Protein AF-A0A928EPP8-F1 (afdb_monomer)

Solvent-accessible surface area (backbone atoms only — not comparable to full-atom values): 46859 Å² total; per-residue (Å²): 136,83,76,91,83,82,83,82,73,66,92,78,76,86,88,82,81,88,83,84,88,82,89,80,90,79,90,72,94,79,84,83,79,89,64,63,46,101,82,58,27,39,81,86,77,66,52,76,69,80,80,82,80,83,79,65,61,60,46,70,42,24,54,88,40,42,55,55,43,35,40,31,25,36,95,69,57,70,69,45,52,49,51,59,48,47,49,44,54,57,36,44,75,51,70,25,71,62,56,73,46,71,64,56,69,83,76,87,67,66,38,35,36,39,37,44,56,31,76,51,51,63,76,93,64,41,42,68,22,66,83,18,18,40,78,3,22,36,38,39,78,56,77,58,29,37,41,37,31,18,32,29,67,67,22,32,36,50,46,50,50,45,44,35,37,76,60,69,56,56,57,97,83,56,73,71,68,46,73,35,62,51,45,67,87,72,46,43,77,40,68,52,84,83,45,52,26,70,41,57,25,27,74,81,40,72,47,80,82,24,28,36,13,20,48,76,86,39,67,36,46,44,48,23,50,48,56,50,31,53,53,41,19,63,36,49,61,47,70,41,54,81,41,46,51,92,69,54,51,68,54,20,37,38,50,45,78,47,58,54,87,77,32,77,38,20,25,38,30,27,45,48,99,66,46,22,48,36,40,40,22,36,36,61,93,46,42,30,64,53,43,51,52,48,39,50,70,53,60,66,65,47,69,41,75,46,67,46,42,64,78,66,46,72,44,69,67,43,53,47,43,31,58,83,45,68,29,75,37,75,57,71,58,70,23,50,64,16,46,32,50,38,33,56,50,21,51,75,65,63,23,30,41,32,47,58,62,79,28,26,35,16,35,54,78,62,40,60,64,97,86,42,82,48,63,28,59,38,68,43,37,34,36,25,52,61,17,35,33,37,41,44,37,60,78,71,88,66,68,83,78,76,33,57,26,64,50,34,46,31,35,32,41,56,96,68,78,72,47,76,47,62,58,56,84,82,30,57,87,48,43,63,42,24,68,84,55,59,61,59,78,77,83,75,72,47,44,29,39,34,41,45,27,23,78,91,42,47,24,67,13,41,57,65,93,90,57,53,72,70,49,40,58,28,43,61,38,62,45,54,36,40,27,42,44,82,15,40,44,39,82,85,34,64,51,91,54,73,30,76,48,46,55,34,37,40,38,36,68,57,57,86,66,76,40,43,40,32,32,26,41,36,34,36,34,37,51,48,48,73,63,55,74,68,45,91,67,81,44,90,28,39,39,26,73,22,43,32,34,46,28,28,39,30,38,41,34,42,36,31,41,43,74,44,61,85,61,80,60,86,90,47,82,86,56,96,54,53,56,86,35,28,53,10,40,44,27,36,35,67,23,40,43,36,36,39,27,49,24,33,35,38,49,43,71,35,47,90,50,84,78,33,24,25,33,29,37,35,42,26,38,37,40,34,38,34,50,24,38,34,76,43,48,61,35,71,50,98,86,71,46,84,39,54,30,56,25,57,35,90,84,79,72,39,36,49,16,70,24,29,33,49,30,32,33,28,28,42,39,35,38,30,51,22,40,44,49,39,50,31,30,74,35,51,29,36,29,36,38,36,35,50,24,38,37,35,41,35,37,38,23,33,28,41,51,35,42,38,30,55,24,40,38,41,38,35,38,88,54,58,72,51,14,14,64,36,21,30,37,39,46,55,41,22,21,23,55,39,40,40,37,38,30,56,25,37,36,32,34,34,78,50,58,25,21,48,28,28,39,34,58,64,100,64,83,25,58,64,89,65,31,79,50,41,39,40,41,35,44,69,43,79,41,60,74,49,100,64,77,60,93,83,54,43,66,27,64,63,42,74,81,56,76,90,80,90,76,92,79,92,77,84,83,83,84,86,86,82,86,79,80,70,81,68,59,97,58,48,50,78,48,72,80,90,80,89,82,72,76,61,77,85,64,88,82,80,73,83,71,93,83,81,8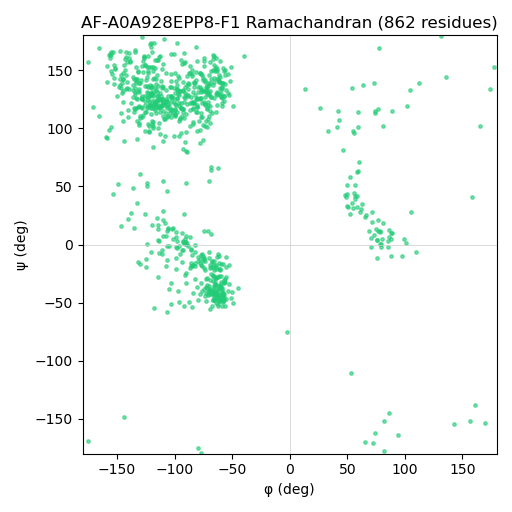5,86,82,80,82,90,83,80,84,87,80,134

pLDDT: mean 80.22, std 21.87, range [21.27, 98.88]

Foldseek 3Di:
DPDDDPVPPDDPDDDDDDDDDDDDDDDDPPDDDPDADPVQADPPPGDHDDDDDDAPQKAWQAAQLEGLEAEEEADDDPLLVVLVVVLQVLSVQLPYHHYYYYDAADDPRQEYEYAEQDDRYDPQLGDDQLQQAALWWWFADDRRYTYTYHNHSVNSSVSSVCCSCVQVVRDPPDNGDHIGMDGRVNIDTHHDPDAQEAFEFFPPHGLAAAAEEFAPVQPLRVLLRVVCQSLCRRHHSHHHHYDYNVPHDLSYAYEDEDACVVAVLQWFWFADPSRHTYTYGNFSNCSNVVSVVLCVVQRVPGGYHHYTHGTRDDHNPLEDELVVQPFPLAQPDASLVSLQVRQVVCQVRQGEYEYDAPGEHEHADALDDPPHGDAREHAHAYHDARGAYEDEQADHPDDPLPLARGAERYEYDHPDDKDKDQPCVQFVVVAFDAAPDFFDANQQQAKWKKKWWDQVFFFQQFDDPPDDPVNNRHDTDIAIWTAGSRGTTDPLGGGQGTHNGTRMMITGGADDDAYEYHAYEYEYQFYDLVVQVPPPNPSNYAHNYAYEYQHERYEYEHYEYHYDNLDDDPVCLPPLGDGHAHQANYEYENYEAYEYYLYEFEFHFCSVDAHRANYEYENYEHYEYENYEHPVCWHQAPVRDTAGQQAQHPSNRHGRGNWHYEYENYTEAEYYLYETAEDHYSYAYAEYEYENYEYQAYEDYHEHEYYYENYEYEQHEDDARSQELYEQDQSLQSAYHEEHEHEQYEYAGEAQEHEPYEYEGDPGPSSDDGDDYQYHYYNYHYHYPDPDHPPRRAYADYDYQDDPDDDDDDDDDDDDDDDDADPDPPSYDYDDDDDDHGYDDDDPPPHDDPPPDDDDDDDDDDDD

Radius of gyration: 44.66 Å; Cα contacts (8 Å, |Δi|>4): 2016; chains: 1; bounding box: 119×89×148 Å

Mean predicted aligned error: 14.96 Å

Secondary structure (DSSP, 8-state):
----SSS-S-------------------TTSS---B-TTSBBTTT-PBP-PPPPP--EEEEEETTEE--EEEE-S--HHHHHHHHHHHHHHHHTT----EEE--S----SSEEEESS--SS-GGG---GGGG-TT-EEEEEETTEEEEEESSHHHHHHHHHHIIIIIS---TT----S-EEEEGGG-EEE-----SEEEEEETTEE-TT-EEEE-TT-HHHHHHHHHHHHHHHHHHS---EEEEGGG--TTEEEEEE--TTSSTTEEEEEE-TTS-EEEEES-GGGHHHHHHHHIIIIIIT--EEEEE-SEEEEEE-SEEEGGGGT---EEEEE-HHHHHHHHHHHHHHTPEEEPPTT-EEEE---SEETTEE--EEE-S-EE-TT-EEEEE-TT-----SSS-B---SEEE--SSPPEEE--HHHHGGGTT--TT--B-----SS-EEEEEEEEEEEE-PPPSTTS-HHHHT-EEEEEEEEE-TT-BBPTTS--SS--S---EEEEEEPP-SPEEEE--EEEEEPPPHHHHHT-S-----EE--SEEE-SSSEEEES-EEEEE-----GGGTTS-PPPPEEEEEEEEES-EEEEEES-EE-PPB-SS-TT-EEEEEES-EEEEEES-EETTSEEE-TTS-EEETTSBPTTTSSBSB--SEEEES-EEEEEES-EEEEEEEEE-EEEEEEES-EEEEEEE-EEEEEEEES-EEE--SSSTTTTEEEEE-GGGT--EEEEEEEES-EEEE-SSEEEEEEE---S---SS---PPEEEEES-EEEESSSSPPTT-EEEEEEES-----S-------------PPPPPTTEEEE---S-PPP-PPPGGGS--TT------S-S----

Nearest PDB structures (foldseek):
  8x8m-assembly1_B  TM=7.452E-01  e=2.872E-13  Klebsiella phage SH-Kp 152410
  7pug-assembly1_A  TM=2.836E-01  e=3.031E-04  uncultured bacterium
  6yxz-assembly1_JJJ  TM=2.459E-01  e=4.638E-03  Bifidobacterium bifidum
  6e0v-assembly1_A  TM=1.801E-01  e=1.785E-03  Escherichia phage phi92
  8oq1-assembly1_A  TM=2.907E-01  e=1.469E-01  Acinetobacter phage vB_AbaP_APK14

Structure (mmCIF, N/CA/C/O backbone):
data_AF-A0A928EPP8-F1
#
_entry.id   AF-A0A928EPP8-F1
#
loop_
_atom_site.group_PDB
_atom_site.id
_atom_site.type_symbol
_atom_site.label_atom_id
_atom_site.label_alt_id
_atom_site.label_comp_id
_atom_site.label_asym_id
_atom_site.label_entity_id
_atom_site.label_seq_id
_atom_site.pdbx_PDB_ins_code
_atom_site.Cartn_x
_atom_site.Cartn_y
_atom_site.Cartn_z
_atom_site.occupancy
_atom_site.B_iso_or_equiv
_atom_site.auth_seq_id
_atom_site.auth_comp_id
_atom_site.auth_asym_id
_atom_site.auth_atom_id
_atom_site.pdbx_PDB_model_num
ATOM 1 N N . MET A 1 1 ? -31.470 -53.399 53.187 1.00 42.72 1 MET A N 1
ATOM 2 C CA . MET A 1 1 ? -31.305 -53.411 54.661 1.00 42.72 1 MET A CA 1
ATOM 3 C C . MET A 1 1 ? -30.539 -52.144 55.040 1.00 42.72 1 MET A C 1
ATOM 5 O O . MET A 1 1 ? -29.339 -52.128 54.859 1.00 42.72 1 MET A O 1
ATOM 9 N N . LYS A 1 2 ? -31.103 -50.989 55.397 1.00 31.66 2 LYS A N 1
ATOM 10 C CA . LYS A 1 2 ? -32.345 -50.601 56.080 1.00 31.66 2 LYS A CA 1
ATOM 11 C C . LYS A 1 2 ? -33.305 -49.861 55.122 1.00 31.66 2 LYS A C 1
ATOM 13 O O . LYS A 1 2 ? -33.171 -48.669 54.899 1.00 31.66 2 LYS A O 1
ATOM 18 N N . ASN A 1 3 ? -34.261 -50.557 54.506 1.00 38.69 3 ASN A N 1
ATOM 19 C CA . ASN A 1 3 ? -35.662 -50.147 54.672 1.00 38.69 3 ASN A CA 1
ATOM 20 C C . ASN A 1 3 ? -36.004 -49.692 56.102 1.00 38.69 3 ASN A C 1
ATOM 22 O O . ASN A 1 3 ? -35.361 -50.105 57.067 1.00 38.69 3 ASN A O 1
ATOM 26 N N . LEU A 1 4 ? -37.124 -48.973 56.204 1.00 27.59 4 LEU A N 1
ATOM 27 C CA . LEU A 1 4 ? -38.058 -49.061 57.334 1.00 27.59 4 LEU A CA 1
ATOM 28 C C . LEU A 1 4 ? -38.079 -47.924 58.371 1.00 27.59 4 LEU A C 1
ATOM 30 O O . LEU A 1 4 ? -38.470 -48.195 59.503 1.00 27.59 4 LEU A O 1
ATOM 34 N N . LYS A 1 5 ? -37.736 -46.663 58.041 1.00 29.52 5 LYS A N 1
ATOM 35 C CA . LYS A 1 5 ? -38.020 -45.568 59.003 1.00 29.52 5 LYS A CA 1
ATOM 36 C C . LYS A 1 5 ? -38.694 -44.269 58.565 1.00 29.52 5 LYS A C 1
ATOM 38 O O . LYS A 1 5 ? -39.177 -43.615 59.476 1.00 29.52 5 LYS A O 1
ATOM 43 N N . LYS A 1 6 ? -38.828 -43.871 57.292 1.00 31.58 6 LYS A N 1
ATOM 44 C CA . LYS A 1 6 ? -39.541 -42.595 56.999 1.00 31.58 6 LYS A CA 1
ATOM 45 C C . LYS A 1 6 ? -40.469 -42.581 55.775 1.00 31.58 6 LYS A C 1
ATOM 47 O O . LYS A 1 6 ? -40.826 -41.520 55.294 1.00 31.58 6 LYS A O 1
ATOM 52 N N . ILE A 1 7 ? -40.926 -43.761 55.343 1.00 31.94 7 ILE A N 1
ATOM 53 C CA . ILE A 1 7 ? -42.091 -43.949 54.445 1.00 31.94 7 ILE A CA 1
ATOM 54 C C . ILE A 1 7 ? -43.311 -44.495 55.232 1.00 31.94 7 ILE A C 1
ATOM 56 O O . ILE A 1 7 ? -44.312 -44.890 54.657 1.00 31.94 7 ILE A O 1
ATOM 60 N N . LEU A 1 8 ? -43.287 -44.470 56.573 1.00 29.05 8 LEU A N 1
ATOM 61 C CA . LEU A 1 8 ? -44.444 -44.825 57.414 1.00 29.05 8 LEU A CA 1
ATOM 62 C C . LEU A 1 8 ? -44.813 -43.687 58.380 1.00 29.05 8 LEU A C 1
ATOM 64 O O . LEU A 1 8 ? -44.870 -43.849 59.593 1.00 29.05 8 LEU A O 1
ATOM 68 N N . PHE A 1 9 ? -44.987 -42.515 57.782 1.00 30.81 9 PHE A N 1
ATOM 69 C CA . PHE A 1 9 ? -45.777 -41.386 58.274 1.00 30.81 9 PHE A CA 1
ATOM 70 C C . PHE A 1 9 ? -46.216 -40.609 57.011 1.00 30.81 9 PHE A C 1
ATOM 72 O O . PHE A 1 9 ? -45.923 -39.435 56.842 1.00 30.81 9 PHE A O 1
ATOM 79 N N . ILE A 1 10 ? -46.668 -41.275 55.933 1.00 29.72 10 ILE A N 1
ATOM 80 C CA . ILE A 1 10 ? -48.038 -41.814 55.814 1.00 29.72 10 ILE A CA 1
ATOM 81 C C . ILE A 1 10 ? -48.992 -40.883 56.552 1.00 29.72 10 ILE A C 1
ATOM 83 O O . ILE A 1 10 ? -49.048 -40.857 57.774 1.00 29.72 10 ILE A O 1
ATOM 87 N N . LEU A 1 11 ? -49.631 -40.006 55.785 1.00 26.66 11 LEU A N 1
ATOM 88 C CA . LEU A 1 11 ? -51.003 -40.299 55.362 1.00 26.66 11 LEU A CA 1
ATOM 89 C C . LEU A 1 11 ? -51.915 -40.481 56.584 1.00 26.66 11 LEU A C 1
ATOM 91 O O . LEU A 1 11 ? -52.482 -41.537 56.822 1.00 26.66 11 LEU A O 1
ATOM 95 N N . LEU A 1 12 ? -52.035 -39.402 57.339 1.00 26.12 12 LEU A N 1
ATOM 96 C CA . LEU A 1 12 ? -53.191 -39.003 58.132 1.00 26.12 12 LEU A CA 1
ATOM 97 C C . LEU A 1 12 ? -52.987 -37.480 58.217 1.00 26.12 12 LEU A C 1
ATOM 99 O O . LEU A 1 12 ? -52.063 -37.035 58.876 1.00 26.12 12 LEU A O 1
ATOM 103 N N . THR A 1 13 ? -53.636 -36.598 57.475 1.00 27.70 13 THR A N 1
ATOM 104 C CA . THR A 1 13 ? -54.973 -36.621 56.898 1.00 27.70 13 THR A CA 1
ATOM 105 C C . THR A 1 13 ? -55.059 -35.416 55.961 1.00 27.70 13 THR A C 1
ATOM 107 O O . THR A 1 13 ? -54.945 -34.272 56.398 1.00 27.70 13 THR A O 1
ATOM 110 N N . LEU A 1 14 ? -55.280 -35.678 54.675 1.00 25.39 14 LEU A N 1
ATOM 111 C CA . LEU A 1 14 ? -56.018 -34.766 53.811 1.00 25.39 14 LEU A CA 1
ATOM 112 C C . LEU A 1 14 ? -57.487 -34.771 54.294 1.00 25.39 14 LEU A C 1
ATOM 114 O O . LEU A 1 14 ? -57.973 -35.815 54.725 1.00 25.39 14 LEU A O 1
ATOM 118 N N . THR A 1 15 ? -58.185 -33.646 54.130 1.00 26.20 15 THR A N 1
ATOM 119 C CA . THR A 1 15 ? -59.656 -33.443 54.168 1.00 26.20 15 THR A CA 1
ATOM 120 C C . THR A 1 15 ? -60.388 -33.314 55.516 1.00 26.20 15 THR A C 1
ATOM 122 O O . THR A 1 15 ? -60.765 -34.298 56.138 1.00 26.20 15 THR A O 1
ATOM 125 N N . LEU A 1 16 ? -60.724 -32.062 55.864 1.00 24.94 16 LEU A N 1
ATOM 126 C CA . LEU A 1 16 ? -62.097 -31.592 56.148 1.00 24.94 16 LEU A CA 1
ATOM 127 C C . LEU A 1 16 ? -62.093 -30.048 56.001 1.00 24.94 16 LEU A C 1
ATOM 129 O O . LEU A 1 16 ? -61.481 -29.353 56.799 1.00 24.94 16 LEU A O 1
ATOM 133 N N . ALA A 1 17 ? -62.415 -29.483 54.836 1.00 26.33 17 ALA A N 1
ATOM 134 C CA . ALA A 1 17 ? -63.756 -29.052 54.419 1.00 26.33 17 ALA A CA 1
ATOM 135 C C . ALA A 1 17 ? -64.453 -28.073 55.396 1.00 26.33 17 ALA A C 1
ATOM 137 O O . ALA A 1 17 ? -65.046 -28.482 56.384 1.00 26.33 17 ALA A O 1
ATOM 138 N N . ILE A 1 18 ? -64.353 -26.779 55.060 1.00 30.17 18 ILE A N 1
ATOM 139 C CA . ILE A 1 18 ? -65.422 -25.762 54.960 1.00 30.17 18 ILE A CA 1
ATOM 140 C C . ILE A 1 18 ? -66.670 -25.988 55.838 1.00 30.17 18 ILE A C 1
ATOM 142 O O . ILE A 1 18 ? -67.458 -26.873 55.522 1.00 30.17 18 ILE A O 1
ATOM 146 N N . SER A 1 19 ? -66.941 -25.070 56.784 1.00 25.56 19 SER A N 1
ATOM 147 C CA . SER A 1 19 ? -68.178 -24.252 56.801 1.00 25.56 1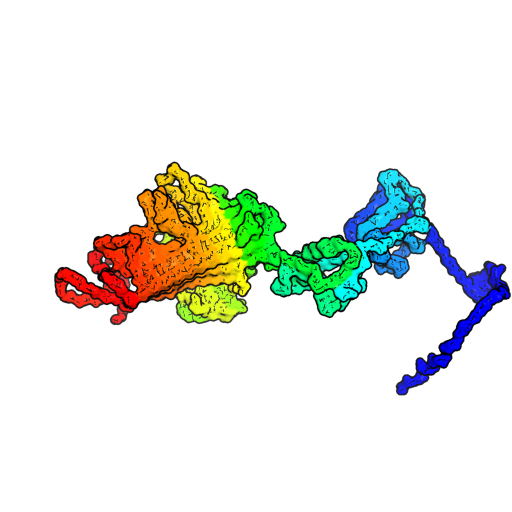9 SER A CA 1
ATOM 148 C C . SER A 1 19 ? -68.352 -23.377 58.063 1.00 25.56 19 SER A C 1
ATOM 150 O O . SER A 1 19 ? -68.298 -23.890 59.173 1.00 25.56 19 SER A O 1
ATOM 152 N N . LEU A 1 20 ? -68.722 -22.109 57.818 1.00 25.92 20 LEU A N 1
ATOM 153 C CA . LEU A 1 20 ? -69.724 -21.280 58.524 1.00 25.92 20 LEU A CA 1
ATOM 154 C C . LEU A 1 20 ? -69.439 -20.686 59.930 1.00 25.92 20 LEU A C 1
ATOM 156 O O . LEU A 1 20 ? -69.465 -21.370 60.939 1.00 25.92 20 LEU A O 1
ATOM 160 N N . PHE A 1 21 ? -69.353 -19.346 59.923 1.00 26.34 21 PHE A N 1
ATOM 161 C CA . PHE A 1 21 ? -70.079 -18.353 60.740 1.00 26.34 21 PHE A CA 1
ATOM 162 C C . PHE A 1 21 ? -70.111 -18.398 62.285 1.00 26.34 21 PHE A C 1
ATOM 164 O O . PHE A 1 21 ? -70.577 -19.343 62.905 1.00 26.34 21 PHE A O 1
ATOM 171 N N . ALA A 1 22 ? -69.893 -17.182 62.810 1.00 23.89 22 ALA A N 1
ATOM 172 C CA . ALA A 1 22 ? -70.586 -16.515 63.920 1.00 23.89 22 ALA A CA 1
ATOM 173 C C . ALA A 1 22 ? -69.913 -16.482 65.307 1.00 23.89 22 ALA A C 1
ATOM 175 O O . ALA A 1 22 ? -69.683 -17.492 65.957 1.00 23.89 22 ALA A O 1
ATOM 176 N N . CYS A 1 23 ? -69.678 -15.231 65.724 1.00 26.70 23 CYS A N 1
ATOM 177 C CA . CYS A 1 23 ? -69.759 -14.640 67.060 1.00 26.70 23 CYS A CA 1
ATOM 178 C C . CYS A 1 23 ? -69.861 -15.557 68.285 1.00 26.70 23 CYS A C 1
ATOM 180 O O . CYS A 1 23 ? -70.808 -16.325 68.423 1.00 26.70 23 CYS A O 1
ATOM 182 N N . GLY A 1 24 ? -69.049 -15.249 69.295 1.00 26.09 24 GLY A N 1
ATOM 183 C CA . GLY A 1 24 ? -69.393 -15.549 70.682 1.00 26.09 24 GLY A CA 1
ATOM 184 C C . GLY A 1 24 ? -68.193 -15.451 71.605 1.00 26.09 24 GLY A C 1
ATOM 185 O O . GLY A 1 24 ? -67.363 -16.348 71.615 1.00 26.09 24 GLY A O 1
ATOM 186 N N . GLY A 1 25 ? -68.099 -14.347 72.344 1.00 39.38 25 GLY A N 1
ATOM 187 C CA . GLY A 1 25 ? -67.059 -14.104 73.336 1.00 39.38 25 GLY A CA 1
ATOM 188 C C . GLY A 1 25 ? -67.023 -15.122 74.478 1.00 39.38 25 GLY A C 1
ATOM 189 O O . GLY A 1 25 ? -68.015 -15.770 74.807 1.00 39.38 25 GLY A O 1
ATOM 190 N N . GLY A 1 26 ? -65.854 -15.194 75.101 1.00 30.06 26 GLY A N 1
ATOM 191 C CA . GLY A 1 26 ? -65.595 -15.848 76.374 1.00 30.06 26 GLY A CA 1
ATOM 192 C C . GLY A 1 26 ? -64.234 -15.373 76.867 1.00 30.06 26 GLY A C 1
ATOM 193 O O . GLY A 1 26 ? -63.226 -15.641 76.220 1.00 30.06 26 GLY A O 1
ATOM 194 N N . ASP A 1 27 ? -64.239 -14.586 77.938 1.00 34.81 27 ASP A N 1
ATOM 195 C CA . ASP A 1 27 ? -63.077 -13.922 78.525 1.00 34.81 27 ASP A CA 1
ATOM 196 C C . ASP A 1 27 ? -61.989 -14.911 78.979 1.00 34.81 27 ASP A C 1
ATOM 198 O O . ASP A 1 27 ? -62.259 -15.846 79.735 1.00 34.81 27 ASP A O 1
ATOM 202 N N . ASP A 1 28 ? -60.748 -14.667 78.552 1.00 43.09 28 ASP A N 1
ATOM 203 C CA . ASP A 1 28 ? -59.544 -15.296 79.103 1.00 43.09 28 ASP A CA 1
ATOM 204 C C . ASP A 1 28 ? -59.083 -14.482 80.336 1.00 43.09 28 ASP A C 1
ATOM 206 O O . ASP A 1 28 ? -58.929 -13.259 80.214 1.00 43.09 28 ASP A O 1
ATOM 210 N N . PRO A 1 29 ? -58.873 -15.078 81.531 1.00 44.47 29 PRO A N 1
ATOM 211 C CA . PRO A 1 29 ? -58.700 -14.335 82.785 1.00 44.47 29 PRO A CA 1
ATOM 212 C C . PRO A 1 29 ? -57.377 -13.562 82.941 1.00 44.47 29 PRO A C 1
ATOM 214 O O . PRO A 1 29 ? -57.071 -13.119 84.047 1.00 44.47 29 PRO A O 1
ATOM 217 N N . CYS A 1 30 ? -56.568 -13.396 81.891 1.00 49.66 30 CYS A N 1
ATOM 218 C CA . CYS A 1 30 ? -55.181 -12.932 82.014 1.00 49.66 30 CYS A CA 1
ATOM 219 C C . CYS A 1 30 ? -54.902 -11.511 81.480 1.00 49.66 30 CYS A C 1
ATOM 221 O O . CYS A 1 30 ? -53.757 -11.182 81.190 1.00 49.66 30 CYS A O 1
ATOM 223 N N . LYS A 1 31 ? -55.919 -10.643 81.352 1.00 45.62 31 LYS A N 1
ATOM 224 C CA . LYS A 1 31 ? -55.772 -9.301 80.739 1.00 45.62 31 LYS A CA 1
ATOM 225 C C . LYS A 1 31 ? -55.475 -8.120 81.676 1.00 45.62 31 LYS A C 1
ATOM 227 O O . LYS A 1 31 ? -55.399 -6.999 81.184 1.00 45.62 31 LYS A O 1
ATOM 232 N N . THR A 1 32 ? -55.314 -8.303 82.988 1.00 43.88 32 THR A N 1
ATOM 233 C CA . THR A 1 32 ? -55.239 -7.142 83.910 1.00 43.88 32 THR A CA 1
ATOM 234 C C . THR A 1 32 ? -54.178 -7.215 85.008 1.00 43.88 32 THR A C 1
ATOM 236 O O . THR A 1 32 ? -54.359 -6.591 86.051 1.00 43.88 32 THR A O 1
ATOM 239 N N . HIS A 1 33 ? -53.075 -7.940 84.825 1.00 48.97 33 HIS A N 1
ATOM 240 C CA . HIS A 1 33 ? -52.006 -7.959 85.831 1.00 48.97 33 HIS A CA 1
ATOM 241 C C . HIS A 1 33 ? -50.648 -7.650 85.199 1.00 48.97 33 HIS A C 1
ATOM 243 O O . HIS A 1 33 ? -50.194 -8.377 84.323 1.00 48.97 33 HIS A O 1
ATOM 249 N N . SER A 1 34 ? -50.046 -6.547 85.646 1.00 46.28 34 SER A N 1
ATOM 250 C CA . SER A 1 34 ? -48.754 -5.992 85.222 1.00 46.28 34 SER A CA 1
ATOM 251 C C . SER A 1 34 ? -47.625 -6.284 86.215 1.00 46.28 34 SER A C 1
ATOM 253 O O . SER A 1 34 ? -46.587 -5.638 86.156 1.00 46.28 34 SER A O 1
ATOM 255 N N . ASP A 1 35 ? -47.841 -7.192 87.166 1.00 51.53 35 ASP A N 1
ATOM 256 C CA . ASP A 1 35 ? -46.872 -7.434 88.231 1.00 51.53 35 ASP A CA 1
ATOM 257 C C . ASP A 1 35 ? -45.932 -8.578 87.816 1.00 51.53 35 ASP A C 1
ATOM 259 O O . ASP A 1 35 ? -46.351 -9.723 87.606 1.00 51.53 35 ASP A O 1
ATOM 263 N N . GLU A 1 36 ? -44.667 -8.207 87.629 1.00 52.00 36 GLU A N 1
ATOM 264 C CA . GLU A 1 36 ? -43.532 -9.044 87.242 1.00 52.00 36 GLU A CA 1
ATOM 265 C C . GLU A 1 36 ? -42.765 -9.477 88.504 1.00 52.00 36 GLU A C 1
ATOM 267 O O . GLU A 1 36 ? -42.593 -8.673 89.423 1.00 52.00 36 GLU A O 1
ATOM 272 N N . ASN A 1 37 ? -42.248 -10.708 88.547 1.00 57.62 37 ASN A N 1
ATOM 273 C CA . ASN A 1 37 ? -41.172 -11.039 89.490 1.00 57.62 37 ASN A CA 1
ATOM 274 C C . ASN A 1 37 ? -39.807 -10.593 88.957 1.00 57.62 37 ASN A C 1
ATOM 276 O O . ASN A 1 37 ? -39.655 -10.261 87.783 1.00 57.62 37 ASN A O 1
ATOM 280 N N . GLU A 1 38 ? -38.791 -10.660 89.822 1.00 56.56 38 GLU A N 1
ATOM 281 C CA . GLU A 1 38 ? -37.394 -10.307 89.519 1.00 56.56 38 GLU A CA 1
ATOM 282 C C . GLU A 1 38 ? -36.788 -11.073 88.314 1.00 56.56 38 GLU A C 1
ATOM 284 O O . GLU A 1 38 ? -35.740 -10.671 87.815 1.00 56.56 38 GLU A O 1
ATOM 289 N N . ASP A 1 39 ? -37.464 -12.111 87.796 1.00 59.44 39 ASP A N 1
ATOM 290 C CA . ASP A 1 39 ? -37.034 -12.941 86.660 1.00 59.44 39 ASP A CA 1
ATOM 291 C C . ASP A 1 39 ? -37.829 -12.693 85.349 1.00 59.44 39 ASP A C 1
ATOM 293 O O . ASP A 1 39 ? -37.668 -13.441 84.377 1.00 59.44 39 ASP A O 1
ATOM 297 N N . GLY A 1 40 ? -38.703 -11.677 85.290 1.00 56.66 40 GLY A N 1
ATOM 298 C CA . GLY A 1 40 ? -39.404 -11.268 84.058 1.00 56.66 40 GLY A CA 1
ATOM 299 C C . GLY A 1 40 ? -40.498 -12.235 83.574 1.00 56.66 40 GLY A C 1
ATOM 300 O O . GLY A 1 40 ? -40.769 -12.336 82.371 1.00 56.66 40 GLY A O 1
ATOM 301 N N . LYS A 1 41 ? -41.124 -12.983 84.492 1.00 63.59 41 LYS A N 1
ATOM 302 C CA . LYS A 1 41 ? -42.256 -13.887 84.215 1.00 63.59 41 LYS A CA 1
ATOM 303 C C . LYS A 1 41 ? -43.500 -13.465 84.991 1.00 63.59 41 LYS A C 1
ATOM 305 O O . LYS A 1 41 ? -43.405 -12.915 86.083 1.00 63.59 41 LYS A O 1
ATOM 310 N N . CYS A 1 42 ? -44.681 -13.787 84.462 1.00 60.50 42 CYS A N 1
ATOM 311 C CA . CYS A 1 42 ? -45.935 -13.533 85.175 1.00 60.50 42 CYS A CA 1
ATOM 312 C C . CYS A 1 42 ? -46.043 -14.398 86.446 1.00 60.50 42 CYS A C 1
ATOM 314 O O . CYS A 1 42 ? -46.009 -15.631 86.361 1.00 60.50 42 CYS A O 1
ATOM 316 N N . ASP A 1 43 ? -46.285 -13.766 87.598 1.00 58.12 43 ASP A N 1
ATOM 317 C CA . ASP A 1 43 ? -46.353 -14.397 88.929 1.00 58.12 43 ASP A CA 1
ATOM 318 C C . ASP A 1 43 ? -47.467 -15.438 89.134 1.00 58.12 43 ASP A C 1
ATOM 320 O O . ASP A 1 43 ? -47.502 -16.127 90.156 1.00 58.12 43 ASP A O 1
ATOM 324 N N . LYS A 1 44 ? -48.389 -15.595 88.176 1.00 56.38 44 LYS A N 1
ATOM 325 C CA . LYS A 1 44 ? -49.494 -16.566 88.268 1.00 56.38 44 LYS A CA 1
ATOM 326 C C . LYS A 1 44 ? -49.444 -17.703 87.251 1.00 56.38 44 LYS A C 1
ATOM 328 O O . LYS A 1 44 ? -49.975 -18.770 87.551 1.00 56.38 44 LYS A O 1
ATOM 333 N N . CYS A 1 45 ? -48.848 -17.505 86.073 1.00 64.62 45 CYS A N 1
ATOM 334 C CA . CYS A 1 45 ? -48.854 -18.512 84.999 1.00 64.62 45 CYS A CA 1
ATOM 335 C C . CYS A 1 45 ? -47.463 -18.907 84.476 1.00 64.62 45 CYS A C 1
ATOM 337 O O . CYS A 1 45 ? -47.354 -19.926 83.801 1.00 64.62 45 CYS A O 1
ATOM 339 N N . GLY A 1 46 ? -46.399 -18.169 84.815 1.00 57.81 46 GLY A N 1
ATOM 340 C CA . GLY A 1 46 ? -45.016 -18.552 84.507 1.00 57.81 46 GLY A CA 1
ATOM 341 C C . GLY A 1 46 ? -44.582 -18.412 83.041 1.00 57.81 46 GLY A C 1
ATOM 342 O O . GLY A 1 46 ? -43.478 -18.851 82.710 1.00 57.81 46 GLY A O 1
ATOM 343 N N . GLU A 1 47 ? -45.400 -17.808 82.172 1.00 58.66 47 GLU A N 1
ATOM 344 C CA . GLU A 1 47 ? -45.019 -17.521 80.783 1.00 58.66 47 GLU A CA 1
ATOM 345 C C . GLU A 1 47 ? -44.181 -16.239 80.649 1.00 58.66 47 GLU A C 1
ATOM 347 O O . GLU A 1 47 ? -44.318 -15.290 81.427 1.00 58.66 47 GLU A O 1
ATOM 352 N N . THR A 1 48 ? -43.289 -16.241 79.654 1.00 50.09 48 THR A N 1
ATOM 353 C CA . THR A 1 48 ? -42.383 -15.135 79.325 1.00 50.09 48 THR A CA 1
ATOM 354 C C . THR A 1 48 ? -43.150 -14.026 78.607 1.00 50.09 48 THR A C 1
ATOM 356 O O . THR A 1 48 ? -43.713 -14.254 77.535 1.00 50.09 48 THR A O 1
ATOM 359 N N . VAL A 1 49 ? -43.147 -12.816 79.166 1.00 49.88 49 VAL A N 1
ATOM 360 C CA . VAL A 1 49 ? -43.764 -11.645 78.530 1.00 49.88 49 VAL A CA 1
ATOM 361 C C . VAL A 1 49 ? -42.903 -11.234 77.329 1.00 49.88 49 VAL A C 1
ATOM 363 O O . VAL A 1 49 ? -41.715 -10.952 77.474 1.00 49.88 49 VAL A O 1
ATOM 366 N N . LYS A 1 50 ? -43.470 -11.243 76.114 1.00 41.62 50 LYS A N 1
ATOM 367 C CA . LYS A 1 50 ? -42.786 -10.731 74.916 1.00 41.62 50 LYS A CA 1
ATOM 368 C C . LYS A 1 50 ? -42.654 -9.210 75.029 1.00 41.62 50 LYS A C 1
ATOM 370 O O . LYS A 1 50 ? -43.665 -8.517 74.991 1.00 41.62 50 LYS A O 1
ATOM 375 N N . GLN A 1 51 ? -41.425 -8.708 75.124 1.00 34.94 51 GLN A N 1
ATOM 376 C CA . GLN A 1 51 ? -41.134 -7.292 74.905 1.00 34.94 51 GLN A CA 1
ATOM 377 C C . GLN A 1 51 ? -41.323 -6.961 73.419 1.00 34.94 51 GLN A C 1
ATOM 379 O O . GLN A 1 51 ? -40.653 -7.534 72.559 1.00 34.94 51 GLN A O 1
ATOM 384 N N . GLU A 1 52 ? -42.241 -6.045 73.120 1.00 36.25 52 GLU A N 1
ATOM 385 C CA . GLU A 1 52 ? -42.247 -5.327 71.847 1.00 36.25 52 GLU A CA 1
ATOM 386 C C . GLU A 1 52 ? -41.073 -4.337 71.830 1.00 36.25 52 GLU A C 1
ATOM 388 O O . GLU A 1 52 ? -40.841 -3.603 72.790 1.00 36.25 52 GLU A O 1
ATOM 393 N N . THR A 1 53 ? -40.303 -4.346 70.743 1.00 33.69 53 THR A N 1
ATOM 394 C CA . THR A 1 53 ? -39.222 -3.389 70.478 1.00 33.69 53 THR A CA 1
ATOM 395 C C . THR A 1 53 ? -39.830 -2.060 70.003 1.00 33.69 53 THR A C 1
ATOM 397 O O . THR A 1 53 ? -40.701 -2.097 69.132 1.00 33.69 53 THR A O 1
ATOM 400 N N . PRO A 1 54 ? -39.411 -0.889 70.519 1.00 35.09 54 PRO A N 1
ATOM 401 C CA . PRO A 1 54 ? -39.935 0.394 70.054 1.00 35.09 54 PRO A CA 1
ATOM 402 C C . PRO A 1 54 ? -39.386 0.734 68.658 1.00 35.09 54 PRO A C 1
ATOM 404 O O . PRO A 1 54 ? -38.190 0.590 68.411 1.00 35.09 54 PRO A O 1
ATOM 407 N N . SER A 1 55 ? -40.246 1.203 67.744 1.00 42.28 55 SER A N 1
ATOM 408 C CA . SER A 1 55 ? -39.809 1.805 66.478 1.00 42.28 55 SER A CA 1
ATOM 409 C C . SER A 1 55 ? -39.236 3.193 66.755 1.00 42.28 55 SER A C 1
ATOM 411 O O . SER A 1 55 ? -39.962 4.051 67.261 1.00 42.28 55 SER A O 1
ATOM 413 N N . ALA A 1 56 ? -37.974 3.443 66.413 1.00 49.09 56 ALA A N 1
ATOM 414 C CA . ALA A 1 56 ? -37.448 4.803 66.386 1.00 49.09 56 ALA A CA 1
ATOM 415 C C . ALA A 1 56 ? -38.113 5.557 65.219 1.00 49.09 56 ALA A C 1
ATOM 417 O O . ALA A 1 56 ? -37.833 5.294 64.054 1.00 49.09 56 ALA A O 1
ATOM 418 N N . SER A 1 57 ? -39.066 6.438 65.525 1.00 61.62 57 SER A N 1
ATOM 419 C CA . SER A 1 57 ? -39.786 7.262 64.543 1.00 61.62 57 SER A CA 1
ATOM 420 C C . SER A 1 57 ? -39.021 8.529 64.130 1.00 61.62 57 SER A C 1
ATOM 422 O O . SER A 1 57 ? -39.473 9.241 63.234 1.00 61.62 57 SER A O 1
ATOM 424 N N . GLU A 1 58 ? -37.884 8.810 64.774 1.00 80.94 58 GLU A N 1
ATOM 425 C CA . GLU A 1 58 ? -37.085 10.029 64.618 1.00 80.94 58 GLU A CA 1
ATOM 426 C C . GLU A 1 58 ? -35.590 9.708 64.810 1.00 80.94 58 GLU A C 1
ATOM 428 O O . GLU A 1 58 ? -35.231 8.959 65.721 1.00 80.94 58 GLU A O 1
ATOM 433 N N . ILE A 1 59 ? -34.721 10.266 63.959 1.00 88.44 59 ILE A N 1
ATOM 434 C CA . ILE A 1 59 ? -33.256 10.190 64.075 1.00 88.44 59 ILE A CA 1
ATOM 435 C C . ILE A 1 59 ? -32.698 11.603 64.202 1.00 88.44 59 ILE A C 1
ATOM 437 O O . ILE A 1 59 ? -32.884 12.434 63.315 1.00 88.44 59 ILE A O 1
ATOM 441 N N . ILE A 1 60 ? -31.957 11.856 65.277 1.00 89.69 60 ILE A N 1
ATOM 442 C CA . ILE A 1 60 ? -31.254 13.121 65.488 1.00 89.69 60 ILE A CA 1
ATOM 443 C C . ILE A 1 60 ? -29.951 13.092 64.682 1.00 89.69 60 ILE A C 1
ATOM 445 O O . ILE A 1 60 ? -29.089 12.240 64.900 1.00 89.69 60 ILE A O 1
ATOM 449 N N . LEU A 1 61 ? -29.821 14.011 63.727 1.00 92.50 61 LEU A N 1
ATOM 450 C CA . LEU A 1 61 ? -28.653 14.146 62.856 1.00 92.50 61 LEU A CA 1
ATOM 451 C C . LEU A 1 61 ? -27.688 15.209 63.366 1.00 92.50 61 LEU A C 1
ATOM 453 O O . LEU A 1 61 ? -26.478 15.001 63.313 1.00 92.50 61 LEU A O 1
ATOM 457 N N . ILE A 1 62 ? -28.208 16.328 63.863 1.00 92.88 62 ILE A N 1
ATOM 458 C CA . ILE A 1 62 ? -27.421 17.396 64.480 1.00 92.88 62 ILE A CA 1
ATOM 459 C C . ILE A 1 62 ? -28.095 17.749 65.802 1.00 92.88 62 ILE A C 1
ATOM 461 O O . ILE A 1 62 ? -29.313 17.910 65.826 1.00 92.88 62 ILE A O 1
ATOM 465 N N . GLU A 1 63 ? -27.320 17.842 66.877 1.00 91.31 63 GLU A N 1
ATOM 466 C CA . GLU A 1 63 ? -27.793 18.238 68.204 1.00 91.31 63 GLU A CA 1
ATOM 467 C C . GLU A 1 63 ? -26.807 19.233 68.809 1.00 91.31 63 GLU A C 1
ATOM 469 O O . GLU A 1 63 ? -25.606 18.966 68.864 1.00 91.31 63 GLU A O 1
ATOM 474 N N . ASN A 1 64 ? -27.294 20.392 69.256 1.00 88.94 64 ASN A N 1
ATOM 475 C CA . ASN A 1 64 ? -26.451 21.476 69.779 1.00 88.94 64 ASN A CA 1
ATOM 476 C C . ASN A 1 64 ? -25.272 21.873 68.855 1.00 88.94 64 ASN A C 1
ATOM 478 O O . ASN A 1 64 ? -24.213 22.273 69.341 1.00 88.94 64 ASN A O 1
ATOM 482 N N . GLY A 1 65 ? -25.445 21.773 67.533 1.00 88.38 65 GLY A N 1
ATOM 483 C CA . GLY A 1 65 ? -24.403 22.093 66.549 1.00 88.38 65 GLY A CA 1
ATOM 484 C C . GLY A 1 65 ? -23.332 21.013 66.355 1.00 88.38 65 GLY A C 1
ATOM 485 O O . GLY A 1 65 ? -22.335 21.263 65.684 1.00 88.38 65 GLY A O 1
ATOM 486 N N . GLU A 1 66 ? -23.515 19.809 66.900 1.00 90.25 66 GLU A N 1
ATOM 487 C CA . GLU A 1 66 ? -22.636 18.660 66.658 1.00 90.25 66 GLU A CA 1
ATOM 488 C C . GLU A 1 66 ? -23.362 17.598 65.824 1.00 90.25 66 GLU A C 1
ATOM 490 O O . GLU A 1 66 ? -24.535 17.302 66.049 1.00 90.25 66 GLU A O 1
ATOM 495 N N . ALA A 1 67 ? -22.680 17.024 64.827 1.00 92.00 67 ALA A N 1
ATOM 496 C CA . ALA A 1 67 ? -23.259 15.969 64.003 1.00 92.00 67 ALA A CA 1
ATOM 497 C C . ALA A 1 67 ? -23.178 14.609 64.705 1.00 92.00 67 ALA A C 1
ATOM 499 O O . ALA A 1 67 ? -22.095 14.121 65.026 1.00 92.00 67 ALA A O 1
ATOM 500 N N . ASN A 1 68 ? -24.326 13.949 64.834 1.00 91.06 68 ASN A N 1
ATOM 501 C CA . ASN A 1 68 ? -24.452 12.626 65.443 1.00 91.06 68 ASN A CA 1
ATOM 502 C C . ASN A 1 68 ? -24.321 11.480 64.430 1.00 91.06 68 ASN A C 1
ATOM 504 O O . ASN A 1 68 ? -24.485 10.324 64.801 1.00 91.06 68 ASN A O 1
ATOM 508 N N . PHE A 1 69 ? -24.018 11.769 63.160 1.00 92.12 69 PHE A N 1
ATOM 509 C CA . PHE A 1 69 ? -23.938 10.767 62.097 1.00 92.12 69 PHE A CA 1
ATOM 510 C C . PHE A 1 69 ? -22.583 10.738 61.388 1.00 92.12 69 PHE A C 1
ATOM 512 O O . PHE A 1 69 ? -21.814 11.699 61.366 1.00 92.12 69 PHE A O 1
ATOM 519 N N . GLN A 1 70 ? -22.338 9.626 60.700 1.00 92.69 70 GLN A N 1
ATOM 520 C CA . GLN A 1 70 ? -21.292 9.504 59.686 1.00 92.69 70 GLN A CA 1
ATOM 521 C C . GLN A 1 70 ? -21.875 8.984 58.373 1.00 92.69 70 GLN A C 1
ATOM 523 O O . GLN A 1 70 ? -22.938 8.364 58.360 1.00 92.69 70 GLN A O 1
ATOM 528 N N . ILE A 1 71 ? -21.152 9.180 57.274 1.00 94.81 71 ILE A N 1
ATOM 529 C CA . ILE A 1 71 ? -21.543 8.659 55.963 1.00 94.81 71 ILE A CA 1
ATOM 530 C C . ILE A 1 71 ? -20.698 7.428 55.619 1.00 94.81 71 ILE A C 1
ATOM 532 O O . ILE A 1 71 ? -19.465 7.490 55.607 1.00 94.81 71 ILE A O 1
ATOM 536 N N . ALA A 1 72 ? -21.349 6.324 55.265 1.00 93.56 72 ALA A N 1
ATOM 537 C CA . ALA A 1 72 ? -20.708 5.205 54.592 1.00 93.56 72 ALA A CA 1
ATOM 538 C C . ALA A 1 72 ? -21.317 4.991 53.207 1.00 93.56 72 ALA A C 1
ATOM 540 O O . ALA A 1 72 ? -22.532 5.004 53.055 1.00 93.56 72 ALA A O 1
ATOM 541 N N . TYR A 1 73 ? -20.485 4.794 52.190 1.00 93.81 73 TYR A N 1
ATOM 542 C CA . TYR A 1 73 ? -20.957 4.696 50.808 1.00 93.81 73 TYR A CA 1
ATOM 543 C C . TYR A 1 73 ? -20.385 3.490 50.065 1.00 93.81 73 TYR A C 1
ATOM 545 O O . TYR A 1 73 ? -19.265 3.046 50.336 1.00 93.81 73 TYR A O 1
ATOM 553 N N . ALA A 1 74 ? -21.157 2.956 49.122 1.00 92.94 74 ALA A N 1
ATOM 554 C CA . ALA A 1 74 ? -20.695 1.937 48.186 1.00 92.94 74 ALA A CA 1
ATOM 555 C C . ALA A 1 74 ? -19.586 2.488 47.273 1.00 92.94 74 ALA A C 1
ATOM 557 O O . ALA A 1 74 ? -19.423 3.699 47.117 1.00 92.94 74 ALA A O 1
ATOM 558 N N . GLN A 1 75 ? -18.801 1.608 46.651 1.00 90.00 75 GLN A N 1
ATOM 559 C CA . GLN A 1 75 ? -17.827 2.056 45.656 1.00 90.00 75 GLN A CA 1
ATOM 560 C C . GLN A 1 75 ? -18.565 2.698 44.474 1.00 90.00 75 GLN A C 1
ATOM 562 O O . GLN A 1 75 ? -19.372 2.037 43.831 1.00 90.00 75 GLN A O 1
ATOM 567 N N . ALA A 1 76 ? -18.276 3.971 44.201 1.00 87.81 76 ALA A N 1
ATOM 568 C CA . ALA A 1 76 ? -19.020 4.775 43.236 1.00 87.81 76 ALA A CA 1
ATOM 569 C C . ALA A 1 76 ? -18.092 5.664 42.385 1.00 87.81 76 ALA A C 1
ATOM 571 O O . ALA A 1 76 ? -16.953 5.936 42.795 1.00 87.81 76 ALA A O 1
ATOM 572 N N . PRO A 1 77 ? -18.548 6.144 41.214 1.00 87.12 77 PRO A N 1
ATOM 573 C CA . PRO A 1 77 ? -17.780 7.066 40.379 1.00 87.12 77 PRO A CA 1
ATOM 574 C C . PRO A 1 77 ? -17.576 8.441 41.024 1.00 87.12 77 PRO A C 1
ATOM 576 O O . PRO A 1 77 ? -18.296 8.856 41.933 1.00 87.12 77 PRO A O 1
ATOM 579 N N . SER A 1 78 ? -16.608 9.205 40.508 1.00 92.12 78 SER A N 1
ATOM 580 C CA . SER A 1 78 ? -16.212 10.500 41.083 1.00 92.12 78 SER A CA 1
ATOM 581 C C . SER A 1 78 ? -17.352 11.518 41.197 1.00 92.12 78 SER A C 1
ATOM 583 O O . SER A 1 78 ? -17.334 12.323 42.122 1.00 92.12 78 SER A O 1
ATOM 585 N N . LYS A 1 79 ? -18.348 11.493 40.300 1.00 92.62 79 LYS A N 1
ATOM 586 C CA . LYS A 1 79 ? -19.500 12.410 40.359 1.00 92.62 79 LYS A CA 1
ATOM 587 C C . LYS A 1 79 ? -20.351 12.180 41.613 1.00 92.62 79 LYS A C 1
ATOM 589 O O . LYS A 1 79 ? -20.612 13.130 42.345 1.00 92.62 79 LYS A O 1
ATOM 594 N N . VAL A 1 80 ? -20.678 10.922 41.909 1.00 93.88 80 VAL A N 1
ATOM 595 C CA . VAL A 1 80 ? -21.395 10.530 43.133 1.00 93.88 80 VAL A CA 1
ATOM 596 C C . VAL A 1 80 ? -20.571 10.898 44.370 1.00 93.88 80 VAL A C 1
ATOM 598 O O . VAL A 1 80 ? -21.079 11.513 45.305 1.00 93.88 80 VAL A O 1
ATOM 601 N N . LEU A 1 81 ? -19.264 10.610 44.356 1.00 94.81 81 LEU A N 1
ATOM 602 C CA . LEU A 1 81 ? -18.369 10.970 45.463 1.00 94.81 81 LEU A CA 1
ATOM 603 C C . LEU A 1 81 ? -18.306 12.485 45.705 1.00 94.81 81 LEU A C 1
ATOM 605 O O . LEU A 1 81 ? -18.212 12.918 46.853 1.00 94.81 81 LEU A O 1
ATOM 609 N N . ASN A 1 82 ? -18.372 13.301 44.652 1.00 95.31 82 ASN A N 1
ATOM 610 C CA . ASN A 1 82 ? -18.412 14.757 44.778 1.00 95.31 82 ASN A CA 1
ATOM 611 C C . ASN A 1 82 ? -19.705 15.236 45.446 1.00 95.31 82 ASN A C 1
ATOM 613 O O . ASN A 1 82 ? -19.625 16.102 46.316 1.00 95.31 82 ASN A O 1
ATOM 617 N N . ALA A 1 83 ? -20.859 14.655 45.099 1.00 95.56 83 ALA A N 1
ATOM 618 C CA . ALA A 1 83 ? -22.132 14.965 45.754 1.00 95.56 83 ALA A CA 1
ATOM 619 C C . ALA A 1 83 ? -22.078 14.633 47.256 1.00 95.56 83 ALA A C 1
ATOM 621 O O . ALA A 1 83 ? -22.378 15.480 48.098 1.00 95.56 83 ALA A O 1
ATOM 622 N N . ILE A 1 84 ? -21.564 13.448 47.607 1.00 95.44 84 ILE A N 1
ATOM 623 C CA . ILE A 1 84 ? -21.377 13.021 49.004 1.00 95.44 84 ILE A CA 1
ATOM 624 C C . ILE A 1 84 ? -20.425 13.965 49.756 1.00 95.44 84 ILE A C 1
ATOM 626 O O . ILE A 1 84 ? -20.708 14.400 50.874 1.00 95.44 84 ILE A O 1
ATOM 630 N N . ASN A 1 85 ? -19.291 14.321 49.147 1.00 94.38 85 ASN A N 1
ATOM 631 C CA . ASN A 1 85 ? -18.337 15.257 49.742 1.00 94.38 85 ASN A CA 1
ATOM 632 C C . ASN A 1 85 ? -18.908 16.678 49.867 1.00 94.38 85 ASN A C 1
ATOM 634 O O . ASN A 1 85 ? -18.498 17.418 50.762 1.00 94.38 85 ASN A O 1
ATOM 638 N N . GLY A 1 86 ? -19.870 17.050 49.020 1.00 94.25 86 GLY A N 1
ATOM 639 C CA . GLY A 1 86 ? -20.595 18.317 49.089 1.00 94.25 86 GLY A CA 1
ATOM 640 C C . GLY A 1 86 ? -21.328 18.518 50.416 1.00 94.25 86 GLY A C 1
ATOM 641 O O . GLY A 1 86 ? -21.290 19.625 50.959 1.00 94.25 86 GLY A O 1
ATOM 642 N N . ILE A 1 87 ? -21.896 17.449 50.991 1.00 94.50 87 ILE A N 1
ATOM 643 C CA . ILE A 1 87 ? -22.521 17.475 52.325 1.00 94.50 87 ILE A CA 1
ATOM 644 C C . ILE A 1 87 ? -21.474 17.826 53.384 1.00 94.50 87 ILE A C 1
ATOM 646 O O . ILE A 1 87 ? -21.633 18.788 54.134 1.00 94.50 87 ILE A O 1
ATOM 650 N N . LYS A 1 88 ? -20.356 17.089 53.396 1.00 94.19 88 LYS A N 1
ATOM 651 C CA . LYS A 1 88 ? -19.262 17.297 54.354 1.00 94.19 88 LYS A CA 1
ATOM 652 C C . LYS A 1 88 ? -18.693 18.714 54.277 1.00 94.19 88 LYS A C 1
ATOM 654 O O . LYS A 1 88 ? -18.490 19.356 55.302 1.00 94.19 88 LYS A O 1
ATOM 659 N N . ILE A 1 89 ? -18.442 19.207 53.065 1.00 92.94 89 ILE A N 1
ATOM 660 C CA . ILE A 1 89 ? -17.910 20.558 52.854 1.00 92.94 89 ILE A CA 1
ATOM 661 C C . ILE A 1 89 ? -18.903 21.609 53.358 1.00 92.94 89 ILE A C 1
ATOM 663 O O . ILE A 1 89 ? -18.490 22.560 54.017 1.00 92.94 89 ILE A O 1
ATOM 667 N N . SER A 1 90 ? -20.194 21.448 53.067 1.00 93.62 90 SER A N 1
ATOM 668 C CA . SER A 1 90 ? -21.224 22.408 53.481 1.00 93.62 90 SER A CA 1
ATOM 669 C C . SER A 1 90 ? -21.371 22.477 55.003 1.00 93.62 90 SER A C 1
ATOM 671 O O . SER A 1 90 ? -21.387 23.578 55.540 1.00 93.62 90 SER A O 1
ATOM 673 N N . LEU A 1 91 ? -21.361 21.336 55.697 1.00 94.00 91 LEU A N 1
ATOM 674 C CA . LEU A 1 91 ? -21.394 21.290 57.165 1.00 94.00 91 LEU A CA 1
ATOM 675 C C . LEU A 1 91 ? -20.127 21.892 57.794 1.00 94.00 91 LEU A C 1
ATOM 677 O O . LEU A 1 91 ? -20.217 22.710 58.707 1.00 94.00 91 LEU A O 1
ATOM 681 N N . SER A 1 92 ? -18.942 21.596 57.246 1.00 92.50 92 SER A N 1
ATOM 682 C CA . SER A 1 92 ? -17.684 22.122 57.804 1.00 92.50 92 SER A CA 1
ATOM 683 C C . SER A 1 92 ? -17.587 23.656 57.755 1.00 92.50 92 SER A C 1
ATOM 685 O O . SER A 1 92 ? -16.951 24.267 58.611 1.00 92.50 92 SER A O 1
ATOM 687 N N . LYS A 1 93 ? -18.248 24.309 56.784 1.00 92.19 93 LYS A N 1
ATOM 688 C CA . LYS A 1 93 ? -18.285 25.781 56.670 1.00 92.19 93 LYS A CA 1
ATOM 689 C C . LYS A 1 93 ? -19.016 26.464 57.822 1.00 92.19 93 LYS A C 1
ATOM 691 O O . LYS A 1 93 ? -18.681 27.604 58.129 1.00 92.19 93 LYS A O 1
ATOM 696 N N . ILE A 1 94 ? -19.977 25.779 58.432 1.00 92.69 94 ILE A N 1
ATOM 697 C CA . ILE A 1 94 ? -20.748 26.266 59.582 1.00 92.69 94 ILE A CA 1
ATOM 698 C C . ILE A 1 94 ? -20.253 25.653 60.902 1.00 92.69 94 ILE A C 1
ATOM 700 O O . ILE A 1 94 ? -20.916 25.753 61.923 1.00 92.69 94 ILE A O 1
ATOM 704 N N . GLY A 1 95 ? -19.063 25.038 60.894 1.00 92.00 95 GLY A N 1
ATOM 705 C CA . GLY A 1 95 ? -18.410 24.513 62.096 1.00 92.00 95 GLY A CA 1
ATOM 706 C C . GLY A 1 95 ? -18.807 23.090 62.493 1.00 92.00 95 GLY A C 1
ATOM 707 O O . GLY A 1 95 ? -18.444 22.666 63.585 1.00 92.00 95 GLY A O 1
ATOM 708 N N . ILE A 1 96 ? -19.500 22.347 61.622 1.00 93.94 96 ILE A N 1
ATOM 709 C CA . ILE A 1 96 ? -19.967 20.981 61.895 1.00 93.94 96 ILE A CA 1
ATOM 710 C C . ILE A 1 96 ? -19.135 19.977 61.092 1.00 93.94 96 ILE A C 1
ATOM 712 O O . ILE A 1 96 ? -19.211 19.921 59.864 1.00 93.94 96 ILE A O 1
ATOM 716 N N . ASP A 1 97 ? -18.347 19.151 61.776 1.00 91.56 97 ASP A N 1
ATOM 717 C CA . ASP A 1 97 ? -17.487 18.158 61.132 1.00 91.56 97 ASP A CA 1
ATOM 718 C C . ASP A 1 97 ? -18.132 16.767 61.098 1.00 91.56 97 ASP A C 1
ATOM 720 O O . ASP A 1 97 ? -18.582 16.245 62.114 1.00 91.56 97 ASP A O 1
ATOM 724 N N . ILE A 1 98 ? -18.102 16.124 59.925 1.00 93.62 98 ILE A N 1
ATOM 725 C CA . ILE A 1 98 ? -18.532 14.730 59.747 1.00 93.62 98 ILE A CA 1
ATOM 726 C C . ILE A 1 98 ? -17.450 13.869 59.098 1.00 93.62 98 ILE A C 1
ATOM 728 O O . ILE A 1 98 ? -16.605 14.328 58.315 1.00 93.62 98 ILE A O 1
ATOM 732 N N . VAL A 1 99 ? -17.517 12.569 59.373 1.00 90.69 99 VAL A N 1
ATOM 733 C CA . VAL A 1 99 ? -16.682 11.555 58.726 1.00 90.69 99 VAL A CA 1
ATOM 734 C C . VAL A 1 99 ? -17.467 10.893 57.595 1.00 90.69 99 VAL A C 1
ATOM 736 O O . VAL A 1 99 ? -18.636 10.549 57.750 1.00 90.69 99 VAL A O 1
ATOM 739 N N . SER A 1 100 ? -16.812 10.690 56.451 1.00 91.56 100 SER A N 1
ATOM 740 C CA . SER A 1 100 ? -17.339 9.895 55.342 1.00 91.56 100 SER A CA 1
ATOM 741 C C . SER A 1 100 ? -16.302 8.866 54.882 1.00 91.56 100 SER A C 1
ATOM 743 O O . SER A 1 100 ? -15.105 9.165 54.837 1.00 91.56 100 SER A O 1
ATOM 745 N N . SER A 1 101 ? -16.722 7.636 54.574 1.00 91.75 101 SER A N 1
ATOM 746 C CA . SER A 1 101 ? -15.816 6.572 54.108 1.00 91.75 101 SER A CA 1
ATOM 747 C C . SER A 1 101 ? -16.525 5.491 53.284 1.00 91.75 101 SER A C 1
ATOM 749 O O . SER A 1 101 ? -17.743 5.381 53.321 1.00 91.75 101 SER A O 1
ATOM 751 N N . ILE A 1 102 ? -15.769 4.671 52.550 1.00 90.19 102 ILE A N 1
ATOM 752 C CA . ILE A 1 102 ? -16.327 3.495 51.860 1.00 90.19 102 ILE A CA 1
ATOM 753 C C . ILE A 1 102 ? -16.901 2.507 52.889 1.00 90.19 102 ILE A C 1
ATOM 755 O O . ILE A 1 102 ? -16.304 2.311 53.952 1.00 90.19 102 ILE A O 1
ATOM 759 N N . GLU A 1 103 ? -18.024 1.857 52.560 1.00 89.56 103 GLU A N 1
ATOM 760 C CA . GLU A 1 103 ? -18.660 0.836 53.397 1.00 89.56 103 GLU A CA 1
ATOM 761 C C . GLU A 1 103 ? -17.682 -0.277 53.829 1.00 89.56 103 GLU A C 1
ATOM 763 O O . GLU A 1 103 ? -16.823 -0.745 53.071 1.00 89.56 103 GLU A O 1
ATOM 768 N N . LYS A 1 104 ? -17.818 -0.722 55.082 1.00 85.75 104 LYS A N 1
ATOM 769 C CA . LYS A 1 104 ? -16.986 -1.770 55.703 1.00 85.75 104 LYS A CA 1
ATOM 770 C C . LYS A 1 104 ? -17.858 -2.940 56.179 1.00 85.75 104 LYS A C 1
ATOM 772 O O . LYS A 1 104 ? -19.079 -2.856 56.140 1.00 85.75 104 LYS A O 1
ATOM 777 N N . ALA A 1 105 ? -17.259 -4.040 56.622 1.00 80.44 105 ALA A N 1
ATOM 778 C CA . ALA A 1 105 ? -18.007 -5.043 57.386 1.00 80.44 105 ALA A CA 1
ATOM 779 C C . ALA A 1 105 ? -18.246 -4.519 58.813 1.00 80.44 105 ALA A C 1
ATOM 781 O O . ALA A 1 105 ? -17.371 -3.821 59.318 1.00 80.44 105 ALA A O 1
ATOM 782 N N . ASP A 1 106 ? -19.415 -4.808 59.394 1.00 66.69 106 ASP A N 1
ATOM 783 C CA . ASP A 1 106 ? -19.806 -4.583 60.800 1.00 66.69 106 ASP A CA 1
ATOM 784 C C . ASP A 1 106 ? -19.369 -3.248 61.440 1.00 66.69 106 ASP A C 1
ATOM 786 O O . ASP A 1 106 ? -18.237 -3.063 61.883 1.00 66.69 106 ASP A O 1
ATOM 790 N N . ASN A 1 107 ? -20.314 -2.306 61.517 1.00 65.50 107 ASN A N 1
ATOM 791 C CA . ASN A 1 107 ? -20.131 -0.985 62.115 1.00 65.50 107 ASN A CA 1
ATOM 792 C C . ASN A 1 107 ? -21.138 -0.787 63.256 1.00 65.50 107 ASN A C 1
ATOM 794 O O . ASN A 1 107 ? -22.343 -0.834 63.012 1.00 65.50 107 ASN A O 1
ATOM 798 N N . GLU A 1 108 ? -20.645 -0.568 64.476 1.00 61.59 108 GLU A N 1
ATOM 799 C CA . GLU A 1 108 ? -21.461 -0.384 65.692 1.00 61.59 108 GLU A CA 1
ATOM 800 C C . GLU A 1 108 ? -21.984 1.052 65.866 1.00 61.59 108 GLU A C 1
ATOM 802 O O . GLU A 1 108 ? -22.685 1.336 66.831 1.00 61.59 108 GLU A O 1
ATOM 807 N N . GLN A 1 109 ? -21.661 1.968 64.946 1.00 71.44 109 GLN A N 1
ATOM 808 C CA . GLN A 1 109 ? -22.161 3.343 64.993 1.00 71.44 109 GLN A CA 1
ATOM 809 C C . GLN A 1 109 ? -23.687 3.381 64.932 1.00 71.44 109 GLN A C 1
ATOM 811 O O . GLN A 1 109 ? -24.299 2.799 64.028 1.00 71.44 109 GLN A O 1
ATOM 816 N N . GLU A 1 110 ? -24.273 4.068 65.908 1.00 72.00 110 GLU A N 1
ATOM 817 C CA . GLU A 1 110 ? -25.712 4.107 66.131 1.00 72.00 110 GLU A CA 1
ATOM 818 C C . GLU A 1 110 ? -26.394 4.850 64.979 1.00 72.00 110 GLU A C 1
ATOM 820 O O . GLU A 1 110 ? -27.214 4.242 64.295 1.00 72.00 110 GLU A O 1
ATOM 825 N N . CYS A 1 111 ? -25.954 6.071 64.650 1.00 85.38 111 CYS A N 1
ATOM 826 C CA . CYS A 1 111 ? -26.474 6.854 63.527 1.00 85.38 111 CYS A CA 1
ATOM 827 C C . CYS A 1 111 ? -25.487 6.899 62.344 1.00 85.38 111 CYS A C 1
ATOM 829 O O . CYS A 1 111 ? -24.343 7.349 62.435 1.00 85.38 111 CYS A O 1
ATOM 831 N N . GLU A 1 112 ? -25.921 6.379 61.195 1.00 90.81 112 GLU A N 1
ATOM 832 C CA . GLU A 1 112 ? -25.107 6.281 59.980 1.00 90.81 112 GLU A CA 1
ATOM 833 C C . GLU A 1 112 ? -25.977 6.469 58.737 1.00 90.81 112 GLU A C 1
ATOM 835 O O . GLU A 1 112 ? -27.071 5.909 58.649 1.00 90.81 112 GLU A O 1
ATOM 840 N N . ILE A 1 113 ? -25.459 7.213 57.762 1.00 94.50 113 ILE A N 1
ATOM 841 C CA . ILE A 1 113 ? -26.067 7.385 56.445 1.00 94.50 113 ILE A CA 1
ATOM 842 C C . ILE A 1 113 ? -25.354 6.456 55.469 1.00 94.50 113 ILE A C 1
ATOM 844 O O . ILE A 1 113 ? -24.159 6.607 55.214 1.00 94.50 113 ILE A O 1
ATOM 848 N N . LEU A 1 114 ? -26.088 5.491 54.934 1.00 94.19 114 LEU A N 1
ATOM 849 C CA . LEU A 1 114 ? -25.615 4.508 53.977 1.00 94.19 114 LEU A CA 1
ATOM 850 C C . LEU A 1 114 ? -26.024 4.927 52.563 1.00 94.19 114 LEU A C 1
ATOM 852 O O . LEU A 1 114 ? -27.216 5.011 52.280 1.00 94.19 114 LEU A O 1
ATOM 856 N N . ILE A 1 115 ? -25.049 5.202 51.693 1.00 95.88 115 ILE A N 1
ATOM 857 C CA . ILE A 1 115 ? -25.287 5.762 50.354 1.00 95.88 115 ILE A CA 1
ATOM 858 C C . ILE A 1 115 ? -24.863 4.779 49.248 1.00 95.88 115 ILE A C 1
ATOM 860 O O . ILE A 1 115 ? -23.701 4.368 49.192 1.00 95.88 115 ILE A O 1
ATOM 864 N N . GLY A 1 116 ? -25.780 4.445 48.339 1.00 94.25 116 GLY A N 1
ATOM 865 C CA . GLY A 1 116 ? -25.559 3.564 47.182 1.00 94.25 116 GLY A CA 1
ATOM 866 C C . GLY A 1 116 ? -25.918 2.092 47.429 1.00 94.25 116 GLY A C 1
ATOM 867 O O . GLY A 1 116 ? -26.613 1.766 48.391 1.00 94.25 116 GLY A O 1
ATOM 868 N N . ASN A 1 117 ? -25.441 1.195 46.556 1.00 91.62 117 ASN A N 1
ATOM 869 C CA . ASN A 1 117 ? -25.677 -0.256 46.635 1.00 91.62 117 ASN A CA 1
ATOM 870 C C . ASN A 1 117 ? -24.822 -0.910 47.727 1.00 91.62 117 ASN A C 1
ATOM 872 O O . ASN A 1 117 ? -23.688 -1.331 47.495 1.00 91.62 117 ASN A O 1
ATOM 876 N N . ILE A 1 118 ? -25.363 -0.967 48.939 1.00 91.44 118 ILE A N 1
ATOM 877 C CA . ILE A 1 118 ? -24.685 -1.464 50.132 1.00 91.44 118 ILE A CA 1
ATOM 878 C C . ILE A 1 118 ? -24.661 -2.986 50.124 1.00 91.44 118 ILE A C 1
ATOM 880 O O . ILE A 1 118 ? -25.699 -3.644 50.073 1.00 91.44 118 ILE A O 1
ATOM 884 N N . THR A 1 119 ? -23.466 -3.562 50.242 1.00 89.69 119 THR A N 1
ATOM 885 C CA . THR A 1 119 ? -23.274 -5.019 50.150 1.00 89.69 119 THR A CA 1
ATOM 886 C C . THR A 1 119 ? -22.565 -5.620 51.356 1.00 89.69 119 THR A C 1
ATOM 888 O O . THR A 1 119 ? -22.681 -6.825 51.598 1.00 89.69 119 THR A O 1
ATOM 891 N N . LYS A 1 120 ? -21.852 -4.808 52.148 1.00 89.00 120 LYS A N 1
ATOM 892 C CA . LYS A 1 120 ? -20.990 -5.283 53.247 1.00 89.00 120 LYS A CA 1
ATOM 893 C C . LYS A 1 120 ? -21.620 -5.142 54.632 1.00 89.00 120 LYS A C 1
ATOM 895 O O . LYS A 1 120 ? -20.961 -5.412 55.633 1.00 89.00 120 LYS A O 1
ATOM 900 N N . ARG A 1 121 ? -22.882 -4.717 54.709 1.00 86.69 121 ARG A N 1
ATOM 901 C CA . ARG A 1 121 ? -23.637 -4.565 55.962 1.00 86.69 121 ARG A CA 1
ATOM 902 C C . ARG A 1 121 ? -24.532 -5.779 56.235 1.00 86.69 121 ARG A C 1
ATOM 904 O O . ARG A 1 121 ? -24.660 -6.673 55.398 1.00 86.69 121 ARG A O 1
ATOM 911 N N . ALA A 1 122 ? -25.149 -5.802 57.418 1.00 85.75 122 ALA A N 1
ATOM 912 C CA . ALA A 1 122 ? -26.185 -6.776 57.757 1.00 85.75 122 ALA A CA 1
ATOM 913 C C . ALA A 1 122 ? -27.310 -6.764 56.707 1.00 85.75 122 ALA A C 1
ATOM 915 O O . ALA A 1 122 ? -27.628 -5.705 56.171 1.00 85.75 122 ALA A O 1
ATOM 916 N N . ASP A 1 123 ? -27.929 -7.919 56.447 1.00 84.88 123 ASP A N 1
ATOM 917 C CA . ASP A 1 123 ? -28.854 -8.113 55.317 1.00 84.88 123 ASP A CA 1
ATOM 918 C C . ASP A 1 123 ? -29.987 -7.076 55.244 1.00 84.88 123 ASP A C 1
ATOM 920 O O . ASP A 1 123 ? -30.346 -6.649 54.154 1.00 84.88 123 ASP A O 1
ATOM 924 N N . LYS A 1 124 ? -30.494 -6.597 56.388 1.00 86.81 124 LYS A N 1
ATOM 925 C CA . LYS A 1 124 ? -31.531 -5.548 56.457 1.00 86.81 124 LYS A CA 1
ATOM 926 C C . LYS A 1 124 ? -31.108 -4.174 55.912 1.00 86.81 124 LYS A C 1
ATOM 928 O O . LYS A 1 124 ? -31.969 -3.352 55.629 1.00 86.81 124 LYS A O 1
ATOM 933 N N . TYR A 1 125 ? -29.805 -3.919 55.808 1.00 87.31 125 TYR A N 1
ATOM 934 C CA . TYR A 1 125 ? -29.230 -2.675 55.288 1.00 87.31 125 TYR A CA 1
ATOM 935 C C . TYR A 1 125 ? -28.622 -2.845 53.897 1.00 87.31 125 TYR A C 1
ATOM 937 O O . TYR A 1 125 ? -28.084 -1.879 53.359 1.00 87.31 125 TYR A O 1
ATOM 945 N N . LYS A 1 126 ? -28.647 -4.059 53.334 1.00 87.62 126 LYS A N 1
ATOM 946 C CA . LYS A 1 126 ? -28.233 -4.263 51.950 1.00 87.62 126 LYS A CA 1
ATOM 947 C C . LYS A 1 126 ? -29.279 -3.665 51.030 1.00 87.62 126 LYS A C 1
ATOM 949 O O . LYS A 1 126 ? -30.477 -3.789 51.282 1.00 87.62 126 LYS A O 1
ATOM 954 N N . THR A 1 127 ? -28.814 -3.017 49.980 1.00 83.94 127 THR A N 1
ATOM 955 C CA . THR A 1 127 ? -29.672 -2.280 49.062 1.00 83.94 127 THR A CA 1
ATOM 956 C C . THR A 1 127 ? -29.295 -2.615 47.633 1.00 83.94 127 THR A C 1
ATOM 958 O O . THR A 1 127 ? -28.113 -2.709 47.301 1.00 83.94 127 THR A O 1
ATOM 961 N N . ASP A 1 128 ? -30.314 -2.779 46.797 1.00 87.75 128 ASP A N 1
ATOM 962 C CA . ASP A 1 128 ? -30.173 -2.818 45.350 1.00 87.75 128 ASP A CA 1
ATOM 963 C C . ASP A 1 128 ? -30.941 -1.627 44.780 1.00 87.75 128 ASP A C 1
ATOM 965 O O . ASP A 1 128 ? -32.135 -1.454 45.010 1.00 87.75 128 ASP A O 1
ATOM 969 N N . GLY A 1 129 ? -30.219 -0.732 44.122 1.00 86.62 129 GLY A N 1
ATOM 970 C CA . GLY A 1 129 ? -30.756 0.493 43.558 1.00 86.62 129 GLY A CA 1
ATOM 971 C C . GLY A 1 129 ? -31.717 0.206 42.418 1.00 86.62 129 GLY A C 1
ATOM 972 O O . GLY A 1 129 ? -32.642 0.984 42.188 1.00 86.62 129 GLY A O 1
ATOM 973 N N . HIS A 1 130 ? -31.543 -0.932 41.741 1.00 87.69 130 HIS A N 1
ATOM 974 C CA . HIS A 1 130 ? -32.367 -1.291 40.596 1.00 87.69 130 HIS A CA 1
ATOM 975 C C . HIS A 1 130 ? -33.842 -1.510 40.954 1.00 87.69 130 HIS A C 1
ATOM 977 O O . HIS A 1 130 ? -34.698 -1.411 40.076 1.00 87.69 130 HIS A O 1
ATOM 983 N N . ASP A 1 131 ? -34.159 -1.722 42.237 1.00 86.81 131 ASP A N 1
ATOM 984 C CA . ASP A 1 131 ? -35.534 -1.809 42.740 1.00 86.81 131 ASP A CA 1
ATOM 985 C C . ASP A 1 131 ? -36.336 -0.509 42.527 1.00 86.81 131 ASP A C 1
ATOM 987 O O . ASP A 1 131 ? -37.567 -0.540 42.508 1.00 86.81 131 ASP A O 1
ATOM 991 N N . TYR A 1 132 ? -35.654 0.628 42.343 1.00 90.44 132 TYR A N 1
ATOM 992 C CA . TYR A 1 132 ? -36.271 1.948 42.190 1.00 90.44 132 TYR A CA 1
ATOM 993 C C . TYR A 1 132 ? -36.391 2.405 40.730 1.00 90.44 132 TYR A C 1
ATOM 995 O O . TYR A 1 132 ? -37.103 3.365 40.447 1.00 90.44 132 TYR A O 1
ATOM 1003 N N . GLY A 1 133 ? -35.736 1.721 39.791 1.00 89.88 133 GLY A N 1
ATOM 1004 C CA . GLY A 1 133 ? -35.639 2.156 38.400 1.00 89.88 133 GLY A CA 1
ATOM 1005 C C . GLY A 1 133 ? -34.618 3.281 38.177 1.00 89.88 133 GLY A C 1
ATOM 1006 O O . GLY A 1 133 ? -34.067 3.838 39.122 1.00 89.88 133 GLY A O 1
ATOM 1007 N N . ALA A 1 134 ? -34.297 3.583 36.917 1.00 90.00 134 ALA A N 1
ATOM 1008 C CA . ALA A 1 134 ? -33.149 4.418 36.552 1.00 90.00 134 ALA A CA 1
ATOM 1009 C C . ALA A 1 134 ? -33.264 5.871 37.033 1.00 90.00 134 ALA A C 1
ATOM 1011 O O . ALA A 1 134 ? -32.260 6.466 37.408 1.00 90.00 134 ALA A O 1
ATOM 1012 N N . GLU A 1 135 ? -34.475 6.420 37.071 1.00 92.31 135 GLU A N 1
ATOM 1013 C CA . GLU A 1 135 ? -34.766 7.765 37.589 1.00 92.31 135 GLU A CA 1
ATOM 1014 C C . GLU A 1 135 ? -35.269 7.741 39.046 1.00 92.31 135 GLU A C 1
ATOM 1016 O O . GLU A 1 135 ? -35.518 8.788 39.640 1.00 92.31 135 GLU A O 1
ATOM 1021 N N . GLY A 1 136 ? -35.443 6.554 39.635 1.00 93.69 136 GLY A N 1
ATOM 1022 C CA . GLY A 1 136 ? -35.965 6.406 40.988 1.00 93.69 136 GLY A CA 1
ATOM 1023 C C . GLY A 1 136 ? -34.882 6.323 42.058 1.00 93.69 136 GLY A C 1
ATOM 1024 O O . GLY A 1 136 ? -33.742 5.914 41.818 1.00 93.69 136 GLY A O 1
ATOM 1025 N N . TYR A 1 137 ? -35.267 6.698 43.274 1.00 96.31 137 TYR A N 1
ATOM 1026 C CA . TYR A 1 137 ? -34.405 6.714 44.445 1.00 96.31 137 TYR A CA 1
ATOM 1027 C C . TYR A 1 137 ? -35.190 6.589 45.748 1.00 96.31 137 TYR A C 1
ATOM 1029 O O . TYR A 1 137 ? -36.400 6.788 45.808 1.00 96.31 137 TYR A O 1
ATOM 1037 N N . VAL A 1 138 ? -34.473 6.306 46.829 1.00 96.06 138 VAL A N 1
ATOM 1038 C CA . VAL A 1 138 ? -35.011 6.201 48.179 1.00 96.06 138 VAL A CA 1
ATOM 1039 C C . VAL A 1 138 ? -34.143 6.964 49.169 1.00 96.06 138 VAL A C 1
ATOM 1041 O O . VAL A 1 138 ? -32.917 6.946 49.081 1.00 96.06 138 VAL A O 1
ATOM 1044 N N . ILE A 1 139 ? -34.796 7.597 50.137 1.00 95.94 139 ILE A N 1
ATOM 1045 C CA . ILE A 1 139 ? -34.230 8.157 51.359 1.00 95.94 139 ILE A CA 1
ATOM 1046 C C . ILE A 1 139 ? -35.112 7.645 52.497 1.00 95.94 139 ILE A C 1
ATOM 1048 O O . ILE A 1 139 ? -36.228 8.130 52.675 1.00 95.94 139 ILE A O 1
ATOM 1052 N N . LYS A 1 140 ? -34.661 6.642 53.249 1.00 93.44 140 LYS A N 1
ATOM 1053 C CA . LYS A 1 140 ? -35.496 5.997 54.277 1.00 93.44 140 LYS A CA 1
ATOM 1054 C C . LYS A 1 140 ? -34.751 5.698 55.561 1.00 93.44 140 LYS A C 1
ATOM 1056 O O . LYS A 1 140 ? -33.534 5.547 55.554 1.00 93.44 140 LYS A O 1
ATOM 1061 N N . ILE A 1 141 ? -35.502 5.557 56.646 1.00 91.25 141 ILE A N 1
ATOM 1062 C CA . ILE A 1 141 ? -34.971 5.166 57.950 1.00 91.25 141 ILE A CA 1
ATOM 1063 C C . ILE A 1 141 ? -35.151 3.656 58.122 1.00 91.25 141 ILE A C 1
ATOM 1065 O O . ILE A 1 141 ? -36.250 3.132 57.950 1.00 91.25 141 ILE A O 1
ATOM 1069 N N . ILE A 1 142 ? -34.073 2.958 58.477 1.00 88.69 142 ILE A N 1
ATOM 1070 C CA . ILE A 1 142 ? -34.108 1.567 58.938 1.00 88.69 142 ILE A CA 1
ATOM 1071 C C . ILE A 1 142 ? -33.403 1.513 60.291 1.00 88.69 142 ILE A C 1
ATOM 1073 O O . ILE A 1 142 ? -32.193 1.727 60.374 1.00 88.69 142 ILE A O 1
ATOM 1077 N N . ASP A 1 143 ? -34.161 1.207 61.342 1.00 86.31 143 ASP A N 1
ATOM 1078 C CA . ASP A 1 143 ? -33.712 1.269 62.735 1.00 86.31 143 ASP A CA 1
ATOM 1079 C C . ASP A 1 143 ? -33.125 2.650 63.074 1.00 86.31 143 ASP A C 1
ATOM 1081 O O . ASP A 1 143 ? -33.856 3.633 63.109 1.00 86.31 143 ASP A O 1
ATOM 1085 N N . SER A 1 144 ? -31.814 2.739 63.289 1.00 84.56 144 SER A N 1
ATOM 1086 C CA . SER A 1 144 ? -31.085 3.974 63.587 1.00 84.56 144 SER A CA 1
ATOM 1087 C C . SER A 1 144 ? -30.249 4.478 62.398 1.00 84.56 144 SER A C 1
ATOM 1089 O O . SER A 1 144 ? -29.372 5.320 62.567 1.00 84.56 144 SER A O 1
ATOM 1091 N N . LYS A 1 145 ? -30.475 3.961 61.181 1.00 89.38 145 LYS A N 1
ATOM 1092 C CA . LYS A 1 145 ? -29.701 4.309 59.977 1.00 89.38 145 LYS A CA 1
ATOM 1093 C C . LYS A 1 145 ? -30.566 4.930 58.896 1.00 89.38 145 LYS A C 1
ATOM 1095 O O . LYS A 1 145 ? -31.727 4.565 58.731 1.00 89.38 145 LYS A O 1
ATOM 1100 N N . ILE A 1 146 ? -29.958 5.814 58.113 1.00 93.69 146 ILE A N 1
ATOM 1101 C CA . ILE A 1 146 ? -30.575 6.405 56.927 1.00 93.69 146 ILE A CA 1
ATOM 1102 C C . ILE A 1 146 ? -29.997 5.717 55.700 1.00 93.69 146 ILE A C 1
ATOM 1104 O O . ILE A 1 146 ? -28.784 5.628 55.543 1.00 93.69 146 ILE A O 1
ATOM 1108 N N . ILE A 1 147 ? -30.865 5.231 54.825 1.00 93.75 147 ILE A N 1
ATOM 1109 C CA . ILE A 1 147 ? -30.509 4.637 53.543 1.00 93.75 147 ILE A CA 1
ATOM 1110 C C . ILE A 1 147 ? -30.802 5.650 52.447 1.00 93.75 147 ILE A C 1
ATOM 1112 O O . ILE A 1 147 ? -31.951 6.061 52.307 1.00 93.75 147 ILE A O 1
ATOM 1116 N N . ILE A 1 148 ? -29.789 5.994 51.655 1.00 96.81 148 ILE A N 1
ATOM 1117 C CA . ILE A 1 148 ? -29.929 6.747 50.410 1.00 96.81 148 ILE A CA 1
ATOM 1118 C C . ILE A 1 148 ? -29.483 5.832 49.275 1.00 96.81 148 ILE A C 1
ATOM 1120 O O . ILE A 1 148 ? -28.309 5.478 49.191 1.00 96.81 148 ILE A O 1
ATOM 1124 N N . ASN A 1 149 ? -30.393 5.422 48.402 1.00 95.88 149 ASN A N 1
ATOM 1125 C CA . ASN A 1 149 ? -30.026 4.609 47.244 1.00 95.88 149 ASN A CA 1
ATOM 1126 C C . ASN A 1 149 ? -30.837 5.000 46.014 1.00 95.88 149 ASN A C 1
ATOM 1128 O O . ASN A 1 149 ? -31.883 5.621 46.151 1.00 95.88 149 ASN A O 1
ATOM 1132 N N . ALA A 1 150 ? -30.367 4.640 44.828 1.00 94.94 150 ALA A N 1
ATOM 1133 C CA . ALA A 1 150 ? -31.048 4.947 43.580 1.00 94.94 150 ALA A CA 1
ATOM 1134 C C . ALA A 1 150 ? -30.655 3.970 42.480 1.00 94.94 150 ALA A C 1
ATOM 1136 O O . ALA A 1 150 ? -29.614 3.320 42.578 1.00 94.94 150 ALA A O 1
ATOM 1137 N N . GLY A 1 151 ? -31.474 3.881 41.433 1.00 90.19 151 GLY A N 1
ATOM 1138 C CA . GLY A 1 151 ? -31.216 2.947 40.341 1.00 90.19 151 GLY A CA 1
ATOM 1139 C C . GLY A 1 151 ? -30.138 3.386 39.360 1.00 90.19 151 GLY A C 1
ATOM 1140 O O . GLY A 1 151 ? -29.622 2.533 38.650 1.00 90.19 151 GLY A O 1
ATOM 1141 N N . SER A 1 152 ? -29.763 4.664 39.327 1.00 90.56 152 SER A N 1
ATOM 1142 C CA . SER A 1 152 ? -28.639 5.171 38.530 1.00 90.56 152 SER A CA 1
ATOM 1143 C C . SER A 1 152 ? -27.758 6.116 39.345 1.00 90.56 152 SER A C 1
ATOM 1145 O O . SER A 1 152 ? -28.163 6.613 40.398 1.00 90.56 152 SER A O 1
ATOM 1147 N N . ASP A 1 153 ? -26.558 6.403 38.838 1.00 91.88 153 ASP A N 1
ATOM 1148 C CA . ASP A 1 153 ? -25.660 7.386 39.451 1.00 91.88 153 ASP A CA 1
ATOM 1149 C C . ASP A 1 153 ? -26.278 8.794 39.487 1.00 91.88 153 ASP A C 1
ATOM 1151 O O . ASP A 1 153 ? -26.108 9.506 40.476 1.00 91.88 153 ASP A O 1
ATOM 1155 N N . ASP A 1 154 ? -27.013 9.193 38.444 1.00 92.06 154 ASP A N 1
ATOM 1156 C CA . ASP A 1 154 ? -27.641 10.516 38.364 1.00 92.06 154 ASP A CA 1
ATOM 1157 C C . ASP A 1 154 ? -28.810 10.637 39.355 1.00 92.06 154 ASP A C 1
ATOM 1159 O O . ASP A 1 154 ? -28.886 11.617 40.100 1.00 92.06 154 ASP A O 1
ATOM 1163 N N . ALA A 1 155 ? -29.655 9.606 39.461 1.00 94.25 155 ALA A N 1
ATOM 1164 C CA . ALA A 1 155 ? -30.707 9.556 40.477 1.00 94.25 155 ALA A CA 1
ATOM 1165 C C . ALA A 1 155 ? -30.127 9.481 41.904 1.00 94.25 155 ALA A C 1
ATOM 1167 O O . ALA A 1 155 ? -30.694 10.041 42.843 1.00 94.25 155 ALA A O 1
ATOM 1168 N N . LEU A 1 156 ? -28.963 8.843 42.088 1.00 95.94 156 LEU A N 1
ATOM 1169 C CA . LEU A 1 156 ? -28.282 8.797 43.384 1.00 95.94 156 LEU A CA 1
ATOM 1170 C C . LEU A 1 156 ? -27.742 10.173 43.776 1.00 95.94 156 LEU A C 1
ATOM 1172 O O . LEU A 1 156 ? -27.844 10.563 44.939 1.00 95.94 156 LEU A O 1
ATOM 1176 N N . ILE A 1 157 ? -27.188 10.918 42.816 1.00 96.94 157 ILE A N 1
ATOM 1177 C CA . ILE A 1 157 ? -26.773 12.310 43.016 1.00 96.94 157 ILE A CA 1
ATOM 1178 C C . ILE A 1 157 ? -27.982 13.158 43.412 1.00 96.94 157 ILE A C 1
ATOM 1180 O O . ILE A 1 157 ? -27.906 13.863 44.418 1.00 96.94 157 ILE A O 1
ATOM 1184 N N . GLU A 1 158 ? -29.105 13.037 42.699 1.00 96.19 158 GLU A N 1
ATOM 1185 C CA . GLU A 1 158 ? -30.343 13.746 43.039 1.00 96.19 158 GLU A CA 1
ATOM 1186 C C . GLU A 1 158 ? -30.808 13.424 44.467 1.00 96.19 158 GLU A C 1
ATOM 1188 O O . GLU A 1 158 ? -31.111 14.332 45.243 1.00 96.19 158 GLU A O 1
ATOM 1193 N N . ALA A 1 159 ? -30.799 12.148 44.859 1.00 96.81 159 ALA A N 1
ATOM 1194 C CA . ALA A 1 159 ? -31.191 11.718 46.199 1.00 96.81 159 ALA A CA 1
ATOM 1195 C C . ALA A 1 159 ? -30.282 12.304 47.293 1.00 96.81 159 ALA A C 1
ATOM 1197 O O . ALA A 1 159 ? -30.759 12.755 48.338 1.00 96.81 159 ALA A O 1
ATOM 1198 N N . VAL A 1 160 ? -28.968 12.340 47.054 1.00 97.06 160 VAL A N 1
ATOM 1199 C CA . VAL A 1 160 ? -27.982 12.926 47.976 1.00 97.06 160 VAL A CA 1
ATOM 1200 C C . VAL A 1 160 ? -28.163 14.441 48.089 1.00 97.06 160 VAL A C 1
ATOM 1202 O O . VAL A 1 160 ? -28.131 14.986 49.195 1.00 97.06 160 VAL A O 1
ATOM 1205 N N . GLU A 1 161 ? -28.391 15.134 46.974 1.00 95.00 161 GLU A N 1
ATOM 1206 C CA . GLU A 1 161 ? -28.659 16.575 46.963 1.00 95.00 161 GLU A CA 1
ATOM 1207 C C . GLU A 1 161 ? -29.973 16.910 47.669 1.00 95.00 161 GLU A C 1
ATOM 1209 O O . GLU A 1 161 ? -30.035 17.853 48.464 1.00 95.00 161 GLU A O 1
ATOM 1214 N N . LYS A 1 162 ? -31.010 16.100 47.444 1.00 95.06 162 LYS A N 1
ATOM 1215 C CA . LYS A 1 162 ? -32.296 16.222 48.123 1.00 95.06 162 LYS A CA 1
ATOM 1216 C C . LYS A 1 162 ? -32.155 16.018 49.624 1.00 95.06 162 LYS A C 1
ATOM 1218 O O . LYS A 1 162 ? -32.659 16.834 50.387 1.00 95.06 162 LYS A O 1
ATOM 1223 N N . PHE A 1 163 ? -31.422 14.994 50.054 1.00 95.69 163 PHE A N 1
ATOM 1224 C CA . PHE A 1 163 ? -31.111 14.792 51.467 1.00 95.69 163 PHE A CA 1
ATOM 1225 C C . PHE A 1 163 ? -30.383 16.008 52.062 1.00 95.69 163 PHE A C 1
ATOM 1227 O O . PHE A 1 163 ? -30.784 16.543 53.097 1.00 95.69 163 PHE A O 1
ATOM 1234 N N . SER A 1 164 ? -29.348 16.497 51.372 1.00 94.94 164 SER A N 1
ATOM 1235 C CA . SER A 1 164 ? -28.575 17.663 51.807 1.00 94.94 164 SER A CA 1
ATOM 1236 C C . SER A 1 164 ? -29.442 18.911 51.975 1.00 94.94 164 SER A C 1
ATOM 1238 O O . SER A 1 164 ? -29.256 19.675 52.918 1.00 94.94 164 SER A O 1
ATOM 1240 N N . LYS A 1 165 ? -30.369 19.156 51.053 1.00 93.44 165 LYS A N 1
ATOM 1241 C CA . LYS A 1 165 ? -31.157 20.388 51.032 1.00 93.44 165 LYS A CA 1
ATOM 1242 C C . LYS A 1 165 ? -32.416 20.297 51.887 1.00 93.44 165 LYS A C 1
ATOM 1244 O O . LYS A 1 165 ? -32.675 21.197 52.678 1.00 93.44 165 LYS A O 1
ATOM 1249 N N . ASP A 1 166 ? -33.197 19.239 51.710 1.00 92.25 166 ASP A N 1
ATOM 1250 C CA . ASP A 1 166 ? -34.558 19.146 52.240 1.00 92.25 166 ASP A CA 1
ATOM 1251 C C . ASP A 1 166 ? -34.589 18.537 53.652 1.00 92.25 166 ASP A C 1
ATOM 1253 O O . ASP A 1 166 ? -35.518 18.818 54.406 1.00 92.25 166 ASP A O 1
ATOM 1257 N N . ILE A 1 167 ? -33.580 17.732 54.022 1.00 92.44 167 ILE A N 1
ATOM 1258 C CA . ILE A 1 167 ? -33.480 17.117 55.358 1.00 92.44 167 ILE A CA 1
ATOM 1259 C C . ILE A 1 167 ? -32.458 17.856 56.222 1.00 92.44 167 ILE A C 1
ATOM 1261 O O . ILE A 1 167 ? -32.794 18.275 57.325 1.00 92.44 167 ILE A O 1
ATOM 1265 N N . LEU A 1 168 ? -31.234 18.083 55.726 1.00 93.25 168 LEU A N 1
ATOM 1266 C CA . LEU A 1 168 ? -30.233 18.842 56.491 1.00 93.25 168 LEU A CA 1
ATOM 1267 C C . LEU A 1 168 ? -30.451 20.363 56.456 1.00 93.25 168 LEU A C 1
ATOM 1269 O O . LEU A 1 168 ? -29.856 21.075 57.259 1.00 93.25 168 LEU A O 1
ATOM 1273 N N . GLY A 1 169 ? -31.263 20.885 55.530 1.00 89.62 169 GLY A N 1
ATOM 1274 C CA . GLY A 1 169 ? -31.482 22.330 55.403 1.00 89.62 169 GLY A CA 1
ATOM 1275 C C . GLY A 1 169 ? -30.274 23.097 54.851 1.00 89.62 169 GLY A C 1
ATOM 1276 O O . GLY A 1 169 ? -30.175 24.312 55.039 1.00 89.62 169 GLY A O 1
ATOM 1277 N N . LEU A 1 170 ? -29.331 22.418 54.186 1.00 89.12 170 LEU A N 1
ATOM 1278 C CA . LEU A 1 170 ? -28.127 23.056 53.654 1.00 89.12 170 LEU A CA 1
ATOM 1279 C C . LEU A 1 170 ? -28.457 23.822 52.371 1.00 89.12 170 LEU A C 1
ATOM 1281 O O . LEU A 1 170 ? -28.772 23.251 51.325 1.00 89.12 170 LEU A O 1
ATOM 1285 N N . THR A 1 171 ? -28.348 25.143 52.452 1.00 86.06 171 THR A N 1
ATOM 1286 C CA . THR A 1 171 ? -28.523 26.083 51.345 1.00 86.06 171 THR A CA 1
ATOM 1287 C C . THR A 1 171 ? -27.323 27.029 51.270 1.00 86.06 171 THR A C 1
ATOM 1289 O O . THR A 1 171 ? -26.397 26.950 52.076 1.00 86.06 171 THR A O 1
ATOM 1292 N N . LYS A 1 172 ? -27.305 27.938 50.287 1.00 81.31 172 LYS A N 1
ATOM 1293 C CA . LYS A 1 172 ? -26.225 28.935 50.168 1.00 81.31 172 LYS A CA 1
ATOM 1294 C C . LYS A 1 172 ? -26.195 29.940 51.323 1.00 81.31 172 LYS A C 1
ATOM 1296 O O . LYS A 1 172 ? -25.140 30.520 51.548 1.00 81.31 172 LYS A O 1
ATOM 1301 N N . ASP A 1 173 ? -27.321 30.115 52.009 1.00 83.19 173 ASP A N 1
ATOM 1302 C CA . ASP A 1 173 ? -27.520 31.118 53.059 1.00 83.19 173 ASP A CA 1
ATOM 1303 C C . ASP A 1 173 ? -27.552 30.482 54.464 1.00 83.19 173 ASP A C 1
ATOM 1305 O O . ASP A 1 173 ? -27.975 31.113 55.430 1.00 83.19 173 ASP A O 1
ATOM 1309 N N . THR A 1 174 ? -27.164 29.207 54.588 1.00 86.19 174 THR A N 1
ATOM 1310 C CA . THR A 1 174 ? -27.107 28.521 55.882 1.00 86.19 174 THR A CA 1
ATOM 1311 C C . THR A 1 174 ? -25.859 28.973 56.641 1.00 86.19 174 THR A C 1
ATOM 1313 O O . THR A 1 174 ? -24.747 28.613 56.259 1.00 86.19 174 THR A O 1
ATOM 1316 N N . ASP A 1 175 ? -26.058 29.743 57.713 1.00 84.19 175 ASP A N 1
ATOM 1317 C CA . ASP A 1 175 ? -24.982 30.269 58.569 1.00 84.19 175 ASP A CA 1
ATOM 1318 C C . ASP A 1 175 ? -24.763 29.438 59.853 1.00 84.19 175 ASP A C 1
ATOM 1320 O O . ASP A 1 175 ? -23.685 29.506 60.442 1.00 84.19 175 ASP A O 1
ATOM 1324 N N . ASP A 1 176 ? -25.765 28.660 60.285 1.00 87.88 176 ASP A N 1
ATOM 1325 C CA . ASP A 1 176 ? -25.739 27.806 61.484 1.00 87.88 176 ASP A CA 1
ATOM 1326 C C . ASP A 1 176 ? -26.799 26.684 61.381 1.00 87.88 176 ASP A C 1
ATOM 1328 O O . ASP A 1 176 ? -27.814 26.848 60.697 1.00 87.88 176 ASP A O 1
ATOM 1332 N N . LEU A 1 177 ? -26.573 25.558 62.066 1.00 90.19 177 LEU A N 1
ATOM 1333 C CA . LEU A 1 177 ? -27.515 24.449 62.255 1.00 90.19 177 LEU A CA 1
ATOM 1334 C C . LEU A 1 177 ? -27.388 23.926 63.691 1.00 90.19 177 LEU A C 1
ATOM 1336 O O . LEU A 1 177 ? -26.396 23.287 64.026 1.00 90.19 177 LEU A O 1
ATOM 1340 N N . THR A 1 178 ? -28.401 24.153 64.530 1.00 86.44 178 THR A N 1
ATOM 1341 C CA . THR A 1 178 ? -28.357 23.730 65.940 1.00 86.44 178 THR A CA 1
ATOM 1342 C C . THR A 1 178 ? -28.943 22.342 66.154 1.00 86.44 178 THR A C 1
ATOM 1344 O O . THR A 1 178 ? -28.259 21.489 66.707 1.00 86.44 178 THR A O 1
ATOM 1347 N N . ASP A 1 179 ? -30.169 22.099 65.684 1.00 89.56 179 ASP A N 1
ATOM 1348 C CA . ASP A 1 179 ? -30.874 20.830 65.873 1.00 89.56 179 ASP A CA 1
ATOM 1349 C C . ASP A 1 179 ? -31.532 20.398 64.558 1.00 89.56 179 ASP A C 1
ATOM 1351 O O . ASP A 1 179 ? -32.401 21.091 64.023 1.00 89.56 179 ASP A O 1
ATOM 1355 N N . VAL A 1 180 ? -31.105 19.252 64.026 1.00 91.56 180 VAL A N 1
ATOM 1356 C CA . VAL A 1 180 ? -31.650 18.651 62.803 1.00 91.56 180 VAL A CA 1
ATOM 1357 C C . VAL A 1 180 ? -32.065 17.226 63.107 1.00 91.56 180 VAL A C 1
ATOM 1359 O O . VAL A 1 180 ? -31.252 16.402 63.524 1.00 91.56 180 VAL A O 1
ATOM 1362 N N . VAL A 1 181 ? -33.333 16.927 62.850 1.00 90.44 181 VAL A N 1
ATOM 1363 C CA . VAL A 1 181 ? -33.931 15.607 63.040 1.00 90.44 181 VAL A CA 1
ATOM 1364 C C . VAL A 1 181 ? -34.517 15.164 61.710 1.00 90.44 181 VAL A C 1
ATOM 1366 O O . VAL A 1 181 ? -35.171 15.958 61.037 1.00 90.44 181 VAL A O 1
ATOM 1369 N N . MET A 1 182 ? -34.280 13.907 61.335 1.00 91.38 182 MET A N 1
ATOM 1370 C CA . MET A 1 182 ? -35.039 13.253 60.278 1.00 91.38 182 MET A CA 1
ATOM 1371 C C . MET A 1 182 ? -36.186 12.466 60.907 1.00 91.38 182 MET A C 1
ATOM 1373 O O . MET A 1 182 ? -35.963 11.569 61.724 1.00 91.38 182 MET A O 1
ATOM 1377 N N . THR A 1 183 ? -37.409 12.782 60.513 1.00 89.06 183 THR A N 1
ATOM 1378 C CA . THR A 1 183 ? -38.628 12.113 60.972 1.00 89.06 183 THR A CA 1
ATOM 1379 C C . THR A 1 183 ? -39.160 11.145 59.914 1.00 89.06 183 THR A C 1
ATOM 1381 O O . THR A 1 183 ? -38.778 11.182 58.739 1.00 89.06 183 THR A O 1
ATOM 1384 N N . ALA A 1 184 ? -40.054 10.236 60.314 1.00 83.31 184 ALA A N 1
ATOM 1385 C CA . ALA A 1 184 ? -40.612 9.236 59.403 1.00 83.31 184 ALA A CA 1
ATOM 1386 C C . ALA A 1 184 ? -41.375 9.828 58.195 1.00 83.31 184 ALA A C 1
ATOM 1388 O O . ALA A 1 184 ? -41.415 9.196 57.143 1.00 83.31 184 ALA A O 1
ATOM 1389 N N . ASP A 1 185 ? -41.947 11.028 58.315 1.00 85.88 185 ASP A N 1
ATOM 1390 C CA . ASP A 1 185 ? -42.651 11.741 57.238 1.00 85.88 185 ASP A CA 1
ATOM 1391 C C . ASP A 1 185 ? -41.720 12.414 56.217 1.00 85.88 185 ASP A C 1
ATOM 1393 O O . ASP A 1 185 ? -42.175 12.793 55.139 1.00 85.88 185 ASP A O 1
ATOM 1397 N N . GLN A 1 186 ? -40.420 12.516 56.512 1.00 89.50 186 GLN A N 1
ATOM 1398 C CA . GLN A 1 186 ? -39.404 13.022 55.581 1.00 89.50 186 GLN A CA 1
ATOM 1399 C C . GLN A 1 186 ? -38.756 11.915 54.737 1.00 89.50 186 GLN A C 1
ATOM 1401 O O . GLN A 1 186 ? -37.868 12.196 53.932 1.00 89.50 186 GLN A O 1
ATOM 1406 N N . GLN A 1 187 ? -39.172 10.657 54.914 1.00 92.69 187 GLN A N 1
ATOM 1407 C CA . GLN A 1 187 ? -38.739 9.572 54.041 1.00 92.69 187 GLN A CA 1
ATOM 1408 C C . GLN A 1 187 ? -39.295 9.782 52.630 1.00 92.69 187 GLN A C 1
ATOM 1410 O O . GLN A 1 187 ? -40.456 10.148 52.446 1.00 92.69 187 GLN A O 1
ATOM 1415 N N . VAL A 1 188 ? -38.460 9.546 51.625 1.00 93.31 188 VAL A N 1
ATOM 1416 C CA . VAL A 1 188 ? -38.801 9.724 50.214 1.00 93.31 188 VAL A CA 1
ATOM 1417 C C . VAL A 1 188 ? -38.556 8.411 49.500 1.00 93.31 188 VAL A C 1
ATOM 1419 O O . VAL A 1 188 ? -37.493 7.820 49.636 1.00 93.31 188 VAL A O 1
ATOM 1422 N N . GLU A 1 189 ? -39.527 7.966 48.719 1.00 93.94 189 GLU A N 1
ATOM 1423 C CA . GLU A 1 189 ? -39.373 6.835 47.816 1.00 93.94 189 GLU A CA 1
ATOM 1424 C C . GLU A 1 189 ? -39.970 7.240 46.472 1.00 93.94 189 GLU A C 1
ATOM 1426 O O . GLU A 1 189 ? -41.154 7.562 46.366 1.00 93.94 189 GLU A O 1
ATOM 1431 N N . VAL A 1 190 ? -39.111 7.288 45.462 1.00 92.44 190 VAL A N 1
ATOM 1432 C CA . VAL A 1 190 ? -39.452 7.545 44.070 1.00 92.44 190 VAL A CA 1
ATOM 1433 C C . VAL A 1 190 ? -39.169 6.254 43.322 1.00 92.44 190 VAL A C 1
ATOM 1435 O O . VAL A 1 190 ? -38.022 5.828 43.230 1.00 92.44 190 VAL A O 1
ATOM 1438 N N . ILE A 1 191 ? -40.221 5.623 42.813 1.00 89.00 191 ILE A N 1
ATOM 1439 C CA . ILE A 1 191 ? -40.114 4.436 41.966 1.00 89.00 191 ILE A CA 1
ATOM 1440 C C . ILE A 1 191 ? -40.436 4.879 40.546 1.00 89.00 191 ILE A C 1
ATOM 1442 O O . ILE A 1 191 ? -41.514 5.421 40.304 1.00 89.00 191 ILE A O 1
ATOM 1446 N N . GLN A 1 192 ? -39.514 4.646 39.619 1.00 89.06 192 GLN A N 1
ATOM 1447 C CA . GLN A 1 192 ? -39.789 4.782 38.198 1.00 89.06 192 GLN A CA 1
ATOM 1448 C C . GLN A 1 192 ? -40.505 3.520 37.710 1.00 89.06 192 GLN A C 1
ATOM 1450 O O . GLN A 1 192 ? -39.930 2.432 37.686 1.00 89.06 192 GLN A O 1
ATOM 1455 N N . ASP A 1 193 ? -41.758 3.669 37.295 1.00 79.19 193 ASP A N 1
ATOM 1456 C CA . ASP A 1 193 ? -42.565 2.594 36.716 1.00 79.19 193 ASP A CA 1
ATOM 1457 C C . ASP A 1 193 ? -42.897 2.817 35.227 1.00 79.19 193 ASP A C 1
ATOM 1459 O O . ASP A 1 193 ? -43.385 1.898 34.560 1.00 79.19 193 ASP A O 1
ATOM 1463 N N . ASP A 1 194 ? -42.569 3.989 34.666 1.00 86.06 194 ASP A N 1
ATOM 1464 C CA . ASP A 1 194 ? -42.824 4.357 33.274 1.00 86.06 194 ASP A CA 1
ATOM 1465 C C . ASP A 1 194 ? -41.550 4.419 32.404 1.00 86.06 194 ASP A C 1
ATOM 1467 O O . ASP A 1 194 ? -40.888 5.441 32.221 1.00 86.06 194 ASP A O 1
ATOM 1471 N N . TYR A 1 195 ? -41.238 3.306 31.745 1.00 90.62 195 TYR A N 1
ATOM 1472 C CA . TYR A 1 195 ? -40.140 3.255 30.778 1.00 90.62 195 TYR A CA 1
ATOM 1473 C C . TYR A 1 195 ? -40.589 3.619 29.365 1.00 90.62 195 TYR A C 1
ATOM 1475 O O . TYR A 1 195 ? -41.689 3.289 28.914 1.00 90.62 195 TYR A O 1
ATOM 1483 N N . LYS A 1 196 ? -39.699 4.281 28.613 1.00 92.44 196 LYS A N 1
ATOM 1484 C CA . LYS A 1 196 ? -39.972 4.656 27.215 1.00 92.44 196 LYS A CA 1
ATOM 1485 C C . LYS A 1 196 ? -40.167 3.428 26.328 1.00 92.44 196 LYS A C 1
ATOM 1487 O O . LYS A 1 196 ? -40.982 3.480 25.405 1.00 92.44 196 LYS A O 1
ATOM 1492 N N . VAL A 1 197 ? -39.448 2.344 26.608 1.00 95.06 197 VAL A N 1
ATOM 1493 C CA . VAL A 1 197 ? -39.668 1.028 26.010 1.00 95.06 197 VAL A CA 1
ATOM 1494 C C . VAL A 1 197 ? -40.426 0.170 27.019 1.00 95.06 197 VAL A C 1
ATOM 1496 O O . VAL A 1 197 ? -39.905 -0.164 28.076 1.00 95.06 197 VAL A O 1
ATOM 1499 N N . THR A 1 198 ? -41.668 -0.182 26.698 1.00 93.44 198 THR A N 1
ATOM 1500 C CA . THR A 1 198 ? -42.599 -0.833 27.636 1.00 93.44 198 THR A CA 1
ATOM 1501 C C . THR A 1 198 ? -42.425 -2.350 27.719 1.00 93.44 198 THR A C 1
ATOM 1503 O O . THR A 1 198 ? -42.932 -2.981 28.641 1.00 93.44 198 THR A O 1
ATOM 1506 N N . SER A 1 199 ? -41.760 -2.960 26.736 1.00 94.38 199 SER A N 1
ATOM 1507 C CA . SER A 1 199 ? -41.410 -4.385 26.732 1.00 94.38 199 SER A CA 1
ATOM 1508 C C . SER A 1 199 ? -40.244 -4.630 25.783 1.00 94.38 199 SER A C 1
ATOM 1510 O O . SER A 1 199 ? -40.249 -4.071 24.684 1.00 94.38 199 SER A O 1
ATOM 1512 N N . LEU A 1 200 ? -39.303 -5.493 26.169 1.00 96.19 200 LEU A N 1
ATOM 1513 C CA . LEU A 1 200 ? -38.116 -5.825 25.383 1.00 96.19 200 LEU A CA 1
ATOM 1514 C C . LEU A 1 200 ? -38.046 -7.337 25.129 1.00 96.19 200 LEU A C 1
ATOM 1516 O O . LEU A 1 200 ? -38.077 -8.135 26.066 1.00 96.19 200 LEU A O 1
ATOM 1520 N N . SER A 1 201 ? -37.962 -7.741 23.862 1.00 96.25 201 SER A N 1
ATOM 1521 C CA . SER A 1 201 ? -37.943 -9.157 23.474 1.00 96.25 201 SER A CA 1
ATOM 1522 C C . SER A 1 201 ? -37.025 -9.448 22.282 1.00 96.25 201 SER A C 1
ATOM 1524 O O . SER A 1 201 ? -36.682 -8.550 21.520 1.00 96.25 201 SER A O 1
ATOM 1526 N N . VAL A 1 202 ? -36.630 -10.714 22.128 1.00 95.56 202 VAL A N 1
ATOM 1527 C CA . VAL A 1 202 ? -35.950 -11.269 20.943 1.00 95.56 202 VAL A CA 1
ATOM 1528 C C . VAL A 1 202 ? -36.792 -12.411 20.402 1.00 95.56 202 VAL A C 1
ATOM 1530 O O . VAL A 1 202 ? -37.033 -13.396 21.104 1.00 95.56 202 VAL A O 1
ATOM 1533 N N . ASP A 1 203 ? -37.249 -12.311 19.156 1.00 91.69 203 ASP A N 1
ATOM 1534 C CA . ASP A 1 203 ? -38.112 -13.316 18.527 1.00 91.69 203 ASP A CA 1
ATOM 1535 C C . ASP A 1 203 ? -39.300 -13.730 19.420 1.00 91.69 203 ASP A C 1
ATOM 1537 O O . ASP A 1 203 ? -39.647 -14.917 19.561 1.00 91.69 203 ASP A O 1
ATOM 1541 N N . GLY A 1 204 ? -39.906 -12.715 20.054 1.00 91.88 204 GLY A N 1
ATOM 1542 C CA . GLY A 1 204 ? -41.030 -12.842 20.981 1.00 91.88 204 GLY A CA 1
ATOM 1543 C C . GLY A 1 204 ? -40.693 -13.479 22.336 1.00 91.88 204 GLY A C 1
ATOM 1544 O O . GLY A 1 204 ? -41.604 -13.742 23.119 1.00 91.88 204 GLY A O 1
ATOM 1545 N N . LYS A 1 205 ? -39.417 -13.769 22.624 1.00 93.69 205 LYS A N 1
ATOM 1546 C CA . LYS A 1 205 ? -38.950 -14.198 23.949 1.00 93.69 205 LYS A CA 1
ATOM 1547 C C . LYS A 1 205 ? -38.588 -12.959 24.766 1.00 93.69 205 LYS A C 1
ATOM 1549 O O . LYS A 1 205 ? -37.734 -12.184 24.349 1.00 93.69 205 LYS A O 1
ATOM 1554 N N . ASP A 1 206 ? -39.246 -12.792 25.908 1.00 94.75 206 ASP A N 1
ATOM 1555 C CA . ASP A 1 206 ? -38.948 -11.734 26.878 1.00 94.75 206 ASP A CA 1
ATOM 1556 C C . ASP A 1 206 ? -37.469 -11.791 27.296 1.00 94.75 206 ASP A C 1
ATOM 1558 O O . ASP A 1 206 ? -36.935 -12.871 27.575 1.00 94.75 206 ASP A O 1
ATOM 1562 N N . MET A 1 207 ? -36.817 -10.629 27.296 1.00 95.38 207 MET A N 1
ATOM 1563 C CA . MET A 1 207 ? -35.414 -10.483 27.665 1.00 95.38 207 MET A CA 1
ATOM 1564 C C . MET A 1 207 ? -35.194 -10.256 29.165 1.00 95.38 207 MET A C 1
ATOM 1566 O O . MET A 1 207 ? -34.048 -10.168 29.598 1.00 95.38 207 MET A O 1
ATOM 1570 N N . LYS A 1 208 ? -36.240 -10.183 29.994 1.00 91.75 208 LYS A N 1
ATOM 1571 C CA . LYS A 1 208 ? -36.078 -10.016 31.443 1.00 91.75 208 LYS A CA 1
ATOM 1572 C C . LYS A 1 208 ? -35.213 -11.135 32.042 1.00 91.75 208 LYS A C 1
ATOM 1574 O O . LYS A 1 208 ? -35.473 -12.321 31.842 1.00 91.75 208 LYS A O 1
ATOM 1579 N N . GLY A 1 209 ? -34.177 -10.750 32.789 1.00 90.38 209 GLY A N 1
ATOM 1580 C CA . GLY A 1 209 ? -33.207 -11.679 33.382 1.00 90.38 209 GLY A CA 1
ATOM 1581 C C . GLY A 1 209 ? -32.152 -12.213 32.408 1.00 90.38 209 GLY A C 1
ATOM 1582 O O . GLY A 1 209 ? -31.447 -13.163 32.749 1.00 90.38 209 GLY A O 1
ATOM 1583 N N . TYR A 1 210 ? -32.041 -11.644 31.203 1.00 95.81 210 TYR A N 1
ATOM 1584 C CA . TYR A 1 210 ? -30.899 -11.921 30.335 1.00 95.81 210 TYR A CA 1
ATOM 1585 C C . TYR A 1 210 ? -29.592 -11.388 30.945 1.00 95.81 210 TYR A C 1
ATOM 1587 O O . TYR A 1 210 ? -29.589 -10.529 31.825 1.00 95.81 210 TYR A O 1
ATOM 1595 N N . THR A 1 211 ? -28.465 -11.886 30.445 1.00 97.25 211 THR A N 1
ATOM 1596 C CA . THR A 1 211 ? -27.123 -11.372 30.760 1.00 97.25 211 THR A CA 1
ATOM 1597 C C . THR A 1 211 ? -26.442 -10.779 29.525 1.00 97.25 211 THR A C 1
ATOM 1599 O O . THR A 1 211 ? -26.791 -11.132 28.400 1.00 97.25 211 THR A O 1
ATOM 1602 N N . LEU A 1 212 ? -25.449 -9.907 29.712 1.00 97.62 212 LEU A N 1
ATOM 1603 C CA . LEU A 1 212 ? -24.535 -9.443 28.660 1.00 97.62 212 LEU A CA 1
ATOM 1604 C C . LEU A 1 212 ? -23.256 -10.284 28.712 1.00 97.62 212 LEU A C 1
ATOM 1606 O O . LEU A 1 212 ? -22.456 -10.144 29.632 1.00 97.62 212 LEU A O 1
ATOM 1610 N N . ALA A 1 213 ? -23.074 -11.191 27.758 1.00 97.00 213 ALA A N 1
ATOM 1611 C CA . ALA A 1 213 ? -21.918 -12.078 27.685 1.00 97.00 213 ALA A CA 1
ATOM 1612 C C . ALA A 1 213 ? -20.838 -11.490 26.767 1.00 97.00 213 ALA A C 1
ATOM 1614 O O . ALA A 1 213 ? -21.084 -11.315 25.570 1.00 97.00 213 ALA A O 1
ATOM 1615 N N . VAL A 1 214 ? -19.662 -11.197 27.333 1.00 96.12 214 VAL A N 1
ATOM 1616 C CA . VAL A 1 214 ? -18.550 -10.506 26.652 1.00 96.12 214 VAL A CA 1
ATOM 1617 C C . VAL A 1 214 ? -17.187 -11.079 27.035 1.00 96.12 214 VAL A C 1
ATOM 1619 O O . VAL A 1 214 ? -17.042 -11.670 28.105 1.00 96.12 214 VAL A O 1
ATOM 1622 N N . ASP A 1 215 ? -16.164 -10.898 26.195 1.00 94.19 215 ASP A N 1
ATOM 1623 C CA . ASP A 1 215 ? -14.778 -11.160 26.602 1.00 94.19 215 ASP A CA 1
ATOM 1624 C C . ASP A 1 215 ? -14.295 -10.023 27.508 1.00 94.19 215 ASP A C 1
ATOM 1626 O O . ASP A 1 215 ? -13.955 -8.929 27.053 1.00 94.19 215 ASP A O 1
ATOM 1630 N N . LYS A 1 216 ? -14.252 -10.283 28.818 1.00 92.50 216 LYS A N 1
ATOM 1631 C CA . LYS A 1 216 ? -13.842 -9.289 29.821 1.00 92.50 216 LYS A CA 1
ATOM 1632 C C . LYS A 1 216 ? -12.362 -8.908 29.733 1.00 92.50 216 LYS A C 1
ATOM 1634 O O . LYS A 1 216 ? -11.964 -7.904 30.319 1.00 92.50 216 LYS A O 1
ATOM 1639 N N . ASN A 1 217 ? -11.544 -9.680 29.017 1.00 92.94 217 ASN A N 1
ATOM 1640 C CA . ASN A 1 217 ? -10.145 -9.328 28.771 1.00 92.94 217 ASN A CA 1
ATOM 1641 C C . ASN A 1 217 ? -10.006 -8.343 27.605 1.00 92.94 217 ASN A C 1
ATOM 1643 O O . ASN A 1 217 ? -8.983 -7.663 27.489 1.00 92.94 217 ASN A O 1
ATOM 1647 N N . ASN A 1 218 ? -11.034 -8.229 26.762 1.00 91.81 218 ASN A N 1
ATOM 1648 C CA . ASN A 1 218 ? -11.084 -7.254 25.691 1.00 91.81 218 ASN A CA 1
ATOM 1649 C C . ASN A 1 218 ? -11.722 -5.952 26.197 1.00 91.81 218 ASN A C 1
ATOM 1651 O O . ASN A 1 218 ? -12.917 -5.876 26.504 1.00 91.81 218 ASN A O 1
ATOM 1655 N N . LYS A 1 219 ? -10.908 -4.892 26.271 1.00 94.06 219 LYS A N 1
ATOM 1656 C CA . LYS A 1 219 ? -11.352 -3.576 26.751 1.00 94.06 219 LYS A CA 1
ATOM 1657 C C . LYS A 1 219 ? -12.498 -2.992 25.916 1.00 94.06 219 LYS A C 1
ATOM 1659 O O . LYS A 1 219 ? -13.363 -2.341 26.486 1.00 94.06 219 LYS A O 1
ATOM 1664 N N . TYR A 1 220 ? -12.521 -3.244 24.605 1.00 93.31 220 TYR A N 1
ATOM 1665 C CA . TYR A 1 220 ? -13.540 -2.699 23.707 1.00 93.31 220 TYR A CA 1
ATOM 1666 C C . TYR A 1 220 ? -14.875 -3.420 23.881 1.00 93.31 220 TYR A C 1
ATOM 1668 O O . TYR A 1 220 ? -15.926 -2.790 23.915 1.00 93.31 220 TYR A O 1
ATOM 1676 N N . HIS A 1 221 ? -14.837 -4.740 24.083 1.00 93.88 221 HIS A N 1
ATOM 1677 C CA . HIS A 1 221 ? -16.041 -5.522 24.379 1.00 93.88 221 HIS A CA 1
ATOM 1678 C C . HIS A 1 221 ? -16.620 -5.128 25.734 1.00 93.88 221 HIS A C 1
ATOM 1680 O O . HIS A 1 221 ? -17.829 -4.979 25.872 1.00 93.88 221 HIS A O 1
ATOM 1686 N N . SER A 1 222 ? -15.750 -4.917 26.725 1.00 93.81 222 SER A N 1
ATOM 1687 C CA . SER A 1 222 ? -16.152 -4.462 28.057 1.00 93.81 222 SER A CA 1
ATOM 1688 C C . SER A 1 222 ? -16.782 -3.066 28.025 1.00 93.81 222 SER A C 1
ATOM 1690 O O . SER A 1 222 ? -17.767 -2.830 28.722 1.00 93.81 222 SER A O 1
ATOM 1692 N N . ALA A 1 223 ? -16.244 -2.156 27.208 1.00 94.06 223 ALA A N 1
ATOM 1693 C CA . ALA A 1 223 ? -16.805 -0.822 27.028 1.00 94.06 223 ALA A CA 1
ATOM 1694 C C . ALA A 1 223 ? -18.175 -0.872 26.331 1.00 94.06 223 ALA A C 1
ATOM 1696 O O . ALA A 1 223 ? -19.146 -0.352 26.877 1.00 94.06 223 ALA A O 1
ATOM 1697 N N . ALA A 1 224 ? -18.296 -1.617 25.225 1.00 95.12 224 ALA A N 1
ATOM 1698 C CA . ALA A 1 224 ? -19.576 -1.839 24.547 1.00 95.12 224 ALA A CA 1
ATOM 1699 C C . ALA A 1 224 ? -20.636 -2.453 25.481 1.00 95.12 224 ALA A C 1
ATOM 1701 O O . ALA A 1 224 ? -21.783 -2.010 25.502 1.00 95.12 224 ALA A O 1
ATOM 1702 N N . ALA A 1 225 ? -20.254 -3.441 26.302 1.00 95.94 225 ALA A N 1
ATOM 1703 C CA . ALA A 1 225 ? -21.145 -4.056 27.288 1.00 95.94 225 ALA A CA 1
ATOM 1704 C C . ALA A 1 225 ? -21.715 -3.030 28.268 1.00 95.94 225 ALA A C 1
ATOM 1706 O O . ALA A 1 225 ? -22.898 -3.081 28.593 1.00 95.94 225 ALA A O 1
ATOM 1707 N N . LYS A 1 226 ? -20.866 -2.115 28.743 1.00 93.94 226 LYS A N 1
ATOM 1708 C CA . LYS A 1 226 ? -21.244 -1.102 29.722 1.00 93.94 226 LYS A CA 1
ATOM 1709 C C . LYS A 1 226 ? -22.248 -0.111 29.134 1.00 93.94 226 LYS A C 1
ATOM 1711 O O . LYS A 1 226 ? -23.294 0.109 29.735 1.00 93.94 226 LYS A O 1
ATOM 1716 N N . VAL A 1 227 ? -21.973 0.399 27.935 1.00 95.06 227 VAL A N 1
ATOM 1717 C CA . VAL A 1 227 ? -22.882 1.306 27.217 1.00 95.06 227 VAL A CA 1
ATOM 1718 C C . VAL A 1 227 ? -24.243 0.641 26.970 1.00 95.06 227 VAL A C 1
ATOM 1720 O O . VAL A 1 227 ? -25.291 1.243 27.218 1.00 95.06 227 VAL A O 1
ATOM 1723 N N . LEU A 1 228 ? -24.246 -0.625 26.532 1.00 96.44 228 LEU A N 1
ATOM 1724 C CA . LEU A 1 228 ? -25.473 -1.405 26.347 1.00 96.44 228 LEU A CA 1
ATOM 1725 C C . LEU A 1 228 ? -26.233 -1.572 27.663 1.00 96.44 228 LEU A C 1
ATOM 1727 O O . LEU A 1 228 ? -27.438 -1.336 27.694 1.00 96.44 228 LEU A O 1
ATOM 1731 N N . GLN A 1 229 ? -25.549 -1.969 28.738 1.00 94.88 229 GLN A N 1
ATOM 1732 C CA . GLN A 1 229 ? -26.149 -2.178 30.056 1.00 94.88 229 GLN A CA 1
ATOM 1733 C C . GLN A 1 229 ? -26.863 -0.916 30.556 1.00 94.88 229 GLN A C 1
ATOM 1735 O O . GLN A 1 229 ? -28.047 -0.984 30.885 1.00 94.88 229 GLN A O 1
ATOM 1740 N N . GLU A 1 230 ? -26.160 0.219 30.567 1.00 92.19 230 GLU A N 1
ATOM 1741 C CA . GLU A 1 230 ? -26.677 1.506 31.044 1.00 92.19 230 GLU A CA 1
ATOM 1742 C C . GLU A 1 230 ? -27.868 1.960 30.188 1.00 92.19 230 GLU A C 1
ATOM 1744 O O . GLU A 1 230 ? -28.964 2.182 30.706 1.00 92.19 230 GLU A O 1
ATOM 1749 N N . THR A 1 231 ? -27.710 1.968 28.861 1.00 94.62 231 THR A N 1
ATOM 1750 C CA . THR A 1 231 ? -28.764 2.445 27.955 1.00 94.62 231 THR A CA 1
ATOM 1751 C C . THR A 1 231 ? -30.001 1.551 27.986 1.00 94.62 231 THR A C 1
ATOM 1753 O O . THR A 1 231 ? -31.129 2.045 27.988 1.00 94.62 231 THR A O 1
ATOM 1756 N N . PHE A 1 232 ? -29.847 0.224 28.017 1.00 95.19 232 PHE A N 1
ATOM 1757 C CA . PHE A 1 232 ? -31.008 -0.659 28.134 1.00 95.19 232 PHE A CA 1
ATOM 1758 C C . PHE A 1 232 ? -31.733 -0.452 29.459 1.00 95.19 232 PHE A C 1
ATOM 1760 O O . PHE A 1 232 ? -32.966 -0.403 29.465 1.00 95.19 232 PHE A O 1
ATOM 1767 N N . TYR A 1 233 ? -31.004 -0.300 30.560 1.00 93.56 233 TYR A N 1
ATOM 1768 C CA . TYR A 1 233 ? -31.610 -0.099 31.864 1.00 93.56 233 TYR A CA 1
ATOM 1769 C C . TYR A 1 233 ? -32.394 1.219 31.938 1.00 93.56 233 TYR A C 1
ATOM 1771 O O . TYR A 1 233 ? -33.571 1.204 32.293 1.00 93.56 233 TYR A O 1
ATOM 1779 N N . GLU A 1 234 ? -31.819 2.332 31.479 1.00 92.00 234 GLU A N 1
ATOM 1780 C CA . GLU A 1 234 ? -32.505 3.632 31.415 1.00 92.00 234 GLU A CA 1
ATOM 1781 C C . GLU A 1 234 ? -33.766 3.599 30.545 1.00 92.00 234 GLU A C 1
ATOM 1783 O O . GLU A 1 234 ? -34.774 4.251 30.823 1.00 92.00 234 GLU A O 1
ATOM 1788 N N . ARG A 1 235 ? -33.727 2.834 29.452 1.00 93.00 235 ARG A N 1
ATOM 1789 C CA . ARG A 1 235 ? -34.791 2.847 28.445 1.00 93.00 235 ARG A CA 1
ATOM 1790 C C . ARG A 1 235 ? -35.891 1.835 28.692 1.00 93.00 235 ARG A C 1
ATOM 1792 O O . ARG A 1 235 ? -37.002 2.067 28.205 1.00 93.00 235 ARG A O 1
ATOM 1799 N N . THR A 1 236 ? -35.585 0.745 29.390 1.00 92.56 236 THR A N 1
ATOM 1800 C CA . THR A 1 236 ? -36.458 -0.434 29.519 1.00 92.56 236 THR A CA 1
ATOM 1801 C C . THR A 1 236 ? -36.667 -0.898 30.964 1.00 92.56 236 THR A C 1
ATOM 1803 O O . THR A 1 236 ? -37.571 -1.693 31.216 1.00 92.56 236 THR A O 1
ATOM 1806 N N . GLY A 1 237 ? -35.821 -0.459 31.899 1.00 90.75 237 GLY A N 1
ATOM 1807 C CA . GLY A 1 237 ? -35.762 -0.964 33.272 1.00 90.75 237 GLY A CA 1
ATOM 1808 C C . GLY A 1 237 ? -35.083 -2.325 33.414 1.00 90.75 237 GLY A C 1
ATOM 1809 O O . GLY A 1 237 ? -35.081 -2.902 34.499 1.00 90.75 237 GLY A O 1
ATOM 1810 N N . TYR A 1 238 ? -34.545 -2.897 32.331 1.00 91.75 238 TYR A N 1
ATOM 1811 C CA . TYR A 1 238 ? -33.948 -4.231 32.364 1.00 91.75 238 TYR A CA 1
ATOM 1812 C C . TYR A 1 238 ? -32.454 -4.096 32.622 1.00 91.75 238 TYR A C 1
ATOM 1814 O O . TYR A 1 238 ? -31.700 -3.643 31.764 1.00 91.75 238 TYR A O 1
ATOM 1822 N N . TRP A 1 239 ? -32.036 -4.514 33.813 1.00 92.12 239 TRP A N 1
ATOM 1823 C CA . TRP A 1 239 ? -30.629 -4.605 34.165 1.00 92.12 239 TRP A CA 1
ATOM 1824 C C . TRP A 1 239 ? -30.048 -5.935 33.678 1.00 92.12 239 TRP A C 1
ATOM 1826 O O . TRP A 1 239 ? -30.483 -7.012 34.098 1.00 92.12 239 TRP A O 1
ATOM 1836 N N . PHE A 1 240 ? -29.077 -5.866 32.769 1.00 94.69 240 PHE A N 1
ATOM 1837 C CA . PHE A 1 240 ? -28.400 -7.040 32.226 1.00 94.69 240 PHE A CA 1
ATOM 1838 C C . PHE A 1 240 ? -27.055 -7.243 32.915 1.00 94.69 240 PHE A C 1
ATOM 1840 O O . PHE A 1 240 ? -26.122 -6.475 32.703 1.00 94.69 240 PHE A O 1
ATOM 1847 N N . GLU A 1 241 ? -26.924 -8.304 33.708 1.00 94.69 241 GLU A N 1
ATOM 1848 C CA . GLU A 1 241 ? -25.657 -8.630 34.368 1.00 94.69 241 GLU A CA 1
ATOM 1849 C C . GLU A 1 241 ? -24.560 -8.960 33.348 1.00 94.69 241 GLU A C 1
ATOM 1851 O O . GLU A 1 241 ? -24.756 -9.803 32.467 1.00 94.69 241 GLU A O 1
ATOM 1856 N N . ILE A 1 242 ? -23.387 -8.332 33.479 1.00 96.12 242 ILE A N 1
ATOM 1857 C CA . ILE A 1 242 ? -22.254 -8.584 32.582 1.00 96.12 242 ILE A CA 1
ATOM 1858 C C . ILE A 1 242 ? -21.519 -9.850 33.033 1.00 96.12 242 ILE A C 1
ATOM 1860 O O . ILE A 1 242 ? -20.855 -9.896 34.078 1.00 96.12 242 ILE A O 1
ATOM 1864 N N . VAL A 1 243 ? -21.561 -10.879 32.197 1.00 96.75 243 VAL A N 1
ATOM 1865 C CA . VAL A 1 243 ? -20.891 -12.166 32.400 1.00 96.75 243 VAL A CA 1
ATOM 1866 C C . VAL A 1 243 ? -19.780 -12.367 31.374 1.00 96.75 243 VAL A C 1
ATOM 1868 O O . VAL A 1 243 ? -19.701 -11.671 30.367 1.00 96.75 243 VAL A O 1
ATOM 1871 N N . ASP A 1 244 ? -18.873 -13.291 31.671 1.00 95.69 244 ASP A N 1
ATOM 1872 C CA . ASP A 1 244 ? -17.857 -13.705 30.703 1.00 95.69 244 ASP A CA 1
ATOM 1873 C C . ASP A 1 244 ? -18.504 -14.591 29.618 1.00 95.69 244 ASP A C 1
ATOM 1875 O O . ASP A 1 244 ? -19.548 -15.211 29.853 1.00 95.69 244 ASP A O 1
ATOM 1879 N N . THR A 1 245 ? -17.922 -14.621 28.420 1.00 91.31 245 THR A N 1
ATOM 1880 C CA . THR A 1 245 ? -18.478 -15.302 27.238 1.00 91.31 245 THR A CA 1
ATOM 1881 C C . THR A 1 245 ? -18.658 -16.801 27.478 1.00 91.31 245 THR A C 1
ATOM 1883 O O . THR A 1 245 ? -19.617 -17.401 26.991 1.00 91.31 245 THR A O 1
ATOM 1886 N N . ASP A 1 246 ? -17.786 -17.415 28.280 1.00 92.12 246 ASP A N 1
ATOM 1887 C CA . ASP A 1 246 ? -17.871 -18.829 28.668 1.00 92.12 246 ASP A CA 1
ATOM 1888 C C . ASP A 1 246 ? -19.102 -19.158 29.539 1.00 92.12 246 ASP A C 1
ATOM 1890 O O . ASP A 1 246 ? -19.512 -20.318 29.624 1.00 92.12 246 ASP A O 1
ATOM 1894 N N . LYS A 1 247 ? -19.731 -18.143 30.142 1.00 94.25 247 LYS A N 1
ATOM 1895 C CA . LYS A 1 247 ? -20.960 -18.248 30.945 1.00 94.25 247 LYS A CA 1
ATOM 1896 C C . LYS A 1 247 ? -22.224 -17.872 30.172 1.00 94.25 247 LYS A C 1
ATOM 1898 O O . LYS A 1 247 ? -23.294 -17.794 30.779 1.00 94.25 247 LYS A O 1
ATOM 1903 N N . ALA A 1 248 ? -22.132 -17.632 28.864 1.00 92.69 248 ALA A N 1
ATOM 1904 C CA . ALA A 1 248 ? -23.295 -17.325 28.039 1.00 92.69 248 ALA A CA 1
ATOM 1905 C C . ALA A 1 248 ? -24.334 -18.463 28.084 1.00 92.69 248 ALA A C 1
ATOM 1907 O O . ALA A 1 248 ? -24.011 -19.644 27.945 1.00 92.69 248 ALA A O 1
ATOM 1908 N N . THR A 1 249 ? -25.608 -18.101 28.226 1.00 93.69 249 THR A N 1
ATOM 1909 C CA . THR A 1 249 ? -26.753 -19.024 28.200 1.00 93.69 249 THR A CA 1
ATOM 1910 C C . THR A 1 249 ? -27.709 -18.637 27.076 1.00 93.69 249 THR A C 1
ATOM 1912 O O . THR A 1 249 ? -27.563 -17.575 26.480 1.00 93.69 249 THR A O 1
ATOM 1915 N N . ASP A 1 250 ? -28.745 -19.434 26.807 1.00 91.38 250 ASP A N 1
ATOM 1916 C CA . ASP A 1 250 ? -29.791 -19.071 25.832 1.00 91.38 250 ASP A CA 1
ATOM 1917 C C . ASP A 1 250 ? -30.557 -17.779 26.212 1.00 91.38 250 ASP A C 1
ATOM 1919 O O . ASP A 1 250 ? -31.333 -17.253 25.414 1.00 91.38 250 ASP A O 1
ATOM 1923 N N . SER A 1 251 ? -30.351 -17.257 27.424 1.00 94.56 251 SER A N 1
ATOM 1924 C CA . SER A 1 251 ? -30.814 -15.949 27.892 1.00 94.56 251 SER A CA 1
ATOM 1925 C C . SER A 1 251 ? -29.629 -14.992 28.063 1.00 94.56 251 SER A C 1
ATOM 1927 O O . SER A 1 251 ? -29.400 -14.439 29.134 1.00 94.56 251 SER A O 1
ATOM 1929 N N . SER A 1 252 ? -28.836 -14.829 27.007 1.00 96.19 252 SER A N 1
ATOM 1930 C CA . SER A 1 252 ? -27.730 -13.871 26.967 1.00 96.19 252 SER A CA 1
ATOM 1931 C C . SER A 1 252 ? -27.770 -13.060 25.677 1.00 96.19 252 SER A C 1
ATOM 1933 O O . SER A 1 252 ? -28.076 -13.597 24.612 1.00 96.19 252 SER A O 1
ATOM 1935 N N . ILE A 1 253 ? -27.436 -11.778 25.781 1.00 96.88 253 ILE A N 1
ATOM 1936 C CA . ILE A 1 253 ? -26.961 -10.952 24.674 1.00 96.88 253 ILE A CA 1
ATOM 1937 C C . ILE A 1 253 ? -25.473 -11.265 24.525 1.00 96.88 253 ILE A C 1
ATOM 1939 O O . ILE A 1 253 ? -24.737 -11.192 25.506 1.00 96.88 253 ILE A O 1
ATOM 1943 N N . VAL A 1 254 ? -25.031 -11.660 23.336 1.00 95.75 254 VAL A N 1
ATOM 1944 C CA . VAL A 1 254 ? -23.651 -12.114 23.112 1.00 95.75 254 VAL A CA 1
ATOM 1945 C C . VAL A 1 254 ? -22.908 -11.090 22.273 1.00 95.75 254 VAL A C 1
ATOM 1947 O O . VAL A 1 254 ? -23.321 -10.819 21.149 1.00 95.75 254 VAL A O 1
ATOM 1950 N N . ILE A 1 255 ? -21.797 -10.573 22.791 1.00 95.00 255 ILE A N 1
ATOM 1951 C CA . ILE A 1 255 ? -20.869 -9.719 22.046 1.00 95.00 255 ILE A CA 1
ATOM 1952 C C . ILE A 1 255 ? -19.654 -10.559 21.673 1.00 95.00 255 ILE A C 1
ATOM 1954 O O . ILE A 1 255 ? -19.053 -11.191 22.542 1.00 95.00 255 ILE A O 1
ATOM 1958 N N . LYS A 1 256 ? -19.299 -10.602 20.388 1.00 90.25 256 LYS A N 1
ATOM 1959 C CA . LYS A 1 256 ? -18.137 -11.372 19.938 1.00 90.25 256 LYS A CA 1
ATOM 1960 C C . LYS A 1 256 ? -17.417 -10.742 18.750 1.00 90.25 256 LYS A C 1
ATOM 1962 O O . LYS A 1 256 ? -18.030 -10.196 17.833 1.00 90.25 256 LYS A O 1
ATOM 1967 N N . ALA A 1 257 ? -16.102 -10.926 18.760 1.00 88.50 257 ALA A N 1
ATOM 1968 C CA . ALA A 1 257 ? -15.239 -10.693 17.617 1.00 88.50 257 ALA A CA 1
ATOM 1969 C C . ALA A 1 257 ? -15.439 -11.808 16.586 1.00 88.50 257 ALA A C 1
ATOM 1971 O O . ALA A 1 257 ? -15.580 -12.983 16.944 1.00 88.50 257 ALA A O 1
ATOM 1972 N N . VAL A 1 258 ? -15.422 -11.456 15.310 1.00 89.44 258 VAL A N 1
ATOM 1973 C CA . VAL A 1 258 ? -15.467 -12.411 14.198 1.00 89.44 258 VAL A CA 1
ATOM 1974 C C . VAL A 1 258 ? -14.427 -12.037 13.148 1.00 89.44 258 VAL A C 1
ATOM 1976 O O . VAL A 1 258 ? -13.835 -10.961 13.198 1.00 89.44 258 VAL A O 1
ATOM 1979 N N . ALA A 1 259 ? -14.161 -12.936 12.200 1.00 85.25 259 ALA A N 1
ATOM 1980 C CA . ALA A 1 259 ? -13.312 -12.594 11.063 1.00 85.25 259 ALA A CA 1
ATOM 1981 C C . ALA A 1 259 ? -13.951 -11.449 10.253 1.00 85.25 259 ALA A C 1
ATOM 1983 O O . ALA A 1 259 ? -15.175 -11.371 10.146 1.00 85.25 259 ALA A O 1
ATOM 1984 N N . LYS A 1 260 ? -13.128 -10.561 9.683 1.00 81.94 260 LYS A N 1
ATOM 1985 C CA . LYS A 1 260 ? -13.589 -9.354 8.969 1.00 81.94 260 LYS A CA 1
ATOM 1986 C C . LYS A 1 260 ? -14.540 -9.656 7.812 1.00 81.94 260 LYS A C 1
ATOM 1988 O O . LYS A 1 260 ? -15.436 -8.874 7.535 1.00 81.94 260 LYS A O 1
ATOM 1993 N N . ASP A 1 261 ? -14.345 -10.790 7.154 1.00 80.31 261 ASP A N 1
ATOM 1994 C CA . ASP A 1 261 ? -15.139 -11.283 6.030 1.00 80.31 261 ASP A CA 1
ATOM 1995 C C . ASP A 1 261 ? -16.395 -12.062 6.455 1.00 80.31 261 ASP A C 1
ATOM 1997 O O . ASP A 1 261 ? -17.248 -12.359 5.619 1.00 80.31 261 ASP A O 1
ATOM 2001 N N . ALA A 1 262 ? -16.544 -12.380 7.746 1.00 84.56 262 ALA A N 1
ATOM 2002 C CA . ALA A 1 262 ? -17.706 -13.103 8.259 1.00 84.56 262 ALA A CA 1
ATOM 2003 C C . ALA A 1 262 ? -18.961 -12.221 8.376 1.00 84.56 262 ALA A C 1
ATOM 2005 O O . ALA A 1 262 ? -20.070 -12.752 8.471 1.00 84.56 262 ALA A O 1
ATOM 2006 N N . VAL A 1 263 ? -18.799 -10.894 8.390 1.00 82.81 263 VAL A N 1
ATOM 2007 C CA . VAL A 1 263 ? -19.886 -9.926 8.573 1.00 82.81 263 VAL A CA 1
ATOM 2008 C C . VAL A 1 263 ? -19.809 -8.847 7.503 1.00 82.81 263 VAL A C 1
ATOM 2010 O O . VAL A 1 263 ? -18.837 -8.101 7.422 1.00 82.81 263 VAL A O 1
ATOM 2013 N N . GLU A 1 264 ? -20.861 -8.744 6.693 1.00 79.25 264 GLU A N 1
ATOM 2014 C CA . GLU A 1 264 ? -21.001 -7.687 5.690 1.00 79.25 264 GLU A CA 1
ATOM 2015 C C . GLU A 1 264 ? -21.030 -6.307 6.368 1.00 79.25 264 GLU A C 1
ATOM 2017 O O . GLU A 1 264 ? -21.744 -6.115 7.349 1.00 79.25 264 GLU A O 1
ATOM 2022 N N . GLY A 1 265 ? -20.205 -5.375 5.882 1.00 79.88 265 GLY A N 1
ATOM 2023 C CA . GLY A 1 265 ? -19.999 -4.059 6.502 1.00 79.88 265 GLY A CA 1
ATOM 2024 C C . GLY A 1 265 ? -19.116 -4.074 7.760 1.00 79.88 265 GLY A C 1
ATOM 2025 O O . GLY A 1 265 ? -18.635 -3.038 8.195 1.00 79.88 265 GLY A O 1
ATOM 2026 N N . GLY A 1 266 ? -18.805 -5.238 8.330 1.00 87.50 266 GLY A N 1
ATOM 2027 C CA . GLY A 1 266 ? -17.947 -5.353 9.511 1.00 87.50 266 GLY A CA 1
ATOM 2028 C C . GLY A 1 266 ? -18.675 -5.251 10.855 1.00 87.50 266 GLY A C 1
ATOM 2029 O O . GLY A 1 266 ? -18.064 -5.608 11.862 1.00 87.50 266 GLY A O 1
ATOM 2030 N N . LEU A 1 267 ? -19.958 -4.867 10.888 1.00 91.00 267 LEU A N 1
ATOM 2031 C CA . LEU A 1 267 ? -20.813 -4.951 12.076 1.00 91.00 267 LEU A CA 1
ATOM 2032 C C . LEU A 1 267 ? -22.203 -5.499 11.740 1.00 91.00 267 LEU A C 1
ATOM 2034 O O . LEU A 1 267 ? -22.893 -5.008 10.846 1.00 91.00 267 LEU A O 1
ATOM 2038 N N . LYS A 1 268 ? -22.664 -6.458 12.546 1.00 94.00 268 LYS A N 1
ATOM 2039 C CA . LYS A 1 268 ? -24.033 -6.966 12.495 1.00 94.00 268 LYS A CA 1
ATOM 2040 C C . LYS A 1 268 ? -24.565 -7.259 13.886 1.00 94.00 268 LYS A C 1
ATOM 2042 O O . LYS A 1 268 ? -23.935 -7.948 14.683 1.00 94.00 268 LYS A O 1
ATOM 2047 N N . ILE A 1 269 ? -25.788 -6.808 14.126 1.00 94.44 269 ILE A N 1
ATOM 2048 C CA . ILE A 1 269 ? -26.592 -7.163 15.286 1.00 94.44 269 ILE A CA 1
ATOM 2049 C C . ILE A 1 269 ? -27.810 -7.923 14.788 1.00 94.44 269 ILE A C 1
ATOM 2051 O O . ILE A 1 269 ? -28.576 -7.447 13.946 1.00 94.44 269 ILE A O 1
ATOM 2055 N N . SER A 1 270 ? -27.967 -9.145 15.275 1.00 94.50 270 SER A N 1
ATOM 2056 C CA . SER A 1 270 ? -28.962 -10.081 14.762 1.00 94.50 270 SER A CA 1
ATOM 2057 C C . SER A 1 270 ? -29.494 -10.998 15.844 1.00 94.50 270 SER A C 1
ATOM 2059 O O . SER A 1 270 ? -28.934 -11.085 16.939 1.00 94.50 270 SER A O 1
ATOM 2061 N N . THR A 1 271 ? -30.584 -11.691 15.536 1.00 94.69 271 THR A N 1
ATOM 2062 C CA . THR A 1 271 ? -31.076 -12.780 16.373 1.00 94.69 271 THR A CA 1
ATOM 2063 C C . THR A 1 271 ? -30.587 -14.118 15.832 1.00 94.69 271 THR A C 1
ATOM 2065 O O . THR A 1 271 ? -30.422 -14.305 14.626 1.00 94.69 271 THR A O 1
ATOM 2068 N N . ASN A 1 272 ? -30.305 -15.068 16.723 1.00 91.19 272 ASN A N 1
ATOM 2069 C CA . ASN A 1 272 ? -29.871 -16.409 16.330 1.00 91.19 272 ASN A CA 1
ATOM 2070 C C . ASN A 1 272 ? -30.948 -17.475 16.599 1.00 91.19 272 ASN A C 1
ATOM 2072 O O . ASN A 1 272 ? -31.985 -17.221 17.210 1.00 91.19 272 ASN A O 1
ATOM 2076 N N . SER A 1 273 ? -30.672 -18.722 16.206 1.00 88.31 273 SER A N 1
ATOM 2077 C CA . SER A 1 273 ? -31.588 -19.860 16.394 1.00 88.31 273 SER A CA 1
ATOM 2078 C C . SER A 1 273 ? -31.928 -20.177 17.859 1.00 88.31 273 SER A C 1
ATOM 2080 O O . SER A 1 273 ? -32.913 -20.867 18.119 1.00 88.31 273 SER A O 1
ATOM 2082 N N . LYS A 1 274 ? -31.150 -19.659 18.818 1.00 89.81 274 LYS A N 1
ATOM 2083 C CA . LYS A 1 274 ? -31.396 -19.769 20.263 1.00 89.81 274 LYS A CA 1
ATOM 2084 C C . LYS A 1 274 ? -32.226 -18.611 20.825 1.00 89.81 274 LYS A C 1
ATOM 2086 O O . LYS A 1 274 ? -32.467 -18.579 22.030 1.00 89.81 274 LYS A O 1
ATOM 2091 N N . LYS A 1 275 ? -32.676 -17.678 19.978 1.00 89.50 275 LYS A N 1
ATOM 2092 C CA . LYS A 1 275 ? -33.360 -16.440 20.382 1.00 89.50 275 LYS A CA 1
ATOM 2093 C C . LYS A 1 275 ? -32.502 -15.571 21.310 1.00 89.50 275 LYS A C 1
ATOM 2095 O O . LYS A 1 275 ? -32.982 -15.026 22.309 1.00 89.50 275 LYS A O 1
ATOM 2100 N N . GLN A 1 276 ? -31.218 -15.477 20.984 1.00 93.81 276 GLN A N 1
ATOM 2101 C CA . GLN A 1 276 ? -30.289 -14.519 21.576 1.00 93.81 276 GLN A CA 1
ATOM 2102 C C . GLN A 1 276 ? -30.115 -13.335 20.630 1.00 93.81 276 GLN A C 1
ATOM 2104 O O . GLN A 1 276 ? -30.127 -13.528 19.415 1.00 93.81 276 GLN A O 1
ATOM 2109 N N . LEU A 1 277 ? -29.899 -12.145 21.191 1.00 95.69 277 LEU A N 1
ATOM 2110 C CA . LEU A 1 277 ? -29.349 -11.015 20.450 1.00 95.69 277 LEU A CA 1
ATOM 2111 C C . LEU A 1 277 ? -27.830 -11.198 20.375 1.00 95.69 277 LEU A C 1
ATOM 2113 O O . LEU A 1 277 ? -27.182 -11.401 21.402 1.00 95.69 277 LEU A O 1
ATOM 2117 N N . VAL A 1 278 ? -27.265 -11.162 19.177 1.00 95.06 278 VAL A N 1
ATOM 2118 C CA . VAL A 1 278 ? -25.836 -11.364 18.935 1.00 95.06 278 VAL A CA 1
ATOM 2119 C C . VAL A 1 278 ? -25.280 -10.135 18.235 1.00 95.06 278 VAL A C 1
ATOM 2121 O O . VAL A 1 278 ? -25.812 -9.732 17.204 1.00 95.06 278 VAL A O 1
ATOM 2124 N N . ILE A 1 279 ? -24.217 -9.571 18.801 1.00 95.06 279 ILE A N 1
ATOM 2125 C CA . ILE A 1 279 ? -23.449 -8.442 18.278 1.00 95.06 279 ILE A CA 1
ATOM 2126 C C . ILE A 1 279 ? -22.125 -9.005 17.758 1.00 95.06 279 ILE A C 1
ATOM 2128 O O . ILE A 1 279 ? -21.291 -9.480 18.532 1.00 95.06 279 ILE A O 1
ATOM 2132 N N . GLU A 1 280 ? -21.965 -9.003 16.440 1.00 93.94 280 GLU A N 1
ATOM 2133 C CA . GLU A 1 280 ? -20.801 -9.534 15.734 1.00 93.94 280 GLU A CA 1
ATOM 2134 C C . GLU A 1 280 ? -20.037 -8.383 15.084 1.00 93.94 280 GLU A C 1
ATOM 2136 O O . GLU A 1 280 ? -20.610 -7.626 14.298 1.00 93.94 280 GLU A O 1
ATOM 2141 N N . CYS A 1 281 ? -18.746 -8.264 15.397 1.00 92.38 281 CYS A N 1
ATOM 2142 C CA . CYS A 1 281 ? -17.891 -7.211 14.859 1.00 92.38 281 CYS A CA 1
ATOM 2143 C C . CYS A 1 281 ? -16.577 -7.784 14.316 1.00 92.38 281 CYS A C 1
ATOM 2145 O O . CYS A 1 281 ? -15.898 -8.554 14.998 1.00 92.38 281 CYS A O 1
ATOM 2147 N N . GLY A 1 282 ? -16.212 -7.392 13.095 1.00 91.19 282 GLY A N 1
ATOM 2148 C CA . GLY A 1 282 ? -14.931 -7.729 12.465 1.00 91.19 282 GLY A CA 1
ATOM 2149 C C . GLY A 1 282 ? -13.756 -6.868 12.943 1.00 91.19 282 GLY A C 1
ATOM 2150 O O . GLY A 1 282 ? -12.601 -7.166 12.633 1.00 91.19 282 GLY A O 1
ATOM 2151 N N . TYR A 1 283 ? -14.047 -5.795 13.684 1.00 89.69 283 TYR A N 1
ATOM 2152 C CA . TYR A 1 283 ? -13.096 -4.766 14.100 1.00 89.69 283 TYR A CA 1
ATOM 2153 C C . TYR A 1 283 ? -13.265 -4.472 15.592 1.00 89.69 283 TYR A C 1
ATOM 2155 O O . TYR A 1 283 ? -14.051 -3.614 15.987 1.00 89.69 283 TYR A O 1
ATOM 2163 N N . ASP A 1 284 ? -12.526 -5.191 16.441 1.00 87.81 284 ASP A N 1
ATOM 2164 C CA . ASP A 1 284 ? -12.676 -5.112 17.902 1.00 87.81 284 ASP A CA 1
ATOM 2165 C C . ASP A 1 284 ? -12.655 -3.684 18.445 1.00 87.81 284 ASP A C 1
ATOM 2167 O O . ASP A 1 284 ? -13.456 -3.335 19.304 1.00 87.81 284 ASP A O 1
ATOM 2171 N N . ASN A 1 285 ? -11.775 -2.837 17.915 1.00 85.88 285 ASN A N 1
ATOM 2172 C CA . ASN A 1 285 ? -11.627 -1.450 18.341 1.00 85.88 285 ASN A CA 1
ATOM 2173 C C . ASN A 1 285 ? -12.805 -0.537 17.964 1.00 85.88 285 ASN A C 1
ATOM 2175 O O . ASN A 1 285 ? -12.809 0.619 18.378 1.00 85.88 285 ASN A O 1
ATOM 2179 N N . MET A 1 286 ? -13.766 -1.032 17.184 1.00 88.62 286 MET A N 1
ATOM 2180 C CA . MET A 1 286 ? -14.933 -0.285 16.713 1.00 88.62 286 MET A CA 1
ATOM 2181 C C . MET A 1 286 ? -16.250 -0.755 17.321 1.00 88.62 286 MET A C 1
ATOM 2183 O O . MET A 1 286 ? -17.263 -0.090 17.145 1.00 88.62 286 MET A O 1
ATOM 2187 N N . ILE A 1 287 ? -16.250 -1.861 18.068 1.00 90.12 287 ILE A N 1
ATOM 2188 C CA . ILE A 1 287 ? -17.483 -2.465 18.589 1.00 90.12 287 ILE A CA 1
ATOM 2189 C C . ILE A 1 287 ? -18.241 -1.568 19.580 1.00 90.12 287 ILE A C 1
ATOM 2191 O O . ILE A 1 287 ? -19.457 -1.672 19.682 1.00 90.12 287 ILE A O 1
ATOM 2195 N N . GLU A 1 288 ? -17.535 -0.692 20.297 1.00 92.19 288 GLU A N 1
ATOM 2196 C CA . GLU A 1 288 ? -18.125 0.275 21.230 1.00 92.19 288 GLU A CA 1
ATOM 2197 C C . GLU A 1 288 ? -18.908 1.360 20.485 1.00 92.19 288 GLU A C 1
ATOM 2199 O O . GLU A 1 288 ? -20.109 1.478 20.695 1.00 92.19 288 GLU A O 1
ATOM 2204 N N . ALA A 1 289 ? -18.265 2.064 19.546 1.00 89.31 289 ALA A N 1
ATOM 2205 C CA . ALA A 1 289 ? -18.918 3.090 18.727 1.00 89.31 289 ALA A CA 1
ATOM 2206 C C . ALA A 1 289 ? -20.095 2.514 17.920 1.00 89.31 289 ALA A C 1
ATOM 2208 O O . ALA A 1 289 ? -21.177 3.084 17.866 1.00 89.31 289 ALA A O 1
ATOM 2209 N N . ALA A 1 290 ? -19.909 1.316 17.372 1.00 88.56 290 ALA A N 1
ATOM 2210 C CA . ALA A 1 290 ? -20.960 0.556 16.715 1.00 88.56 290 ALA A CA 1
ATOM 2211 C C . ALA A 1 290 ? -22.163 0.247 17.629 1.00 88.56 290 ALA A C 1
ATOM 2213 O O . ALA A 1 290 ? -23.312 0.257 17.183 1.00 88.56 290 ALA A O 1
ATOM 2214 N N . ALA A 1 291 ? -21.906 -0.079 18.901 1.00 92.50 291 ALA A N 1
ATOM 2215 C CA . ALA A 1 291 ? -22.960 -0.320 19.878 1.00 92.50 291 ALA A CA 1
ATOM 2216 C C . ALA A 1 291 ? -23.693 0.979 20.241 1.00 92.50 291 ALA A C 1
ATOM 2218 O O . ALA A 1 291 ? -24.916 0.947 20.361 1.00 92.50 291 ALA A O 1
ATOM 2219 N N . ASP A 1 292 ? -22.977 2.101 20.364 1.00 93.25 292 ASP A N 1
ATOM 2220 C CA . ASP A 1 292 ? -23.565 3.432 20.556 1.00 93.25 292 ASP A CA 1
ATOM 2221 C C . ASP A 1 292 ? -24.524 3.801 19.417 1.00 93.25 292 ASP A C 1
ATOM 2223 O O . ASP A 1 292 ? -25.673 4.166 19.675 1.00 93.25 292 ASP A O 1
ATOM 2227 N N . ASP A 1 293 ? -24.098 3.642 18.161 1.00 92.06 293 ASP A N 1
ATOM 2228 C CA . ASP A 1 293 ? -24.928 3.972 16.996 1.00 92.06 293 ASP A CA 1
ATOM 2229 C C . ASP A 1 293 ? -26.173 3.072 16.919 1.00 92.06 293 ASP A C 1
ATOM 2231 O O . ASP A 1 293 ? -27.297 3.555 16.754 1.00 92.06 293 ASP A O 1
ATOM 2235 N N . PHE A 1 294 ? -26.014 1.766 17.170 1.00 94.62 294 PHE A N 1
ATOM 2236 C CA . PHE A 1 294 ? -27.145 0.845 17.317 1.00 94.62 294 PHE A CA 1
ATOM 2237 C C . PHE A 1 294 ? -28.134 1.306 18.395 1.00 94.62 294 PHE A C 1
ATOM 2239 O O . PHE A 1 294 ? -29.355 1.290 18.192 1.00 94.62 294 PHE A O 1
ATOM 2246 N N . LEU A 1 295 ? -27.626 1.685 19.566 1.00 96.12 295 LEU A N 1
ATOM 2247 C CA . LEU A 1 295 ? -28.455 2.136 20.671 1.00 96.12 295 LEU A CA 1
ATOM 2248 C C . LEU A 1 295 ? -29.189 3.422 20.309 1.00 96.12 295 LEU A C 1
ATOM 2250 O O . LEU A 1 295 ? -30.386 3.503 20.576 1.00 96.12 295 LEU A O 1
ATOM 2254 N N . ALA A 1 296 ? -28.526 4.385 19.671 1.00 94.44 296 ALA A N 1
ATOM 2255 C CA . ALA A 1 296 ? -29.133 5.627 19.208 1.00 94.44 296 ALA A CA 1
ATOM 2256 C C . ALA A 1 296 ? -30.293 5.364 18.232 1.00 94.44 296 ALA A C 1
ATOM 2258 O O . ALA A 1 296 ? -31.424 5.814 18.465 1.00 94.44 296 ALA A O 1
ATOM 2259 N N . ASP A 1 297 ? -30.029 4.575 17.193 1.00 93.69 297 ASP A N 1
ATOM 2260 C CA . ASP A 1 297 ? -30.946 4.364 16.074 1.00 93.69 297 ASP A CA 1
ATOM 2261 C C . ASP A 1 297 ? -32.100 3.419 16.405 1.00 93.69 297 ASP A C 1
ATOM 2263 O O . ASP A 1 297 ? -33.214 3.589 15.901 1.00 93.69 297 ASP A O 1
ATOM 2267 N N . VAL A 1 298 ? -31.862 2.427 17.265 1.00 94.81 298 VAL A N 1
ATOM 2268 C CA . VAL A 1 298 ? -32.847 1.378 17.551 1.00 94.81 298 VAL A CA 1
ATOM 2269 C C . VAL A 1 298 ? -33.476 1.567 18.924 1.00 94.81 298 VAL A C 1
ATOM 2271 O O . VAL A 1 298 ? -34.696 1.697 19.045 1.00 94.81 298 VAL A O 1
ATOM 2274 N N . VAL A 1 299 ? -32.674 1.588 19.986 1.00 95.19 299 VAL A N 1
ATOM 2275 C CA . VAL A 1 299 ? -33.197 1.552 21.362 1.00 95.19 299 VAL A CA 1
ATOM 2276 C C . VAL A 1 299 ? -33.689 2.933 21.796 1.00 95.19 299 VAL A C 1
ATOM 2278 O O . VAL A 1 299 ? -34.816 3.085 22.283 1.00 95.19 299 VAL A O 1
ATOM 2281 N N . ILE A 1 300 ? -32.884 3.970 21.571 1.00 94.44 300 ILE A N 1
ATOM 2282 C CA . ILE A 1 300 ? -33.149 5.338 22.003 1.00 94.44 300 ILE A CA 1
ATOM 2283 C C . ILE A 1 300 ? -34.271 5.972 21.167 1.00 94.44 300 ILE A C 1
ATOM 2285 O O . ILE A 1 300 ? -35.132 6.679 21.718 1.00 94.44 300 ILE A O 1
ATOM 2289 N N . ALA A 1 301 ? -34.340 5.673 19.873 1.00 92.81 301 ALA A N 1
ATOM 2290 C CA . ALA A 1 301 ? -35.409 6.149 18.999 1.00 92.81 301 ALA A CA 1
ATOM 2291 C C . ALA A 1 301 ? -36.789 5.532 19.321 1.00 92.81 301 ALA A C 1
ATOM 2293 O O . ALA A 1 301 ? -37.820 6.165 19.085 1.00 92.81 301 ALA A O 1
ATOM 2294 N N . THR A 1 302 ? -36.840 4.338 19.921 1.00 94.31 302 THR A N 1
ATOM 2295 C CA . THR A 1 302 ? -38.095 3.588 20.111 1.00 94.31 302 THR A CA 1
ATOM 2296 C C . THR A 1 302 ? -38.956 4.102 21.273 1.00 94.31 302 THR A C 1
ATOM 2298 O O . THR A 1 302 ? -38.456 4.574 22.299 1.00 94.31 302 THR A O 1
ATOM 2301 N N . ARG A 1 303 ? -40.285 3.996 21.123 1.00 94.94 303 ARG A N 1
ATOM 2302 C CA . ARG A 1 303 ? -41.292 4.142 22.189 1.00 94.94 303 ARG A CA 1
ATOM 2303 C C . ARG A 1 303 ? -42.262 2.956 22.141 1.00 94.94 303 ARG A C 1
ATOM 2305 O O . ARG A 1 303 ? -42.680 2.572 21.052 1.00 94.94 303 ARG A O 1
ATOM 2312 N N . GLY A 1 304 ? -42.661 2.412 23.291 1.00 95.38 304 GLY A N 1
ATOM 2313 C CA . GLY A 1 304 ? -43.551 1.244 23.365 1.00 95.38 304 GLY A CA 1
ATOM 2314 C C . GLY A 1 304 ? -42.803 -0.093 23.296 1.00 95.38 304 GLY A C 1
ATOM 2315 O O . GLY A 1 304 ? -41.714 -0.215 23.846 1.00 95.38 304 GLY A O 1
ATOM 2316 N N . ALA A 1 305 ? -43.389 -1.116 22.670 1.00 95.25 305 ALA A N 1
ATOM 2317 C CA . ALA A 1 305 ? -42.792 -2.453 22.604 1.00 95.25 305 ALA A CA 1
ATOM 2318 C C . ALA A 1 305 ? -41.625 -2.526 21.599 1.00 95.25 305 ALA A C 1
ATOM 2320 O O . ALA A 1 305 ? -41.782 -2.114 20.451 1.00 95.25 305 ALA A O 1
ATOM 2321 N N . LEU A 1 306 ? -40.495 -3.108 22.015 1.00 96.56 306 LEU A N 1
ATOM 2322 C CA . LEU A 1 306 ? -39.327 -3.395 21.179 1.00 96.56 306 LEU A CA 1
ATOM 2323 C C . LEU A 1 306 ? -39.089 -4.912 21.111 1.00 96.56 306 LEU A C 1
ATOM 2325 O O . LEU A 1 306 ? -38.892 -5.577 22.129 1.00 96.56 306 LEU A O 1
ATOM 2329 N N . ASP A 1 307 ? -39.123 -5.470 19.904 1.00 96.00 307 ASP A N 1
ATOM 2330 C CA . ASP A 1 307 ? -38.910 -6.897 19.641 1.00 96.00 307 ASP A CA 1
ATOM 2331 C C . ASP A 1 307 ? -37.873 -7.042 18.528 1.00 96.00 307 ASP A C 1
ATOM 2333 O O . ASP A 1 307 ? -38.125 -6.685 17.375 1.00 96.00 307 ASP A O 1
ATOM 2337 N N . PHE A 1 308 ? -36.689 -7.528 18.888 1.00 96.00 308 PHE A N 1
ATOM 2338 C CA . PHE A 1 308 ? -35.592 -7.767 17.962 1.00 96.00 308 PHE A CA 1
ATOM 2339 C C . PHE A 1 308 ? -35.883 -8.998 17.097 1.00 96.00 308 PHE A C 1
ATOM 2341 O O . PHE A 1 308 ? -36.260 -10.055 17.611 1.00 96.00 308 PHE A O 1
ATOM 2348 N N . LYS A 1 309 ? -35.687 -8.857 15.782 1.00 90.81 309 LYS A N 1
ATOM 2349 C CA . LYS A 1 309 ? -35.915 -9.886 14.753 1.00 90.81 309 LYS A CA 1
ATOM 2350 C C . LYS A 1 309 ? -34.665 -10.085 13.901 1.00 90.81 309 LYS A C 1
ATOM 2352 O O . LYS A 1 309 ? -33.811 -9.207 13.881 1.00 90.81 309 LYS A O 1
ATOM 2357 N N . GLU A 1 310 ? -34.616 -11.218 13.197 1.00 87.38 310 GLU A N 1
ATOM 2358 C CA . GLU A 1 310 ? -33.542 -11.722 12.319 1.00 87.38 310 GLU A CA 1
ATOM 2359 C C . GLU A 1 310 ? -32.328 -10.790 12.138 1.00 87.38 310 GLU A C 1
ATOM 2361 O O . GLU A 1 310 ? -31.298 -11.027 12.764 1.00 87.38 310 GLU A O 1
ATOM 2366 N N . THR A 1 311 ? -32.437 -9.711 11.355 1.00 89.56 311 THR A N 1
ATOM 2367 C CA . THR A 1 311 ? -31.420 -8.646 11.302 1.00 89.56 311 THR A CA 1
ATOM 2368 C C . THR A 1 311 ? -31.962 -7.390 11.967 1.00 89.56 311 THR A C 1
ATOM 2370 O O . THR A 1 311 ? -32.974 -6.842 11.531 1.00 89.56 311 THR A O 1
ATOM 2373 N N . VAL A 1 312 ? -31.267 -6.928 13.005 1.00 90.69 312 VAL A N 1
ATOM 2374 C CA . VAL A 1 312 ? -31.666 -5.763 13.800 1.00 90.69 312 VAL A CA 1
ATOM 2375 C C . VAL A 1 312 ? -30.955 -4.509 13.315 1.00 90.69 312 VAL A C 1
ATOM 2377 O O . VAL A 1 312 ? -31.592 -3.483 13.106 1.00 90.69 312 VAL A O 1
ATOM 2380 N N . TYR A 1 313 ? -29.635 -4.596 13.158 1.00 92.12 313 TYR A N 1
ATOM 2381 C CA . TYR A 1 313 ? -28.784 -3.466 12.815 1.00 92.12 313 TYR A CA 1
ATOM 2382 C C . TYR A 1 313 ? -27.551 -3.961 12.067 1.00 92.12 313 TYR A C 1
ATOM 2384 O O . TYR A 1 313 ? -27.014 -5.030 12.367 1.00 92.12 313 TYR A O 1
ATOM 2392 N N . THR A 1 314 ? -27.110 -3.190 11.088 1.00 89.50 314 THR A N 1
ATOM 2393 C CA . THR A 1 314 ? -25.873 -3.422 10.346 1.00 89.50 314 THR A CA 1
ATOM 2394 C C . THR A 1 314 ? -25.243 -2.077 10.092 1.00 89.50 314 THR A C 1
ATOM 2396 O O . THR A 1 314 ? -25.960 -1.145 9.727 1.00 89.50 314 THR A O 1
ATOM 2399 N N . ASP A 1 315 ? -23.929 -2.011 10.216 1.00 85.62 315 ASP A N 1
ATOM 2400 C CA . ASP A 1 315 ? -23.184 -0.808 9.889 1.00 85.62 315 ASP A CA 1
ATOM 2401 C C . ASP A 1 315 ? -21.945 -1.166 9.075 1.00 85.62 315 ASP A C 1
ATOM 2403 O O . ASP A 1 315 ? -21.322 -2.211 9.296 1.00 85.62 315 ASP A O 1
ATOM 2407 N N . ASP A 1 316 ? -21.623 -0.309 8.108 1.00 85.88 316 ASP A N 1
ATOM 2408 C CA . ASP A 1 316 ? -20.419 -0.450 7.299 1.00 85.88 316 ASP A CA 1
ATOM 2409 C C . ASP A 1 316 ? -19.259 0.303 7.947 1.00 85.88 316 ASP A C 1
ATOM 2411 O O . ASP A 1 316 ? -18.880 1.403 7.548 1.00 85.88 316 ASP A O 1
ATOM 2415 N N . ILE A 1 317 ? -18.676 -0.351 8.943 1.00 87.62 317 ILE A N 1
ATOM 2416 C CA . ILE A 1 317 ? -17.442 0.053 9.606 1.00 87.62 317 ILE A CA 1
ATOM 2417 C C . ILE A 1 317 ? -16.209 -0.559 8.931 1.00 87.62 317 ILE A C 1
ATOM 2419 O O . ILE A 1 317 ? -15.106 -0.460 9.456 1.00 87.62 317 ILE A O 1
ATOM 2423 N N . SER A 1 318 ? -16.339 -1.227 7.783 1.00 88.62 318 SER A N 1
ATOM 2424 C CA . SER A 1 318 ? -15.192 -1.824 7.081 1.00 88.62 318 SER A CA 1
ATOM 2425 C C . SER A 1 318 ? -14.314 -0.781 6.382 1.00 88.62 318 SER A C 1
ATOM 2427 O O . SER A 1 318 ? -13.183 -1.069 5.964 1.00 88.62 318 SER A O 1
ATOM 2429 N N . VAL A 1 319 ? -14.829 0.446 6.288 1.00 91.69 319 VAL A N 1
ATOM 2430 C CA . VAL A 1 319 ? -14.241 1.565 5.569 1.00 91.69 319 VAL A CA 1
ATOM 2431 C C . VAL A 1 319 ? -14.072 2.768 6.487 1.00 91.69 319 VAL A C 1
ATOM 2433 O O . VAL A 1 319 ? -14.959 3.091 7.267 1.00 91.69 319 VAL A O 1
ATOM 2436 N N . VAL A 1 320 ? -12.962 3.485 6.325 1.00 94.62 320 VAL A N 1
ATOM 2437 C CA . VAL A 1 320 ? -12.780 4.824 6.897 1.00 94.62 320 VAL A CA 1
ATOM 2438 C C . VAL A 1 320 ? -12.626 5.871 5.809 1.00 94.62 320 VAL A C 1
ATOM 2440 O O . VAL A 1 320 ? -11.983 5.624 4.784 1.00 94.62 320 VAL A O 1
ATOM 2443 N N . TYR A 1 321 ? -13.192 7.056 6.025 1.00 96.62 321 TYR A N 1
ATOM 2444 C CA . TYR A 1 321 ? -13.083 8.170 5.095 1.00 96.62 321 TYR A CA 1
ATOM 2445 C C . TYR A 1 321 ? -12.162 9.258 5.633 1.00 96.62 321 TYR A C 1
ATOM 2447 O O . TYR A 1 321 ? -12.160 9.580 6.814 1.00 96.62 321 TYR A O 1
ATOM 2455 N N . TYR A 1 322 ? -11.457 9.952 4.737 1.00 98.25 322 TYR A N 1
ATOM 2456 C CA . TYR A 1 322 ? -10.622 11.098 5.125 1.00 98.25 322 TYR A CA 1
ATOM 2457 C C . TYR A 1 322 ? -11.388 12.203 5.878 1.00 98.25 322 TYR A C 1
ATOM 2459 O O . TYR A 1 322 ? -10.811 12.905 6.706 1.00 98.25 322 TYR A O 1
ATOM 2467 N N . LYS A 1 323 ? -12.694 12.364 5.611 1.00 96.19 323 LYS A N 1
ATOM 2468 C CA . LYS A 1 323 ? -13.549 13.353 6.294 1.00 96.19 323 LYS A CA 1
ATOM 2469 C C . LYS A 1 323 ? -13.694 13.067 7.796 1.00 96.19 323 LYS A C 1
ATOM 2471 O O . LYS A 1 323 ? -13.866 14.013 8.560 1.00 96.19 323 LYS A O 1
ATOM 2476 N N . ASP A 1 324 ? -13.602 11.796 8.197 1.00 93.50 324 ASP A N 1
ATOM 2477 C CA . ASP A 1 324 ? -13.758 11.355 9.589 1.00 93.50 324 ASP A CA 1
ATOM 2478 C C . ASP A 1 324 ? -12.566 11.834 10.439 1.00 93.50 324 ASP A C 1
ATOM 2480 O O . ASP A 1 324 ? -12.684 12.022 11.645 1.00 93.50 324 ASP A O 1
ATOM 2484 N N . PHE A 1 325 ? -11.453 12.157 9.769 1.00 97.00 325 PHE A N 1
ATOM 2485 C CA . PHE A 1 325 ? -10.213 12.697 10.330 1.00 97.00 325 PHE A CA 1
ATOM 2486 C C . PHE A 1 325 ? -10.006 14.179 9.975 1.00 97.00 325 PHE A C 1
ATOM 2488 O O . PHE A 1 325 ? -8.904 14.716 10.030 1.00 97.00 325 PHE A O 1
ATOM 2495 N N . GLY A 1 326 ? -11.079 14.872 9.577 1.00 96.81 326 GLY A N 1
ATOM 2496 C CA . GLY A 1 326 ? -11.077 16.323 9.392 1.00 96.81 326 GLY A CA 1
ATOM 2497 C C . GLY A 1 326 ? -10.656 16.834 8.011 1.00 96.81 326 GLY A C 1
ATOM 2498 O O . GLY A 1 326 ? -10.612 18.057 7.832 1.00 96.81 326 GLY A O 1
ATOM 2499 N N . ALA A 1 327 ? -10.413 15.959 7.026 1.00 97.81 327 ALA A N 1
ATOM 2500 C CA . ALA A 1 327 ? -10.095 16.390 5.663 1.00 97.81 327 ALA A CA 1
ATOM 2501 C C . ALA A 1 327 ? -11.247 17.209 5.062 1.00 97.81 327 ALA A C 1
ATOM 2503 O O . ALA A 1 327 ? -12.421 16.828 5.140 1.00 97.81 327 ALA A O 1
ATOM 2504 N N . LYS A 1 328 ? -10.918 18.332 4.421 1.00 97.94 328 LYS A N 1
ATOM 2505 C CA . LYS A 1 328 ? -11.888 19.213 3.760 1.00 97.94 328 LYS A CA 1
ATOM 2506 C C . LYS A 1 328 ? -12.213 18.723 2.356 1.00 97.94 328 LYS A C 1
ATOM 2508 O O . LYS A 1 328 ? -13.389 18.733 1.961 1.00 97.94 328 LYS A O 1
ATOM 2513 N N . GLY A 1 329 ? -11.195 18.275 1.616 1.00 97.56 329 GLY A N 1
ATOM 2514 C CA . GLY A 1 329 ? -11.348 17.824 0.236 1.00 97.56 329 GLY A CA 1
ATOM 2515 C C . GLY A 1 329 ? -11.918 18.914 -0.682 1.00 97.56 329 GLY A C 1
ATOM 2516 O O . GLY A 1 329 ? -12.703 18.615 -1.586 1.00 97.56 329 GLY A O 1
ATOM 2517 N N . ASP A 1 330 ? -11.596 20.179 -0.403 1.00 97.88 330 ASP A N 1
ATOM 2518 C CA . ASP A 1 330 ? -12.083 21.365 -1.119 1.00 97.88 330 ASP A CA 1
ATOM 2519 C C . ASP A 1 330 ? -11.108 21.873 -2.201 1.00 97.88 330 ASP A C 1
ATOM 2521 O O . ASP A 1 330 ? -11.411 22.833 -2.909 1.00 97.88 330 ASP A O 1
ATOM 2525 N N . GLY A 1 331 ? -9.951 21.222 -2.358 1.00 96.38 331 GLY A N 1
ATOM 2526 C CA . GLY A 1 331 ? -8.873 21.597 -3.277 1.00 96.38 331 GLY A CA 1
ATOM 2527 C C . GLY A 1 331 ? -8.024 22.785 -2.809 1.00 96.38 331 GLY A C 1
ATOM 2528 O O . GLY A 1 331 ? -7.131 23.228 -3.543 1.00 96.38 331 GLY A O 1
ATOM 2529 N N . ILE A 1 332 ? -8.284 23.307 -1.608 1.00 95.31 332 ILE A N 1
ATOM 2530 C CA . ILE A 1 332 ? -7.653 24.506 -1.052 1.00 95.31 332 ILE A CA 1
ATOM 2531 C C . ILE A 1 332 ? -6.876 24.161 0.217 1.00 95.31 332 ILE A C 1
ATOM 2533 O O . ILE A 1 332 ? -5.691 24.487 0.295 1.00 95.31 332 ILE A O 1
ATOM 2537 N N . ALA A 1 333 ? -7.524 23.529 1.196 1.00 95.31 333 ALA A N 1
ATOM 2538 C CA . ALA A 1 333 ? -6.900 23.157 2.459 1.00 95.31 333 ALA A CA 1
ATOM 2539 C C . ALA A 1 333 ? -5.849 22.057 2.257 1.00 95.31 333 ALA A C 1
ATOM 2541 O O . ALA A 1 333 ? -6.047 21.151 1.452 1.00 95.31 333 ALA A O 1
ATOM 2542 N N . ASP A 1 334 ? -4.742 22.129 3.001 1.00 94.12 334 ASP A N 1
ATOM 2543 C CA . ASP A 1 334 ? -3.771 21.034 3.047 1.00 94.12 334 ASP A CA 1
ATOM 2544 C C . ASP A 1 334 ? -4.357 19.870 3.848 1.00 94.12 334 ASP A C 1
ATOM 2546 O O . ASP A 1 334 ? -4.479 19.937 5.071 1.00 94.12 334 ASP A O 1
ATOM 2550 N N . ASP A 1 335 ? -4.749 18.811 3.148 1.00 97.56 335 ASP A N 1
ATOM 2551 C CA . ASP A 1 335 ? -5.415 17.654 3.739 1.00 97.56 335 ASP A CA 1
ATOM 2552 C C . ASP A 1 335 ? -4.413 16.575 4.207 1.00 97.56 335 ASP A C 1
ATOM 2554 O O . ASP A 1 335 ? -4.829 15.543 4.733 1.00 97.56 335 ASP A O 1
ATOM 2558 N N . PHE A 1 336 ? -3.096 16.791 4.051 1.00 95.06 336 PHE A N 1
ATOM 2559 C CA . PHE A 1 336 ? -2.054 15.784 4.309 1.00 95.06 336 PHE A CA 1
ATOM 2560 C C . PHE A 1 336 ? -2.191 15.076 5.665 1.00 95.06 336 PHE A C 1
ATOM 2562 O O . PHE A 1 336 ? -2.176 13.847 5.717 1.00 95.06 336 PHE A O 1
ATOM 2569 N N . PHE A 1 337 ? -2.348 15.825 6.762 1.00 95.19 337 PHE A N 1
ATOM 2570 C CA . PHE A 1 337 ? -2.421 15.228 8.100 1.00 95.19 337 PHE A CA 1
ATOM 2571 C C . PHE A 1 337 ? -3.712 14.446 8.336 1.00 95.19 337 PHE A C 1
ATOM 2573 O O . PHE A 1 337 ? -3.658 13.390 8.955 1.00 95.19 337 PHE A O 1
ATOM 2580 N N . ALA A 1 338 ? -4.841 14.901 7.790 1.00 97.88 338 ALA A N 1
ATOM 2581 C CA . ALA A 1 338 ? -6.101 14.169 7.881 1.00 97.88 338 ALA A CA 1
ATOM 2582 C C . ALA A 1 338 ? -6.051 12.860 7.078 1.00 97.88 338 ALA A C 1
ATOM 2584 O O . ALA A 1 338 ? -6.529 11.821 7.529 1.00 97.88 338 ALA A O 1
ATOM 2585 N N . LEU A 1 339 ? -5.418 12.887 5.899 1.00 98.38 339 LEU A N 1
ATOM 2586 C CA . LEU A 1 339 ? -5.131 11.674 5.135 1.00 98.38 339 LEU A CA 1
ATOM 2587 C C . LEU A 1 339 ? -4.229 10.735 5.943 1.00 98.38 339 LEU A C 1
ATOM 2589 O O . LEU A 1 339 ? -4.539 9.553 6.066 1.00 98.38 339 LEU A O 1
ATOM 2593 N N . LYS A 1 340 ? -3.134 11.257 6.507 1.00 97.44 340 LYS A N 1
ATOM 2594 C CA . LYS A 1 340 ? -2.201 10.477 7.324 1.00 97.44 340 LYS A CA 1
ATOM 2595 C C . LYS A 1 340 ? -2.898 9.806 8.506 1.00 97.44 340 LYS A C 1
ATOM 2597 O O . LYS A 1 340 ? -2.705 8.614 8.700 1.00 97.44 340 LYS A O 1
ATOM 2602 N N . GLU A 1 341 ? -3.711 10.541 9.254 1.00 97.81 341 GLU A N 1
ATOM 2603 C CA . GLU A 1 341 ? -4.407 10.023 10.432 1.00 97.81 341 GLU A CA 1
ATOM 2604 C C . GLU A 1 341 ? -5.416 8.925 10.065 1.00 97.81 341 GLU A C 1
ATOM 2606 O O . GLU A 1 341 ? -5.472 7.895 10.734 1.00 97.81 341 GLU A O 1
ATOM 2611 N N . ALA A 1 342 ? -6.129 9.082 8.943 1.00 98.06 342 ALA A N 1
ATOM 2612 C CA . ALA A 1 342 ? -7.034 8.053 8.437 1.00 98.06 342 ALA A CA 1
ATOM 2613 C C . ALA A 1 342 ? -6.306 6.746 8.094 1.00 98.06 342 ALA A C 1
ATOM 2615 O O . ALA A 1 342 ? -6.783 5.662 8.428 1.00 98.06 342 ALA A O 1
ATOM 2616 N N . HIS A 1 343 ? -5.144 6.842 7.442 1.00 98.19 343 HIS A N 1
ATOM 2617 C CA . HIS A 1 343 ? -4.315 5.675 7.137 1.00 98.19 343 HIS A CA 1
ATOM 2618 C C . HIS A 1 343 ? -3.681 5.078 8.393 1.00 98.19 343 HIS A C 1
ATOM 2620 O O . HIS A 1 343 ? -3.706 3.865 8.549 1.00 98.19 343 HIS A O 1
ATOM 2626 N N . ASP A 1 344 ? -3.167 5.893 9.317 1.00 96.69 344 ASP A N 1
ATOM 2627 C CA . ASP A 1 344 ? -2.600 5.413 10.583 1.00 96.69 344 ASP A CA 1
ATOM 2628 C C . ASP A 1 344 ? -3.653 4.626 11.387 1.00 96.69 344 ASP A C 1
ATOM 2630 O O . ASP A 1 344 ? -3.365 3.537 11.889 1.00 96.69 344 ASP A O 1
ATOM 2634 N N . PHE A 1 345 ? -4.892 5.123 11.441 1.00 94.69 345 PHE A N 1
ATOM 2635 C CA . PHE A 1 345 ? -6.014 4.416 12.053 1.00 94.69 345 PHE A CA 1
ATOM 2636 C C . PHE A 1 345 ? -6.353 3.117 11.310 1.00 94.69 345 PHE A C 1
ATOM 2638 O O . PHE A 1 345 ? -6.419 2.053 11.928 1.00 94.69 345 PHE A O 1
ATOM 2645 N N . ALA A 1 346 ? -6.507 3.185 9.985 1.00 95.12 346 ALA A N 1
ATOM 2646 C CA . ALA A 1 346 ? -6.826 2.029 9.155 1.00 95.12 346 ALA A CA 1
ATOM 2647 C C . ALA A 1 346 ? -5.752 0.941 9.221 1.00 95.12 346 ALA A C 1
ATOM 2649 O O . ALA A 1 346 ? -6.089 -0.234 9.229 1.00 95.12 346 ALA A O 1
ATOM 2650 N N . ASN A 1 347 ? -4.474 1.302 9.318 1.00 95.00 347 ASN A N 1
ATOM 2651 C CA . ASN A 1 347 ? -3.370 0.355 9.449 1.00 95.00 347 ASN A CA 1
ATOM 2652 C C . ASN A 1 347 ? -3.420 -0.405 10.782 1.00 95.00 347 ASN A C 1
ATOM 2654 O O . ASN A 1 347 ? -3.003 -1.557 10.838 1.00 95.00 347 ASN A O 1
ATOM 2658 N N . ILE A 1 348 ? -3.936 0.215 11.849 1.00 91.19 348 ILE A N 1
ATOM 2659 C CA . ILE A 1 348 ? -4.097 -0.432 13.160 1.00 91.19 348 ILE A CA 1
ATOM 2660 C C . ILE A 1 348 ? -5.323 -1.352 13.168 1.00 91.19 348 ILE A C 1
ATOM 2662 O O . ILE A 1 348 ? -5.265 -2.456 13.705 1.00 91.19 348 ILE A O 1
ATOM 2666 N N . SER A 1 349 ? -6.439 -0.910 12.589 1.00 87.75 349 SER A N 1
ATOM 2667 C CA . SER A 1 349 ? -7.697 -1.668 12.575 1.00 87.75 349 SER A CA 1
ATOM 2668 C C . SER A 1 349 ? -7.790 -2.670 11.418 1.00 87.75 349 SER A C 1
ATOM 2670 O O . SER A 1 349 ? -8.578 -3.617 11.432 1.00 87.75 349 SER A O 1
ATOM 2672 N N . GLY A 1 350 ? -6.972 -2.486 10.388 1.00 89.69 350 GLY A N 1
ATOM 2673 C CA . GLY A 1 350 ? -7.017 -3.160 9.100 1.00 89.69 350 GLY A CA 1
ATOM 2674 C C . GLY A 1 350 ? -8.307 -2.891 8.306 1.00 89.69 350 GLY A C 1
ATOM 2675 O O . GLY A 1 350 ? -8.828 -3.823 7.686 1.00 89.69 350 GLY A O 1
ATOM 2676 N N . GLN A 1 351 ? -8.867 -1.680 8.407 1.00 92.19 351 GLN A N 1
ATOM 2677 C CA . GLN A 1 351 ? -9.994 -1.193 7.591 1.00 92.19 351 GLN A CA 1
ATOM 2678 C C . GLN A 1 351 ? -9.507 -0.708 6.218 1.00 92.19 351 GLN A C 1
ATOM 2680 O O . GLN A 1 351 ? -8.342 -0.354 6.038 1.00 92.19 351 GLN A O 1
ATOM 2685 N N . THR A 1 352 ? -10.409 -0.674 5.239 1.00 95.00 352 THR A N 1
ATOM 2686 C CA . THR A 1 352 ? -10.124 -0.069 3.932 1.00 95.00 352 THR A CA 1
ATOM 2687 C C . THR A 1 352 ? -10.205 1.450 4.045 1.00 95.00 352 THR A C 1
ATOM 2689 O O . THR A 1 352 ? -11.159 1.981 4.607 1.00 95.00 352 THR A O 1
ATOM 2692 N N . VAL A 1 353 ? -9.248 2.177 3.473 1.00 98.31 353 VAL A N 1
ATOM 2693 C CA . VAL A 1 353 ? -9.346 3.642 3.383 1.00 98.31 353 VAL A CA 1
ATOM 2694 C C . VAL A 1 353 ? -10.079 4.028 2.107 1.00 98.31 353 VAL A C 1
ATOM 2696 O O . VAL A 1 353 ? -9.692 3.601 1.020 1.00 98.31 353 VAL A O 1
ATOM 2699 N N . LYS A 1 354 ? -11.102 4.879 2.208 1.00 98.12 354 LYS A N 1
ATOM 2700 C CA . LYS A 1 354 ? -11.860 5.366 1.054 1.00 98.12 354 LYS A CA 1
ATOM 2701 C C . LYS A 1 354 ? -11.882 6.884 0.971 1.00 98.12 354 LYS A C 1
ATOM 2703 O O . LYS A 1 354 ? -12.287 7.589 1.894 1.00 98.12 354 LYS A O 1
ATOM 2708 N N . ALA A 1 355 ? -11.489 7.417 -0.179 1.00 97.81 355 ALA A N 1
ATOM 2709 C CA . ALA A 1 355 ? -11.673 8.832 -0.457 1.00 97.81 355 ALA A CA 1
ATOM 2710 C C . ALA A 1 355 ? -13.142 9.114 -0.807 1.00 97.81 355 ALA A C 1
ATOM 2712 O O . ALA A 1 355 ? -13.829 8.308 -1.434 1.00 97.81 355 ALA A O 1
ATOM 2713 N N . THR A 1 356 ? -13.644 10.285 -0.419 1.00 96.88 356 THR A N 1
ATOM 2714 C CA . THR A 1 356 ? -15.010 10.680 -0.778 1.00 96.88 356 THR A CA 1
ATOM 2715 C C . THR A 1 356 ? -15.057 11.067 -2.257 1.00 96.88 356 THR A C 1
ATOM 2717 O O . THR A 1 356 ? -14.344 11.970 -2.693 1.00 96.88 356 THR A O 1
ATOM 2720 N N . SER A 1 357 ? -15.919 10.402 -3.027 1.00 96.50 357 SER A N 1
ATOM 2721 C CA . SER A 1 357 ? -16.112 10.702 -4.450 1.00 96.50 357 SER A CA 1
ATOM 2722 C C . SER A 1 357 ? -16.501 12.171 -4.672 1.00 96.50 357 SER A C 1
ATOM 2724 O O . SER A 1 357 ? -17.289 12.740 -3.914 1.00 96.50 357 SER A O 1
ATOM 2726 N N . GLY A 1 358 ? -15.931 12.802 -5.699 1.00 96.50 358 GLY A N 1
ATOM 2727 C CA . GLY A 1 358 ? -16.159 14.207 -6.044 1.00 96.50 358 GLY A CA 1
ATOM 2728 C C . GLY A 1 358 ? -15.377 15.225 -5.204 1.00 96.50 358 GLY A C 1
ATOM 2729 O O . GLY A 1 358 ? -15.480 16.421 -5.473 1.00 96.50 358 GLY A O 1
ATOM 2730 N N . LYS A 1 359 ? -14.595 14.788 -4.209 1.00 98.31 359 LYS A N 1
ATOM 2731 C CA . LYS A 1 359 ? -13.695 15.661 -3.438 1.00 98.31 359 LYS A CA 1
ATOM 2732 C C . LYS A 1 359 ? -12.331 15.807 -4.106 1.00 98.31 359 LYS A C 1
ATOM 2734 O O . LYS A 1 359 ? -11.879 14.901 -4.808 1.00 98.31 359 LYS A O 1
ATOM 2739 N N . THR A 1 360 ? -11.674 16.932 -3.831 1.00 98.56 360 THR A N 1
ATOM 2740 C CA . THR A 1 360 ? -10.301 17.217 -4.264 1.00 98.56 360 THR A CA 1
ATOM 2741 C C . THR A 1 360 ? -9.428 17.450 -3.041 1.00 98.56 360 THR A C 1
ATOM 2743 O O . THR A 1 360 ? -9.595 18.452 -2.357 1.00 98.56 360 THR A O 1
ATOM 2746 N N . TYR A 1 361 ? -8.489 16.554 -2.766 1.00 98.44 361 TYR A N 1
ATOM 2747 C CA . TYR A 1 361 ? -7.582 16.669 -1.626 1.00 98.44 361 TYR A CA 1
ATOM 2748 C C . TYR A 1 361 ? -6.299 17.375 -2.060 1.00 98.44 361 TYR A C 1
ATOM 2750 O O . TYR A 1 361 ? -5.586 16.877 -2.935 1.00 98.44 361 TYR A O 1
ATOM 2758 N N . ARG A 1 362 ? -6.005 18.552 -1.499 1.00 96.25 362 ARG A N 1
ATOM 2759 C CA . ARG A 1 362 ? -4.742 19.248 -1.787 1.00 96.25 362 ARG A CA 1
ATOM 2760 C C . ARG A 1 362 ? -3.680 18.772 -0.801 1.00 96.25 362 ARG A C 1
ATOM 2762 O O . ARG A 1 362 ? -3.933 18.700 0.395 1.00 96.25 362 ARG A O 1
ATOM 2769 N N . ILE A 1 363 ? -2.499 18.461 -1.318 1.00 93.19 363 ILE A N 1
ATOM 2770 C CA . ILE A 1 363 ? -1.327 18.050 -0.551 1.00 93.19 363 ILE A CA 1
ATOM 2771 C C . ILE A 1 363 ? -0.221 19.042 -0.890 1.00 93.19 363 ILE A C 1
ATOM 2773 O O . ILE A 1 363 ? 0.419 18.925 -1.935 1.00 93.19 363 ILE A O 1
ATOM 2777 N N . ASN A 1 364 ? -0.026 20.044 -0.036 1.00 84.88 364 ASN A N 1
ATOM 2778 C CA . ASN A 1 364 ? 1.078 21.003 -0.171 1.00 84.88 364 ASN A CA 1
ATOM 2779 C C . ASN A 1 364 ? 2.130 20.837 0.938 1.00 84.88 364 ASN A C 1
ATOM 2781 O O . ASN A 1 364 ? 3.182 21.474 0.881 1.00 84.88 364 ASN A O 1
ATOM 2785 N N . HIS A 1 365 ? 1.875 19.950 1.909 1.00 79.00 365 HIS A N 1
ATOM 2786 C CA . HIS A 1 365 ? 2.819 19.633 2.969 1.00 79.00 365 HIS A CA 1
ATOM 2787 C C . HIS A 1 365 ? 4.193 19.252 2.408 1.00 79.00 365 HIS A C 1
ATOM 2789 O O . HIS A 1 365 ? 4.311 18.375 1.546 1.00 79.00 365 HIS A O 1
ATOM 2795 N N . THR A 1 366 ? 5.249 19.888 2.915 1.00 70.12 366 THR A N 1
ATOM 2796 C CA . THR A 1 366 ? 6.633 19.517 2.600 1.00 70.12 366 THR A CA 1
ATOM 2797 C C . THR A 1 366 ? 7.103 18.400 3.519 1.00 70.12 366 THR A C 1
ATOM 2799 O O . THR A 1 366 ? 6.796 18.394 4.705 1.00 70.12 366 THR A O 1
ATOM 2802 N N . ASN A 1 367 ? 7.952 17.511 3.019 1.00 62.91 367 ASN A N 1
ATOM 2803 C CA . ASN A 1 367 ? 8.363 16.307 3.735 1.00 62.91 367 ASN A CA 1
ATOM 2804 C C . ASN A 1 367 ? 9.250 16.530 4.992 1.00 62.91 367 ASN A C 1
ATOM 2806 O O . ASN A 1 367 ? 9.752 15.541 5.503 1.00 62.91 367 ASN A O 1
ATOM 2810 N N . LYS A 1 368 ? 9.493 17.747 5.530 1.00 58.44 368 LYS A N 1
ATOM 2811 C CA . LYS A 1 368 ? 10.002 17.928 6.922 1.00 58.44 368 LYS A CA 1
ATOM 2812 C C . LYS A 1 368 ? 8.967 18.646 7.770 1.00 58.44 368 LYS A C 1
ATOM 2814 O O . LYS A 1 368 ? 8.597 19.776 7.476 1.00 58.44 368 LYS A O 1
ATOM 2819 N N . ASN A 1 369 ? 8.727 18.070 8.941 1.00 52.59 369 ASN A N 1
ATOM 2820 C CA . ASN A 1 369 ? 8.408 18.828 10.142 1.00 52.59 369 ASN A CA 1
ATOM 2821 C C . ASN A 1 369 ? 9.529 18.584 11.167 1.00 52.59 369 ASN A C 1
ATOM 2823 O O . ASN A 1 369 ? 9.810 17.438 11.517 1.00 52.59 369 ASN A O 1
ATOM 2827 N N . GLY A 1 370 ? 10.243 19.635 11.583 1.00 53.75 370 GLY A N 1
ATOM 2828 C CA . GLY A 1 370 ? 11.284 19.534 12.618 1.00 53.75 370 GLY A CA 1
ATOM 2829 C C . GLY A 1 370 ? 12.471 18.602 12.309 1.00 53.75 370 GLY A C 1
ATOM 2830 O O . GLY A 1 370 ? 13.054 18.046 13.232 1.00 53.75 370 GLY A O 1
ATOM 2831 N N . GLY A 1 371 ? 12.829 18.391 11.036 1.00 56.53 371 GLY A N 1
ATOM 2832 C CA . GLY A 1 371 ? 13.963 17.531 10.644 1.00 56.53 371 GLY A CA 1
ATOM 2833 C C . GLY A 1 371 ? 13.599 16.093 10.239 1.00 56.53 371 GLY A C 1
ATOM 2834 O O . GLY A 1 371 ? 14.443 15.418 9.659 1.00 56.53 371 GLY A O 1
ATOM 2835 N N . THR A 1 372 ? 12.356 15.648 10.458 1.00 61.47 372 THR A N 1
ATOM 2836 C CA . THR A 1 372 ? 11.922 14.262 10.185 1.00 61.47 372 THR A CA 1
ATOM 2837 C C . THR A 1 372 ? 11.102 14.159 8.900 1.00 61.47 372 THR A C 1
ATOM 2839 O O . THR A 1 372 ? 10.198 14.971 8.694 1.00 61.47 372 THR A O 1
ATOM 2842 N N . ALA A 1 373 ? 11.400 13.150 8.073 1.00 69.12 373 ALA A N 1
ATOM 2843 C CA . ALA A 1 373 ? 10.639 12.813 6.873 1.00 69.12 373 ALA A CA 1
ATOM 2844 C C . ALA A 1 373 ? 9.171 12.482 7.217 1.00 69.12 373 ALA A C 1
ATOM 2846 O O . ALA A 1 373 ? 8.929 11.619 8.058 1.00 69.12 373 ALA A O 1
ATOM 2847 N N . GLN A 1 374 ? 8.204 13.151 6.585 1.00 83.69 374 GLN A N 1
ATOM 2848 C CA . GLN A 1 374 ? 6.768 12.872 6.748 1.00 83.69 374 GLN A CA 1
ATOM 2849 C C . GLN A 1 374 ? 6.205 12.192 5.497 1.00 83.69 374 GLN A C 1
ATOM 2851 O O . GLN A 1 374 ? 6.461 12.649 4.386 1.00 83.69 374 GLN A O 1
ATOM 2856 N N . TYR A 1 375 ? 5.438 11.119 5.690 1.00 91.44 375 TYR A N 1
ATOM 2857 C CA . TYR A 1 375 ? 4.733 10.378 4.641 1.00 91.44 375 TYR A CA 1
ATOM 2858 C C . TYR A 1 375 ? 3.495 9.671 5.216 1.00 91.44 375 TYR A C 1
ATOM 2860 O O . TYR A 1 375 ? 3.334 9.541 6.435 1.00 91.44 375 TYR A O 1
ATOM 2868 N N . ILE A 1 376 ? 2.623 9.215 4.324 1.00 96.62 376 ILE A N 1
ATOM 2869 C CA . ILE A 1 376 ? 1.414 8.448 4.614 1.00 96.62 376 ILE A CA 1
ATOM 2870 C C . ILE A 1 376 ? 1.730 6.970 4.360 1.00 96.62 376 ILE A C 1
ATOM 2872 O O . ILE A 1 376 ? 1.956 6.569 3.218 1.00 96.62 376 ILE A O 1
ATOM 2876 N N . SER A 1 377 ? 1.783 6.171 5.427 1.00 97.44 377 SER A N 1
ATOM 2877 C CA . SER A 1 377 ? 2.001 4.720 5.343 1.00 97.44 377 SER A CA 1
ATOM 2878 C C . SER A 1 377 ? 0.694 4.026 4.964 1.00 97.44 377 SER A C 1
ATOM 2880 O O . SER A 1 377 ? -0.333 4.287 5.584 1.00 97.44 377 SER A O 1
ATOM 2882 N N . ILE A 1 378 ? 0.722 3.140 3.972 1.00 98.38 378 ILE A N 1
ATOM 2883 C CA . ILE A 1 378 ? -0.429 2.358 3.511 1.00 98.38 378 ILE A CA 1
ATOM 2884 C C . ILE A 1 378 ? -0.128 0.877 3.739 1.00 98.38 378 ILE A C 1
ATOM 2886 O O . ILE A 1 378 ? 0.764 0.322 3.098 1.00 98.38 378 ILE A O 1
ATOM 2890 N N . LYS A 1 379 ? -0.895 0.223 4.614 1.00 97.00 379 LYS A N 1
ATOM 2891 C CA . LYS A 1 379 ? -0.804 -1.227 4.874 1.00 97.00 379 LYS A CA 1
ATOM 2892 C C . LYS A 1 379 ? -2.108 -1.969 4.587 1.00 97.00 379 LYS A C 1
ATOM 2894 O O . LYS A 1 379 ? -2.135 -3.197 4.609 1.00 97.00 379 LYS A O 1
ATOM 2899 N N . THR A 1 380 ? -3.176 -1.239 4.276 1.00 96.38 380 THR A N 1
ATOM 2900 C CA . THR A 1 380 ? -4.500 -1.785 3.964 1.00 96.38 380 THR A CA 1
ATOM 2901 C C . THR A 1 380 ? -4.945 -1.443 2.548 1.00 96.38 380 THR A C 1
ATOM 2903 O O . THR A 1 380 ? -4.281 -0.706 1.817 1.00 96.38 380 THR A O 1
ATOM 2906 N N . ASN A 1 381 ? -6.079 -2.012 2.136 1.00 97.88 381 ASN A N 1
ATOM 2907 C CA . ASN A 1 381 ? -6.696 -1.667 0.862 1.00 97.88 381 ASN A CA 1
ATOM 2908 C C . ASN A 1 381 ? -7.118 -0.197 0.833 1.00 97.88 381 ASN A C 1
ATOM 2910 O O . ASN A 1 381 ? -7.526 0.379 1.845 1.00 97.88 381 ASN A O 1
ATOM 2914 N N . VAL A 1 382 ? -7.078 0.381 -0.364 1.00 98.62 382 VAL A N 1
ATOM 2915 C CA . VAL A 1 382 ? -7.410 1.784 -0.586 1.00 98.62 382 VAL A CA 1
ATOM 2916 C C . VAL A 1 382 ? -8.325 1.929 -1.794 1.00 98.62 382 VAL A C 1
ATOM 2918 O O . VAL A 1 382 ? -8.068 1.356 -2.852 1.00 98.62 382 VAL A O 1
ATOM 2921 N N . ASP A 1 383 ? -9.376 2.729 -1.649 1.00 98.62 383 ASP A N 1
ATOM 2922 C CA . ASP A 1 383 ? -10.278 3.113 -2.730 1.00 98.62 383 ASP A CA 1
ATOM 2923 C C . ASP A 1 383 ? -10.350 4.640 -2.862 1.00 98.62 383 ASP A C 1
ATOM 2925 O O . ASP A 1 383 ? -11.002 5.350 -2.098 1.00 98.62 383 ASP A O 1
ATOM 2929 N N . TRP A 1 384 ? -9.668 5.161 -3.870 1.00 98.75 384 TRP A N 1
ATOM 2930 C CA . TRP A 1 384 ? -9.676 6.564 -4.267 1.00 98.75 384 TRP A CA 1
ATOM 2931 C C . TRP A 1 384 ? -10.608 6.842 -5.451 1.00 98.75 384 TRP A C 1
ATOM 2933 O O . TRP A 1 384 ? -10.576 7.931 -6.033 1.00 98.75 384 TRP A O 1
ATOM 2943 N N . THR A 1 385 ? -11.447 5.880 -5.838 1.00 98.19 385 THR A N 1
ATOM 2944 C CA . THR A 1 385 ? -12.302 5.986 -7.021 1.00 98.19 385 THR A CA 1
ATOM 2945 C C . THR A 1 385 ? -13.207 7.218 -6.962 1.00 98.19 385 THR A C 1
ATOM 2947 O O . THR A 1 385 ? -14.008 7.413 -6.048 1.00 98.19 385 THR A O 1
ATOM 2950 N N . GLY A 1 386 ? -13.099 8.063 -7.989 1.00 97.56 386 GLY A N 1
ATOM 2951 C CA . GLY A 1 386 ? -13.882 9.292 -8.125 1.00 97.56 386 GLY A CA 1
ATOM 2952 C C . GLY A 1 386 ? -13.386 10.478 -7.291 1.00 97.56 386 GLY A C 1
ATOM 2953 O O . GLY A 1 386 ? -13.992 11.544 -7.375 1.00 97.56 386 GLY A O 1
ATOM 2954 N N . ALA A 1 387 ? -12.309 10.332 -6.517 1.00 98.62 387 ALA A N 1
ATOM 2955 C CA . ALA A 1 387 ? -11.640 11.444 -5.851 1.00 98.62 387 ALA A CA 1
ATOM 2956 C C . ALA A 1 387 ? -10.501 12.018 -6.705 1.00 98.62 387 ALA A C 1
ATOM 2958 O O . ALA A 1 387 ? -9.926 11.340 -7.564 1.00 98.62 387 ALA A O 1
ATOM 2959 N N . LYS A 1 388 ? -10.167 13.281 -6.438 1.00 98.75 388 LYS A N 1
ATOM 2960 C CA . LYS A 1 388 ? -9.042 13.991 -7.043 1.00 98.75 388 LYS A CA 1
ATOM 2961 C C . LYS A 1 388 ? -8.021 14.375 -5.984 1.00 98.75 388 LYS A C 1
ATOM 2963 O O . LYS A 1 388 ? -8.374 14.616 -4.832 1.00 98.75 388 LYS A O 1
ATOM 2968 N N . PHE A 1 389 ? -6.768 14.482 -6.391 1.00 98.56 389 PHE A N 1
ATOM 2969 C CA . PHE A 1 389 ? -5.658 14.878 -5.541 1.00 98.56 389 PHE A CA 1
ATOM 2970 C C . PHE A 1 389 ? -4.809 15.906 -6.274 1.00 98.56 389 PHE A C 1
ATOM 2972 O O . PHE A 1 389 ? -4.418 15.696 -7.422 1.00 98.56 389 PHE A O 1
ATOM 2979 N N . THR A 1 390 ? -4.502 17.005 -5.600 1.00 96.25 390 THR A N 1
ATOM 2980 C CA . THR A 1 390 ? -3.580 18.019 -6.107 1.00 96.25 390 THR A CA 1
ATOM 2981 C C . THR A 1 390 ? -2.306 17.940 -5.289 1.00 96.25 390 THR A C 1
ATOM 2983 O O . THR A 1 390 ? -2.305 18.337 -4.125 1.00 96.25 390 THR A O 1
ATOM 2986 N N . ILE A 1 391 ? -1.230 17.441 -5.893 1.00 92.38 391 ILE A N 1
ATOM 2987 C CA . ILE A 1 391 ? 0.107 17.501 -5.303 1.00 92.38 391 ILE A CA 1
ATOM 2988 C C . ILE A 1 391 ? 0.675 18.864 -5.662 1.00 92.38 391 ILE A C 1
ATOM 2990 O O . ILE A 1 391 ? 0.988 19.136 -6.818 1.00 92.38 391 ILE A O 1
ATOM 2994 N N . ASP A 1 392 ? 0.716 19.753 -4.684 1.00 87.75 392 ASP A N 1
ATOM 2995 C CA . ASP A 1 392 ? 1.128 21.131 -4.882 1.00 87.75 392 ASP A CA 1
ATOM 2996 C C . ASP A 1 392 ? 2.603 21.295 -4.525 1.00 87.75 392 ASP A C 1
ATOM 2998 O O . ASP A 1 392 ? 2.959 21.522 -3.368 1.00 87.75 392 ASP A O 1
ATOM 3002 N N . ASP A 1 393 ? 3.455 21.176 -5.541 1.00 81.38 393 ASP A N 1
ATOM 3003 C CA . ASP A 1 393 ? 4.901 21.326 -5.403 1.00 81.38 393 ASP A CA 1
ATOM 3004 C C . ASP A 1 393 ? 5.367 22.765 -5.700 1.00 81.38 393 ASP A C 1
ATOM 3006 O O . ASP A 1 393 ? 6.567 23.025 -5.799 1.00 81.38 393 ASP A O 1
ATOM 3010 N N . SER A 1 394 ? 4.439 23.721 -5.838 1.00 76.00 394 SER A N 1
ATOM 3011 C CA . SER A 1 394 ? 4.742 25.079 -6.313 1.00 76.00 394 SER A CA 1
ATOM 3012 C C . SER A 1 394 ? 5.657 25.897 -5.393 1.00 76.00 394 SER A C 1
ATOM 3014 O O . SER A 1 394 ? 6.290 26.835 -5.875 1.00 76.00 394 SER A O 1
ATOM 3016 N N . ASN A 1 395 ? 5.748 25.534 -4.107 1.00 68.44 395 ASN A N 1
ATOM 3017 C CA . ASN A 1 395 ? 6.546 26.219 -3.079 1.00 68.44 395 ASN A CA 1
ATOM 3018 C C . ASN A 1 395 ? 7.400 25.237 -2.243 1.00 68.44 395 ASN A C 1
ATOM 3020 O O . ASN A 1 395 ? 7.518 25.400 -1.028 1.00 68.44 395 ASN A O 1
ATOM 3024 N N . ILE A 1 396 ? 7.938 24.166 -2.843 1.00 67.56 396 ILE A N 1
ATOM 3025 C CA . ILE A 1 396 ? 8.830 23.251 -2.106 1.00 67.56 396 ILE A CA 1
ATOM 3026 C C . ILE A 1 396 ? 10.197 23.909 -1.888 1.00 67.56 396 ILE A C 1
ATOM 3028 O O . ILE A 1 396 ? 11.059 23.886 -2.766 1.00 67.56 396 ILE A O 1
ATOM 3032 N N . ASP A 1 397 ? 10.413 24.404 -0.673 1.00 56.16 397 ASP A N 1
ATOM 3033 C CA . ASP A 1 397 ? 11.700 24.908 -0.190 1.00 56.16 397 ASP A CA 1
ATOM 3034 C C . ASP A 1 397 ? 12.504 23.758 0.434 1.00 56.16 397 ASP A C 1
ATOM 3036 O O . ASP A 1 397 ? 12.458 23.551 1.651 1.00 56.16 397 ASP A O 1
ATOM 3040 N N . TYR A 1 398 ? 13.165 22.915 -0.376 1.00 54.50 398 TYR A N 1
ATOM 3041 C CA . TYR A 1 398 ? 13.767 21.706 0.198 1.00 54.50 398 TYR A CA 1
ATOM 3042 C C . TYR A 1 398 ? 14.908 21.025 -0.563 1.00 54.50 398 TYR A C 1
ATOM 3044 O O . TYR A 1 398 ? 14.710 20.060 -1.297 1.00 54.50 398 TYR A O 1
ATOM 3052 N N . PHE A 1 399 ? 16.136 21.417 -0.240 1.00 53.03 399 PHE A N 1
ATOM 3053 C CA . PHE A 1 399 ? 17.317 20.568 -0.388 1.00 53.03 399 PHE A CA 1
ATOM 3054 C C . PHE A 1 399 ? 18.180 20.757 0.860 1.00 53.03 399 PHE A C 1
ATOM 3056 O O . PHE A 1 399 ? 18.551 21.875 1.196 1.00 53.03 399 PHE A O 1
ATOM 3063 N N . ASP A 1 400 ? 18.474 19.685 1.594 1.00 45.06 400 ASP A N 1
ATOM 3064 C CA . ASP A 1 400 ? 19.235 19.755 2.852 1.00 45.06 400 ASP A CA 1
ATOM 3065 C C . ASP A 1 400 ? 20.747 19.568 2.669 1.00 45.06 400 ASP A C 1
ATOM 3067 O O . ASP A 1 400 ? 21.445 19.108 3.570 1.00 45.06 400 ASP A O 1
ATOM 3071 N N . GLY A 1 401 ? 21.260 19.899 1.483 1.00 43.78 401 GLY A N 1
ATOM 3072 C CA . GLY A 1 401 ? 22.672 19.737 1.144 1.00 43.78 401 GLY A CA 1
ATOM 3073 C C . GLY A 1 401 ? 23.132 18.281 0.978 1.00 43.78 401 GLY A C 1
ATOM 3074 O O . GLY A 1 401 ? 24.284 18.070 0.610 1.00 43.78 401 GLY A O 1
ATOM 3075 N N . THR A 1 402 ? 22.269 17.270 1.188 1.00 42.88 402 THR A N 1
ATOM 3076 C CA . THR A 1 402 ? 22.616 15.841 0.996 1.00 42.88 402 THR A CA 1
ATOM 3077 C C . THR A 1 402 ? 22.276 15.287 -0.393 1.00 42.88 402 THR A C 1
ATOM 3079 O O . THR A 1 402 ? 22.625 14.150 -0.709 1.00 42.88 402 THR A O 1
ATOM 3082 N N . GLY A 1 403 ? 21.624 16.079 -1.251 1.00 45.16 403 GLY A N 1
ATOM 3083 C CA . GLY A 1 403 ? 21.287 15.669 -2.620 1.00 45.16 403 GLY A CA 1
ATOM 3084 C C . GLY A 1 403 ? 20.109 14.704 -2.730 1.00 45.16 403 GLY A C 1
ATOM 3085 O O . GLY A 1 403 ? 19.990 14.024 -3.743 1.00 45.16 403 GLY A O 1
ATOM 3086 N N . GLN A 1 404 ? 19.225 14.635 -1.731 1.00 46.53 404 GLN A N 1
ATOM 3087 C CA . GLN A 1 404 ? 17.945 13.926 -1.835 1.00 46.53 404 GLN A CA 1
ATOM 3088 C C . GLN A 1 404 ? 16.799 14.838 -1.383 1.00 46.53 404 GLN A C 1
ATOM 3090 O O . GLN A 1 404 ? 16.762 15.284 -0.238 1.00 46.53 404 GLN A O 1
ATOM 3095 N N . ALA A 1 405 ? 15.860 15.128 -2.287 1.00 50.47 405 ALA A N 1
ATOM 3096 C CA . ALA A 1 405 ? 14.660 15.900 -1.979 1.00 50.47 405 ALA A CA 1
ATOM 3097 C C . ALA A 1 405 ? 13.507 14.958 -1.593 1.00 50.47 405 ALA A C 1
ATOM 3099 O O . ALA A 1 405 ? 12.609 14.649 -2.376 1.00 50.47 405 ALA A O 1
ATOM 3100 N N . GLY A 1 406 ? 13.516 14.541 -0.327 1.00 66.81 406 GLY A N 1
ATOM 3101 C CA . GLY A 1 406 ? 12.336 14.021 0.365 1.00 66.81 406 GLY A CA 1
ATOM 3102 C C . GLY A 1 406 ? 11.983 12.549 0.127 1.00 66.81 406 GLY A C 1
ATOM 3103 O O . GLY A 1 406 ? 12.692 11.805 -0.535 1.00 66.81 406 GLY A O 1
ATOM 3104 N N . THR A 1 407 ? 10.874 12.146 0.747 1.00 80.81 407 THR A N 1
ATOM 3105 C CA . THR A 1 407 ? 10.264 10.808 0.729 1.00 80.81 407 THR A CA 1
ATOM 3106 C C . THR A 1 407 ? 8.949 10.849 -0.051 1.00 80.81 407 THR A C 1
ATOM 3108 O O . THR A 1 407 ? 8.291 11.886 -0.043 1.00 80.81 407 THR A O 1
ATOM 3111 N N . HIS A 1 408 ? 8.522 9.758 -0.693 1.00 90.69 408 HIS A N 1
ATOM 3112 C CA . HIS A 1 408 ? 7.214 9.731 -1.365 1.00 90.69 408 HIS A CA 1
ATOM 3113 C C . HIS A 1 408 ? 6.069 10.075 -0.397 1.00 90.69 408 HIS A C 1
ATOM 3115 O O . HIS A 1 408 ? 6.160 9.808 0.801 1.00 90.69 408 HIS A O 1
ATOM 3121 N N . ILE A 1 409 ? 4.997 10.678 -0.926 1.00 93.25 409 ILE A N 1
ATOM 3122 C CA . ILE A 1 409 ? 3.838 11.116 -0.132 1.00 93.25 409 ILE A CA 1
ATOM 3123 C C . ILE A 1 409 ? 3.124 9.900 0.446 1.00 93.25 409 ILE A C 1
ATOM 3125 O O . ILE A 1 409 ? 2.785 9.897 1.625 1.00 93.25 409 ILE A O 1
ATOM 3129 N N . PHE A 1 410 ? 2.925 8.874 -0.382 1.00 97.56 410 PHE A N 1
ATOM 3130 C CA . PHE A 1 410 ? 2.345 7.601 0.016 1.00 97.56 410 PHE A CA 1
ATOM 3131 C C . PHE A 1 410 ? 3.406 6.511 -0.093 1.00 97.56 410 PHE A C 1
ATOM 3133 O O . PHE A 1 410 ? 4.051 6.385 -1.136 1.00 97.56 410 PHE A O 1
ATOM 3140 N N . ILE A 1 411 ? 3.563 5.709 0.957 1.00 97.56 411 ILE A N 1
ATOM 3141 C CA . ILE A 1 411 ? 4.431 4.531 0.948 1.00 97.56 411 ILE A CA 1
ATOM 3142 C C . ILE A 1 411 ? 3.586 3.320 1.316 1.00 97.56 411 ILE A C 1
ATOM 3144 O O . ILE A 1 411 ? 3.029 3.254 2.406 1.00 97.56 411 ILE A O 1
ATOM 3148 N N . VAL A 1 412 ? 3.484 2.366 0.397 1.00 98.38 412 VAL A N 1
ATOM 3149 C CA . VAL A 1 412 ? 2.827 1.080 0.615 1.00 98.38 412 VAL A CA 1
ATOM 3150 C C . VAL A 1 412 ? 3.828 0.138 1.261 1.00 98.38 412 VAL A C 1
ATOM 3152 O O . VAL A 1 412 ? 4.852 -0.184 0.656 1.00 98.38 412 VAL A O 1
ATOM 3155 N N . GLU A 1 413 ? 3.545 -0.296 2.481 1.00 96.06 413 GLU A N 1
ATOM 3156 C CA . GLU A 1 413 ? 4.500 -1.003 3.333 1.00 96.06 413 GLU A CA 1
ATOM 3157 C C . GLU A 1 413 ? 3.966 -2.360 3.782 1.00 96.06 413 GLU A C 1
ATOM 3159 O O . GLU A 1 413 ? 2.760 -2.577 3.897 1.00 96.06 413 GLU A O 1
ATOM 3164 N N . SER A 1 414 ? 4.887 -3.284 4.046 1.00 94.25 414 SER A N 1
ATOM 3165 C CA . SER A 1 414 ? 4.550 -4.540 4.708 1.00 94.25 414 SER A CA 1
ATOM 3166 C C . SER A 1 414 ? 4.283 -4.311 6.201 1.00 94.25 414 SER A C 1
ATOM 3168 O O . SER A 1 414 ? 4.742 -3.341 6.815 1.00 94.25 414 SER A O 1
ATOM 3170 N N . GLU A 1 415 ? 3.549 -5.240 6.809 1.00 90.31 415 GLU A N 1
ATOM 3171 C CA . GLU A 1 415 ? 3.485 -5.365 8.267 1.00 90.31 415 GLU A CA 1
ATOM 3172 C C . GLU A 1 415 ? 4.761 -5.999 8.846 1.00 90.31 415 GLU A C 1
ATOM 3174 O O . GLU A 1 415 ? 4.983 -5.930 10.054 1.00 90.31 415 GLU A O 1
ATOM 3179 N N . TYR A 1 416 ? 5.607 -6.601 8.000 1.00 91.44 416 TYR A N 1
ATOM 3180 C CA . TYR A 1 416 ? 6.870 -7.215 8.397 1.00 91.44 416 TYR A CA 1
ATOM 3181 C C . TYR A 1 416 ? 8.053 -6.265 8.209 1.00 91.44 416 TYR A C 1
ATOM 3183 O O . TYR A 1 416 ? 8.263 -5.712 7.128 1.00 91.44 416 TYR A O 1
ATOM 3191 N N . ASP A 1 417 ? 8.887 -6.159 9.240 1.00 91.00 417 ASP A N 1
ATOM 3192 C CA . ASP A 1 417 ? 10.166 -5.463 9.140 1.00 91.00 417 ASP A CA 1
ATOM 3193 C C . ASP A 1 417 ? 11.162 -6.245 8.272 1.00 91.00 417 ASP A C 1
ATOM 3195 O O . ASP A 1 417 ? 11.219 -7.481 8.292 1.00 91.00 417 ASP A O 1
ATOM 3199 N N . GLN A 1 418 ? 12.006 -5.516 7.540 1.00 93.50 418 GLN A N 1
ATOM 3200 C CA . GLN A 1 418 ? 13.132 -6.112 6.824 1.00 93.50 418 GLN A CA 1
ATOM 3201 C C . GLN A 1 418 ? 14.208 -6.585 7.811 1.00 93.50 418 GLN A C 1
ATOM 3203 O O . GLN A 1 418 ? 14.597 -5.861 8.730 1.00 93.50 418 GLN A O 1
ATOM 3208 N N . LEU A 1 419 ? 14.769 -7.771 7.573 1.00 95.06 419 LEU A N 1
ATOM 3209 C CA . LEU A 1 419 ? 15.890 -8.298 8.352 1.00 95.06 419 LEU A CA 1
ATOM 3210 C C . LEU A 1 419 ? 17.184 -8.179 7.547 1.00 95.06 419 LEU A C 1
ATOM 3212 O O . LEU A 1 419 ? 17.362 -8.851 6.536 1.00 95.06 419 LEU A O 1
ATOM 3216 N N . ARG A 1 420 ? 18.135 -7.372 8.021 1.00 96.12 420 ARG A N 1
ATOM 3217 C CA . ARG A 1 420 ? 19.472 -7.290 7.421 1.00 96.12 420 ARG A CA 1
ATOM 3218 C C . ARG A 1 420 ? 20.462 -8.185 8.163 1.00 96.12 420 ARG A C 1
ATOM 3220 O O . ARG A 1 420 ? 20.710 -7.993 9.351 1.00 96.12 420 ARG A O 1
ATOM 3227 N N . ILE A 1 421 ? 21.073 -9.125 7.450 1.00 96.31 421 ILE A N 1
ATOM 3228 C CA . ILE A 1 421 ? 22.109 -10.023 7.962 1.00 96.31 421 ILE A CA 1
ATOM 3229 C C . ILE A 1 421 ? 23.465 -9.534 7.448 1.00 96.31 421 ILE A C 1
ATOM 3231 O O . ILE A 1 421 ? 23.705 -9.525 6.245 1.00 96.31 421 ILE A O 1
ATOM 3235 N N . THR A 1 422 ? 24.351 -9.131 8.362 1.00 95.81 422 THR A N 1
ATOM 3236 C CA . THR A 1 422 ? 25.747 -8.727 8.076 1.00 95.81 422 THR A CA 1
ATOM 3237 C C . THR A 1 422 ? 26.768 -9.541 8.877 1.00 95.81 422 THR A C 1
ATOM 3239 O O . THR A 1 422 ? 27.968 -9.286 8.812 1.00 95.81 422 THR A O 1
ATOM 3242 N N . ASP A 1 423 ? 26.297 -10.479 9.700 1.00 93.38 423 ASP A N 1
ATOM 3243 C CA . ASP A 1 423 ? 27.146 -11.353 10.506 1.00 93.38 423 ASP A CA 1
ATOM 3244 C C . ASP A 1 423 ? 27.847 -12.358 9.588 1.00 93.38 423 ASP A C 1
ATOM 3246 O O . ASP A 1 423 ? 27.227 -13.283 9.059 1.00 93.38 423 ASP A O 1
ATOM 3250 N N . THR A 1 424 ? 29.152 -12.174 9.402 1.00 86.75 424 THR A N 1
ATOM 3251 C CA . THR A 1 424 ? 29.963 -12.989 8.493 1.00 86.75 424 THR A CA 1
ATOM 3252 C C . THR A 1 424 ? 29.986 -14.462 8.886 1.00 86.75 424 THR A C 1
ATOM 3254 O O . THR A 1 424 ? 30.102 -15.312 8.006 1.00 86.75 424 THR A O 1
ATOM 3257 N N . SER A 1 425 ? 29.799 -14.802 10.167 1.00 89.31 425 SER A N 1
ATOM 3258 C CA . SER A 1 425 ? 29.718 -16.204 10.593 1.00 89.31 425 SER A CA 1
ATOM 3259 C C . SER A 1 425 ? 28.494 -16.910 9.999 1.00 89.31 425 SER A C 1
ATOM 3261 O O . SER A 1 425 ? 28.597 -18.065 9.589 1.00 89.31 425 SER A O 1
ATOM 3263 N N . LYS A 1 426 ? 27.376 -16.185 9.847 1.00 89.62 426 LYS A N 1
ATOM 3264 C CA . LYS A 1 426 ? 26.121 -16.676 9.257 1.00 89.62 426 LYS A CA 1
ATOM 3265 C C . LYS A 1 426 ? 26.096 -16.646 7.733 1.00 89.62 426 LYS A C 1
ATOM 3267 O O . LYS A 1 426 ? 25.209 -17.250 7.150 1.00 89.62 426 LYS A O 1
ATOM 3272 N N . LEU A 1 427 ? 27.004 -15.909 7.096 1.00 94.44 427 LEU A N 1
ATOM 3273 C CA . LEU A 1 427 ? 27.059 -15.773 5.635 1.00 94.44 427 LEU A CA 1
ATOM 3274 C C . LEU A 1 427 ? 28.228 -16.542 5.011 1.00 94.44 427 LEU A C 1
ATOM 3276 O O . LEU A 1 427 ? 28.251 -16.744 3.803 1.00 94.44 427 LEU A O 1
ATOM 3280 N N . SER A 1 428 ? 29.193 -16.990 5.818 1.00 88.50 428 SER A N 1
ATOM 3281 C CA . SER A 1 428 ? 30.413 -17.651 5.338 1.00 88.50 428 SER A CA 1
ATOM 3282 C C . SER A 1 428 ? 30.157 -18.896 4.480 1.00 88.50 428 SER A C 1
ATOM 3284 O O . SER A 1 428 ? 30.910 -19.145 3.540 1.00 88.50 428 SER A O 1
ATOM 3286 N N . HIS A 1 429 ? 29.078 -19.647 4.736 1.00 90.94 429 HIS A N 1
ATOM 3287 C CA . HIS A 1 429 ? 28.698 -20.821 3.938 1.00 90.94 429 HIS A CA 1
ATOM 3288 C C . HIS A 1 429 ? 28.059 -20.477 2.587 1.00 90.94 429 HIS A C 1
ATOM 3290 O O . HIS A 1 429 ? 27.847 -21.377 1.781 1.00 90.94 429 HIS A O 1
ATOM 3296 N N . LEU A 1 430 ? 27.756 -19.199 2.339 1.00 92.81 430 LEU A N 1
ATOM 3297 C CA . LEU A 1 430 ? 27.236 -18.695 1.067 1.00 92.81 430 LEU A CA 1
ATOM 3298 C C . LEU A 1 430 ? 28.348 -18.210 0.120 1.00 92.81 430 LEU A C 1
ATOM 3300 O O . LEU A 1 430 ? 28.058 -17.693 -0.954 1.00 92.81 430 LEU A O 1
ATOM 3304 N N . SER A 1 431 ? 29.623 -18.345 0.491 1.00 88.44 431 SER A N 1
ATOM 3305 C CA . SER A 1 431 ? 30.735 -18.070 -0.427 1.00 88.44 431 SER A CA 1
ATOM 3306 C C . SER A 1 431 ? 30.692 -19.035 -1.618 1.00 88.44 431 SER A C 1
ATOM 3308 O O . SER A 1 431 ? 30.558 -20.246 -1.442 1.00 88.44 431 SER A O 1
ATOM 3310 N N . GLY A 1 432 ? 30.793 -18.496 -2.834 1.00 87.69 432 GLY A N 1
ATOM 3311 C CA . GLY A 1 432 ? 30.744 -19.264 -4.077 1.00 87.69 432 GLY A CA 1
ATOM 3312 C C . GLY A 1 432 ? 29.339 -19.526 -4.625 1.00 87.69 432 GLY A C 1
ATOM 3313 O O . GLY A 1 432 ? 29.225 -20.260 -5.606 1.00 87.69 432 GLY A O 1
ATOM 3314 N N . ILE A 1 433 ? 28.277 -18.954 -4.039 1.00 94.25 433 ILE A N 1
ATOM 3315 C CA . ILE A 1 433 ? 26.958 -18.969 -4.690 1.00 94.25 433 ILE A CA 1
ATOM 3316 C C . ILE A 1 433 ? 27.001 -18.164 -5.993 1.00 94.25 433 ILE A C 1
ATOM 3318 O O . ILE A 1 433 ? 27.782 -17.232 -6.152 1.00 94.25 433 ILE A O 1
ATOM 3322 N N . GLY A 1 434 ? 26.146 -18.519 -6.936 1.00 92.62 434 GLY A N 1
ATOM 3323 C CA . GLY A 1 434 ? 26.136 -17.946 -8.276 1.00 92.62 434 GLY A CA 1
ATOM 3324 C C . GLY A 1 434 ? 25.231 -18.710 -9.228 1.00 92.62 434 GLY A C 1
ATOM 3325 O O . GLY A 1 434 ? 24.272 -19.366 -8.803 1.00 92.62 434 GLY A O 1
ATOM 3326 N N . LYS A 1 435 ? 25.522 -18.648 -10.528 1.00 87.94 435 LYS A N 1
ATOM 3327 C CA . LYS A 1 435 ? 24.694 -19.293 -11.561 1.00 87.94 435 LYS A CA 1
ATOM 3328 C C . LYS A 1 435 ? 24.479 -20.784 -11.273 1.00 87.94 435 LYS A C 1
ATOM 3330 O O . LYS A 1 435 ? 25.424 -21.528 -11.032 1.00 87.94 435 LYS A O 1
ATOM 3335 N N . GLY A 1 436 ? 23.220 -21.228 -11.321 1.00 87.25 436 GLY A N 1
ATOM 3336 C CA . GLY A 1 436 ? 22.833 -22.620 -11.045 1.00 87.25 436 GLY A CA 1
ATOM 3337 C C . GLY A 1 436 ? 22.731 -22.984 -9.557 1.00 87.25 436 GLY A C 1
ATOM 3338 O O . GLY A 1 436 ? 22.477 -24.142 -9.232 1.00 87.25 436 GLY A O 1
ATOM 3339 N N . THR A 1 437 ? 22.895 -22.019 -8.647 1.00 94.44 437 THR A N 1
ATOM 3340 C CA . THR A 1 437 ? 22.662 -22.232 -7.211 1.00 94.44 437 THR A CA 1
ATOM 3341 C C . THR A 1 437 ? 21.194 -22.557 -6.959 1.00 94.44 437 THR A C 1
ATOM 3343 O O . THR A 1 437 ? 20.330 -21.707 -7.146 1.00 94.44 437 THR A O 1
ATOM 3346 N N . ALA A 1 438 ? 20.919 -23.780 -6.506 1.00 94.31 438 ALA A N 1
ATOM 3347 C CA . ALA A 1 438 ? 19.557 -24.251 -6.250 1.00 94.31 438 ALA A CA 1
ATOM 3348 C C . ALA A 1 438 ? 19.026 -23.877 -4.855 1.00 94.31 438 ALA A C 1
ATOM 3350 O O . ALA A 1 438 ? 17.822 -23.937 -4.620 1.00 94.31 438 ALA A O 1
ATOM 3351 N N . LYS A 1 439 ? 19.910 -23.530 -3.910 1.00 95.06 439 LYS A N 1
ATOM 3352 C CA . LYS A 1 439 ? 19.536 -23.298 -2.511 1.00 95.06 439 LYS A CA 1
ATOM 3353 C C . LYS A 1 439 ? 20.382 -22.206 -1.859 1.00 95.06 439 LYS A C 1
ATOM 3355 O O . LYS A 1 439 ? 21.606 -22.237 -1.955 1.00 95.06 439 LYS A O 1
ATOM 3360 N N . VAL A 1 440 ? 19.726 -21.301 -1.137 1.00 95.62 440 VAL A N 1
ATOM 3361 C CA . VAL A 1 440 ? 20.323 -20.321 -0.221 1.00 95.62 440 VAL A CA 1
ATOM 3362 C C . VAL A 1 440 ? 19.706 -20.543 1.161 1.00 95.62 440 VAL A C 1
ATOM 3364 O O . VAL A 1 440 ? 18.600 -20.093 1.452 1.00 95.62 440 VAL A O 1
ATOM 3367 N N . ASP A 1 441 ? 20.408 -21.287 2.016 1.00 90.44 441 ASP A N 1
ATOM 3368 C CA . ASP A 1 441 ? 19.886 -21.689 3.324 1.00 90.44 441 ASP A CA 1
ATOM 3369 C C . ASP A 1 441 ? 20.268 -20.682 4.418 1.00 90.44 441 ASP A C 1
ATOM 3371 O O . ASP A 1 441 ? 21.431 -20.583 4.813 1.00 90.44 441 ASP A O 1
ATOM 3375 N N . LEU A 1 442 ? 19.274 -19.927 4.891 1.00 93.62 442 LEU A N 1
ATOM 3376 C CA . LEU A 1 442 ? 19.392 -18.956 5.986 1.00 93.62 442 LEU A CA 1
ATOM 3377 C C . LEU A 1 442 ? 18.582 -19.364 7.231 1.00 93.62 442 LEU A C 1
ATOM 3379 O O . LEU A 1 442 ? 18.538 -18.607 8.200 1.00 93.62 442 LEU A O 1
ATOM 3383 N N . GLY A 1 443 ? 17.925 -20.533 7.219 1.00 92.56 443 GLY A N 1
ATOM 3384 C CA . GLY A 1 443 ? 17.115 -21.016 8.344 1.00 92.56 443 GLY A CA 1
ATOM 3385 C C . GLY A 1 443 ? 15.920 -20.124 8.720 1.00 92.56 443 GLY A C 1
ATOM 3386 O O . GLY A 1 443 ? 15.564 -20.059 9.894 1.00 92.56 443 GLY A O 1
ATOM 3387 N N . LEU A 1 444 ? 15.317 -19.418 7.754 1.00 93.00 444 LEU A N 1
ATOM 3388 C CA . LEU A 1 444 ? 14.239 -18.448 8.011 1.00 93.00 444 LEU A CA 1
ATOM 3389 C C . LEU A 1 444 ? 12.924 -19.108 8.455 1.00 93.00 444 LEU A C 1
ATOM 3391 O O . LEU A 1 444 ? 12.227 -18.574 9.315 1.00 93.00 444 LEU A O 1
ATOM 3395 N N . GLY A 1 445 ? 12.578 -20.263 7.873 1.00 93.12 445 GLY A N 1
ATOM 3396 C CA . GLY A 1 445 ? 11.315 -20.964 8.136 1.00 93.12 445 GLY A CA 1
ATOM 3397 C C . GLY A 1 445 ? 10.085 -20.361 7.442 1.00 93.12 445 GLY A C 1
ATOM 3398 O O . GLY A 1 445 ? 8.960 -20.740 7.761 1.00 93.12 445 GLY A O 1
ATOM 3399 N N . TYR A 1 446 ? 10.273 -19.433 6.500 1.00 93.44 446 TYR A N 1
ATOM 3400 C CA . TYR A 1 446 ? 9.220 -18.797 5.701 1.00 93.44 446 TYR A CA 1
ATOM 3401 C C . TYR A 1 446 ? 9.771 -18.347 4.335 1.00 93.44 446 TYR A C 1
ATOM 3403 O O . TYR A 1 446 ? 10.978 -18.116 4.233 1.00 93.44 446 TYR A O 1
ATOM 3411 N N . PRO A 1 447 ? 8.926 -18.231 3.290 1.00 93.44 447 PRO A N 1
ATOM 3412 C CA . PRO A 1 447 ? 9.353 -17.707 1.994 1.00 93.44 447 PRO A CA 1
ATOM 3413 C C . PRO A 1 447 ? 9.753 -16.233 2.102 1.00 93.44 447 PRO A C 1
ATOM 3415 O O . PRO A 1 447 ? 9.145 -15.460 2.853 1.00 93.44 447 PRO A O 1
ATOM 3418 N N . ALA A 1 448 ? 10.781 -15.846 1.355 1.00 95.62 448 ALA A N 1
ATOM 3419 C CA . ALA A 1 448 ? 11.313 -14.493 1.391 1.00 95.62 448 ALA A CA 1
ATOM 3420 C C . ALA A 1 448 ? 11.955 -14.102 0.062 1.00 95.62 448 ALA A C 1
ATOM 3422 O O . ALA A 1 448 ? 12.528 -14.926 -0.649 1.00 95.62 448 ALA A O 1
ATOM 3423 N N . MET A 1 449 ? 11.921 -12.806 -0.222 1.00 96.25 449 MET A N 1
ATOM 3424 C CA . MET A 1 449 ? 12.782 -12.193 -1.215 1.00 96.25 449 MET A CA 1
ATOM 3425 C C . MET A 1 449 ? 14.076 -11.739 -0.535 1.00 96.25 449 MET A C 1
ATOM 3427 O O . MET A 1 449 ? 14.058 -11.052 0.486 1.00 96.25 449 MET A O 1
ATOM 3431 N N . LEU A 1 450 ? 15.207 -12.133 -1.097 1.00 97.31 450 LEU A N 1
ATOM 3432 C CA . LEU A 1 450 ? 16.540 -11.767 -0.650 1.00 97.31 450 LEU A CA 1
ATOM 3433 C C . LEU A 1 450 ? 17.114 -10.702 -1.576 1.00 97.31 450 LEU A C 1
ATOM 3435 O O . LEU A 1 450 ? 16.988 -10.802 -2.795 1.00 97.31 450 LEU A O 1
ATOM 3439 N N . ILE A 1 451 ? 17.821 -9.735 -1.002 1.00 97.50 451 ILE A N 1
ATOM 3440 C CA . ILE A 1 451 ? 18.757 -8.890 -1.739 1.00 97.50 451 ILE A CA 1
ATOM 3441 C C . ILE A 1 451 ? 20.156 -9.282 -1.288 1.00 97.50 451 ILE A C 1
ATOM 3443 O O . ILE A 1 451 ? 20.530 -9.047 -0.136 1.00 97.50 451 ILE A O 1
ATOM 3447 N N . VAL A 1 452 ? 20.904 -9.917 -2.185 1.00 97.12 452 VAL A N 1
ATOM 3448 C CA . VAL A 1 452 ? 22.225 -10.488 -1.899 1.00 97.12 452 VAL A CA 1
ATOM 3449 C C . VAL A 1 452 ? 23.300 -9.514 -2.349 1.00 97.12 452 VAL A C 1
ATOM 3451 O O . VAL A 1 452 ? 23.317 -9.116 -3.512 1.00 97.12 452 VAL A O 1
ATOM 3454 N N . TYR A 1 453 ? 24.220 -9.157 -1.456 1.00 96.88 453 TYR A N 1
ATOM 3455 C CA . TYR A 1 453 ? 25.265 -8.176 -1.725 1.00 96.88 453 TYR A CA 1
ATOM 3456 C C . TYR A 1 453 ? 26.670 -8.762 -1.628 1.00 96.88 453 TYR A C 1
ATOM 3458 O O . TYR A 1 453 ? 26.992 -9.526 -0.717 1.00 96.88 453 TYR A O 1
ATOM 3466 N N . ASN A 1 454 ? 27.534 -8.279 -2.518 1.00 96.06 454 ASN A N 1
ATOM 3467 C CA . ASN A 1 454 ? 28.974 -8.265 -2.327 1.00 96.06 454 ASN A CA 1
ATOM 3468 C C . ASN A 1 454 ? 29.448 -6.810 -2.351 1.00 96.06 454 ASN A C 1
ATOM 3470 O O . ASN A 1 454 ? 29.555 -6.172 -3.400 1.00 96.06 454 ASN A O 1
ATOM 3474 N N . ARG A 1 455 ? 29.715 -6.261 -1.167 1.00 95.12 455 ARG A N 1
ATOM 3475 C CA . ARG A 1 455 ? 30.177 -4.876 -1.002 1.00 95.12 455 ARG A CA 1
ATOM 3476 C C . ARG A 1 455 ? 31.655 -4.701 -1.346 1.00 95.12 455 ARG A C 1
ATOM 3478 O O . ARG A 1 455 ? 32.111 -3.565 -1.428 1.00 95.12 455 ARG A O 1
ATOM 3485 N N . ASN A 1 456 ? 32.395 -5.786 -1.565 1.00 94.69 456 ASN A N 1
ATOM 3486 C CA . ASN A 1 456 ? 33.798 -5.720 -1.969 1.00 94.69 456 ASN A CA 1
ATOM 3487 C C . ASN A 1 456 ? 33.950 -5.575 -3.486 1.00 94.69 456 ASN A C 1
ATOM 3489 O O . ASN A 1 456 ? 35.013 -5.169 -3.951 1.00 94.69 456 ASN A O 1
ATOM 3493 N N . HIS A 1 457 ? 32.889 -5.854 -4.250 1.00 93.88 457 HIS A N 1
ATOM 3494 C CA . HIS A 1 457 ? 32.912 -5.805 -5.706 1.00 93.88 457 HIS A CA 1
ATOM 3495 C C . HIS A 1 457 ? 31.977 -4.730 -6.265 1.00 93.88 457 HIS A C 1
ATOM 3497 O O . HIS A 1 457 ? 30.851 -4.527 -5.798 1.00 93.88 457 HIS A O 1
ATOM 3503 N N . ARG A 1 458 ? 32.460 -4.019 -7.287 1.00 93.69 458 ARG A N 1
ATOM 3504 C CA . ARG A 1 458 ? 31.719 -2.966 -7.995 1.00 93.69 458 ARG A CA 1
ATOM 3505 C C . ARG A 1 458 ? 31.460 -3.385 -9.433 1.00 93.69 458 ARG A C 1
ATOM 3507 O O . ARG A 1 458 ? 32.411 -3.682 -10.153 1.00 93.69 458 ARG A O 1
ATOM 3514 N N . VAL A 1 459 ? 30.199 -3.308 -9.840 1.00 92.25 459 VAL A N 1
ATOM 3515 C CA . VAL A 1 459 ? 29.677 -3.583 -11.188 1.00 92.25 459 VAL A CA 1
ATOM 3516 C C . VAL A 1 459 ? 28.997 -2.331 -11.751 1.00 92.25 459 VAL A C 1
ATOM 3518 O O . VAL A 1 459 ? 28.761 -1.365 -11.025 1.00 92.25 459 VAL A O 1
ATOM 3521 N N . TYR A 1 460 ? 28.657 -2.337 -13.039 1.00 92.81 460 TYR A N 1
ATOM 3522 C CA . TYR A 1 460 ? 28.009 -1.214 -13.739 1.00 92.81 460 TYR A CA 1
ATOM 3523 C C . TYR A 1 460 ? 28.810 0.091 -13.653 1.00 92.81 460 TYR A C 1
ATOM 3525 O O . TYR A 1 460 ? 28.257 1.168 -13.439 1.00 92.81 460 TYR A O 1
ATOM 3533 N N . ARG A 1 461 ? 30.133 -0.008 -13.805 1.00 90.44 461 ARG A N 1
ATOM 3534 C CA . ARG A 1 461 ? 31.031 1.148 -13.928 1.00 90.44 461 ARG A CA 1
ATOM 3535 C C . ARG A 1 461 ? 30.815 1.809 -15.285 1.00 90.44 461 ARG A C 1
ATOM 3537 O O . ARG A 1 461 ? 30.951 1.131 -16.294 1.00 90.44 461 ARG A O 1
ATOM 3544 N N . ARG A 1 462 ? 30.469 3.098 -15.334 1.00 89.62 462 ARG A N 1
ATOM 3545 C CA . ARG A 1 462 ? 30.112 3.761 -16.603 1.00 89.62 462 ARG A CA 1
ATOM 3546 C C . ARG A 1 462 ? 31.331 4.229 -17.392 1.00 89.62 462 ARG A C 1
ATOM 3548 O O . ARG A 1 462 ? 32.209 4.864 -16.818 1.00 89.62 462 ARG A O 1
ATOM 3555 N N . SER A 1 463 ? 31.344 3.994 -18.703 1.00 83.50 463 SER A N 1
ATOM 3556 C CA . SER A 1 463 ? 32.384 4.489 -19.617 1.00 83.50 463 SER A CA 1
ATOM 3557 C C . SER A 1 463 ? 31.994 5.836 -20.234 1.00 83.50 463 SER A C 1
ATOM 3559 O O . SER A 1 463 ? 30.885 5.976 -20.746 1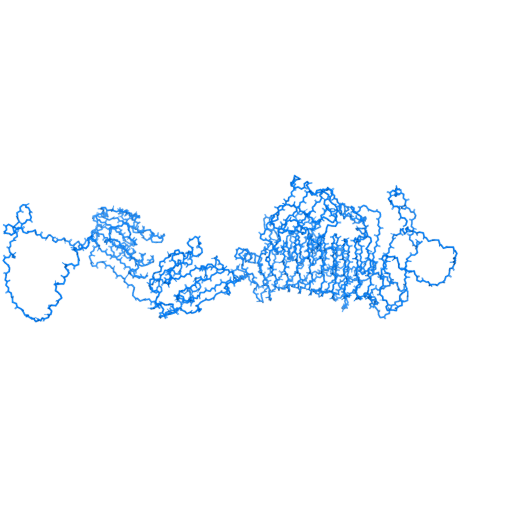.00 83.50 463 SER A O 1
ATOM 3561 N N . GLY A 1 464 ? 32.906 6.813 -20.247 1.00 80.12 464 GLY A N 1
ATOM 3562 C CA . GLY A 1 464 ? 32.724 8.100 -20.934 1.00 80.12 464 GLY A CA 1
ATOM 3563 C C . GLY A 1 464 ? 33.160 9.309 -20.102 1.00 80.12 464 GLY A C 1
ATOM 3564 O O . GLY A 1 464 ? 32.964 9.350 -18.887 1.00 80.12 464 GLY A O 1
ATOM 3565 N N . SER A 1 465 ? 33.732 10.319 -20.766 1.00 70.25 465 SER A N 1
ATOM 3566 C CA . SER A 1 465 ? 34.309 11.518 -20.131 1.00 70.25 465 SER A CA 1
ATOM 3567 C C . SER A 1 465 ? 33.281 12.479 -19.519 1.00 70.25 465 SER A C 1
ATOM 3569 O O . SER A 1 465 ? 33.659 13.383 -18.782 1.00 70.25 465 SER A O 1
ATOM 3571 N N . GLY A 1 466 ? 31.989 12.289 -19.808 1.00 73.62 466 GLY A N 1
ATOM 3572 C CA . GLY A 1 466 ? 30.892 13.113 -19.290 1.00 73.62 466 GLY A CA 1
ATOM 3573 C C . GLY A 1 466 ? 30.276 12.635 -17.969 1.00 73.62 466 GLY A C 1
ATOM 3574 O O . GLY A 1 466 ? 29.298 13.232 -17.526 1.00 73.62 466 GLY A O 1
ATOM 3575 N N . TYR A 1 467 ? 30.792 11.563 -17.359 1.00 79.62 467 TYR A N 1
ATOM 3576 C CA . TYR A 1 467 ? 30.245 10.985 -16.124 1.00 79.62 467 TYR A CA 1
ATOM 3577 C C . TYR A 1 467 ? 31.074 11.351 -14.892 1.00 79.62 467 TYR A C 1
ATOM 3579 O O . TYR A 1 467 ? 32.294 11.480 -14.971 1.00 79.62 467 TYR A O 1
ATOM 3587 N N . SER A 1 468 ? 30.410 11.499 -13.742 1.00 79.56 468 SER A N 1
ATOM 3588 C CA . SER A 1 468 ? 31.084 11.781 -12.469 1.00 79.56 468 SER A CA 1
ATOM 3589 C C . SER A 1 468 ? 31.944 10.601 -12.006 1.00 79.56 468 SER A C 1
ATOM 3591 O O . SER A 1 468 ? 31.679 9.449 -12.354 1.00 79.56 468 SER A O 1
ATOM 3593 N N . GLU A 1 469 ? 32.914 10.863 -11.125 1.00 80.75 469 GLU A N 1
ATOM 3594 C CA . GLU A 1 469 ? 33.731 9.810 -10.495 1.00 80.75 469 GLU A CA 1
ATOM 3595 C C . GLU A 1 469 ? 32.864 8.731 -9.827 1.00 80.75 469 GLU A C 1
ATOM 3597 O O . GLU A 1 469 ? 33.128 7.538 -9.957 1.00 80.75 469 GLU A O 1
ATOM 3602 N N . SER A 1 470 ? 31.773 9.132 -9.166 1.00 80.12 470 SER A N 1
ATOM 3603 C CA . SER A 1 470 ? 30.831 8.198 -8.542 1.00 80.12 470 SER A CA 1
ATOM 3604 C C . SER A 1 470 ? 30.089 7.320 -9.555 1.00 80.12 470 SER A C 1
ATOM 3606 O O . SER A 1 470 ? 29.854 6.145 -9.288 1.00 80.12 470 SER A O 1
ATOM 3608 N N . GLN A 1 471 ? 29.743 7.857 -10.728 1.00 81.56 471 GLN A N 1
ATOM 3609 C CA . GLN A 1 471 ? 29.114 7.098 -11.811 1.00 81.56 471 GLN A CA 1
ATOM 3610 C C . GLN A 1 471 ? 30.101 6.129 -12.476 1.00 81.56 471 GLN A C 1
ATOM 3612 O O . GLN A 1 471 ? 29.732 5.004 -12.817 1.00 81.56 471 GLN A O 1
ATOM 3617 N N . GLN A 1 472 ? 31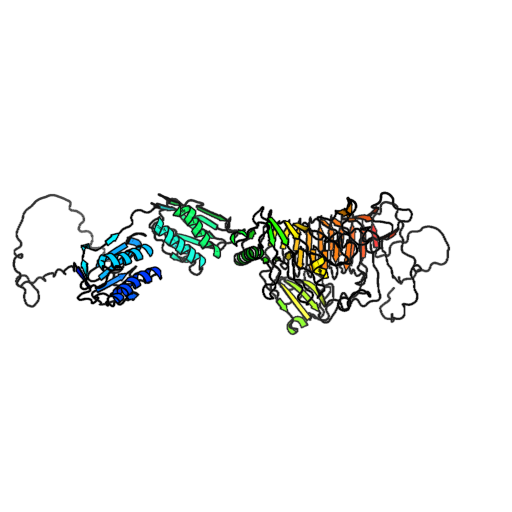.360 6.538 -12.628 1.00 85.56 472 GLN A N 1
ATOM 3618 C CA . GLN A 1 472 ? 32.427 5.690 -13.161 1.00 85.56 472 GLN A CA 1
ATOM 3619 C C . GLN A 1 472 ? 32.849 4.593 -12.169 1.00 85.56 472 GLN A C 1
ATOM 3621 O O . GLN A 1 472 ? 33.224 3.504 -12.591 1.00 85.56 472 GLN A O 1
ATOM 3626 N N . ALA A 1 473 ? 32.716 4.820 -10.858 1.00 88.19 473 ALA A N 1
ATOM 3627 C CA . ALA A 1 473 ? 33.013 3.822 -9.824 1.00 88.19 473 ALA A CA 1
ATOM 3628 C C . ALA A 1 473 ? 32.016 2.644 -9.778 1.00 88.19 473 ALA A C 1
ATOM 3630 O O . ALA A 1 473 ? 32.329 1.593 -9.210 1.00 88.19 473 ALA A O 1
ATOM 3631 N N . GLY A 1 474 ? 30.831 2.800 -10.377 1.00 91.19 474 GLY A N 1
ATOM 3632 C CA . GLY A 1 474 ? 29.785 1.779 -10.408 1.00 91.19 474 GLY A CA 1
ATOM 3633 C C . GLY A 1 474 ? 29.074 1.572 -9.066 1.00 91.19 474 GLY A C 1
ATOM 3634 O O . GLY A 1 474 ? 29.240 2.318 -8.101 1.00 91.19 474 GLY A O 1
ATOM 3635 N N . THR A 1 475 ? 28.251 0.530 -8.996 1.00 93.38 475 THR A N 1
ATOM 3636 C CA . THR A 1 475 ? 27.454 0.170 -7.816 1.00 93.38 475 THR A CA 1
ATOM 3637 C C . THR A 1 475 ? 27.924 -1.148 -7.214 1.00 93.38 475 THR A C 1
ATOM 3639 O O . THR A 1 475 ? 28.642 -1.914 -7.848 1.00 93.38 475 THR A O 1
ATOM 3642 N N . TYR A 1 476 ? 27.560 -1.407 -5.957 1.00 95.19 476 TYR A N 1
ATOM 3643 C CA . TYR A 1 476 ? 27.860 -2.700 -5.337 1.00 95.19 476 TYR A CA 1
ATOM 3644 C C . TYR A 1 476 ? 27.161 -3.822 -6.101 1.00 95.19 476 TYR A C 1
ATOM 3646 O O . TYR A 1 476 ? 26.005 -3.654 -6.505 1.00 95.19 476 TYR A O 1
ATOM 3654 N N . GLN A 1 477 ? 27.852 -4.950 -6.260 1.00 95.38 477 GLN A N 1
ATOM 3655 C CA . GLN A 1 477 ? 27.260 -6.167 -6.799 1.00 95.38 477 GLN A CA 1
ATOM 3656 C C . GLN A 1 477 ? 26.084 -6.580 -5.916 1.00 95.38 477 GLN A C 1
ATOM 3658 O O . GLN A 1 477 ? 26.235 -6.796 -4.710 1.00 95.38 477 GLN A O 1
ATOM 3663 N N . GLN A 1 478 ? 24.904 -6.614 -6.525 1.00 95.81 478 GLN A N 1
ATOM 3664 C CA . GLN A 1 478 ? 23.656 -6.903 -5.846 1.00 95.81 478 GLN A CA 1
ATOM 3665 C C . GLN A 1 478 ? 22.634 -7.474 -6.819 1.00 95.81 478 GLN A C 1
ATOM 3667 O O . GLN A 1 478 ? 22.592 -7.061 -7.980 1.00 95.81 478 GLN A O 1
ATOM 3672 N N . GLU A 1 479 ? 21.788 -8.370 -6.330 1.00 94.25 479 GLU A N 1
ATOM 3673 C CA . GLU A 1 479 ? 20.632 -8.851 -7.075 1.00 94.25 479 GLU A CA 1
ATOM 3674 C C . GLU A 1 479 ? 19.545 -9.399 -6.148 1.00 94.25 479 GLU A C 1
ATOM 3676 O O . GLU A 1 479 ? 19.783 -9.676 -4.969 1.00 94.25 479 GLU A O 1
ATOM 3681 N N . VAL A 1 480 ? 18.344 -9.531 -6.710 1.00 96.12 480 VAL A N 1
ATOM 3682 C CA . VAL A 1 480 ? 17.158 -10.066 -6.040 1.00 96.12 480 VAL A CA 1
ATOM 3683 C C . VAL A 1 480 ? 17.046 -11.570 -6.281 1.00 96.12 480 VAL A C 1
ATOM 3685 O O . VAL A 1 480 ? 17.127 -12.011 -7.429 1.00 96.12 480 VAL A O 1
ATOM 3688 N N . ILE A 1 481 ? 16.818 -12.343 -5.220 1.00 96.56 481 ILE A N 1
ATOM 3689 C CA . ILE A 1 481 ? 16.638 -13.801 -5.253 1.00 96.56 481 ILE A CA 1
ATOM 3690 C C . ILE A 1 481 ? 15.411 -14.165 -4.419 1.00 96.56 481 ILE A C 1
ATOM 3692 O O . ILE A 1 481 ? 15.341 -13.803 -3.249 1.00 96.56 481 ILE A O 1
ATOM 3696 N N . LEU A 1 482 ? 14.449 -14.883 -4.986 1.00 96.25 482 LEU A N 1
ATOM 3697 C CA . LEU A 1 482 ? 13.304 -15.407 -4.248 1.00 96.25 482 LEU A CA 1
ATOM 3698 C C . LEU A 1 482 ? 13.633 -16.808 -3.724 1.00 96.25 482 LEU A C 1
ATOM 3700 O O . LEU A 1 482 ? 14.192 -17.630 -4.452 1.00 96.25 482 LEU A O 1
ATOM 3704 N N . ILE A 1 483 ? 13.288 -17.068 -2.463 1.00 96.25 483 ILE A N 1
ATOM 3705 C CA . ILE A 1 483 ? 13.425 -18.385 -1.845 1.00 96.25 483 ILE A CA 1
ATOM 3706 C C . ILE A 1 483 ? 12.121 -18.850 -1.201 1.00 96.25 483 ILE A C 1
ATOM 3708 O O . ILE A 1 483 ? 11.340 -18.049 -0.676 1.00 96.25 483 ILE A O 1
ATOM 3712 N N . ASP A 1 484 ? 11.907 -20.163 -1.196 1.00 94.75 484 ASP A N 1
ATOM 3713 C CA . ASP A 1 484 ? 10.849 -20.781 -0.400 1.00 94.75 484 ASP A CA 1
ATOM 3714 C C . ASP A 1 484 ? 11.226 -20.880 1.094 1.00 94.75 484 ASP A C 1
ATOM 3716 O O . ASP A 1 484 ? 12.309 -20.482 1.529 1.00 94.75 484 ASP A O 1
ATOM 3720 N N . LYS A 1 485 ? 10.319 -21.438 1.907 1.00 94.31 485 LYS A N 1
ATOM 3721 C CA . LYS A 1 485 ? 10.524 -21.617 3.358 1.00 94.31 485 LYS A CA 1
ATOM 3722 C C . LYS A 1 485 ? 11.728 -22.492 3.728 1.00 94.31 485 LYS A C 1
ATOM 3724 O O . LYS A 1 485 ? 12.198 -22.410 4.862 1.00 94.31 485 LYS A O 1
ATOM 3729 N N . ASP A 1 486 ? 12.173 -23.344 2.806 1.00 95.25 486 ASP A N 1
ATOM 3730 C CA . ASP A 1 486 ? 13.272 -24.285 2.992 1.00 95.25 486 ASP A CA 1
ATOM 3731 C C . ASP A 1 486 ? 14.584 -23.736 2.401 1.00 95.25 486 ASP A C 1
ATOM 3733 O O . ASP A 1 486 ? 15.624 -24.376 2.549 1.00 95.25 486 ASP A O 1
ATOM 3737 N N . GLY A 1 487 ? 14.556 -22.548 1.782 1.00 95.81 487 GLY A N 1
ATOM 3738 C CA . GLY A 1 487 ? 15.699 -21.874 1.171 1.00 95.81 487 GLY A CA 1
ATOM 3739 C C . GLY A 1 487 ? 15.957 -22.261 -0.286 1.00 95.81 487 GLY A C 1
ATOM 3740 O O . GLY A 1 487 ? 17.015 -21.916 -0.811 1.00 95.81 487 GLY A O 1
ATOM 3741 N N . ASN A 1 488 ? 15.059 -22.998 -0.946 1.00 97.06 488 ASN A N 1
ATOM 3742 C CA . ASN A 1 488 ? 15.227 -23.327 -2.364 1.00 97.06 488 ASN A CA 1
ATOM 3743 C C . ASN A 1 488 ? 15.001 -22.074 -3.213 1.00 97.06 488 ASN A C 1
ATOM 3745 O O . ASN A 1 488 ? 14.051 -21.332 -2.969 1.00 97.06 488 ASN A O 1
ATOM 3749 N N . VAL A 1 489 ? 15.881 -21.840 -4.186 1.00 96.88 489 VAL A N 1
ATOM 3750 C CA . VAL A 1 489 ? 15.841 -20.669 -5.071 1.00 96.88 489 VAL A CA 1
ATOM 3751 C C . VAL A 1 489 ? 14.758 -20.854 -6.126 1.00 96.88 489 VAL A C 1
ATOM 3753 O O . VAL A 1 489 ? 14.709 -21.886 -6.792 1.00 96.88 489 VAL A O 1
ATOM 3756 N N . ASP A 1 490 ? 13.914 -19.839 -6.299 1.00 95.00 490 ASP A N 1
ATOM 3757 C CA . ASP A 1 490 ? 12.893 -19.822 -7.341 1.00 95.00 490 ASP A CA 1
ATOM 3758 C C . ASP A 1 490 ? 13.531 -19.627 -8.726 1.00 95.00 490 ASP A C 1
ATOM 3760 O O . ASP A 1 490 ? 14.311 -18.691 -8.949 1.00 95.00 490 ASP A O 1
ATOM 3764 N N . GLU A 1 491 ? 13.165 -20.493 -9.673 1.00 92.19 491 GLU A N 1
ATOM 3765 C CA . GLU A 1 491 ? 13.695 -20.503 -11.041 1.00 92.19 491 GLU A CA 1
ATOM 3766 C C . GLU A 1 491 ? 13.416 -19.206 -11.816 1.00 92.19 491 GLU A C 1
ATOM 3768 O O . GLU A 1 491 ? 14.133 -18.901 -12.768 1.00 92.19 491 GLU A O 1
ATOM 3773 N N . SER A 1 492 ? 12.423 -18.409 -11.406 1.00 90.81 492 SER A N 1
ATOM 3774 C CA . SER A 1 492 ? 12.150 -17.092 -11.992 1.00 90.81 492 SER A CA 1
ATOM 3775 C C . SER A 1 492 ? 13.169 -16.023 -11.585 1.00 90.81 492 SER A C 1
ATOM 3777 O O . SER A 1 492 ? 13.244 -14.972 -12.222 1.00 90.81 492 SER A O 1
ATOM 3779 N N . THR A 1 493 ? 13.992 -16.270 -10.560 1.00 93.31 493 THR A N 1
ATOM 3780 C CA . THR A 1 493 ? 14.998 -15.317 -10.059 1.00 93.31 493 THR A CA 1
ATOM 3781 C C . THR A 1 493 ? 16.421 -15.887 -10.051 1.00 93.31 493 THR A C 1
ATOM 3783 O O . THR A 1 493 ? 17.127 -15.758 -9.050 1.00 93.31 493 THR A O 1
ATOM 3786 N N . PRO A 1 494 ? 16.915 -16.467 -11.160 1.00 88.88 494 PRO A N 1
ATOM 3787 C CA . PRO A 1 494 ? 18.229 -17.098 -11.178 1.00 88.88 494 PRO A CA 1
ATOM 3788 C C . PRO A 1 494 ? 19.334 -16.061 -10.956 1.00 88.88 494 PRO A C 1
ATOM 3790 O O . PRO A 1 494 ? 19.182 -14.898 -11.341 1.00 88.88 494 PRO A O 1
ATOM 3793 N N . PHE A 1 495 ? 20.456 -16.483 -10.374 1.00 91.00 495 PHE A N 1
ATOM 3794 C CA . PHE A 1 495 ? 21.623 -15.621 -10.187 1.00 91.00 495 PHE A CA 1
ATOM 3795 C C . PHE A 1 495 ? 22.158 -15.096 -11.529 1.00 91.00 495 PHE A C 1
ATOM 3797 O O . PHE A 1 495 ? 22.429 -15.875 -12.448 1.00 91.00 495 PHE A O 1
ATOM 3804 N N . LEU A 1 496 ? 22.332 -13.777 -11.641 1.00 87.12 496 LEU A N 1
ATOM 3805 C CA . LEU A 1 496 ? 23.011 -13.136 -12.769 1.00 87.12 496 LEU A CA 1
ATOM 3806 C C . LEU A 1 496 ? 24.531 -13.219 -12.604 1.00 87.12 496 LEU A C 1
ATOM 3808 O O . LEU A 1 496 ? 25.250 -13.395 -13.595 1.00 87.12 496 LEU A O 1
ATOM 3812 N N . PHE A 1 497 ? 25.003 -13.093 -11.364 1.00 89.62 497 PHE A N 1
ATOM 3813 C CA . PHE A 1 497 ? 26.417 -13.046 -11.030 1.00 89.62 497 PHE A CA 1
ATOM 3814 C C . PHE A 1 497 ? 26.857 -14.213 -10.152 1.00 89.62 497 PHE A C 1
ATOM 3816 O O . PHE A 1 497 ? 26.064 -14.806 -9.427 1.00 89.62 497 PHE A O 1
ATOM 3823 N N . ASP A 1 498 ? 28.161 -14.473 -10.176 1.00 91.69 498 ASP A N 1
ATOM 3824 C CA . ASP A 1 498 ? 28.821 -15.330 -9.199 1.00 91.69 498 ASP A CA 1
ATOM 3825 C C . ASP A 1 498 ? 29.358 -14.467 -8.047 1.00 91.69 498 ASP A C 1
ATOM 3827 O O . ASP A 1 498 ? 29.863 -13.360 -8.260 1.00 91.69 498 ASP A O 1
ATOM 3831 N N . TYR A 1 499 ? 29.220 -14.963 -6.823 1.00 94.38 499 TYR A N 1
ATOM 3832 C CA . TYR A 1 499 ? 29.600 -14.293 -5.586 1.00 94.38 499 TYR A CA 1
ATOM 3833 C C . TYR A 1 499 ? 30.749 -15.060 -4.940 1.00 94.38 499 TYR A C 1
ATOM 3835 O O . TYR A 1 499 ? 30.552 -16.107 -4.325 1.00 94.38 499 TYR A O 1
ATOM 3843 N N . ASP A 1 500 ? 31.961 -14.520 -5.038 1.00 92.12 500 ASP A N 1
ATOM 3844 C CA . ASP A 1 500 ? 33.115 -15.032 -4.295 1.00 92.12 500 ASP A CA 1
ATOM 3845 C C . ASP A 1 500 ? 32.875 -14.937 -2.780 1.00 92.12 500 ASP A C 1
ATOM 3847 O O . ASP A 1 500 ? 33.191 -15.857 -2.025 1.00 92.12 500 ASP A O 1
ATOM 3851 N N . VAL A 1 501 ? 32.223 -13.862 -2.341 1.00 94.25 501 VAL A N 1
ATOM 3852 C CA . VAL A 1 501 ? 31.767 -13.660 -0.970 1.00 94.25 501 VAL A CA 1
ATOM 3853 C C . VAL A 1 501 ? 30.410 -12.961 -0.943 1.00 94.25 501 VAL A C 1
ATOM 3855 O O . VAL A 1 501 ? 30.120 -12.081 -1.751 1.00 94.25 501 VAL A O 1
ATOM 3858 N N . VAL A 1 502 ? 29.589 -13.322 0.042 1.00 96.50 502 VAL A N 1
ATOM 3859 C CA . VAL A 1 502 ? 28.374 -12.585 0.396 1.00 96.50 502 VAL A CA 1
ATOM 3860 C C . VAL A 1 502 ? 28.668 -11.757 1.641 1.00 96.50 502 VAL A C 1
ATOM 3862 O O . VAL A 1 502 ? 28.972 -12.301 2.702 1.00 96.50 502 VAL A O 1
ATOM 3865 N N . THR A 1 503 ? 28.609 -10.433 1.514 1.00 96.31 503 THR A N 1
ATOM 3866 C CA . THR A 1 503 ? 28.911 -9.504 2.616 1.00 96.31 503 THR A CA 1
ATOM 3867 C C . THR A 1 503 ? 27.680 -9.154 3.435 1.00 96.31 503 THR A C 1
ATOM 3869 O O . THR A 1 503 ? 27.783 -8.919 4.637 1.00 96.31 503 THR A O 1
ATOM 3872 N N . ASP A 1 504 ? 26.519 -9.092 2.784 1.00 96.00 504 ASP A N 1
ATOM 3873 C CA . ASP A 1 504 ? 25.246 -8.819 3.432 1.00 96.00 504 ASP A CA 1
ATOM 3874 C C . ASP A 1 504 ? 24.069 -9.388 2.640 1.00 96.00 504 ASP A C 1
ATOM 3876 O O . ASP A 1 504 ? 24.104 -9.474 1.413 1.00 96.00 504 ASP A O 1
ATOM 3880 N N . VAL A 1 505 ? 23.016 -9.762 3.365 1.00 97.69 505 VAL A N 1
ATOM 3881 C CA . VAL A 1 505 ? 21.727 -10.161 2.795 1.00 97.69 505 VAL A CA 1
ATOM 3882 C C . VAL A 1 505 ? 20.626 -9.359 3.472 1.00 97.69 505 VAL A C 1
ATOM 3884 O O . VAL A 1 505 ? 20.515 -9.370 4.699 1.00 97.69 505 VAL A O 1
ATOM 3887 N N . THR A 1 506 ? 19.800 -8.676 2.684 1.00 97.62 506 THR A N 1
ATOM 3888 C CA . THR A 1 506 ? 18.523 -8.139 3.169 1.00 97.62 506 THR A CA 1
ATOM 3889 C C . THR A 1 506 ? 17.439 -9.171 2.905 1.00 97.62 506 THR A C 1
ATOM 3891 O O . THR A 1 506 ? 17.245 -9.582 1.766 1.00 97.62 506 THR A O 1
ATOM 3894 N N . VAL A 1 507 ? 16.745 -9.589 3.954 1.00 96.94 507 VAL A N 1
ATOM 3895 C CA . VAL A 1 507 ? 15.625 -10.524 3.914 1.00 96.94 507 VAL A CA 1
ATOM 3896 C C . VAL A 1 507 ? 14.333 -9.724 3.991 1.00 96.94 507 VAL A C 1
ATOM 3898 O O . VAL A 1 507 ? 14.103 -8.983 4.949 1.00 96.94 507 VAL A O 1
ATOM 3901 N N . ILE A 1 508 ? 13.488 -9.901 2.985 1.00 95.69 508 ILE A N 1
ATOM 3902 C CA . ILE A 1 508 ? 12.183 -9.262 2.862 1.00 95.69 508 ILE A CA 1
ATOM 3903 C C . ILE A 1 508 ? 11.153 -10.379 2.849 1.00 95.69 508 ILE A C 1
ATOM 3905 O O . ILE A 1 508 ? 11.034 -11.128 1.877 1.00 95.69 508 ILE A O 1
ATOM 3909 N N . ARG A 1 509 ? 10.439 -10.539 3.964 1.00 94.00 509 ARG A N 1
ATOM 3910 C CA . ARG A 1 509 ? 9.384 -11.545 4.060 1.00 94.00 509 ARG A CA 1
ATOM 3911 C C . ARG A 1 509 ? 8.291 -11.209 3.055 1.00 94.00 509 ARG A C 1
ATOM 3913 O O . ARG A 1 509 ? 7.838 -10.071 2.988 1.00 94.00 509 ARG A O 1
ATOM 3920 N N . THR A 1 510 ? 7.877 -12.199 2.277 1.00 86.12 510 THR A N 1
ATOM 3921 C CA . THR A 1 510 ? 6.838 -11.979 1.278 1.00 86.12 510 THR A CA 1
ATOM 3922 C C . THR A 1 510 ? 5.474 -11.928 1.965 1.00 86.12 510 THR A C 1
ATOM 3924 O O . THR A 1 510 ? 5.120 -12.846 2.709 1.00 86.12 510 THR A O 1
ATOM 3927 N N . ASP A 1 511 ? 4.721 -10.852 1.735 1.00 90.44 511 ASP A N 1
ATOM 3928 C CA . ASP A 1 511 ? 3.324 -10.744 2.160 1.00 90.44 511 ASP A CA 1
ATOM 3929 C C . ASP A 1 511 ? 2.490 -11.897 1.573 1.00 90.44 511 ASP A C 1
ATOM 3931 O O . ASP A 1 511 ? 2.797 -12.399 0.496 1.00 90.44 511 ASP A O 1
ATOM 3935 N N . ILE A 1 512 ? 1.449 -12.340 2.279 1.00 83.19 512 ILE A N 1
ATOM 3936 C CA . ILE A 1 512 ? 0.534 -13.388 1.779 1.00 83.19 512 ILE A CA 1
ATOM 3937 C C . ILE A 1 512 ? -0.790 -12.807 1.285 1.00 83.19 512 ILE A C 1
ATOM 3939 O O . ILE A 1 512 ? -1.360 -13.303 0.318 1.00 83.19 512 ILE A O 1
ATOM 3943 N N . GLU A 1 513 ? -1.253 -11.732 1.922 1.00 90.56 513 GLU A N 1
ATOM 3944 C CA . GLU A 1 513 ? -2.485 -11.051 1.546 1.00 90.56 513 GLU A CA 1
ATOM 3945 C C . GLU A 1 513 ? -2.230 -10.075 0.402 1.00 90.56 513 GLU A C 1
ATOM 3947 O O . GLU A 1 513 ? -1.230 -9.348 0.381 1.00 90.56 513 GLU A O 1
ATOM 3952 N N . HIS A 1 514 ? -3.163 -10.018 -0.539 1.00 95.44 514 HIS A N 1
ATOM 3953 C CA . HIS A 1 514 ? -3.070 -9.106 -1.667 1.00 95.44 514 HIS A CA 1
ATOM 3954 C C . HIS A 1 514 ? -3.597 -7.715 -1.289 1.00 95.44 514 HIS A C 1
ATOM 3956 O O . HIS A 1 514 ? -4.762 -7.574 -0.914 1.00 95.44 514 HIS A O 1
ATOM 3962 N N . LEU A 1 515 ? -2.761 -6.683 -1.432 1.00 97.94 515 LEU A N 1
ATOM 3963 C CA . LEU A 1 515 ? -3.159 -5.291 -1.206 1.00 97.94 515 LEU A CA 1
ATOM 3964 C C . LEU A 1 515 ? -3.549 -4.643 -2.532 1.00 97.94 515 LEU A C 1
ATOM 3966 O O . LEU A 1 515 ? -2.823 -4.734 -3.523 1.00 97.94 515 LEU A O 1
ATOM 3970 N N . THR A 1 516 ? -4.698 -3.969 -2.550 1.00 98.38 516 THR A N 1
ATOM 3971 C CA . THR A 1 516 ? -5.178 -3.237 -3.727 1.00 98.38 516 THR A CA 1
ATOM 3972 C C . THR A 1 516 ? -5.360 -1.754 -3.430 1.00 98.38 516 THR A C 1
ATOM 3974 O O . THR A 1 516 ? -6.044 -1.386 -2.476 1.00 98.38 516 THR A O 1
ATOM 3977 N N . ILE A 1 517 ? -4.807 -0.911 -4.300 1.00 98.81 517 ILE A N 1
ATOM 3978 C CA . ILE A 1 517 ? -5.086 0.526 -4.372 1.00 98.81 517 ILE A CA 1
ATOM 3979 C C . ILE A 1 517 ? -5.899 0.768 -5.638 1.00 98.81 517 ILE A C 1
ATOM 3981 O O . ILE A 1 517 ? -5.447 0.413 -6.724 1.00 98.81 517 ILE A O 1
ATOM 3985 N N . LYS A 1 518 ? -7.094 1.346 -5.512 1.00 98.62 518 LYS A N 1
ATOM 3986 C CA . LYS A 1 518 ? -8.021 1.557 -6.631 1.00 98.62 518 LYS A CA 1
ATOM 3987 C C . LYS A 1 518 ? -8.275 3.030 -6.901 1.00 98.62 518 LYS A C 1
ATOM 3989 O O . LYS A 1 518 ? -8.639 3.765 -5.991 1.00 98.62 518 LYS A O 1
ATOM 3994 N N . GLY A 1 519 ? -8.208 3.425 -8.167 1.00 98.12 519 GLY A N 1
ATOM 3995 C CA . GLY A 1 519 ? -8.690 4.714 -8.650 1.00 98.12 519 GLY A CA 1
ATOM 3996 C C . GLY A 1 519 ? -7.936 5.926 -8.098 1.00 98.12 519 GLY A C 1
ATOM 3997 O O . GLY A 1 519 ? -6.900 5.811 -7.455 1.00 98.12 519 GLY A O 1
ATOM 3998 N N . GLY A 1 520 ? -8.476 7.114 -8.357 1.00 98.50 520 GLY A N 1
ATOM 3999 C CA . GLY A 1 520 ? -7.891 8.391 -7.946 1.00 98.50 520 GLY A CA 1
ATOM 4000 C C . GLY A 1 520 ? -7.225 9.124 -9.106 1.00 98.50 520 GLY A C 1
ATOM 4001 O O . GLY A 1 520 ? -6.471 8.546 -9.889 1.00 98.50 520 GLY A O 1
ATOM 4002 N N . GLU A 1 521 ? -7.531 10.412 -9.225 1.00 98.69 521 GLU A N 1
ATOM 4003 C CA . GLU A 1 521 ? -6.939 11.309 -10.218 1.00 98.69 521 GLU A CA 1
ATOM 4004 C C . GLU A 1 521 ? -5.994 12.292 -9.529 1.00 98.69 521 GLU A C 1
ATOM 4006 O O . GLU A 1 521 ? -6.427 13.203 -8.829 1.00 98.69 521 GLU A O 1
ATOM 4011 N N . PHE A 1 522 ? -4.698 12.102 -9.734 1.00 98.44 522 PHE A N 1
ATOM 4012 C CA . PHE A 1 522 ? -3.631 12.918 -9.182 1.00 98.44 522 PHE A CA 1
ATOM 4013 C C . PHE A 1 522 ? -3.148 13.914 -10.227 1.00 98.44 522 PHE A C 1
ATOM 4015 O O . PHE A 1 522 ? -2.833 13.548 -11.357 1.00 98.44 522 PHE A O 1
ATOM 4022 N N . THR A 1 523 ? -3.061 15.181 -9.842 1.00 95.56 523 THR A N 1
ATOM 4023 C CA . THR A 1 523 ? -2.410 16.223 -10.633 1.00 95.56 523 THR A CA 1
ATOM 4024 C C . THR A 1 523 ? -1.275 16.817 -9.821 1.00 95.56 523 THR A C 1
ATOM 4026 O O . THR A 1 523 ? -1.514 17.423 -8.777 1.00 95.56 523 THR A O 1
ATOM 4029 N N . THR A 1 524 ? -0.046 16.674 -10.309 1.00 90.44 524 THR A N 1
ATOM 4030 C CA . THR A 1 524 ? 1.093 17.407 -9.757 1.00 90.44 524 THR A CA 1
ATOM 4031 C C . THR A 1 524 ? 1.138 18.805 -10.368 1.00 90.44 524 THR A C 1
ATOM 4033 O O . THR A 1 524 ? 1.231 18.951 -11.589 1.00 90.44 524 THR A O 1
ATOM 4036 N N . LEU A 1 525 ? 1.075 19.831 -9.521 1.00 85.31 525 LEU A N 1
ATOM 4037 C CA . LEU A 1 525 ? 1.432 21.205 -9.864 1.00 85.31 525 LEU A CA 1
ATOM 4038 C C . LEU A 1 525 ? 2.948 21.329 -9.707 1.00 85.31 525 LEU A C 1
ATOM 4040 O O . LEU A 1 525 ? 3.439 21.352 -8.581 1.00 85.31 525 LEU A O 1
ATOM 4044 N N . GLY A 1 526 ? 3.680 21.342 -10.821 1.00 70.56 526 GLY A N 1
ATOM 4045 C CA . GLY A 1 526 ? 5.145 21.355 -10.819 1.00 70.56 526 GLY A CA 1
ATOM 4046 C C . GLY A 1 526 ? 5.747 22.553 -10.072 1.00 70.56 526 GLY A C 1
ATOM 4047 O O . GLY A 1 526 ? 5.150 23.631 -10.001 1.00 70.56 526 GLY A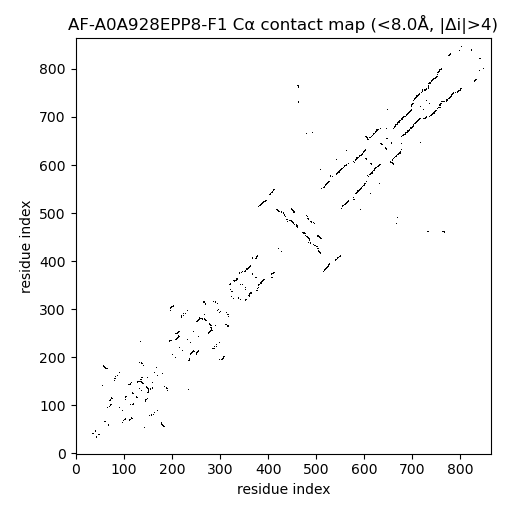 O 1
ATOM 4048 N N . CYS A 1 527 ? 6.950 22.361 -9.523 1.00 63.19 527 CYS A N 1
ATOM 4049 C CA . CYS A 1 527 ? 7.733 23.437 -8.910 1.00 63.19 527 CYS A CA 1
ATOM 4050 C C . CYS A 1 527 ? 8.058 24.531 -9.940 1.00 63.19 527 CYS A C 1
ATOM 4052 O O . CYS A 1 527 ? 8.312 24.245 -11.116 1.00 63.19 527 CYS A O 1
ATOM 4054 N N . ARG A 1 528 ? 8.070 25.797 -9.507 1.00 56.34 528 ARG A N 1
ATOM 4055 C CA . ARG A 1 528 ? 8.448 26.897 -10.394 1.00 56.34 528 ARG A CA 1
ATOM 4056 C C . ARG A 1 528 ? 9.949 26.846 -10.713 1.00 56.34 528 ARG A C 1
ATOM 4058 O O . ARG A 1 528 ? 10.793 26.798 -9.822 1.00 56.34 528 ARG A O 1
ATOM 4065 N N . ILE A 1 529 ? 10.279 26.890 -12.004 1.00 57.31 529 ILE A N 1
ATOM 4066 C CA . ILE A 1 529 ? 11.657 26.775 -12.519 1.00 57.31 529 ILE A CA 1
ATOM 4067 C C . ILE A 1 529 ? 12.552 27.951 -12.057 1.00 57.31 529 ILE A C 1
ATOM 4069 O O . ILE A 1 529 ? 13.755 27.780 -11.876 1.00 57.31 529 ILE A O 1
ATOM 4073 N N . ASP A 1 530 ? 11.976 29.131 -11.807 1.00 52.41 530 ASP A N 1
ATOM 4074 C CA . ASP A 1 530 ? 12.676 30.323 -11.293 1.00 52.41 530 ASP A CA 1
ATOM 4075 C C . ASP A 1 530 ? 13.140 30.178 -9.829 1.00 52.41 530 ASP A C 1
ATOM 4077 O O . ASP A 1 530 ? 14.179 30.724 -9.451 1.00 52.41 530 ASP A O 1
ATOM 4081 N N . ALA A 1 531 ? 12.412 29.415 -9.012 1.00 49.16 531 ALA A N 1
ATOM 4082 C CA . ALA A 1 531 ? 12.817 29.067 -7.653 1.00 49.16 531 ALA A CA 1
ATOM 4083 C C . ALA A 1 531 ? 13.981 28.057 -7.645 1.00 49.16 531 ALA A C 1
ATOM 4085 O O . ALA A 1 531 ? 14.870 28.154 -6.801 1.00 49.16 531 ALA A O 1
ATOM 4086 N N . TYR A 1 532 ? 14.016 27.135 -8.615 1.00 54.41 532 TYR A N 1
ATOM 4087 C CA . TYR A 1 532 ? 15.066 26.116 -8.731 1.00 54.41 532 TYR A CA 1
ATOM 4088 C C . TYR A 1 532 ? 16.437 26.709 -9.104 1.00 54.41 532 TYR A C 1
ATOM 4090 O O . TYR A 1 532 ? 17.448 26.338 -8.510 1.00 54.41 532 TYR A O 1
ATOM 4098 N N . ASP A 1 533 ? 16.501 27.665 -10.040 1.00 51.47 533 ASP A N 1
ATOM 4099 C CA . ASP A 1 533 ? 17.791 28.230 -10.485 1.00 51.47 533 ASP A CA 1
ATOM 4100 C C . ASP A 1 533 ? 18.444 29.169 -9.449 1.00 51.47 533 ASP A C 1
ATOM 4102 O O . ASP A 1 533 ? 19.663 29.339 -9.439 1.00 51.47 533 ASP A O 1
ATOM 4106 N N . ASN A 1 534 ? 17.651 29.724 -8.525 1.00 47.44 534 ASN A N 1
ATOM 4107 C CA . ASN A 1 534 ? 18.133 30.550 -7.411 1.00 47.44 534 ASN A CA 1
ATOM 4108 C C . ASN A 1 534 ? 18.564 29.737 -6.174 1.00 47.44 534 ASN A C 1
ATOM 4110 O O . ASN A 1 534 ? 19.052 30.324 -5.204 1.00 47.44 534 ASN A O 1
ATOM 4114 N N . ALA A 1 535 ? 18.405 28.408 -6.178 1.00 50.84 535 ALA A N 1
ATOM 4115 C CA . ALA A 1 535 ? 18.850 27.561 -5.077 1.00 50.84 535 ALA A CA 1
ATOM 4116 C C . ALA A 1 535 ? 20.389 27.516 -5.040 1.00 50.84 535 ALA A C 1
ATOM 4118 O O . ALA A 1 535 ? 21.045 26.947 -5.912 1.00 50.84 535 ALA A O 1
ATOM 4119 N N . THR A 1 536 ? 20.979 28.135 -4.014 1.00 41.97 536 THR A N 1
ATOM 4120 C CA . THR A 1 536 ? 22.436 28.259 -3.830 1.00 41.97 536 THR A CA 1
ATOM 4121 C C . THR A 1 536 ? 23.151 26.927 -3.586 1.00 41.97 536 THR A C 1
ATOM 4123 O O . THR A 1 536 ? 24.366 26.864 -3.746 1.00 41.97 536 THR A O 1
ATOM 4126 N N . ASP A 1 537 ? 22.403 25.866 -3.278 1.00 46.16 537 ASP A N 1
ATOM 4127 C CA . ASP A 1 537 ? 22.881 24.492 -3.133 1.00 46.16 537 ASP A CA 1
ATOM 4128 C C . ASP A 1 537 ? 22.181 23.598 -4.169 1.00 46.16 537 ASP A C 1
ATOM 4130 O O . ASP A 1 537 ? 21.177 22.946 -3.875 1.00 46.16 537 ASP A O 1
ATOM 4134 N N . LYS A 1 538 ? 22.709 23.563 -5.402 1.00 50.03 538 LYS A N 1
ATOM 4135 C CA . LYS A 1 538 ? 22.292 22.630 -6.469 1.00 50.03 538 LYS A CA 1
ATOM 4136 C C . LYS A 1 538 ? 22.696 21.194 -6.114 1.00 50.03 538 LYS A C 1
ATOM 4138 O O . LYS A 1 538 ? 23.553 20.589 -6.757 1.00 50.03 538 LYS A O 1
ATOM 4143 N N . ALA A 1 539 ? 22.133 20.643 -5.047 1.00 47.88 539 ALA A N 1
ATOM 4144 C CA . ALA A 1 539 ? 22.313 19.242 -4.726 1.00 47.88 539 ALA A CA 1
ATOM 4145 C C . ALA A 1 539 ? 21.418 18.441 -5.687 1.00 47.88 539 ALA A C 1
ATOM 4147 O O . ALA A 1 539 ? 20.198 18.523 -5.599 1.00 47.88 539 ALA A O 1
ATOM 4148 N N . ALA A 1 540 ? 22.037 17.729 -6.634 1.00 52.72 540 ALA A N 1
ATOM 4149 C CA . ALA A 1 540 ? 21.428 16.967 -7.732 1.00 52.72 540 ALA A CA 1
ATOM 4150 C C . ALA A 1 540 ? 20.519 15.810 -7.255 1.00 52.72 540 ALA A C 1
ATOM 4152 O O . ALA A 1 540 ? 20.842 14.633 -7.423 1.00 52.72 540 ALA A O 1
ATOM 4153 N N . GLY A 1 541 ? 19.408 16.150 -6.607 1.00 64.31 541 GLY A N 1
ATOM 4154 C CA . GLY A 1 541 ? 18.491 15.216 -5.975 1.00 64.31 541 GLY A CA 1
ATOM 4155 C C . GLY A 1 541 ? 17.159 15.094 -6.690 1.00 64.31 541 GLY A C 1
ATOM 4156 O O . GLY A 1 541 ? 16.704 16.007 -7.375 1.00 64.31 541 GLY A O 1
ATOM 4157 N N . TYR A 1 542 ? 16.518 13.948 -6.483 1.00 76.75 542 TYR A N 1
ATOM 4158 C CA . TYR A 1 542 ? 15.172 13.694 -6.967 1.00 76.75 542 TYR A CA 1
ATOM 4159 C C . TYR A 1 542 ? 14.113 14.122 -5.952 1.00 76.75 542 TYR A C 1
ATOM 4161 O O . TYR A 1 542 ? 14.238 13.805 -4.772 1.00 76.75 542 TYR A O 1
ATOM 4169 N N . TYR A 1 543 ? 13.049 14.757 -6.438 1.00 79.50 543 TYR A N 1
ATOM 4170 C CA . TYR A 1 543 ? 11.770 14.920 -5.765 1.00 79.50 543 TYR A CA 1
ATOM 4171 C C . TYR A 1 543 ? 11.048 13.573 -5.741 1.00 79.50 543 TYR A C 1
ATOM 4173 O O . TYR A 1 543 ? 10.690 13.012 -6.783 1.00 79.50 543 TYR A O 1
ATOM 4181 N N . MET A 1 544 ? 10.818 13.062 -4.537 1.00 83.88 544 MET A N 1
ATOM 4182 C CA . MET A 1 544 ? 10.012 11.867 -4.295 1.00 83.88 544 MET A CA 1
ATOM 4183 C C . MET A 1 544 ? 8.628 12.317 -3.831 1.00 83.88 544 MET A C 1
ATOM 4185 O O . MET A 1 544 ? 8.428 12.637 -2.666 1.00 83.88 544 MET A O 1
ATOM 4189 N N . ARG A 1 545 ? 7.673 12.450 -4.757 1.00 87.44 545 ARG A N 1
ATOM 4190 C CA . ARG A 1 545 ? 6.360 13.086 -4.506 1.00 87.44 545 ARG A CA 1
ATOM 4191 C C . ARG A 1 545 ? 5.219 12.277 -5.118 1.00 87.44 545 ARG A C 1
ATOM 4193 O O . ARG A 1 545 ? 4.390 12.795 -5.851 1.00 87.44 545 ARG A O 1
ATOM 4200 N N . GLY A 1 546 ? 5.221 10.975 -4.855 1.00 93.12 546 GLY A N 1
ATOM 4201 C CA . GLY A 1 546 ? 4.273 10.041 -5.463 1.00 93.12 546 GLY A CA 1
ATOM 4202 C C . GLY A 1 546 ? 3.834 8.927 -4.521 1.00 93.12 546 GLY A C 1
ATOM 4203 O O . GLY A 1 546 ? 3.783 9.122 -3.306 1.00 93.12 546 GLY A O 1
ATOM 4204 N N . ILE A 1 547 ? 3.558 7.765 -5.104 1.00 97.75 547 ILE A N 1
ATOM 4205 C CA . ILE A 1 547 ? 3.203 6.509 -4.451 1.00 97.75 547 ILE A CA 1
ATOM 4206 C C . ILE A 1 547 ? 4.370 5.535 -4.625 1.00 97.75 547 ILE A C 1
ATOM 4208 O O . ILE A 1 547 ? 4.677 5.118 -5.743 1.00 97.75 547 ILE A O 1
ATOM 4212 N N . GLN A 1 548 ? 5.010 5.164 -3.521 1.00 97.69 548 GLN A N 1
ATOM 4213 C CA . GLN A 1 548 ? 6.072 4.165 -3.495 1.00 97.69 548 GLN A CA 1
ATOM 4214 C C . GLN A 1 548 ? 5.539 2.835 -2.977 1.00 97.69 548 GLN A C 1
ATOM 4216 O O . GLN A 1 548 ? 4.985 2.777 -1.887 1.00 97.69 548 GLN A O 1
ATOM 4221 N N . VAL A 1 549 ? 5.748 1.754 -3.720 1.00 98.31 549 VAL A N 1
ATOM 4222 C CA . VAL A 1 549 ? 5.392 0.399 -3.303 1.00 98.31 549 VAL A CA 1
ATOM 4223 C C . VAL A 1 549 ? 6.630 -0.322 -2.781 1.00 98.31 549 VAL A C 1
ATOM 4225 O O . VAL A 1 549 ? 7.534 -0.638 -3.549 1.00 98.31 549 VAL A O 1
ATOM 4228 N N . LYS A 1 550 ? 6.656 -0.606 -1.476 1.00 96.12 550 LYS A N 1
ATOM 4229 C CA . LYS A 1 550 ? 7.695 -1.393 -0.785 1.00 96.12 550 LYS A CA 1
ATOM 4230 C C . LYS A 1 550 ? 7.160 -2.710 -0.216 1.00 96.12 550 LYS A C 1
ATOM 4232 O O . LYS A 1 550 ? 7.766 -3.314 0.667 1.00 96.12 550 LYS A O 1
ATOM 4237 N N . ARG A 1 551 ? 5.993 -3.133 -0.699 1.00 95.50 551 ARG A N 1
ATOM 4238 C CA . ARG A 1 551 ? 5.238 -4.293 -0.225 1.00 95.50 551 ARG A CA 1
ATOM 4239 C C . ARG A 1 551 ? 5.036 -5.287 -1.359 1.00 95.50 551 ARG A C 1
ATOM 4241 O O . ARG A 1 551 ? 4.684 -4.888 -2.472 1.00 95.50 551 ARG A O 1
ATOM 4248 N N . SER A 1 552 ? 5.215 -6.573 -1.075 1.00 94.69 552 SER A N 1
ATOM 4249 C CA . SER A 1 552 ? 4.971 -7.616 -2.073 1.00 94.69 552 SER A CA 1
ATOM 4250 C C . SER A 1 552 ? 3.469 -7.838 -2.300 1.00 94.69 552 SER A C 1
ATOM 4252 O O . SER A 1 552 ? 2.658 -7.458 -1.458 1.00 94.69 552 SER A O 1
ATOM 4254 N N . TYR A 1 553 ? 3.085 -8.448 -3.425 1.00 96.44 553 TYR A N 1
ATOM 4255 C CA . TYR A 1 553 ? 1.683 -8.737 -3.781 1.00 96.44 553 TYR A CA 1
ATOM 4256 C C . TYR A 1 553 ? 0.772 -7.505 -3.703 1.00 96.44 553 TYR A C 1
ATOM 4258 O O . TYR A 1 553 ? -0.224 -7.477 -2.971 1.00 96.44 553 TYR A O 1
ATOM 4266 N N . THR A 1 554 ? 1.140 -6.481 -4.469 1.00 98.50 554 THR A N 1
ATOM 4267 C CA . THR A 1 554 ? 0.428 -5.201 -4.504 1.00 98.50 554 THR A CA 1
ATOM 4268 C C . THR A 1 554 ? -0.055 -4.906 -5.917 1.00 98.50 554 THR A C 1
ATOM 4270 O O . THR A 1 554 ? 0.740 -4.911 -6.859 1.00 98.50 554 THR A O 1
ATOM 4273 N N . THR A 1 555 ? -1.341 -4.581 -6.059 1.00 98.81 555 THR A N 1
ATOM 4274 C CA . THR A 1 555 ? -1.900 -4.047 -7.307 1.00 98.81 555 THR A CA 1
ATOM 4275 C C . THR A 1 555 ? -2.362 -2.608 -7.116 1.00 98.81 555 THR A C 1
ATOM 4277 O O . THR A 1 555 ? -3.193 -2.315 -6.258 1.00 98.81 555 THR A O 1
ATOM 4280 N N . VAL A 1 556 ? -1.861 -1.717 -7.964 1.00 98.88 556 VAL A N 1
ATOM 4281 C CA . VAL A 1 556 ? -2.348 -0.347 -8.126 1.00 98.88 556 VAL A CA 1
ATOM 4282 C C . VAL A 1 556 ? -3.173 -0.312 -9.408 1.00 98.88 556 VAL A C 1
ATOM 4284 O O . VAL A 1 556 ? -2.615 -0.464 -10.490 1.00 98.88 556 VAL A O 1
ATOM 4287 N N . ASP A 1 557 ? -4.492 -0.166 -9.294 1.00 98.88 557 ASP A N 1
ATOM 4288 C CA . ASP A 1 557 ? -5.443 -0.279 -10.405 1.00 98.88 557 ASP A CA 1
ATOM 4289 C C . ASP A 1 557 ? -6.188 1.038 -10.647 1.00 98.88 557 ASP A C 1
ATOM 4291 O O . ASP A 1 557 ? -6.881 1.547 -9.766 1.00 98.88 557 ASP A O 1
ATOM 4295 N N . GLY A 1 558 ? -6.077 1.597 -11.849 1.00 98.75 558 GLY A N 1
ATOM 4296 C CA . GLY A 1 558 ? -6.871 2.749 -12.275 1.00 98.75 558 GLY A CA 1
ATOM 4297 C C . GLY A 1 558 ? -6.446 4.094 -11.679 1.00 98.75 558 GLY A C 1
ATOM 4298 O O . GLY A 1 558 ? -7.204 5.062 -11.784 1.00 98.75 558 GLY A O 1
ATOM 4299 N N . VAL A 1 559 ? -5.265 4.180 -11.057 1.00 98.88 559 VAL A N 1
ATOM 4300 C CA . VAL A 1 559 ? -4.697 5.456 -10.595 1.00 98.88 559 VAL A CA 1
ATOM 4301 C C . VAL A 1 559 ? -4.226 6.260 -11.803 1.00 98.88 559 VAL A C 1
ATOM 4303 O O . VAL A 1 559 ? -3.503 5.759 -12.665 1.00 98.88 559 VAL A O 1
ATOM 4306 N N . LYS A 1 560 ? -4.616 7.531 -11.866 1.00 98.81 560 LYS A N 1
ATOM 4307 C CA . LYS A 1 560 ? -4.267 8.426 -12.972 1.00 98.81 560 LYS A CA 1
ATOM 4308 C C . LYS A 1 560 ? -3.389 9.549 -12.469 1.00 98.81 560 LYS A C 1
ATOM 4310 O O . LYS A 1 560 ? -3.781 10.233 -11.531 1.00 98.81 560 LYS A O 1
ATOM 4315 N N . HIS A 1 561 ? -2.250 9.764 -13.109 1.00 97.50 561 HIS A N 1
ATOM 4316 C CA . HIS A 1 561 ? -1.355 10.863 -12.802 1.00 97.50 561 HIS A CA 1
ATOM 4317 C C . HIS A 1 561 ? -1.187 11.802 -13.996 1.00 97.50 561 HIS A C 1
ATOM 4319 O O . HIS A 1 561 ? -0.893 11.378 -15.116 1.00 97.50 561 HIS A O 1
ATOM 4325 N N . TYR A 1 562 ? -1.344 13.092 -13.718 1.00 94.19 562 TYR A N 1
ATOM 4326 C CA . TYR A 1 562 ? -1.169 14.205 -14.640 1.00 94.19 562 TYR A CA 1
ATOM 4327 C C . TYR A 1 562 ? -0.189 15.220 -14.066 1.00 94.19 562 TYR A C 1
ATOM 4329 O O . TYR A 1 562 ? -0.075 15.378 -12.849 1.00 94.19 562 TYR A O 1
ATOM 4337 N N . THR A 1 563 ? 0.469 15.976 -14.939 1.00 87.44 563 THR A N 1
ATOM 4338 C CA . THR A 1 563 ? 1.256 17.141 -14.531 1.00 87.44 563 THR A CA 1
ATOM 4339 C C . THR A 1 563 ? 0.697 18.407 -15.163 1.00 87.44 563 THR A C 1
ATOM 4341 O O . THR A 1 563 ? 0.230 18.415 -16.303 1.00 87.44 563 THR A O 1
ATOM 4344 N N . THR A 1 564 ? 0.721 19.500 -14.406 1.00 81.19 564 THR A N 1
ATOM 4345 C CA . THR A 1 564 ? 0.445 20.852 -14.903 1.00 81.19 564 THR A CA 1
ATOM 4346 C C . THR A 1 564 ? 1.435 21.818 -14.262 1.00 81.19 564 THR A C 1
ATOM 4348 O O . THR A 1 564 ? 2.008 21.524 -13.216 1.00 81.19 564 THR A O 1
ATOM 4351 N N . GLY A 1 565 ? 1.678 22.973 -14.878 1.00 61.41 565 GLY A N 1
ATOM 4352 C CA . GLY A 1 565 ? 2.595 23.957 -14.295 1.00 61.41 565 GLY A CA 1
ATOM 4353 C C . GLY A 1 565 ? 4.075 23.736 -14.620 1.00 61.41 565 GLY A C 1
ATOM 4354 O O . GLY A 1 565 ? 4.873 24.598 -14.273 1.00 61.41 565 GLY A O 1
ATOM 4355 N N . ASP A 1 566 ? 4.438 22.675 -15.356 1.00 57.84 566 ASP A N 1
ATOM 4356 C CA . ASP A 1 566 ? 5.778 22.481 -15.938 1.00 57.84 566 ASP A CA 1
ATOM 4357 C C . ASP A 1 566 ? 6.015 23.492 -17.089 1.00 57.84 566 ASP A C 1
ATOM 4359 O O . ASP A 1 566 ? 6.268 23.114 -18.236 1.00 57.84 566 ASP A O 1
ATOM 4363 N N . PHE A 1 567 ? 5.862 24.793 -16.836 1.00 45.97 567 PHE A N 1
ATOM 4364 C CA . PHE A 1 567 ? 5.958 25.856 -17.834 1.00 45.97 567 PHE A CA 1
ATOM 4365 C C . PHE A 1 567 ? 7.089 26.820 -17.483 1.00 45.97 567 PHE A C 1
ATOM 4367 O O . PHE A 1 567 ? 7.133 27.391 -16.396 1.00 45.97 567 PHE A O 1
ATOM 4374 N N . THR A 1 568 ? 7.972 27.061 -18.448 1.00 42.94 568 THR A N 1
ATOM 4375 C CA . THR A 1 568 ? 8.811 28.258 -18.462 1.00 42.94 568 THR A CA 1
ATOM 4376 C C . THR A 1 568 ? 7.945 29.460 -18.849 1.00 42.94 568 THR A C 1
ATOM 4378 O O . THR A 1 568 ? 7.087 29.368 -19.732 1.00 42.94 568 THR A O 1
ATOM 4381 N N . THR A 1 569 ? 8.142 30.615 -18.209 1.00 40.38 569 THR A N 1
ATOM 4382 C CA . THR A 1 569 ? 7.588 31.870 -18.737 1.00 40.38 569 THR A CA 1
ATOM 4383 C C . THR A 1 569 ? 8.282 32.208 -20.060 1.00 40.38 569 THR A C 1
ATOM 4385 O O . THR A 1 569 ? 9.443 31.861 -20.286 1.00 40.38 569 THR A O 1
ATOM 4388 N N . SER A 1 570 ? 7.577 32.893 -20.963 1.00 42.22 570 SER A N 1
ATOM 4389 C CA . SER A 1 570 ? 8.060 33.254 -22.306 1.00 42.22 570 SER A CA 1
ATOM 4390 C C . SER A 1 570 ? 9.379 34.040 -22.326 1.00 42.22 570 SER A C 1
ATOM 4392 O O . SER A 1 570 ? 10.055 34.051 -23.351 1.00 42.22 570 SER A O 1
ATOM 4394 N N . GLU A 1 571 ? 9.763 34.654 -21.206 1.00 43.12 571 GLU A N 1
ATOM 4395 C CA . GLU A 1 571 ? 11.019 35.395 -21.034 1.00 43.12 571 GLU A CA 1
ATOM 4396 C C . GLU A 1 571 ? 12.259 34.485 -20.902 1.00 43.12 571 GLU A C 1
ATOM 4398 O O . GLU A 1 571 ? 13.381 34.957 -21.060 1.00 43.12 571 GLU A O 1
ATOM 4403 N N . HIS A 1 572 ? 12.077 33.171 -20.715 1.00 48.12 572 HIS A N 1
ATOM 4404 C CA . HIS A 1 572 ? 13.155 32.215 -20.425 1.00 48.12 572 HIS A CA 1
ATOM 4405 C C . HIS A 1 572 ? 13.400 31.163 -21.523 1.00 48.12 572 HIS A C 1
ATOM 4407 O O . HIS A 1 572 ? 14.135 30.199 -21.318 1.00 48.12 572 HIS A O 1
ATOM 4413 N N . LYS A 1 573 ? 12.833 31.349 -22.725 1.00 43.53 573 LYS A N 1
ATOM 4414 C CA . LYS A 1 573 ? 12.999 30.423 -23.870 1.00 43.53 573 LYS A CA 1
ATOM 4415 C C . LYS A 1 573 ? 14.456 30.235 -24.334 1.00 43.53 573 LYS A C 1
ATOM 4417 O O . LYS A 1 573 ? 14.740 29.269 -25.031 1.00 43.53 573 LYS A O 1
ATOM 4422 N N . ASN A 1 574 ? 15.362 31.133 -23.935 1.00 42.41 574 ASN A N 1
ATOM 4423 C CA . ASN A 1 574 ? 16.777 31.135 -24.330 1.00 42.41 574 ASN A CA 1
ATOM 4424 C C . ASN A 1 574 ? 17.757 30.871 -23.167 1.00 42.41 574 ASN A C 1
ATOM 4426 O O . ASN A 1 574 ? 18.969 30.938 -23.371 1.00 42.41 574 ASN A O 1
ATOM 4430 N N . SER A 1 575 ? 17.272 30.591 -21.953 1.00 42.56 575 SER A N 1
ATOM 4431 C CA . SER A 1 575 ? 18.116 30.258 -20.795 1.00 42.56 575 SER A CA 1
ATOM 4432 C C . SER A 1 575 ? 18.140 28.746 -20.562 1.00 42.56 575 SER A C 1
ATOM 4434 O O . SER A 1 575 ? 17.092 28.106 -20.574 1.00 42.56 575 SER A O 1
ATOM 4436 N N . LYS A 1 576 ? 19.332 28.179 -20.323 1.00 45.84 576 LYS A N 1
ATOM 4437 C CA . LYS A 1 576 ? 19.540 26.793 -19.861 1.00 45.84 576 LYS A CA 1
ATOM 4438 C C . LYS A 1 576 ? 19.029 26.630 -18.420 1.00 45.84 576 LYS A C 1
ATOM 4440 O O . LYS A 1 576 ? 19.829 26.495 -17.502 1.00 45.84 576 LYS A O 1
ATOM 4445 N N . LEU A 1 577 ? 17.723 26.734 -18.211 1.00 48.53 577 LEU A N 1
ATOM 4446 C CA . LEU A 1 577 ? 17.126 26.496 -16.903 1.00 48.53 577 LEU A CA 1
ATOM 4447 C C . LEU A 1 577 ? 16.871 25.002 -16.743 1.00 48.53 577 LEU A C 1
ATOM 4449 O O . LEU A 1 577 ? 16.170 24.397 -17.552 1.00 48.53 577 LEU A O 1
ATOM 4453 N N . GLU A 1 578 ? 17.454 24.426 -15.701 1.00 54.50 578 GLU A N 1
ATOM 4454 C CA . GLU A 1 578 ? 17.213 23.049 -15.294 1.00 54.50 578 GLU A CA 1
ATOM 4455 C C . GLU A 1 578 ? 15.894 22.979 -14.506 1.00 54.50 578 GLU A C 1
ATOM 4457 O O . GLU A 1 578 ? 15.614 23.839 -13.676 1.00 54.50 578 GLU A O 1
ATOM 4462 N N . GLY A 1 579 ? 15.052 21.984 -14.797 1.00 58.22 579 GLY A N 1
ATOM 4463 C CA . GLY A 1 579 ? 13.857 21.688 -14.003 1.00 58.22 579 GLY A CA 1
ATOM 4464 C C . GLY A 1 579 ? 14.142 20.658 -12.899 1.00 58.22 579 GLY A C 1
ATOM 4465 O O . GLY A 1 579 ? 15.150 19.952 -12.969 1.00 58.22 579 GLY A O 1
ATOM 4466 N N . PRO A 1 580 ? 13.247 20.513 -11.907 1.00 69.00 580 PRO A N 1
ATOM 4467 C CA . PRO A 1 580 ? 13.367 19.498 -10.859 1.00 69.00 580 PRO A CA 1
ATOM 4468 C C . PRO A 1 580 ? 13.394 18.062 -11.418 1.00 69.00 580 PRO A C 1
ATOM 4470 O O . PRO A 1 580 ? 12.619 17.696 -12.309 1.00 69.00 580 PRO A O 1
ATOM 4473 N N . HIS A 1 581 ? 14.252 17.211 -10.850 1.00 77.31 581 HIS A N 1
ATOM 4474 C CA . HIS A 1 581 ? 14.280 15.778 -11.149 1.00 77.31 581 HIS A CA 1
ATOM 4475 C C . HIS A 1 581 ? 13.203 15.058 -10.326 1.00 77.31 581 HIS A C 1
ATOM 4477 O O . HIS A 1 581 ? 13.205 15.203 -9.114 1.00 77.31 581 HIS A O 1
ATOM 4483 N N . TYR A 1 582 ? 12.330 14.238 -10.915 1.00 82.56 582 TYR A N 1
ATOM 4484 C CA . TYR A 1 582 ? 11.350 13.434 -10.161 1.00 82.56 582 TYR A CA 1
ATOM 4485 C C . TYR A 1 582 ? 11.669 11.938 -10.221 1.00 82.56 582 TYR A C 1
ATOM 4487 O O . TYR A 1 582 ? 11.969 11.417 -11.296 1.00 82.56 582 TYR A O 1
ATOM 4495 N N . TYR A 1 583 ? 11.607 11.249 -9.077 1.00 85.38 583 TYR A N 1
ATOM 4496 C CA . TYR A 1 583 ? 11.835 9.797 -8.981 1.00 85.38 583 TYR A CA 1
ATOM 4497 C C . TYR A 1 583 ? 10.521 9.019 -9.149 1.00 85.38 583 TYR A C 1
ATOM 4499 O O . TYR A 1 583 ? 10.144 8.221 -8.300 1.00 85.38 583 TYR A O 1
ATOM 4507 N N . GLY A 1 584 ? 9.788 9.288 -10.230 1.00 88.25 584 GLY A N 1
ATOM 4508 C CA . GLY A 1 584 ? 8.506 8.640 -10.504 1.00 88.25 584 GLY A CA 1
ATOM 4509 C C . GLY A 1 584 ? 7.358 9.117 -9.607 1.00 88.25 584 GLY A C 1
ATOM 4510 O O . GLY A 1 584 ? 7.504 9.299 -8.400 1.00 88.25 584 GLY A O 1
ATOM 4511 N N . PHE A 1 585 ? 6.171 9.299 -10.183 1.00 94.44 585 PHE A N 1
ATOM 4512 C CA . PHE A 1 585 ? 4.949 9.323 -9.384 1.00 94.44 585 PHE A CA 1
ATOM 4513 C C . PHE A 1 585 ? 4.609 7.904 -8.914 1.00 94.44 585 PHE A C 1
ATOM 4515 O O . PHE A 1 585 ? 4.277 7.704 -7.752 1.00 94.44 585 PHE A O 1
ATOM 4522 N N . PHE A 1 586 ? 4.754 6.914 -9.790 1.00 97.69 586 PHE A N 1
ATOM 4523 C CA . PHE A 1 586 ? 4.684 5.499 -9.450 1.00 97.69 586 PHE A CA 1
ATOM 4524 C C . PHE A 1 586 ? 6.099 4.976 -9.192 1.00 97.69 586 PHE A C 1
ATOM 4526 O O . PHE A 1 586 ? 6.928 4.980 -10.100 1.00 97.69 586 PHE A O 1
ATOM 4533 N N . SER A 1 587 ? 6.388 4.512 -7.977 1.00 96.56 587 SER A N 1
ATOM 4534 C CA . SER A 1 587 ? 7.647 3.824 -7.668 1.00 96.56 587 SER A CA 1
ATOM 4535 C C . SER A 1 587 ? 7.385 2.441 -7.092 1.00 96.56 587 SER A C 1
ATOM 4537 O O . SER A 1 587 ? 6.406 2.239 -6.374 1.00 96.56 587 SER A O 1
ATOM 4539 N N . ALA A 1 588 ? 8.272 1.495 -7.376 1.00 97.56 588 ALA A N 1
ATOM 4540 C CA . ALA A 1 588 ? 8.324 0.210 -6.695 1.00 97.56 588 ALA A CA 1
ATOM 4541 C C . ALA A 1 588 ? 9.765 -0.108 -6.303 1.00 97.56 588 ALA A C 1
ATOM 4543 O O . ALA A 1 588 ? 10.665 -0.115 -7.142 1.00 97.56 588 ALA A O 1
ATOM 4544 N N . ASP A 1 589 ? 9.988 -0.397 -5.031 1.00 95.25 589 ASP A N 1
ATOM 4545 C CA . ASP A 1 589 ? 11.317 -0.651 -4.500 1.00 95.25 589 ASP A CA 1
ATOM 4546 C C . ASP A 1 589 ? 11.283 -1.900 -3.621 1.00 95.25 589 ASP A C 1
ATOM 4548 O O . ASP A 1 589 ? 10.318 -2.111 -2.889 1.00 95.25 589 ASP A O 1
ATOM 4552 N N . GLU A 1 590 ? 12.324 -2.731 -3.694 1.00 95.88 590 GLU A N 1
ATOM 4553 C CA . GLU A 1 590 ? 12.575 -3.809 -2.722 1.00 95.88 590 GLU A CA 1
ATOM 4554 C C . GLU A 1 590 ? 11.347 -4.709 -2.455 1.00 95.88 590 GLU A C 1
ATOM 4556 O O . GLU A 1 590 ? 11.023 -5.043 -1.317 1.00 95.88 590 GLU A O 1
ATOM 4561 N N . SER A 1 591 ? 10.635 -5.095 -3.514 1.00 95.31 591 SER A N 1
ATOM 4562 C CA . SER A 1 591 ? 9.358 -5.814 -3.429 1.00 95.31 591 SER A CA 1
ATOM 4563 C C . SER A 1 591 ? 9.229 -6.918 -4.481 1.00 95.31 591 SER A C 1
ATOM 4565 O O . SER A 1 591 ? 9.994 -6.985 -5.444 1.00 95.31 591 SER A O 1
ATOM 4567 N N . ASN A 1 592 ? 8.257 -7.811 -4.284 1.00 95.19 592 ASN A N 1
ATOM 4568 C CA . ASN A 1 592 ? 7.934 -8.889 -5.214 1.00 95.19 592 ASN A CA 1
ATOM 4569 C C . ASN A 1 592 ? 6.483 -8.788 -5.703 1.00 95.19 592 ASN A C 1
ATOM 4571 O O . ASN A 1 592 ? 5.571 -8.648 -4.891 1.00 95.19 592 ASN A O 1
ATOM 4575 N N . GLN A 1 593 ? 6.254 -8.958 -7.004 1.00 96.06 593 GLN A N 1
ATOM 4576 C CA . GLN A 1 593 ? 4.930 -9.004 -7.624 1.00 96.06 593 GLN A CA 1
ATOM 4577 C C . GLN A 1 593 ? 4.131 -7.711 -7.413 1.00 96.06 593 GLN A C 1
ATOM 4579 O O . GLN A 1 593 ? 3.140 -7.663 -6.679 1.00 96.06 593 GLN A O 1
ATOM 4584 N N . VAL A 1 594 ? 4.584 -6.660 -8.096 1.00 98.25 594 VAL A N 1
ATOM 4585 C CA . VAL A 1 594 ? 3.921 -5.352 -8.135 1.00 98.25 594 VAL A CA 1
ATOM 4586 C C . VAL A 1 594 ? 3.285 -5.140 -9.504 1.00 98.25 594 VAL A C 1
ATOM 4588 O O . VAL A 1 594 ? 3.955 -5.228 -10.536 1.00 98.25 594 VAL A O 1
ATOM 4591 N N . ILE A 1 595 ? 1.985 -4.854 -9.516 1.00 98.75 595 ILE A N 1
ATOM 4592 C CA . ILE A 1 595 ? 1.213 -4.652 -10.742 1.00 98.75 595 ILE A CA 1
ATOM 4593 C C . ILE A 1 595 ? 0.641 -3.237 -10.746 1.00 98.75 595 ILE A C 1
ATOM 4595 O O . ILE A 1 595 ? -0.151 -2.875 -9.882 1.00 98.75 595 ILE A O 1
ATOM 4599 N N . PHE A 1 596 ? 1.007 -2.451 -11.751 1.00 98.81 596 PHE A N 1
ATOM 4600 C CA . PHE A 1 596 ? 0.323 -1.215 -12.112 1.00 98.81 596 PHE A CA 1
ATOM 4601 C C . PHE A 1 596 ? -0.626 -1.541 -13.261 1.00 98.81 596 PHE A C 1
ATOM 4603 O O . PHE A 1 596 ? -0.184 -1.936 -14.341 1.00 98.81 596 PHE A O 1
ATOM 4610 N N . LYS A 1 597 ? -1.928 -1.434 -13.016 1.00 98.81 597 LYS A N 1
ATOM 4611 C CA . LYS A 1 597 ? -2.975 -1.858 -13.939 1.00 98.81 597 LYS A CA 1
ATOM 4612 C C . LYS A 1 597 ? -3.870 -0.686 -14.308 1.00 98.81 597 LYS A C 1
ATOM 4614 O O . LYS A 1 597 ? -4.293 0.057 -13.432 1.00 98.81 597 LYS A O 1
ATOM 4619 N N . ASN A 1 598 ? -4.186 -0.522 -15.589 1.00 98.75 598 ASN A N 1
ATOM 4620 C CA . ASN A 1 598 ? -5.077 0.537 -16.079 1.00 98.75 598 ASN A CA 1
ATOM 4621 C C . ASN A 1 598 ? -4.669 1.951 -15.607 1.00 98.75 598 ASN A C 1
ATOM 4623 O O . ASN A 1 598 ? -5.522 2.826 -15.435 1.00 98.75 598 ASN A O 1
ATOM 4627 N N . CYS A 1 599 ? -3.381 2.167 -15.324 1.00 98.81 599 CYS A N 1
ATOM 4628 C CA . CYS A 1 599 ? -2.892 3.432 -14.790 1.00 98.81 599 CYS A CA 1
ATOM 4629 C C . CYS A 1 599 ? -2.625 4.431 -15.914 1.00 98.81 599 CYS A C 1
ATOM 4631 O O . CYS A 1 599 ? -2.226 4.055 -17.018 1.00 98.81 599 CYS A O 1
ATOM 4633 N N . VAL A 1 600 ? -2.776 5.718 -15.602 1.00 98.69 600 VAL A N 1
ATOM 4634 C CA . VAL A 1 600 ? -2.337 6.800 -16.492 1.00 98.69 600 VAL A CA 1
ATOM 4635 C C . VAL A 1 600 ? -1.075 7.444 -15.935 1.00 98.69 600 VAL A C 1
ATOM 4637 O O . VAL A 1 600 ? -1.053 7.842 -14.773 1.00 98.69 600 VAL A O 1
ATOM 4640 N N . LEU A 1 601 ? -0.047 7.548 -16.773 1.00 97.69 601 LEU A N 1
ATOM 4641 C CA . LEU A 1 601 ? 1.240 8.176 -16.480 1.00 97.69 601 LEU A CA 1
ATOM 4642 C C . LEU A 1 601 ? 1.423 9.427 -17.345 1.00 97.69 601 LEU A C 1
ATOM 4644 O O . LEU A 1 601 ? 0.829 9.544 -18.413 1.00 97.69 601 LEU A O 1
ATOM 4648 N N . THR A 1 602 ? 2.290 10.347 -16.941 1.00 92.88 602 THR A N 1
ATOM 4649 C CA . THR A 1 602 ? 2.587 11.575 -17.687 1.00 92.88 602 THR A CA 1
ATOM 4650 C C . THR A 1 602 ? 4.090 11.806 -17.785 1.00 92.88 602 THR A C 1
ATOM 4652 O O . THR A 1 602 ? 4.770 12.021 -16.785 1.00 92.88 602 THR A O 1
ATOM 4655 N N . GLY A 1 603 ? 4.631 11.801 -19.008 1.00 88.38 603 GLY A N 1
ATOM 4656 C CA . GLY A 1 603 ? 6.045 12.098 -19.233 1.00 88.38 603 GLY A CA 1
ATOM 4657 C C . GLY A 1 603 ? 6.353 13.567 -18.936 1.00 88.38 603 GLY A C 1
ATOM 4658 O O . GLY A 1 603 ? 5.716 14.458 -19.494 1.00 88.38 603 GLY A O 1
ATOM 4659 N N . ARG A 1 604 ? 7.350 13.850 -18.095 1.00 82.75 604 ARG A N 1
ATOM 4660 C CA . ARG A 1 604 ? 7.711 15.238 -17.765 1.00 82.75 604 ARG A CA 1
ATOM 4661 C C . ARG A 1 604 ? 8.516 15.902 -18.878 1.00 82.75 604 ARG A C 1
ATOM 4663 O O . ARG A 1 604 ? 9.298 15.243 -19.574 1.00 82.75 604 ARG A O 1
ATOM 4670 N N . ARG A 1 605 ? 8.311 17.213 -19.048 1.00 78.19 605 ARG A N 1
ATOM 4671 C CA . ARG A 1 605 ? 9.017 18.007 -20.061 1.00 78.19 605 ARG A CA 1
ATOM 4672 C C . ARG A 1 605 ? 10.525 18.006 -19.813 1.00 78.19 605 ARG A C 1
ATOM 4674 O O . ARG A 1 605 ? 10.979 18.097 -18.675 1.00 78.19 605 ARG A O 1
ATOM 4681 N N . TYR A 1 606 ? 11.296 17.904 -20.891 1.00 73.38 606 TYR A N 1
ATOM 4682 C CA . TYR A 1 606 ? 12.752 17.859 -20.837 1.00 73.38 606 TYR A CA 1
ATOM 4683 C C . TYR A 1 606 ? 13.345 19.254 -21.054 1.00 73.38 606 TYR A C 1
ATOM 4685 O O . TYR A 1 606 ? 13.359 19.776 -22.166 1.00 73.38 606 TYR A O 1
ATOM 4693 N N . TYR A 1 607 ? 13.894 19.834 -19.989 1.00 67.12 607 TYR A N 1
ATOM 4694 C CA . TYR A 1 607 ? 14.563 21.140 -20.012 1.00 67.12 607 TYR A CA 1
ATOM 4695 C C . TYR A 1 607 ? 16.088 20.991 -19.900 1.00 67.12 607 TYR A C 1
ATOM 4697 O O . TYR A 1 607 ? 16.738 21.633 -19.086 1.00 67.12 607 TYR A O 1
ATOM 4705 N N . GLY A 1 608 ? 16.672 20.065 -20.670 1.00 60.28 608 GLY A N 1
ATOM 4706 C CA . GLY A 1 608 ? 18.113 19.771 -20.603 1.00 60.28 608 GLY A CA 1
ATOM 4707 C C . GLY A 1 608 ? 18.535 18.888 -19.424 1.00 60.28 608 GLY A C 1
ATOM 4708 O O . GLY A 1 608 ? 19.711 18.557 -19.307 1.00 60.28 608 GLY A O 1
ATOM 4709 N N . VAL A 1 609 ? 17.580 18.463 -18.594 1.00 59.78 609 VAL A N 1
ATOM 4710 C CA . VAL A 1 609 ? 17.799 17.614 -17.421 1.00 59.78 609 VAL A CA 1
ATOM 4711 C C . VAL A 1 609 ? 17.364 16.183 -17.714 1.00 59.78 609 VAL A C 1
ATOM 4713 O O . VAL A 1 609 ? 16.180 15.898 -17.905 1.00 59.78 609 VAL A O 1
ATOM 4716 N N . SER A 1 610 ? 18.325 15.262 -17.756 1.00 69.62 610 SER A N 1
ATOM 4717 C CA . SER A 1 610 ? 18.054 13.830 -17.897 1.00 69.62 610 SER A CA 1
ATOM 4718 C C . SER A 1 610 ? 17.602 13.208 -16.578 1.00 69.62 610 SER A C 1
ATOM 4720 O O . SER A 1 610 ? 18.105 13.569 -15.516 1.00 69.62 610 SER A O 1
ATOM 4722 N N . GLY A 1 611 ? 16.742 12.194 -16.659 1.00 72.12 611 GLY A N 1
ATOM 4723 C CA . GLY A 1 611 ? 16.443 11.309 -15.533 1.00 72.12 611 GLY A CA 1
ATOM 4724 C C . GLY A 1 611 ? 15.138 11.593 -14.802 1.00 72.12 611 GLY A C 1
ATOM 4725 O O . GLY A 1 611 ? 14.841 10.882 -13.864 1.00 72.12 611 GLY A O 1
ATOM 4726 N N . THR A 1 612 ? 14.337 12.578 -15.206 1.00 80.06 612 THR A N 1
ATOM 4727 C CA . THR A 1 612 ? 13.024 12.818 -14.584 1.00 80.06 612 THR A CA 1
ATOM 4728 C C . THR A 1 612 ? 11.983 11.808 -15.086 1.00 80.06 612 THR A C 1
ATOM 4730 O O . THR A 1 612 ? 11.817 11.640 -16.296 1.00 80.06 612 THR A O 1
ATOM 4733 N N . TYR A 1 613 ? 11.319 11.104 -14.168 1.00 87.56 613 TYR A N 1
ATOM 4734 C CA . TYR A 1 613 ? 10.440 9.972 -14.474 1.00 87.56 613 TYR A CA 1
ATOM 4735 C C . TYR A 1 613 ? 9.051 10.134 -13.869 1.00 87.56 613 TYR A C 1
ATOM 4737 O O . TYR A 1 613 ? 8.866 10.853 -12.886 1.00 87.56 613 TYR A O 1
ATOM 4745 N N . ASP A 1 614 ? 8.101 9.383 -14.425 1.00 93.44 614 ASP A N 1
ATOM 4746 C CA . ASP A 1 614 ? 6.787 9.149 -13.826 1.00 93.44 614 ASP A CA 1
ATOM 4747 C C . ASP A 1 614 ? 6.616 7.730 -13.271 1.00 93.44 614 ASP A C 1
ATOM 4749 O O . ASP A 1 614 ? 5.786 7.499 -12.398 1.00 93.44 614 ASP A O 1
ATOM 4753 N N . PHE A 1 615 ? 7.467 6.809 -13.714 1.00 96.44 615 PHE A N 1
ATOM 4754 C CA . PHE A 1 615 ? 7.597 5.446 -13.236 1.00 96.44 615 PHE A CA 1
ATOM 4755 C C . PHE A 1 615 ? 9.059 5.130 -12.900 1.00 96.44 615 PHE A C 1
ATOM 4757 O O . PHE A 1 615 ? 9.949 5.304 -13.733 1.00 96.44 615 PHE A O 1
ATOM 4764 N N . ALA A 1 616 ? 9.315 4.627 -11.700 1.00 95.00 616 ALA A N 1
ATOM 4765 C CA . ALA A 1 616 ? 10.628 4.149 -11.291 1.00 95.00 616 ALA A CA 1
ATOM 4766 C C . ALA A 1 616 ? 10.515 2.771 -10.638 1.00 95.00 616 ALA A C 1
ATOM 4768 O O . ALA A 1 616 ? 9.510 2.444 -10.009 1.00 95.00 616 ALA A O 1
ATOM 4769 N N . ALA A 1 617 ? 11.551 1.948 -10.791 1.00 96.56 617 ALA A N 1
ATOM 4770 C CA . ALA A 1 617 ? 11.624 0.696 -10.052 1.00 96.56 617 ALA A CA 1
ATOM 4771 C C . ALA A 1 617 ? 13.055 0.302 -9.707 1.00 96.56 617 ALA A C 1
ATOM 4773 O O . ALA A 1 617 ? 13.969 0.462 -10.525 1.00 96.56 617 ALA A O 1
ATOM 4774 N N . LYS A 1 618 ? 13.256 -0.257 -8.514 1.00 95.75 618 LYS A N 1
ATOM 4775 C CA . LYS A 1 618 ? 14.575 -0.715 -8.081 1.00 95.75 618 LYS A CA 1
ATOM 4776 C C . LYS A 1 618 ? 14.504 -1.960 -7.208 1.00 95.75 618 LYS A C 1
ATOM 4778 O O . LYS A 1 618 ? 13.807 -1.972 -6.203 1.00 95.75 618 LYS A O 1
ATOM 4783 N N . LEU A 1 619 ? 15.306 -2.977 -7.535 1.00 96.56 619 LEU A N 1
ATOM 4784 C CA . LEU A 1 619 ? 15.386 -4.219 -6.747 1.00 96.56 619 LEU A CA 1
ATOM 4785 C C . LEU A 1 619 ? 14.011 -4.885 -6.568 1.00 96.56 619 LEU A C 1
ATOM 4787 O O . LEU A 1 619 ? 13.655 -5.316 -5.474 1.00 96.56 619 LEU A O 1
ATOM 4791 N N . VAL A 1 620 ? 13.240 -4.951 -7.654 1.00 96.88 620 VAL A N 1
ATOM 4792 C CA . VAL A 1 620 ? 11.906 -5.563 -7.677 1.00 96.88 620 VAL A CA 1
ATOM 4793 C C . VAL A 1 620 ? 11.949 -6.854 -8.485 1.00 96.88 620 VAL A C 1
ATOM 4795 O O . VAL A 1 620 ? 12.523 -6.878 -9.577 1.00 96.88 620 VAL A O 1
ATOM 4798 N N . ASN A 1 621 ? 11.325 -7.914 -7.974 1.00 96.19 621 ASN A N 1
ATOM 4799 C CA . ASN A 1 621 ? 10.997 -9.093 -8.773 1.00 96.19 621 ASN A CA 1
ATOM 4800 C C . ASN A 1 621 ? 9.539 -9.028 -9.228 1.00 96.19 621 ASN A C 1
ATOM 4802 O O . ASN A 1 621 ? 8.665 -8.772 -8.411 1.00 96.19 621 ASN A O 1
ATOM 4806 N N . ILE A 1 622 ? 9.276 -9.312 -10.502 1.00 96.12 622 ILE A N 1
ATOM 4807 C CA . ILE A 1 622 ? 7.954 -9.229 -11.133 1.00 96.12 622 ILE A CA 1
ATOM 4808 C C . ILE A 1 622 ? 7.362 -7.830 -10.970 1.00 96.12 622 ILE A C 1
ATOM 4810 O O . ILE A 1 622 ? 6.702 -7.502 -9.981 1.00 96.12 622 ILE A O 1
ATOM 4814 N N . ILE A 1 623 ? 7.564 -7.017 -11.999 1.00 97.06 623 ILE A N 1
ATOM 4815 C CA . ILE A 1 623 ? 6.922 -5.714 -12.109 1.00 97.06 623 ILE A CA 1
ATOM 4816 C C . ILE A 1 623 ? 6.188 -5.606 -13.430 1.00 97.06 623 ILE A C 1
ATOM 4818 O O . ILE A 1 623 ? 6.796 -5.722 -14.494 1.00 97.06 623 ILE A O 1
ATOM 4822 N N . ARG A 1 624 ? 4.873 -5.396 -13.350 1.00 98.50 624 ARG A N 1
ATOM 4823 C CA . ARG A 1 624 ? 3.998 -5.380 -14.519 1.00 98.50 624 ARG A CA 1
ATOM 4824 C C . ARG A 1 624 ? 3.289 -4.044 -14.671 1.00 98.50 624 ARG A C 1
ATOM 4826 O O . ARG A 1 624 ? 2.646 -3.585 -13.734 1.00 98.50 624 ARG A O 1
ATOM 4833 N N . LEU A 1 625 ? 3.368 -3.463 -15.865 1.00 98.75 625 LEU A N 1
ATOM 4834 C CA . LEU A 1 625 ? 2.493 -2.383 -16.318 1.00 98.75 625 LEU A CA 1
ATOM 4835 C C . LEU A 1 625 ? 1.510 -2.988 -17.323 1.00 98.75 625 LEU A C 1
ATOM 4837 O O . LEU A 1 625 ? 1.918 -3.419 -18.399 1.00 98.75 625 LEU A O 1
ATOM 4841 N N . GLU A 1 626 ? 0.237 -3.079 -16.949 1.00 98.69 626 GLU A N 1
ATOM 4842 C CA . GLU A 1 626 ? -0.811 -3.747 -17.726 1.00 98.69 626 GLU A CA 1
ATOM 4843 C C . GLU A 1 626 ? -1.933 -2.769 -18.071 1.00 98.69 626 GLU A C 1
ATOM 4845 O O . GLU A 1 626 ? -2.578 -2.222 -17.179 1.00 98.69 626 GLU A O 1
ATOM 4850 N N . GLY A 1 627 ? -2.200 -2.559 -19.361 1.00 98.69 627 GLY A N 1
ATOM 4851 C CA . GLY A 1 627 ? -3.243 -1.621 -19.790 1.00 98.69 627 GLY A CA 1
ATOM 4852 C C . GLY A 1 627 ? -2.937 -0.163 -19.434 1.00 98.69 627 GLY A C 1
ATOM 4853 O O . GLY A 1 627 ? -3.861 0.629 -19.268 1.00 98.69 627 GLY A O 1
ATOM 4854 N N . CYS A 1 628 ? -1.664 0.189 -19.241 1.00 98.75 628 CYS A N 1
ATOM 4855 C CA . CYS A 1 628 ? -1.263 1.533 -18.845 1.00 98.75 628 CYS A CA 1
ATOM 4856 C C . CYS A 1 628 ? -1.132 2.459 -20.058 1.00 98.75 628 CYS A C 1
ATOM 4858 O O . CYS A 1 628 ? -0.647 2.066 -21.124 1.00 98.75 628 CYS A O 1
ATOM 4860 N N . GLU A 1 629 ? -1.492 3.724 -19.866 1.00 98.31 629 GLU A N 1
ATOM 4861 C CA . GLU A 1 629 ? -1.434 4.752 -20.903 1.00 98.31 629 GLU A CA 1
ATOM 4862 C C . GLU A 1 629 ? -0.593 5.940 -20.448 1.00 98.31 629 GLU A C 1
ATOM 4864 O O . GLU A 1 629 ? -0.723 6.434 -19.329 1.00 98.31 629 GLU A O 1
ATOM 4869 N N . GLN A 1 630 ? 0.254 6.448 -21.336 1.00 96.94 630 GLN A N 1
ATOM 4870 C CA . GLN A 1 630 ? 0.877 7.747 -21.148 1.00 96.94 630 GLN A CA 1
ATOM 4871 C C . GLN A 1 630 ? -0.036 8.850 -21.706 1.00 96.94 630 GLN A C 1
ATOM 4873 O O . GLN A 1 630 ? -0.245 8.942 -22.915 1.00 96.94 630 GLN A O 1
ATOM 4878 N N . SER A 1 631 ? -0.519 9.730 -20.827 1.00 95.19 631 SER A N 1
ATOM 4879 C CA . SER A 1 631 ? -1.484 10.803 -21.116 1.00 95.19 631 SER A CA 1
ATOM 4880 C C . SER A 1 631 ? -1.039 11.755 -22.228 1.00 95.19 631 SER A C 1
ATOM 4882 O O . SER A 1 631 ? -1.862 12.282 -22.971 1.00 95.19 631 SER A O 1
ATOM 4884 N N . ASN A 1 632 ? 0.270 11.969 -22.339 1.00 92.50 632 ASN A N 1
ATOM 4885 C CA . ASN A 1 632 ? 0.887 12.876 -23.292 1.00 92.50 632 ASN A CA 1
ATOM 4886 C C . ASN A 1 632 ? 1.765 12.151 -24.311 1.00 92.50 632 ASN A C 1
ATOM 4888 O O . ASN A 1 632 ? 2.655 12.780 -24.868 1.00 92.50 632 ASN A O 1
ATOM 4892 N N . PHE A 1 633 ? 1.550 10.848 -24.550 1.00 93.56 633 PHE A N 1
ATOM 4893 C CA . PHE A 1 633 ? 2.316 10.072 -25.537 1.00 93.56 633 PHE A CA 1
ATOM 4894 C C . PHE A 1 633 ? 2.354 10.776 -26.900 1.00 93.56 633 PHE A C 1
ATOM 4896 O O . PHE A 1 633 ? 3.422 10.933 -27.500 1.00 93.56 633 PHE A O 1
ATOM 4903 N N . TRP A 1 634 ? 1.183 11.253 -27.325 1.00 91.88 634 TRP A N 1
ATOM 4904 C CA . TRP A 1 634 ? 1.006 12.250 -28.372 1.00 91.88 634 TRP A CA 1
ATOM 4905 C C . TRP A 1 634 ? 0.660 13.585 -27.719 1.00 91.88 634 TRP A C 1
ATOM 4907 O O . TRP A 1 634 ? -0.164 13.638 -26.807 1.00 91.88 634 TRP A O 1
ATOM 4917 N N . MET A 1 635 ? 1.282 14.659 -28.184 1.00 89.19 635 MET A N 1
ATOM 4918 C CA . MET A 1 635 ? 1.075 16.005 -27.661 1.00 89.19 635 MET A CA 1
ATOM 4919 C C . MET A 1 635 ? 1.092 17.037 -28.785 1.00 89.19 635 MET A C 1
ATOM 4921 O O . MET A 1 635 ? 1.499 16.735 -29.903 1.00 89.19 635 MET A O 1
ATOM 4925 N N . GLU A 1 636 ? 0.629 18.245 -28.489 1.00 87.31 636 GLU A N 1
ATOM 4926 C CA . GLU A 1 636 ? 0.724 19.383 -29.402 1.00 87.31 636 GLU A CA 1
ATOM 4927 C C . GLU A 1 636 ? 2.098 20.056 -29.251 1.00 87.31 636 GLU A C 1
ATOM 4929 O O . GLU A 1 636 ? 2.548 20.303 -28.125 1.00 87.31 636 GLU A O 1
ATOM 4934 N N . ASP A 1 637 ? 2.778 20.304 -30.372 1.00 83.62 637 ASP A N 1
ATOM 4935 C CA . ASP A 1 637 ? 4.020 21.078 -30.417 1.00 83.62 637 ASP A CA 1
ATOM 4936 C C . ASP A 1 637 ? 3.771 22.597 -30.362 1.00 83.62 637 ASP A C 1
ATOM 4938 O O . ASP A 1 637 ? 2.652 23.076 -30.183 1.00 83.62 637 ASP A O 1
ATOM 4942 N N . GLU A 1 638 ? 4.835 23.389 -30.493 1.00 81.06 638 GLU A N 1
ATOM 4943 C CA . GLU A 1 638 ? 4.762 24.851 -30.465 1.00 81.06 638 GLU A CA 1
ATOM 4944 C C . GLU A 1 638 ? 4.032 25.469 -31.673 1.00 81.06 638 GLU A C 1
ATOM 4946 O O . GLU A 1 638 ? 3.698 26.656 -31.635 1.00 81.06 638 GLU A O 1
ATOM 4951 N N . GLU A 1 639 ? 3.801 24.696 -32.735 1.00 84.62 639 GLU A N 1
ATOM 4952 C CA . GLU A 1 639 ? 3.150 25.111 -33.982 1.00 84.62 639 GLU A CA 1
ATOM 4953 C C . GLU A 1 639 ? 1.709 24.586 -34.105 1.00 84.62 639 GLU A C 1
ATOM 4955 O O . GLU A 1 639 ? 1.015 24.918 -35.069 1.00 84.62 639 GLU A O 1
ATOM 4960 N N . GLY A 1 640 ? 1.227 23.814 -33.127 1.00 84.75 640 GLY A N 1
ATOM 4961 C CA . GLY A 1 640 ? -0.110 23.224 -33.146 1.00 84.75 640 GLY A CA 1
ATOM 4962 C C . GLY A 1 640 ? -0.182 21.851 -33.824 1.00 84.75 640 GLY A C 1
ATOM 4963 O O . GLY A 1 640 ? -1.280 21.354 -34.080 1.00 84.75 640 GLY A O 1
ATOM 4964 N N . ASN A 1 641 ? 0.953 21.227 -34.151 1.00 87.25 641 ASN A N 1
ATOM 4965 C CA . ASN A 1 641 ? 0.980 19.899 -34.760 1.00 87.25 641 ASN A CA 1
ATOM 4966 C C . ASN A 1 641 ? 0.986 18.805 -33.691 1.00 87.25 641 ASN A C 1
ATOM 4968 O O . ASN A 1 641 ? 1.595 18.937 -32.630 1.00 87.25 641 ASN A O 1
ATOM 4972 N N . THR A 1 642 ? 0.366 17.666 -34.000 1.00 89.31 642 THR A N 1
ATOM 4973 C CA . THR A 1 642 ? 0.496 16.465 -33.170 1.00 89.31 642 THR A CA 1
ATOM 4974 C C . THR A 1 642 ? 1.876 15.839 -33.358 1.00 89.31 642 THR A C 1
ATOM 4976 O O . THR A 1 642 ? 2.226 15.403 -34.455 1.00 89.31 642 THR A O 1
ATOM 4979 N N . VAL A 1 643 ? 2.636 15.744 -32.271 1.00 87.56 643 VAL A N 1
ATOM 4980 C CA . VAL A 1 643 ? 3.976 15.153 -32.215 1.00 87.56 643 VAL A CA 1
ATOM 4981 C C . VAL A 1 643 ? 4.063 14.100 -31.114 1.00 87.56 643 VAL A C 1
ATOM 4983 O O . VAL A 1 643 ? 3.281 14.090 -30.163 1.00 87.56 643 VAL A O 1
ATOM 4986 N N . ASN A 1 644 ? 5.029 13.190 -31.225 1.00 90.56 644 ASN A N 1
ATOM 4987 C CA . ASN A 1 644 ? 5.323 12.250 -30.147 1.00 90.56 644 ASN A CA 1
ATOM 4988 C C . ASN A 1 644 ? 6.076 12.953 -29.001 1.00 90.56 644 ASN A C 1
ATOM 4990 O O . ASN A 1 644 ? 6.988 13.740 -29.251 1.00 90.56 644 ASN A O 1
ATOM 4994 N N . SER A 1 645 ? 5.769 12.604 -27.749 1.00 88.19 645 SER A N 1
ATOM 4995 C CA . SER A 1 645 ? 6.414 13.186 -26.558 1.00 88.19 645 SER A CA 1
ATOM 4996 C C . SER A 1 645 ? 7.937 13.082 -26.517 1.00 88.19 645 SER A C 1
ATOM 4998 O O . SER A 1 645 ? 8.597 13.905 -25.896 1.00 88.19 645 SER A O 1
ATOM 5000 N N . MET A 1 646 ? 8.532 12.075 -27.150 1.00 86.44 646 MET A N 1
ATOM 5001 C CA . MET A 1 646 ? 9.982 11.888 -27.157 1.00 86.44 646 MET A CA 1
ATOM 5002 C C . MET A 1 646 ? 10.660 12.433 -28.419 1.00 86.44 646 MET A C 1
ATOM 5004 O O . MET A 1 646 ? 11.883 12.283 -28.542 1.00 86.44 646 MET A O 1
ATOM 5008 N N . ALA A 1 647 ? 9.894 13.063 -29.321 1.00 86.00 647 ALA A N 1
ATOM 5009 C CA . ALA A 1 647 ? 10.405 13.731 -30.512 1.00 86.00 647 ALA A CA 1
ATOM 5010 C C . ALA A 1 647 ? 11.274 14.940 -30.149 1.00 86.00 647 ALA A C 1
ATOM 5012 O O . ALA A 1 647 ? 11.126 15.538 -29.081 1.00 86.00 647 ALA A O 1
ATOM 5013 N N . ILE A 1 648 ? 12.188 15.289 -31.053 1.00 81.81 648 ILE A N 1
ATOM 5014 C CA . ILE A 1 648 ? 13.075 16.447 -30.922 1.00 81.81 648 ILE A CA 1
ATOM 5015 C C . ILE A 1 648 ? 12.329 17.696 -31.401 1.00 81.81 648 ILE A C 1
ATOM 5017 O O . ILE A 1 648 ? 11.920 17.749 -32.561 1.00 81.81 648 ILE A O 1
ATOM 5021 N N . SER A 1 649 ? 12.192 18.700 -30.531 1.00 79.75 649 SER A N 1
ATOM 5022 C CA . SER A 1 649 ? 11.649 20.008 -30.901 1.00 79.75 649 SER A CA 1
ATOM 5023 C C . SER A 1 649 ? 12.567 20.663 -31.937 1.00 79.75 649 SER A C 1
ATOM 5025 O O . SER A 1 649 ? 13.779 20.769 -31.702 1.00 79.75 649 SER A O 1
ATOM 5027 N N . PRO A 1 650 ? 12.025 21.135 -33.074 1.00 76.00 650 PRO A N 1
ATOM 5028 C CA . PRO A 1 650 ? 12.812 21.847 -34.076 1.00 76.00 650 PRO A CA 1
ATOM 5029 C C . PRO A 1 650 ? 13.310 23.204 -33.558 1.00 76.00 650 PRO A C 1
ATOM 5031 O O . PRO A 1 650 ? 14.268 23.747 -34.104 1.00 76.00 650 PRO A O 1
ATOM 5034 N N . ILE A 1 651 ? 12.682 23.740 -32.505 1.00 76.81 651 ILE A N 1
ATOM 5035 C CA . ILE A 1 651 ? 13.030 25.030 -31.906 1.00 76.81 651 ILE A CA 1
ATOM 5036 C C . ILE A 1 651 ? 14.170 24.864 -30.903 1.00 76.81 651 ILE A C 1
ATOM 5038 O O . ILE A 1 651 ? 15.180 25.559 -31.003 1.00 76.81 651 ILE A O 1
ATOM 5042 N N . SER A 1 652 ? 14.025 23.962 -29.926 1.00 73.38 652 SER A N 1
ATOM 5043 C CA . SER A 1 652 ? 15.032 23.803 -28.867 1.00 73.38 652 SER A CA 1
ATOM 5044 C C . SER A 1 652 ? 16.169 22.849 -29.240 1.00 73.38 652 SER A C 1
ATOM 5046 O O . SER A 1 652 ? 17.220 22.873 -28.600 1.00 73.38 652 SER A O 1
ATOM 5048 N N . GLY A 1 653 ? 15.969 21.975 -30.233 1.00 76.06 653 GLY A N 1
ATOM 5049 C CA . GLY A 1 653 ? 16.900 20.893 -30.562 1.00 76.06 653 GLY A CA 1
ATOM 5050 C C . GLY A 1 653 ? 16.963 19.785 -29.502 1.00 76.06 653 GLY A C 1
ATOM 5051 O O . GLY A 1 653 ? 17.854 18.938 -29.547 1.00 76.06 653 GLY A O 1
ATOM 5052 N N . THR A 1 654 ? 16.032 19.769 -28.544 1.00 76.00 654 THR A N 1
ATOM 5053 C CA . THR A 1 654 ? 15.942 18.773 -27.466 1.00 76.00 654 THR A CA 1
ATOM 5054 C C . THR A 1 654 ? 14.618 18.022 -27.518 1.00 76.00 654 THR A C 1
ATOM 5056 O O . THR A 1 654 ? 13.686 18.452 -28.188 1.00 76.00 654 THR A O 1
ATOM 5059 N N . ARG A 1 655 ? 14.502 16.902 -26.796 1.00 79.94 655 ARG A N 1
ATOM 5060 C CA . ARG A 1 655 ? 13.220 16.184 -26.697 1.00 79.94 655 ARG A CA 1
ATOM 5061 C C . ARG A 1 655 ? 12.145 17.044 -26.021 1.00 79.94 655 ARG A C 1
ATOM 5063 O O . ARG A 1 655 ? 12.495 17.836 -25.148 1.00 79.94 655 ARG A O 1
ATOM 5070 N N . TYR A 1 656 ? 10.868 16.837 -26.356 1.00 83.25 656 TYR A N 1
ATOM 5071 C CA . TYR A 1 656 ? 9.749 17.439 -25.612 1.00 83.25 656 TYR A CA 1
ATOM 5072 C C . TYR A 1 656 ? 9.667 16.898 -24.180 1.00 83.25 656 TYR A C 1
ATOM 5074 O O . TYR A 1 656 ? 9.610 17.672 -23.226 1.00 83.25 656 TYR A O 1
ATOM 5082 N N . CYS A 1 657 ? 9.739 15.578 -24.023 1.00 85.56 657 CYS A N 1
ATOM 5083 C CA . CYS A 1 657 ? 9.737 14.862 -22.752 1.00 85.56 657 CYS A CA 1
ATOM 5084 C C . CYS A 1 657 ? 10.912 13.877 -22.673 1.00 85.56 657 CYS A C 1
ATOM 5086 O O . CYS A 1 657 ? 11.399 13.361 -23.684 1.00 85.56 657 CYS A O 1
ATOM 5088 N N . TRP A 1 658 ? 11.363 13.576 -21.451 1.00 83.56 658 TRP A N 1
ATOM 5089 C CA . TRP A 1 658 ? 12.416 12.573 -21.233 1.00 83.56 658 TRP A CA 1
ATOM 5090 C C . TRP A 1 658 ? 11.904 11.145 -21.488 1.00 83.56 658 TRP A C 1
ATOM 5092 O O . TRP A 1 658 ? 12.589 10.326 -22.109 1.00 83.56 658 TRP A O 1
ATOM 5102 N N . GLY A 1 659 ? 10.680 10.867 -21.043 1.00 87.25 659 GLY A N 1
ATOM 5103 C CA . GLY A 1 659 ? 9.985 9.585 -21.132 1.00 87.25 659 GLY A CA 1
ATOM 5104 C C . GLY A 1 659 ? 9.379 9.188 -19.787 1.00 87.25 659 GLY A C 1
ATOM 5105 O O . GLY A 1 659 ? 9.517 9.925 -18.812 1.00 87.25 659 GLY A O 1
ATOM 5106 N N . ILE A 1 660 ? 8.696 8.043 -19.732 1.00 90.56 660 ILE A N 1
ATOM 5107 C CA . ILE A 1 660 ? 7.929 7.671 -18.533 1.00 90.56 660 ILE A CA 1
ATOM 5108 C C . ILE A 1 660 ? 8.745 7.037 -17.419 1.00 90.56 660 ILE A C 1
ATOM 5110 O O . ILE A 1 660 ? 8.382 7.247 -16.271 1.00 90.56 660 ILE A O 1
ATOM 5114 N N . GLY A 1 661 ? 9.841 6.322 -17.681 1.00 90.81 661 GLY A N 1
ATOM 5115 C CA . GLY A 1 661 ? 10.478 5.615 -16.575 1.00 90.81 661 GLY A CA 1
ATOM 5116 C C . GLY A 1 661 ? 11.874 5.074 -16.782 1.00 90.81 661 GLY A C 1
ATOM 5117 O O . GLY A 1 661 ? 12.391 5.057 -17.897 1.00 90.81 661 GLY A O 1
ATOM 5118 N N . GLY A 1 662 ? 12.461 4.651 -15.662 1.00 90.06 662 GLY A N 1
ATOM 5119 C CA . GLY A 1 662 ? 13.795 4.073 -15.563 1.00 90.06 662 GLY A CA 1
ATOM 5120 C C . GLY A 1 662 ? 13.903 3.118 -14.378 1.00 90.06 662 GLY A C 1
ATOM 5121 O O . GLY A 1 662 ? 13.375 3.386 -13.299 1.00 90.06 662 GLY A O 1
ATOM 5122 N N . THR A 1 663 ? 14.570 1.984 -14.583 1.00 94.31 663 THR A N 1
ATOM 5123 C CA . THR A 1 663 ? 14.581 0.876 -13.626 1.00 94.31 663 THR A CA 1
ATOM 5124 C C . THR A 1 663 ? 15.982 0.321 -13.390 1.00 94.31 663 THR A C 1
ATOM 5126 O O . THR A 1 663 ? 16.863 0.433 -14.245 1.00 94.31 663 THR A O 1
ATOM 5129 N N . ASN A 1 664 ? 16.214 -0.247 -12.204 1.00 94.31 664 ASN A N 1
ATOM 5130 C CA . ASN A 1 664 ? 17.524 -0.748 -11.786 1.00 94.31 664 ASN A CA 1
ATOM 5131 C C . ASN A 1 664 ? 17.411 -2.079 -11.032 1.00 94.31 664 ASN A C 1
ATOM 5133 O O . ASN A 1 664 ? 16.630 -2.209 -10.095 1.00 94.31 664 ASN A O 1
ATOM 5137 N N . MET A 1 665 ? 18.254 -3.048 -11.377 1.00 94.81 665 MET A N 1
ATOM 5138 C CA . MET A 1 665 ? 18.421 -4.329 -10.678 1.00 94.81 665 MET A CA 1
ATOM 5139 C C . MET A 1 665 ? 17.111 -5.105 -10.488 1.00 94.81 665 MET A C 1
ATOM 5141 O O . MET A 1 665 ? 16.883 -5.705 -9.439 1.00 94.81 665 MET A O 1
ATOM 5145 N N . CYS A 1 666 ? 16.212 -5.028 -11.468 1.00 96.56 666 CYS A N 1
ATOM 5146 C CA . CYS A 1 666 ? 14.913 -5.694 -11.417 1.00 96.56 666 CYS A CA 1
ATOM 5147 C C . CYS A 1 666 ? 14.971 -7.063 -12.106 1.00 96.56 666 CYS A C 1
ATOM 5149 O O . CYS A 1 666 ? 15.813 -7.299 -12.973 1.00 96.56 666 CYS A O 1
ATOM 5151 N N . LYS A 1 667 ? 14.037 -7.951 -11.766 1.00 96.81 667 LYS A N 1
ATOM 5152 C CA . LYS A 1 667 ? 13.822 -9.217 -12.476 1.00 96.81 667 LYS A CA 1
ATOM 5153 C C . LYS A 1 667 ? 12.378 -9.315 -12.957 1.00 96.81 667 LYS A C 1
ATOM 5155 O O . LYS A 1 667 ? 11.472 -8.872 -12.257 1.00 96.81 667 LYS A O 1
ATOM 5160 N N . ASN A 1 668 ? 12.167 -9.906 -14.130 1.00 97.19 668 ASN A N 1
ATOM 5161 C CA . ASN A 1 668 ? 10.853 -10.181 -14.715 1.00 97.19 668 ASN A CA 1
ATOM 5162 C C . ASN A 1 668 ? 10.001 -8.909 -14.902 1.00 97.19 668 ASN A C 1
ATOM 5164 O O . ASN A 1 668 ? 8.945 -8.741 -14.293 1.00 97.19 668 ASN A O 1
ATOM 5168 N N . MET A 1 669 ? 10.483 -7.987 -15.737 1.00 97.44 669 MET A N 1
ATOM 5169 C CA . MET A 1 669 ? 9.776 -6.740 -16.054 1.00 97.44 669 MET A CA 1
ATOM 5170 C C . MET A 1 669 ? 8.825 -6.921 -17.234 1.00 97.44 669 MET A C 1
ATOM 5172 O O . MET A 1 669 ? 9.253 -7.360 -18.295 1.00 97.44 669 MET A O 1
ATOM 5176 N N . GLU A 1 670 ? 7.557 -6.549 -17.091 1.00 98.25 670 GLU A N 1
ATOM 5177 C CA . GLU A 1 670 ? 6.528 -6.846 -18.091 1.00 98.25 670 GLU A CA 1
ATOM 5178 C C . GLU A 1 670 ? 5.689 -5.611 -18.434 1.00 98.25 670 GLU A C 1
ATOM 5180 O O . GLU A 1 670 ? 5.002 -5.059 -17.580 1.00 98.25 670 GLU A O 1
ATOM 5185 N N . TYR A 1 671 ? 5.709 -5.176 -19.693 1.00 98.50 671 TYR A N 1
ATOM 5186 C CA . TYR A 1 671 ? 4.778 -4.177 -20.224 1.00 98.50 671 TYR A CA 1
ATOM 5187 C C . TYR A 1 671 ? 3.778 -4.896 -21.123 1.00 98.50 671 TYR A C 1
ATOM 5189 O O . TYR A 1 671 ? 4.164 -5.487 -22.131 1.00 98.50 671 TYR A O 1
ATOM 5197 N N . ILE A 1 672 ? 2.500 -4.862 -20.756 1.00 98.75 672 ILE A N 1
ATOM 5198 C CA . ILE A 1 672 ? 1.436 -5.630 -21.402 1.00 98.75 672 ILE A CA 1
ATOM 5199 C C . ILE A 1 672 ? 0.323 -4.679 -21.837 1.00 98.75 672 ILE A C 1
ATOM 5201 O O . ILE A 1 672 ? -0.185 -3.909 -21.022 1.00 98.75 672 ILE A O 1
ATOM 5205 N N . ASN A 1 673 ? -0.078 -4.738 -23.108 1.00 98.75 673 ASN A N 1
ATOM 5206 C CA . ASN A 1 673 ? -1.203 -3.981 -23.669 1.00 98.75 673 ASN A CA 1
ATOM 5207 C C . ASN A 1 673 ? -1.168 -2.482 -23.317 1.00 98.75 673 ASN A C 1
ATOM 5209 O O . ASN A 1 673 ? -2.185 -1.907 -22.940 1.00 98.75 673 ASN A O 1
ATOM 5213 N N . SER A 1 674 ? 0.018 -1.871 -23.356 1.00 98.69 674 SER A N 1
ATOM 5214 C CA . SER A 1 674 ? 0.254 -0.516 -22.844 1.00 98.69 674 SER A CA 1
ATOM 5215 C C . SER A 1 674 ? 0.808 0.421 -23.921 1.00 98.69 674 SER A C 1
ATOM 5217 O O . SER A 1 674 ? 1.506 -0.009 -24.840 1.00 98.69 674 SER A O 1
ATOM 5219 N N . THR A 1 675 ? 0.539 1.721 -23.787 1.00 98.38 675 THR A N 1
ATOM 5220 C CA . THR A 1 675 ? 1.100 2.776 -24.651 1.00 98.38 675 THR A CA 1
ATOM 5221 C C . THR A 1 675 ? 2.002 3.680 -23.822 1.00 98.38 675 THR A C 1
ATOM 5223 O O . THR A 1 675 ? 1.518 4.527 -23.073 1.00 98.38 675 THR A O 1
ATOM 5226 N N . LEU A 1 676 ? 3.316 3.472 -23.918 1.00 96.38 676 LEU A N 1
ATOM 5227 C CA . LEU A 1 676 ? 4.318 4.055 -23.020 1.00 96.38 676 LEU A CA 1
ATOM 5228 C C . LEU A 1 676 ? 5.563 4.446 -23.808 1.00 96.38 676 LEU A C 1
ATOM 5230 O O . LEU A 1 676 ? 6.062 3.657 -24.601 1.00 96.38 676 LEU A O 1
ATOM 5234 N N . SER A 1 677 ? 6.126 5.630 -23.582 1.00 93.19 677 SER A N 1
ATOM 5235 C CA . SER A 1 677 ? 7.226 6.096 -24.431 1.00 93.19 677 SER A CA 1
ATOM 5236 C C . SER A 1 677 ? 8.571 5.405 -24.173 1.00 93.19 677 SER A C 1
ATOM 5238 O O . SER A 1 677 ? 9.446 5.439 -25.037 1.00 93.19 677 SER A O 1
ATOM 5240 N N . ARG A 1 678 ? 8.785 4.784 -23.006 1.00 92.38 678 ARG A N 1
ATOM 5241 C CA . ARG A 1 678 ? 10.119 4.327 -22.585 1.00 92.38 678 ARG A CA 1
ATOM 5242 C C . ARG A 1 678 ? 10.092 3.024 -21.781 1.00 92.38 678 ARG A C 1
ATOM 5244 O O . ARG A 1 678 ? 9.380 2.945 -20.791 1.00 92.38 678 ARG A O 1
ATOM 5251 N N . PHE A 1 679 ? 10.953 2.073 -22.150 1.00 94.62 679 PHE A N 1
ATOM 5252 C CA . PHE A 1 679 ? 11.340 0.898 -21.356 1.00 94.62 679 PHE A CA 1
ATOM 5253 C C . PHE A 1 679 ? 12.849 0.971 -21.087 1.00 94.62 679 PHE A C 1
ATOM 5255 O O . PHE A 1 679 ? 13.657 0.701 -21.969 1.00 94.62 679 PHE A O 1
ATOM 5262 N N . ASP A 1 680 ? 13.262 1.404 -19.901 1.00 91.62 680 ASP A N 1
ATOM 5263 C CA . ASP A 1 680 ? 14.672 1.732 -19.645 1.00 91.62 680 ASP A CA 1
ATOM 5264 C C . ASP A 1 680 ? 15.219 0.977 -18.438 1.00 91.62 680 ASP A C 1
ATOM 5266 O O . ASP A 1 680 ? 15.037 1.386 -17.290 1.00 91.62 680 ASP A O 1
ATOM 5270 N N . ALA A 1 681 ? 15.908 -0.124 -18.720 1.00 93.75 681 ALA A N 1
ATOM 5271 C CA . ALA A 1 681 ? 16.662 -0.898 -17.751 1.00 93.75 681 ALA A CA 1
ATOM 5272 C C . ALA A 1 681 ? 18.095 -0.365 -17.679 1.00 93.75 681 ALA A C 1
ATOM 5274 O O . ALA A 1 681 ? 18.961 -0.732 -18.475 1.00 93.75 681 ALA A O 1
ATOM 5275 N N . HIS A 1 682 ? 18.346 0.503 -16.701 1.00 89.88 682 HIS A N 1
ATOM 5276 C CA . HIS A 1 682 ? 19.637 1.164 -16.535 1.00 89.88 682 HIS A CA 1
ATOM 5277 C C . HIS A 1 682 ? 20.735 0.187 -16.125 1.00 89.88 682 HIS A C 1
ATOM 5279 O O . HIS A 1 682 ? 21.874 0.327 -16.563 1.00 89.88 682 HIS A O 1
ATOM 5285 N N . GLN A 1 683 ? 20.406 -0.757 -15.243 1.00 92.44 683 GLN A N 1
ATOM 5286 C CA . GLN A 1 683 ? 21.345 -1.716 -14.671 1.00 92.44 683 GLN A CA 1
ATOM 5287 C C . GLN A 1 683 ? 20.619 -3.027 -14.379 1.00 92.44 683 GLN A C 1
ATOM 5289 O O . GLN A 1 683 ? 19.544 -3.003 -13.787 1.00 92.44 683 GLN A O 1
ATOM 5294 N N . GLY A 1 684 ? 21.229 -4.156 -14.732 1.00 90.88 684 GLY A N 1
ATOM 5295 C CA . GLY A 1 684 ? 20.905 -5.470 -14.176 1.00 90.88 684 GLY A CA 1
ATOM 5296 C C . GLY A 1 684 ? 19.469 -5.953 -14.292 1.00 90.88 684 GLY A C 1
ATOM 5297 O O . GLY A 1 684 ? 18.986 -6.568 -13.344 1.00 90.88 684 GLY A O 1
ATOM 5298 N N . LEU A 1 685 ? 18.791 -5.701 -15.415 1.00 95.25 685 LEU A N 1
ATOM 5299 C CA . LEU A 1 685 ? 17.525 -6.379 -15.687 1.00 95.25 685 LEU A CA 1
ATOM 5300 C C . LEU A 1 685 ? 17.777 -7.867 -15.982 1.00 95.25 685 LEU A C 1
ATOM 5302 O O . LEU A 1 685 ? 18.592 -8.192 -16.843 1.00 95.25 685 LEU A O 1
ATOM 5306 N N . MET A 1 686 ? 17.059 -8.766 -15.310 1.00 94.44 686 MET A N 1
ATOM 5307 C CA . MET A 1 686 ? 16.983 -10.181 -15.692 1.00 94.44 686 MET A CA 1
ATOM 5308 C C . MET A 1 686 ? 15.573 -10.505 -16.168 1.00 94.44 686 MET A C 1
ATOM 5310 O O . MET A 1 686 ? 14.636 -10.431 -15.378 1.00 94.44 686 MET A O 1
ATOM 5314 N N . ASN A 1 687 ? 15.448 -10.920 -17.422 1.00 96.19 687 ASN A N 1
ATOM 5315 C CA . ASN A 1 687 ? 14.186 -11.197 -18.107 1.00 96.19 687 ASN A CA 1
ATOM 5316 C C . ASN A 1 687 ? 13.269 -9.970 -18.283 1.00 96.19 687 ASN A C 1
ATOM 5318 O O . ASN A 1 687 ? 13.035 -9.183 -17.361 1.00 96.19 687 ASN A O 1
ATOM 5322 N N . GLY A 1 688 ? 12.676 -9.841 -19.467 1.00 97.25 688 GLY A N 1
ATOM 5323 C CA . GLY A 1 688 ? 11.727 -8.780 -19.775 1.00 97.25 688 GLY A CA 1
ATOM 5324 C C . GLY A 1 688 ? 10.708 -9.185 -20.833 1.00 97.25 688 GLY A C 1
ATOM 5325 O O . GLY A 1 688 ? 10.978 -10.029 -21.686 1.00 97.25 688 GLY A O 1
ATOM 5326 N N . LYS A 1 689 ? 9.519 -8.584 -20.785 1.00 98.44 689 LYS A N 1
ATOM 5327 C CA . LYS A 1 689 ? 8.464 -8.779 -21.782 1.00 98.44 689 LYS A CA 1
ATOM 5328 C C . LYS A 1 689 ? 7.831 -7.454 -22.169 1.00 98.44 689 LYS A C 1
ATOM 5330 O O . LYS A 1 689 ? 7.503 -6.642 -21.307 1.00 98.44 689 LYS A O 1
ATOM 5335 N N . ILE A 1 690 ? 7.602 -7.272 -23.460 1.00 98.62 690 ILE A N 1
ATOM 5336 C CA . ILE A 1 690 ? 6.785 -6.201 -24.023 1.00 98.62 690 ILE A CA 1
ATOM 5337 C C . ILE A 1 690 ? 5.811 -6.858 -24.994 1.00 98.62 690 ILE A C 1
ATOM 5339 O O . ILE A 1 690 ? 6.231 -7.362 -26.032 1.00 98.62 690 ILE A O 1
ATOM 5343 N N . ILE A 1 691 ? 4.530 -6.907 -24.628 1.00 98.81 691 ILE A N 1
ATOM 5344 C CA . ILE A 1 691 ? 3.510 -7.661 -25.366 1.00 98.81 691 ILE A CA 1
ATOM 5345 C C . ILE A 1 691 ? 2.321 -6.759 -25.666 1.00 98.81 691 ILE A C 1
ATOM 5347 O O . ILE A 1 691 ? 1.735 -6.191 -24.745 1.00 98.81 691 ILE A O 1
ATOM 5351 N N . GLY A 1 692 ?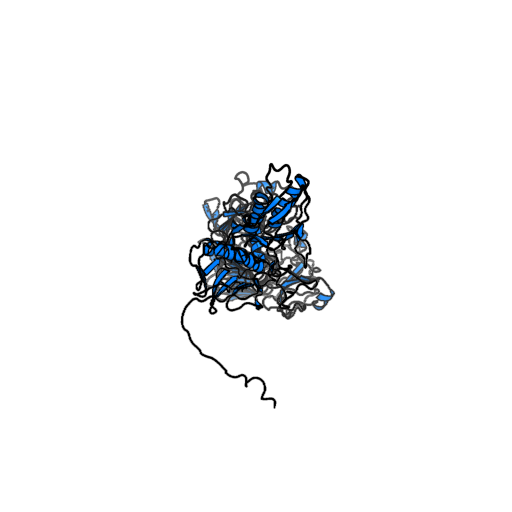 1.943 -6.643 -26.940 1.00 98.62 692 GLY A N 1
ATOM 5352 C CA . GLY A 1 692 ? 0.765 -5.864 -27.337 1.00 98.62 692 GLY A CA 1
ATOM 5353 C C . GLY A 1 692 ? 0.905 -4.359 -27.086 1.00 98.62 692 GLY A C 1
ATOM 5354 O O . GLY A 1 692 ? -0.094 -3.679 -26.861 1.00 98.62 692 GLY A O 1
ATOM 5355 N N . CYS A 1 693 ? 2.132 -3.832 -27.047 1.00 98.69 693 CYS A N 1
ATOM 5356 C CA . CYS A 1 693 ? 2.392 -2.451 -26.642 1.00 98.69 693 CYS A CA 1
ATOM 5357 C C . CYS A 1 693 ? 2.623 -1.507 -27.828 1.00 98.69 693 CYS A C 1
ATOM 5359 O O . CYS A 1 693 ? 2.947 -1.929 -28.938 1.00 98.69 693 CYS A O 1
ATOM 5361 N N . THR A 1 694 ? 2.529 -0.204 -27.557 1.00 97.94 694 THR A N 1
ATOM 5362 C CA . THR A 1 694 ? 3.111 0.849 -28.399 1.00 97.94 694 THR A CA 1
ATOM 5363 C C . THR A 1 694 ? 4.202 1.572 -27.616 1.00 97.94 694 THR A C 1
ATOM 5365 O O . THR A 1 694 ? 3.944 2.066 -26.518 1.00 97.94 694 THR A O 1
ATOM 5368 N N . ILE A 1 695 ? 5.422 1.620 -28.158 1.00 94.75 695 ILE A N 1
ATOM 5369 C CA . ILE A 1 695 ? 6.604 2.126 -27.444 1.00 94.75 695 ILE A CA 1
ATOM 5370 C C . ILE A 1 695 ? 7.562 2.911 -28.347 1.00 94.75 695 ILE A C 1
ATOM 5372 O O . ILE A 1 695 ? 7.643 2.640 -29.543 1.00 94.75 695 ILE A O 1
ATOM 5376 N N . ASN A 1 696 ? 8.290 3.887 -27.786 1.00 90.75 696 ASN A N 1
ATOM 5377 C CA . ASN A 1 696 ? 9.228 4.720 -28.551 1.00 90.75 696 ASN A CA 1
ATOM 5378 C C . ASN A 1 696 ? 10.708 4.404 -28.352 1.00 90.75 696 ASN A C 1
AT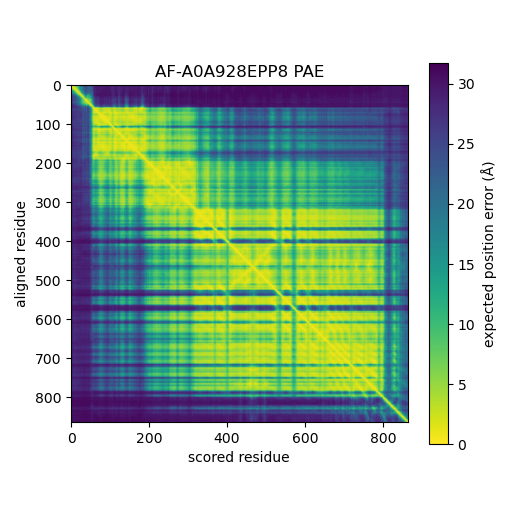OM 5380 O O . ASN A 1 696 ? 11.501 4.570 -29.278 1.00 90.75 696 ASN A O 1
ATOM 5384 N N . PHE A 1 697 ? 11.103 4.074 -27.125 1.00 90.12 697 PHE A N 1
ATOM 5385 C CA . PHE A 1 697 ? 12.504 3.953 -26.751 1.00 90.12 697 PHE A CA 1
ATOM 5386 C C . PHE A 1 697 ? 12.718 2.835 -25.737 1.00 90.12 697 PHE A C 1
ATOM 5388 O O . PHE A 1 697 ? 11.926 2.646 -24.814 1.00 90.12 697 PHE A O 1
ATOM 5395 N N . MET A 1 698 ? 13.833 2.128 -25.887 1.00 92.12 698 MET A N 1
ATOM 5396 C CA . MET A 1 698 ? 14.200 0.980 -25.078 1.00 92.12 698 MET A CA 1
ATOM 5397 C C . MET A 1 698 ? 15.696 1.004 -24.919 1.00 92.12 698 MET A C 1
ATOM 5399 O O . MET A 1 698 ? 16.408 0.969 -25.918 1.00 92.12 698 MET A O 1
ATOM 5403 N N . ALA A 1 699 ? 16.145 1.027 -23.674 1.00 92.19 699 ALA A N 1
ATOM 5404 C CA . ALA A 1 699 ? 17.543 0.895 -23.326 1.00 92.19 699 ALA A CA 1
ATOM 5405 C C . ALA A 1 699 ? 17.700 -0.286 -22.372 1.00 92.19 699 ALA A C 1
ATOM 5407 O O . ALA A 1 699 ? 16.953 -0.396 -21.399 1.00 92.19 699 ALA A O 1
ATOM 5408 N N . LEU A 1 700 ? 18.649 -1.172 -22.667 1.00 94.38 700 LEU A N 1
ATOM 5409 C CA . LEU A 1 700 ? 18.837 -2.418 -21.936 1.00 94.38 700 LEU A CA 1
ATOM 5410 C C . LEU A 1 700 ? 20.270 -2.569 -21.428 1.00 94.38 700 LEU A C 1
ATOM 5412 O O . LEU A 1 700 ? 21.243 -2.342 -22.153 1.00 94.38 700 LEU A O 1
ATOM 5416 N N . VAL A 1 701 ? 20.361 -3.018 -20.178 1.00 93.88 701 VAL A N 1
ATOM 5417 C CA . VAL A 1 701 ? 21.565 -3.511 -19.504 1.00 93.88 701 VAL A CA 1
ATOM 5418 C C . VAL A 1 701 ? 21.138 -4.700 -18.657 1.00 93.88 701 VAL A C 1
ATOM 5420 O O . VAL A 1 701 ? 20.356 -4.530 -17.717 1.00 93.88 701 VAL A O 1
ATOM 5423 N N . GLY A 1 702 ? 21.630 -5.902 -18.964 1.00 92.75 702 GLY A N 1
ATOM 5424 C CA . GLY A 1 702 ? 21.192 -7.077 -18.215 1.00 92.75 702 GLY A CA 1
ATOM 5425 C C . GLY A 1 702 ? 21.434 -8.426 -18.881 1.00 92.75 702 GLY A C 1
ATOM 5426 O O . GLY A 1 702 ? 22.508 -8.688 -19.427 1.00 92.75 702 GLY A O 1
ATOM 5427 N N . GLY A 1 703 ? 20.442 -9.309 -18.790 1.00 91.06 703 GLY A N 1
ATOM 5428 C CA . GLY A 1 703 ? 20.471 -10.644 -19.376 1.00 91.06 703 GLY A CA 1
ATOM 5429 C C . GLY A 1 703 ? 19.157 -11.410 -19.217 1.00 91.06 703 GLY A C 1
ATOM 5430 O O . GLY A 1 703 ? 18.128 -10.860 -18.824 1.00 91.06 703 GLY A O 1
ATOM 5431 N N . GLY A 1 704 ? 19.213 -12.703 -19.527 1.00 92.00 704 GLY A N 1
ATOM 5432 C CA . GLY A 1 704 ? 18.052 -13.585 -19.525 1.00 92.00 704 GLY A CA 1
ATOM 5433 C C . GLY A 1 704 ? 17.233 -13.485 -20.809 1.00 92.00 704 GLY A C 1
ATOM 5434 O O . GLY A 1 704 ? 17.766 -13.203 -21.887 1.00 92.00 704 GLY A O 1
ATOM 5435 N N . GLU A 1 705 ? 15.939 -13.756 -20.696 1.00 95.38 705 GLU A N 1
ATOM 5436 C CA . GLU A 1 705 ? 15.004 -13.773 -21.818 1.00 95.38 705 GLU A CA 1
ATOM 5437 C C . GLU A 1 705 ? 14.295 -12.421 -21.974 1.00 95.38 705 GLU A C 1
ATOM 5439 O O . GLU A 1 705 ? 13.548 -11.998 -21.096 1.00 95.38 705 GLU A O 1
ATOM 5444 N N . MET A 1 706 ? 14.499 -11.744 -23.105 1.00 97.50 706 MET A N 1
ATOM 5445 C CA . MET A 1 706 ? 13.702 -10.581 -23.503 1.00 97.50 706 MET A CA 1
ATOM 5446 C C . MET A 1 706 ? 12.742 -10.972 -24.623 1.00 97.50 706 MET A C 1
ATOM 5448 O O . MET A 1 706 ? 13.189 -11.376 -25.695 1.00 97.50 706 MET A O 1
ATOM 5452 N N . ILE A 1 707 ? 11.440 -10.801 -24.408 1.00 98.38 707 ILE A N 1
ATOM 5453 C CA . ILE A 1 707 ? 10.403 -11.045 -25.419 1.00 98.38 707 ILE A CA 1
ATOM 5454 C C . ILE A 1 707 ? 9.757 -9.719 -25.804 1.00 98.38 707 ILE A C 1
ATOM 5456 O O . ILE A 1 707 ? 9.235 -8.999 -24.957 1.00 98.38 707 ILE A O 1
ATOM 5460 N N . ILE A 1 708 ? 9.755 -9.412 -27.095 1.00 98.44 708 ILE A N 1
ATOM 5461 C CA . ILE A 1 708 ? 9.028 -8.292 -27.686 1.00 98.44 708 ILE A CA 1
ATOM 5462 C C . ILE A 1 708 ? 8.056 -8.906 -28.692 1.00 98.44 708 ILE A C 1
ATOM 5464 O O . ILE A 1 708 ? 8.484 -9.394 -29.736 1.00 98.44 708 ILE A O 1
ATOM 5468 N N . GLU A 1 709 ? 6.768 -8.936 -28.361 1.00 98.38 709 GLU A N 1
ATOM 5469 C CA . GLU A 1 709 ? 5.741 -9.625 -29.149 1.00 98.38 709 GLU A CA 1
ATOM 5470 C C . GLU A 1 709 ? 4.545 -8.713 -29.441 1.00 98.38 709 GLU A C 1
ATOM 5472 O O . GLU A 1 709 ? 4.158 -7.888 -28.610 1.00 98.38 709 GLU A O 1
ATOM 5477 N N . ASP A 1 710 ? 3.982 -8.821 -30.648 1.00 98.31 710 ASP A N 1
ATOM 5478 C CA . ASP A 1 710 ? 2.765 -8.112 -31.081 1.00 98.31 710 ASP A CA 1
ATOM 5479 C C . ASP A 1 710 ? 2.806 -6.593 -30.800 1.00 98.31 710 ASP A C 1
ATOM 5481 O O . ASP A 1 710 ? 1.807 -5.954 -30.476 1.00 98.31 710 ASP A O 1
ATOM 5485 N N . THR A 1 711 ? 4.003 -6.008 -30.880 1.00 98.31 711 THR A N 1
ATOM 5486 C CA . THR A 1 711 ? 4.292 -4.646 -30.412 1.00 98.31 711 THR A CA 1
ATOM 5487 C C . THR A 1 711 ? 4.591 -3.708 -31.578 1.00 98.31 711 THR A C 1
ATOM 5489 O O . THR A 1 711 ? 5.278 -4.079 -32.536 1.00 98.31 711 THR A O 1
ATOM 5492 N N . THR A 1 712 ? 4.099 -2.471 -31.477 1.00 96.00 712 THR A N 1
ATOM 5493 C CA . THR A 1 712 ? 4.427 -1.377 -32.396 1.00 96.00 712 THR A CA 1
ATOM 5494 C C . THR A 1 712 ? 5.503 -0.484 -31.790 1.00 96.00 712 THR A C 1
ATOM 5496 O O . THR A 1 712 ? 5.334 0.114 -30.730 1.00 96.00 712 THR A O 1
ATOM 5499 N N . TRP A 1 713 ? 6.625 -0.381 -32.486 1.00 92.38 713 TRP A N 1
ATOM 5500 C CA . TRP A 1 713 ? 7.722 0.507 -32.163 1.00 92.38 713 TRP A CA 1
ATOM 5501 C C . TRP A 1 713 ? 7.637 1.789 -32.983 1.00 92.38 713 TRP A C 1
ATOM 5503 O O . TRP A 1 713 ? 7.560 1.722 -34.204 1.00 92.38 713 TRP A O 1
ATOM 5513 N N . ILE A 1 714 ? 7.727 2.953 -32.348 1.00 89.69 714 ILE A N 1
ATOM 5514 C CA . ILE A 1 714 ? 7.695 4.253 -33.023 1.00 89.69 714 ILE A CA 1
ATOM 5515 C C . ILE A 1 714 ? 9.000 4.991 -32.732 1.00 89.69 714 ILE A C 1
ATOM 5517 O O . ILE A 1 714 ? 9.181 5.544 -31.651 1.00 89.69 714 ILE A O 1
ATOM 5521 N N . SER A 1 715 ? 9.910 5.035 -33.703 1.00 82.62 715 SER A N 1
ATOM 5522 C CA . SER A 1 715 ? 11.166 5.785 -33.573 1.00 82.62 715 SER A CA 1
ATOM 5523 C C . SER A 1 715 ? 10.927 7.302 -33.458 1.00 82.62 715 SER A C 1
ATOM 5525 O O . SER A 1 715 ? 9.965 7.826 -34.011 1.00 82.62 715 SER A O 1
ATOM 5527 N N . VAL A 1 716 ? 11.795 8.035 -32.751 1.00 75.00 716 VAL A N 1
ATOM 5528 C CA . VAL A 1 716 ? 11.536 9.436 -32.342 1.00 75.00 716 VAL A CA 1
ATOM 5529 C C . VAL A 1 716 ? 12.610 10.458 -32.744 1.00 75.00 716 VAL A C 1
ATOM 5531 O O . VAL A 1 716 ? 12.723 11.513 -32.123 1.00 75.00 716 VAL A O 1
ATOM 5534 N N . GLY A 1 717 ? 13.376 10.220 -33.815 1.00 68.06 717 GLY A N 1
ATOM 5535 C CA . GLY A 1 717 ? 14.149 11.292 -34.469 1.00 68.06 717 GLY A CA 1
ATOM 5536 C C . GLY A 1 717 ? 15.531 10.902 -34.992 1.00 68.06 717 GLY A C 1
ATOM 5537 O O . GLY A 1 717 ? 15.790 9.752 -35.330 1.00 68.06 717 GLY A O 1
ATOM 5538 N N . THR A 1 718 ? 16.421 11.896 -35.095 1.00 55.81 718 THR A N 1
ATOM 5539 C CA . THR A 1 718 ? 17.773 11.758 -35.662 1.00 55.81 718 THR A CA 1
ATOM 5540 C C . THR A 1 718 ? 18.797 11.319 -34.613 1.00 55.81 718 THR A C 1
ATOM 5542 O O . THR A 1 718 ? 18.818 11.844 -33.500 1.00 55.81 718 THR A O 1
ATOM 5545 N N . GLY A 1 719 ? 19.690 10.402 -34.987 1.00 63.12 719 GLY A N 1
ATOM 5546 C CA . GLY A 1 719 ? 20.749 9.868 -34.123 1.00 63.12 719 GLY A CA 1
ATOM 5547 C C . GLY A 1 719 ? 20.532 8.392 -33.789 1.00 63.12 719 GLY A C 1
ATOM 5548 O O . GLY A 1 719 ? 19.416 7.956 -33.530 1.00 63.12 719 GLY A O 1
ATOM 5549 N N . LYS A 1 720 ? 21.615 7.613 -33.805 1.00 65.88 720 LYS A N 1
ATOM 5550 C CA . LYS A 1 720 ? 21.564 6.143 -33.878 1.00 65.88 720 LYS A CA 1
ATOM 5551 C C . LYS A 1 720 ? 20.950 5.477 -32.641 1.00 65.88 720 LYS A C 1
ATOM 5553 O O . LYS A 1 720 ? 20.195 4.527 -32.785 1.00 65.88 720 LYS A O 1
ATOM 5558 N N . VAL A 1 721 ? 21.189 6.035 -31.453 1.00 69.81 721 VAL A N 1
ATOM 5559 C CA . VAL A 1 721 ? 20.572 5.579 -30.192 1.00 69.81 721 VAL A CA 1
ATOM 5560 C C . VAL A 1 721 ? 19.056 5.803 -30.204 1.00 69.81 721 VAL A C 1
ATOM 5562 O O . VAL A 1 721 ? 18.284 4.908 -29.876 1.00 69.81 721 VAL A O 1
ATOM 5565 N N . ASN A 1 722 ? 18.617 6.984 -30.644 1.00 71.69 722 ASN A N 1
ATOM 5566 C CA . ASN A 1 722 ? 17.204 7.382 -30.637 1.00 71.69 722 ASN A CA 1
ATOM 5567 C C . ASN A 1 722 ? 16.404 6.785 -31.804 1.00 71.69 722 ASN A C 1
ATOM 5569 O O . ASN A 1 722 ? 15.176 6.831 -31.779 1.00 71.69 722 ASN A O 1
ATOM 5573 N N . ASN A 1 723 ? 17.107 6.247 -32.803 1.00 77.62 723 ASN A N 1
ATOM 5574 C CA . ASN A 1 723 ? 16.549 5.603 -33.983 1.00 77.62 723 ASN A CA 1
ATOM 5575 C C . ASN A 1 723 ? 16.786 4.086 -33.977 1.00 77.62 723 ASN A C 1
ATOM 5577 O O . ASN A 1 723 ? 16.922 3.480 -35.039 1.00 77.62 723 ASN A O 1
ATOM 5581 N N . SER A 1 724 ? 16.879 3.485 -32.786 1.00 85.19 724 SER A N 1
ATOM 5582 C CA . SER A 1 724 ? 17.034 2.041 -32.617 1.00 85.19 724 SER A CA 1
ATOM 5583 C C . SER A 1 724 ? 15.830 1.410 -31.922 1.00 85.19 724 SER A C 1
ATOM 5585 O O . SER A 1 724 ? 15.221 2.057 -31.073 1.00 85.19 724 SER A O 1
ATOM 5587 N N . MET A 1 725 ? 15.475 0.174 -32.288 1.00 88.31 725 MET A N 1
ATOM 5588 C CA . MET A 1 725 ? 14.428 -0.596 -31.603 1.00 88.31 725 MET A CA 1
ATOM 5589 C C . MET A 1 725 ? 14.916 -1.153 -30.263 1.00 88.31 725 MET A C 1
ATOM 5591 O O . MET A 1 725 ? 14.198 -1.151 -29.272 1.00 88.31 725 MET A O 1
ATOM 5595 N N . VAL A 1 726 ? 16.161 -1.623 -30.233 1.00 91.81 726 VAL A N 1
ATOM 5596 C CA . VAL A 1 726 ? 16.830 -2.121 -29.036 1.00 91.81 726 VAL A CA 1
ATOM 5597 C C . VAL A 1 726 ? 18.175 -1.422 -28.918 1.00 91.81 726 VAL A C 1
ATOM 5599 O O . VAL A 1 726 ? 19.097 -1.680 -29.695 1.00 91.81 726 VAL A O 1
ATOM 5602 N N . TYR A 1 727 ? 18.294 -0.544 -27.926 1.00 92.00 727 TYR A N 1
ATOM 5603 C CA . TYR A 1 727 ? 19.564 0.066 -27.565 1.00 92.00 727 TYR A CA 1
ATOM 5604 C C . TYR A 1 727 ? 20.212 -0.717 -26.420 1.00 92.00 727 TYR A C 1
ATOM 5606 O O . TYR A 1 727 ? 19.769 -0.650 -25.272 1.00 92.00 727 TYR A O 1
ATOM 5614 N N . LEU A 1 728 ? 21.287 -1.446 -26.721 1.00 90.44 728 LEU A N 1
ATOM 5615 C CA . LEU A 1 728 ? 22.172 -1.983 -25.692 1.00 90.44 728 LEU A CA 1
ATOM 5616 C C . LEU A 1 728 ? 23.103 -0.859 -25.251 1.00 90.44 728 LEU A C 1
ATOM 5618 O O . LEU A 1 728 ? 23.850 -0.314 -26.063 1.00 90.44 728 LEU A O 1
ATOM 5622 N N . ARG A 1 729 ? 23.025 -0.483 -23.974 1.00 91.00 729 ARG A N 1
ATOM 5623 C CA . ARG A 1 729 ? 23.692 0.725 -23.485 1.00 91.00 729 ARG A CA 1
ATOM 5624 C C . ARG A 1 729 ? 25.207 0.593 -23.527 1.00 91.00 729 ARG A C 1
ATOM 5626 O O . ARG A 1 729 ? 25.793 -0.175 -22.762 1.00 91.00 729 ARG A O 1
ATOM 5633 N N . ASP A 1 730 ? 25.845 1.377 -24.382 1.00 84.12 730 ASP A N 1
ATOM 5634 C CA . ASP A 1 730 ? 27.291 1.337 -24.602 1.00 84.12 730 ASP A CA 1
ATOM 5635 C C . ASP A 1 730 ? 28.084 1.927 -23.438 1.00 84.12 730 ASP A C 1
ATOM 5637 O O . ASP A 1 730 ? 29.156 1.431 -23.096 1.00 84.12 730 ASP A O 1
ATOM 5641 N N . ASP A 1 731 ? 27.494 2.890 -22.731 1.00 88.00 731 ASP A N 1
ATOM 5642 C CA . ASP A 1 731 ? 28.024 3.424 -21.483 1.00 88.00 731 ASP A CA 1
ATOM 5643 C C . ASP A 1 731 ? 28.102 2.384 -20.350 1.00 88.00 731 ASP A C 1
ATOM 5645 O O . ASP A 1 731 ? 28.757 2.633 -19.341 1.00 88.00 731 ASP A O 1
ATOM 5649 N N . TYR A 1 732 ? 27.496 1.208 -20.542 1.00 89.81 732 TYR A N 1
ATOM 5650 C CA . TYR A 1 732 ? 27.599 0.020 -19.690 1.00 89.81 732 TYR A CA 1
ATOM 5651 C C . TYR A 1 732 ? 28.176 -1.203 -20.434 1.00 89.81 732 TYR A C 1
ATOM 5653 O O . TYR A 1 732 ? 28.027 -2.337 -19.980 1.00 89.81 732 TYR A O 1
ATOM 5661 N N . GLY A 1 733 ? 28.821 -1.005 -21.585 1.00 83.00 733 GLY A N 1
ATOM 5662 C CA . GLY A 1 733 ? 29.492 -2.074 -22.328 1.00 83.00 733 GLY A CA 1
ATOM 5663 C C . GLY A 1 733 ? 28.560 -2.920 -23.190 1.00 83.00 733 GLY A C 1
ATOM 5664 O O . GLY A 1 733 ? 28.920 -4.026 -23.579 1.00 83.00 733 GLY A O 1
ATOM 5665 N N . SER A 1 734 ? 27.362 -2.415 -23.493 1.00 82.19 734 SER A N 1
ATOM 5666 C CA . SER A 1 734 ? 26.331 -3.072 -24.305 1.00 82.19 734 SER A CA 1
ATOM 5667 C C . SER A 1 734 ? 26.007 -4.527 -23.899 1.00 82.19 734 SER A C 1
ATOM 5669 O O . SER A 1 734 ? 26.050 -5.413 -24.757 1.00 82.19 734 SER A O 1
ATOM 5671 N N . PRO A 1 735 ? 25.711 -4.832 -22.618 1.00 85.00 735 PRO A N 1
ATOM 5672 C CA . PRO A 1 735 ? 25.620 -6.210 -22.161 1.00 85.00 735 PRO A CA 1
ATOM 5673 C C . PRO A 1 735 ? 24.198 -6.770 -22.274 1.00 85.00 735 PRO A C 1
ATOM 5675 O O . PRO A 1 735 ? 23.240 -6.201 -21.742 1.00 85.00 735 PRO A O 1
ATOM 5678 N N . TRP A 1 736 ? 24.085 -7.954 -22.873 1.00 87.81 736 TRP A N 1
ATOM 5679 C CA . TRP A 1 736 ? 22.942 -8.840 -22.687 1.00 87.81 736 TRP A CA 1
ATOM 5680 C C . TRP A 1 736 ? 23.367 -10.308 -22.698 1.00 87.81 736 TRP A C 1
ATOM 5682 O O . TRP A 1 736 ? 23.682 -10.870 -23.745 1.00 87.81 736 TRP A O 1
ATOM 5692 N N . ASN A 1 737 ? 23.382 -10.950 -21.529 1.00 83.50 737 ASN A N 1
ATOM 5693 C CA . ASN A 1 737 ? 23.681 -12.381 -21.426 1.00 83.50 737 ASN A CA 1
ATOM 5694 C C . ASN A 1 737 ? 22.395 -13.213 -21.509 1.00 83.50 737 ASN A C 1
ATOM 5696 O O . ASN A 1 737 ? 21.786 -13.506 -20.478 1.00 83.50 737 ASN A O 1
ATOM 5700 N N . GLY A 1 738 ? 21.975 -13.574 -22.719 1.00 87.62 738 GLY A N 1
ATOM 5701 C CA . GLY A 1 738 ? 20.760 -14.354 -22.944 1.00 87.62 738 GLY A CA 1
ATOM 5702 C C . GLY A 1 738 ? 20.191 -14.151 -24.343 1.00 87.62 738 GLY A C 1
ATOM 5703 O O . GLY A 1 738 ? 20.935 -13.850 -25.276 1.00 87.62 738 GLY A O 1
ATOM 5704 N N . THR A 1 739 ? 18.877 -14.306 -24.481 1.00 88.56 739 THR A N 1
ATOM 5705 C CA . THR A 1 739 ? 18.180 -14.250 -25.771 1.00 88.56 739 THR A CA 1
ATOM 5706 C C . THR A 1 739 ? 17.245 -13.050 -25.822 1.00 88.56 739 THR A C 1
ATOM 5708 O O . THR A 1 739 ? 16.516 -12.793 -24.866 1.00 88.56 739 THR A O 1
ATOM 5711 N N . ILE A 1 740 ? 17.250 -12.337 -26.947 1.00 93.12 740 ILE A N 1
ATOM 5712 C CA . ILE A 1 740 ? 16.268 -11.304 -27.275 1.00 93.12 740 ILE A CA 1
ATOM 5713 C C . ILE A 1 740 ? 15.450 -11.783 -28.475 1.00 93.12 740 ILE A C 1
ATOM 5715 O O . ILE A 1 740 ? 15.991 -12.002 -29.561 1.00 93.12 740 ILE A O 1
ATOM 5719 N N . THR A 1 741 ? 14.144 -11.921 -28.270 1.00 91.19 741 THR A N 1
ATOM 5720 C CA . THR A 1 741 ? 13.175 -12.377 -29.266 1.00 91.19 741 THR A CA 1
ATOM 5721 C C . THR A 1 741 ? 12.261 -11.228 -29.668 1.00 91.19 741 THR A C 1
ATOM 5723 O O . THR A 1 741 ? 11.614 -10.618 -28.821 1.00 91.19 741 THR A O 1
ATOM 5726 N N . ILE A 1 742 ? 12.181 -10.957 -30.968 1.00 91.00 742 ILE A N 1
ATOM 5727 C CA . ILE A 1 742 ? 11.263 -9.998 -31.583 1.00 91.00 742 ILE A CA 1
ATOM 5728 C C . ILE A 1 742 ? 10.300 -10.786 -32.459 1.00 91.00 742 ILE A C 1
ATOM 5730 O O . ILE A 1 742 ? 10.734 -11.428 -33.415 1.00 91.00 742 ILE A O 1
ATOM 5734 N N . LYS A 1 743 ? 9.004 -10.730 -32.155 1.00 89.00 743 LYS A N 1
ATOM 5735 C CA . LYS A 1 743 ? 7.989 -11.542 -32.821 1.00 89.00 743 LYS A CA 1
ATOM 5736 C C . LYS A 1 743 ? 6.758 -10.726 -33.198 1.00 89.00 743 LYS A C 1
ATOM 5738 O O . LYS A 1 743 ? 6.178 -10.050 -32.358 1.00 89.00 743 LYS A O 1
ATOM 5743 N N . ASN A 1 744 ? 6.325 -10.815 -34.455 1.00 90.00 744 ASN A N 1
ATOM 5744 C CA . ASN A 1 744 ? 5.109 -10.151 -34.951 1.00 90.00 744 ASN A CA 1
ATOM 5745 C C . ASN A 1 744 ? 5.073 -8.628 -34.702 1.00 90.00 744 ASN A C 1
ATOM 5747 O O . ASN A 1 744 ? 4.011 -8.033 -34.514 1.00 90.00 744 ASN A O 1
ATOM 5751 N N . CYS A 1 745 ? 6.234 -7.978 -34.693 1.00 90.69 745 CYS A N 1
ATOM 5752 C CA . CYS A 1 745 ? 6.338 -6.556 -34.390 1.00 90.69 745 CYS A CA 1
ATOM 5753 C C . CYS A 1 745 ? 6.239 -5.684 -35.644 1.00 90.69 745 CYS A C 1
ATOM 5755 O O . CYS A 1 745 ? 6.567 -6.100 -36.757 1.00 90.69 745 CYS A O 1
ATOM 5757 N N . THR A 1 746 ? 5.849 -4.425 -35.454 1.00 86.56 746 THR A N 1
ATOM 5758 C CA . THR A 1 746 ? 5.985 -3.376 -36.472 1.00 86.56 746 THR A CA 1
ATOM 5759 C C . THR A 1 746 ? 6.879 -2.269 -35.937 1.00 86.56 746 THR A C 1
ATOM 5761 O O . THR A 1 746 ? 6.620 -1.768 -34.855 1.00 86.56 746 THR A O 1
ATOM 5764 N N . ALA A 1 747 ? 7.896 -1.853 -36.684 1.00 86.50 747 ALA A N 1
ATOM 5765 C CA . ALA A 1 747 ? 8.694 -0.674 -36.386 1.00 86.50 747 ALA A CA 1
ATOM 5766 C C . ALA A 1 747 ? 8.427 0.439 -37.402 1.00 86.50 747 ALA A C 1
ATOM 5768 O O . ALA A 1 747 ? 8.619 0.268 -38.604 1.00 86.50 747 ALA A O 1
ATOM 5769 N N . GLU A 1 748 ? 8.004 1.592 -36.906 1.00 85.50 748 GLU A N 1
ATOM 5770 C CA . GLU A 1 748 ? 7.827 2.830 -37.649 1.00 85.50 748 GLU A CA 1
ATOM 5771 C C . GLU A 1 748 ? 9.101 3.667 -37.511 1.00 85.50 748 GLU A C 1
ATOM 5773 O O . GLU A 1 748 ? 9.323 4.365 -36.518 1.00 85.50 748 GLU A O 1
ATOM 5778 N N . ALA A 1 749 ? 9.975 3.547 -38.505 1.00 77.75 749 ALA A N 1
ATOM 5779 C CA . ALA A 1 749 ? 11.277 4.185 -38.561 1.00 77.75 749 ALA A CA 1
ATOM 5780 C C . ALA A 1 749 ? 11.166 5.677 -38.909 1.00 77.75 749 ALA A C 1
ATOM 5782 O O . ALA A 1 749 ? 10.498 6.070 -39.873 1.00 77.75 749 ALA A O 1
ATOM 5783 N N . ALA A 1 750 ? 11.881 6.503 -38.143 1.00 72.94 750 ALA A N 1
ATOM 5784 C CA . ALA A 1 750 ? 12.047 7.922 -38.408 1.00 72.94 750 ALA A CA 1
ATOM 5785 C C . ALA A 1 750 ? 13.369 8.147 -39.165 1.00 72.94 750 ALA A C 1
ATOM 5787 O O . ALA A 1 750 ? 14.451 7.849 -38.666 1.00 72.94 750 ALA A O 1
ATOM 5788 N N . GLY A 1 751 ? 13.304 8.695 -40.380 1.00 67.50 751 GLY A N 1
ATOM 5789 C CA . GLY A 1 751 ? 14.496 9.050 -41.161 1.00 67.50 751 GLY A CA 1
ATOM 5790 C C . GLY A 1 751 ? 15.261 7.864 -41.770 1.00 67.50 751 GLY A C 1
ATOM 5791 O O . GLY A 1 751 ? 14.724 6.770 -41.923 1.00 67.50 751 GLY A O 1
ATOM 5792 N N . ASN A 1 752 ? 16.517 8.115 -42.161 1.00 62.25 752 ASN A N 1
ATOM 5793 C CA . ASN A 1 752 ? 17.273 7.254 -43.083 1.00 62.25 752 ASN A CA 1
ATOM 5794 C C . ASN A 1 752 ? 18.201 6.222 -42.418 1.00 62.25 752 ASN A C 1
ATOM 5796 O O . ASN A 1 752 ? 18.735 5.397 -43.143 1.00 62.25 752 ASN A O 1
ATOM 5800 N N . ASP A 1 753 ? 18.405 6.253 -41.096 1.00 69.56 753 ASP A N 1
ATOM 5801 C CA . ASP A 1 753 ? 19.401 5.417 -40.394 1.00 69.56 753 ASP A CA 1
ATOM 5802 C C . ASP A 1 753 ? 18.779 4.685 -39.194 1.00 69.56 753 ASP A C 1
ATOM 5804 O O . ASP A 1 753 ? 19.147 4.932 -38.041 1.00 69.56 753 ASP A O 1
ATOM 5808 N N . PHE A 1 754 ? 17.776 3.842 -39.448 1.00 75.56 754 PHE A N 1
ATOM 5809 C CA . PHE A 1 754 ? 17.117 3.055 -38.400 1.00 75.56 754 PHE A CA 1
ATOM 5810 C C . PHE A 1 754 ? 17.933 1.804 -38.073 1.00 75.56 754 PHE A C 1
ATOM 5812 O O . PHE A 1 754 ? 18.486 1.170 -38.976 1.00 75.56 754 PHE A O 1
ATOM 5819 N N . ALA A 1 755 ? 17.997 1.443 -36.793 1.00 78.69 755 ALA A N 1
ATOM 5820 C CA . ALA A 1 755 ? 18.630 0.218 -36.327 1.00 78.69 755 ALA A CA 1
ATOM 5821 C C . ALA A 1 755 ? 17.621 -0.687 -35.606 1.00 78.69 755 ALA A C 1
ATOM 5823 O O . ALA A 1 755 ? 16.864 -0.225 -34.760 1.00 78.69 755 ALA A O 1
ATOM 5824 N N . VAL A 1 756 ? 17.621 -1.992 -35.870 1.00 80.62 756 VAL A N 1
ATOM 5825 C CA . VAL A 1 756 ? 16.887 -2.919 -34.992 1.00 80.62 756 VAL A CA 1
ATOM 5826 C C . VAL A 1 756 ? 17.650 -3.048 -33.674 1.00 80.62 756 VAL A C 1
ATOM 5828 O O . VAL A 1 756 ? 17.073 -2.825 -32.616 1.00 80.62 756 VAL A O 1
ATOM 5831 N N . PHE A 1 757 ? 18.963 -3.276 -33.742 1.00 81.81 757 PHE A N 1
ATOM 5832 C CA . PHE A 1 757 ? 19.864 -3.270 -32.592 1.00 81.81 757 PHE A CA 1
ATOM 5833 C C . PHE A 1 757 ? 20.959 -2.219 -32.754 1.00 81.81 757 PHE A C 1
ATOM 5835 O O . PHE A 1 757 ? 21.654 -2.179 -33.773 1.00 81.81 757 PHE A O 1
ATOM 5842 N N . PHE A 1 758 ? 21.158 -1.406 -31.720 1.00 84.62 758 PHE A N 1
ATOM 5843 C CA . PHE A 1 758 ? 22.337 -0.560 -31.577 1.00 84.62 758 PHE A CA 1
ATOM 5844 C C . PHE A 1 758 ? 23.182 -1.055 -30.408 1.00 84.62 758 PHE A C 1
ATOM 5846 O O . PHE A 1 758 ? 22.674 -1.201 -29.295 1.00 84.62 758 PHE A O 1
ATOM 5853 N N . HIS A 1 759 ? 24.470 -1.274 -30.661 1.00 79.81 759 HIS A N 1
ATOM 5854 C CA . HIS A 1 759 ? 25.451 -1.573 -29.628 1.00 79.81 759 HIS A CA 1
ATOM 5855 C C . HIS A 1 759 ? 26.797 -0.931 -29.964 1.00 79.81 759 HIS A C 1
ATOM 5857 O O . HIS A 1 759 ? 27.135 -0.694 -31.125 1.00 79.81 759 HIS A O 1
ATOM 5863 N N . HIS A 1 760 ? 27.592 -0.668 -28.937 1.00 76.38 760 HIS A N 1
ATOM 5864 C CA . HIS A 1 760 ? 28.949 -0.180 -29.105 1.00 76.38 760 HIS A CA 1
ATOM 5865 C C . HIS A 1 760 ? 29.813 -0.661 -27.935 1.00 76.38 760 HIS A C 1
ATOM 5867 O O . HIS A 1 760 ? 29.435 -0.537 -26.769 1.00 76.38 760 HIS A O 1
ATOM 5873 N N . TYR A 1 761 ? 30.946 -1.285 -28.258 1.00 70.94 761 TYR A N 1
ATOM 5874 C CA . TYR A 1 761 ? 31.900 -1.774 -27.269 1.00 70.94 761 TYR A CA 1
ATOM 5875 C C . TYR A 1 761 ? 33.026 -0.765 -27.108 1.00 70.94 761 TYR A C 1
ATOM 5877 O O . TYR A 1 761 ? 33.591 -0.297 -28.095 1.00 70.94 761 TYR A O 1
ATOM 5885 N N . THR A 1 762 ? 33.368 -0.465 -25.858 1.00 70.38 762 THR A N 1
ATOM 5886 C CA . THR A 1 762 ? 34.546 0.336 -25.526 1.00 70.38 762 THR A CA 1
ATOM 5887 C C . THR A 1 762 ? 35.482 -0.473 -24.641 1.00 70.38 762 THR A C 1
ATOM 5889 O O . THR A 1 762 ? 35.046 -1.380 -23.927 1.00 70.38 762 THR A O 1
ATOM 5892 N N . ASN A 1 763 ? 36.777 -0.165 -24.705 1.00 73.44 763 ASN A N 1
ATOM 5893 C CA . ASN A 1 763 ? 37.768 -0.780 -23.834 1.00 73.44 763 ASN A CA 1
ATOM 5894 C C . ASN A 1 763 ? 37.697 -0.136 -22.441 1.00 73.44 763 ASN A C 1
ATOM 5896 O O . ASN A 1 763 ? 38.366 0.859 -22.165 1.00 73.44 763 ASN A O 1
ATOM 5900 N N . TRP A 1 764 ? 36.827 -0.672 -21.588 1.00 78.81 764 TRP A N 1
ATOM 5901 C CA . TRP A 1 764 ? 36.576 -0.169 -20.243 1.00 78.81 764 TRP A CA 1
ATOM 5902 C C . TRP A 1 764 ? 36.283 -1.325 -19.284 1.00 78.81 764 TRP A C 1
ATOM 5904 O O . TRP A 1 764 ? 35.604 -2.289 -19.644 1.00 78.81 764 TRP A O 1
ATOM 5914 N N . ASP A 1 765 ? 36.769 -1.233 -18.045 1.00 84.19 765 ASP A N 1
ATOM 5915 C CA . ASP A 1 765 ? 36.401 -2.186 -16.996 1.00 84.19 765 ASP A CA 1
ATOM 5916 C C . ASP A 1 765 ? 35.035 -1.808 -16.415 1.00 84.19 765 ASP A C 1
ATOM 5918 O O . ASP A 1 765 ? 34.919 -0.951 -15.538 1.00 84.19 765 ASP A O 1
ATOM 5922 N N . TYR A 1 766 ? 33.990 -2.475 -16.899 1.00 86.19 766 TYR A N 1
ATOM 5923 C CA . TYR A 1 766 ? 32.621 -2.313 -16.406 1.00 86.19 766 TYR A CA 1
ATOM 5924 C C . TYR A 1 766 ? 32.383 -2.998 -15.044 1.00 86.19 766 TYR A C 1
ATOM 5926 O O . TYR A 1 766 ? 31.346 -2.779 -14.408 1.00 86.19 766 TYR A O 1
ATOM 5934 N N . GLY A 1 767 ? 33.335 -3.812 -14.570 1.00 87.62 767 GLY A N 1
ATOM 5935 C CA . GLY A 1 767 ? 33.237 -4.640 -13.366 1.00 87.62 767 GLY A CA 1
ATOM 5936 C C . GLY A 1 767 ? 32.570 -6.003 -13.587 1.00 87.62 767 GLY A C 1
ATOM 5937 O O . GLY A 1 767 ? 32.366 -6.747 -12.628 1.00 87.62 767 GLY A O 1
ATOM 5938 N N . TYR A 1 768 ? 32.208 -6.338 -14.827 1.00 86.12 768 TYR A N 1
ATOM 5939 C CA . TYR A 1 768 ? 31.586 -7.606 -15.222 1.00 86.12 768 TYR A CA 1
ATOM 5940 C C . TYR A 1 768 ? 31.863 -7.914 -16.697 1.00 86.12 768 TYR A C 1
ATOM 5942 O O . TYR A 1 768 ? 32.222 -7.038 -17.485 1.00 86.12 768 TYR A O 1
ATOM 5950 N N . LYS A 1 769 ? 31.660 -9.177 -17.084 1.00 81.81 769 LYS A N 1
ATOM 5951 C CA . LYS A 1 769 ? 31.783 -9.611 -18.477 1.00 81.81 769 LYS A CA 1
ATOM 5952 C C . LYS A 1 769 ? 30.592 -9.118 -19.301 1.00 81.81 769 LYS A C 1
ATOM 5954 O O . LYS A 1 769 ? 29.445 -9.378 -18.943 1.00 81.81 769 LYS A O 1
ATOM 5959 N N . CYS A 1 770 ? 30.875 -8.444 -20.410 1.00 81.50 770 CYS A N 1
ATOM 5960 C CA . CYS A 1 770 ? 29.868 -8.019 -21.377 1.00 81.50 770 CYS A CA 1
ATOM 5961 C C . CYS A 1 770 ? 29.589 -9.136 -22.394 1.00 81.50 770 CYS A C 1
ATOM 5963 O O . CYS A 1 770 ? 30.479 -9.918 -22.731 1.00 81.50 770 CYS A O 1
ATOM 5965 N N . TYR A 1 771 ? 28.347 -9.213 -22.867 1.00 76.94 771 TYR A N 1
ATOM 5966 C CA . TYR A 1 771 ? 27.867 -10.238 -23.797 1.00 76.94 771 TYR A CA 1
ATOM 5967 C C . TYR A 1 771 ? 27.018 -9.577 -24.880 1.00 76.94 771 TYR A C 1
ATOM 5969 O O . TYR A 1 771 ? 26.281 -8.639 -24.578 1.00 76.94 771 TYR A O 1
ATOM 5977 N N . PHE A 1 772 ? 27.102 -10.075 -26.113 1.00 79.31 772 PHE A N 1
ATOM 5978 C CA . PHE A 1 772 ? 26.087 -9.809 -27.130 1.00 79.31 772 PHE A CA 1
ATOM 5979 C C . PHE A 1 772 ? 24.987 -10.882 -27.017 1.00 79.31 772 PHE A C 1
ATOM 5981 O O . PHE A 1 772 ? 25.326 -12.047 -26.789 1.00 79.31 772 PHE A O 1
ATOM 5988 N N . PRO A 1 773 ? 23.697 -10.528 -27.147 1.00 81.00 773 PRO A N 1
ATOM 5989 C CA . PRO A 1 773 ? 22.605 -11.490 -27.030 1.00 81.00 773 PRO A CA 1
ATOM 5990 C C . PRO A 1 773 ? 22.555 -12.479 -28.198 1.00 81.00 773 PRO A C 1
ATOM 5992 O O . PRO A 1 773 ? 22.947 -12.157 -29.319 1.00 81.00 773 PRO A O 1
ATOM 5995 N N . ASN A 1 774 ? 21.931 -13.635 -27.968 1.00 81.00 774 ASN A N 1
ATOM 5996 C CA . ASN A 1 774 ? 21.316 -14.395 -29.056 1.00 81.00 774 ASN A CA 1
ATOM 5997 C C . ASN A 1 774 ? 20.093 -13.618 -29.556 1.00 81.00 774 ASN A C 1
ATOM 5999 O O . ASN A 1 774 ? 19.272 -13.185 -28.745 1.00 81.00 774 ASN A O 1
ATOM 6003 N N . VAL A 1 775 ? 19.949 -13.450 -30.870 1.00 83.06 775 VAL A N 1
ATOM 6004 C CA . VAL A 1 775 ? 18.866 -12.642 -31.446 1.00 83.06 775 VAL A CA 1
ATOM 6005 C C . VAL A 1 775 ? 17.960 -13.503 -32.320 1.00 83.06 775 VAL A C 1
ATOM 6007 O O . VAL A 1 775 ? 18.405 -14.116 -33.292 1.00 83.06 775 VAL A O 1
ATOM 6010 N N . ILE A 1 776 ? 16.667 -13.501 -31.993 1.00 81.81 776 ILE A N 1
ATOM 6011 C CA . ILE A 1 776 ? 15.617 -14.180 -32.757 1.00 81.81 776 ILE A CA 1
ATOM 6012 C C . ILE A 1 776 ? 14.654 -13.121 -33.286 1.00 81.81 776 ILE A C 1
ATOM 6014 O O . ILE A 1 776 ? 14.069 -12.371 -32.508 1.00 81.81 776 ILE A O 1
ATOM 6018 N N . ILE A 1 777 ? 14.479 -13.060 -34.607 1.00 82.75 777 ILE A N 1
ATOM 6019 C CA . ILE A 1 777 ? 13.516 -12.158 -35.246 1.00 82.75 777 ILE A CA 1
ATOM 6020 C C . ILE A 1 777 ? 12.562 -12.981 -36.110 1.00 82.75 777 ILE A C 1
ATOM 6022 O O . ILE A 1 777 ? 12.971 -13.605 -37.092 1.00 82.75 777 ILE A O 1
ATOM 6026 N N . ASP A 1 778 ? 11.282 -12.937 -35.760 1.00 81.25 778 ASP A N 1
ATOM 6027 C CA . ASP A 1 778 ? 10.190 -13.609 -36.457 1.00 81.25 778 ASP A CA 1
ATOM 6028 C C . ASP A 1 778 ? 9.122 -12.574 -36.840 1.00 81.25 778 ASP A C 1
ATOM 6030 O O . ASP A 1 778 ? 8.496 -11.956 -35.980 1.00 81.25 778 ASP A O 1
ATOM 6034 N N . ASN A 1 779 ? 8.920 -12.344 -38.140 1.00 79.69 779 ASN A N 1
ATOM 6035 C CA . ASN A 1 779 ? 7.880 -11.438 -38.649 1.00 79.69 779 ASN A CA 1
ATOM 6036 C C . ASN A 1 779 ? 7.955 -9.983 -38.104 1.00 79.69 779 ASN A C 1
ATOM 6038 O O . ASN A 1 779 ? 6.964 -9.423 -37.631 1.00 79.69 779 ASN A O 1
ATOM 6042 N N . LEU A 1 780 ? 9.131 -9.344 -38.192 1.00 82.06 780 LEU A N 1
ATOM 6043 C CA . LEU A 1 780 ? 9.300 -7.900 -37.950 1.00 82.06 780 LEU A CA 1
ATOM 6044 C C . LEU A 1 780 ? 9.034 -7.095 -39.232 1.00 82.06 780 LEU A C 1
ATOM 6046 O O . LEU A 1 780 ? 9.737 -7.250 -40.230 1.00 82.06 780 LEU A O 1
ATOM 6050 N N . LYS A 1 781 ? 8.067 -6.176 -39.188 1.00 79.44 781 LYS A N 1
ATOM 6051 C CA . LYS A 1 781 ? 7.735 -5.267 -40.296 1.00 79.44 781 LYS A CA 1
ATOM 6052 C C . LYS A 1 781 ? 8.321 -3.888 -40.047 1.00 79.44 781 LYS A C 1
ATOM 6054 O O . LYS A 1 781 ? 8.023 -3.284 -39.027 1.00 79.44 781 LYS A O 1
ATOM 6059 N N . ILE A 1 782 ? 9.090 -3.348 -40.988 1.00 79.38 782 ILE A N 1
ATOM 6060 C CA . ILE A 1 782 ? 9.656 -1.998 -40.873 1.00 79.38 782 ILE A CA 1
ATOM 6061 C C . ILE A 1 782 ? 8.958 -1.085 -41.879 1.00 79.38 782 ILE A C 1
ATOM 6063 O O . ILE A 1 782 ? 8.897 -1.388 -43.069 1.00 79.38 782 ILE A O 1
ATOM 6067 N N . LYS A 1 783 ? 8.405 0.025 -41.394 1.00 75.81 783 LYS A N 1
ATOM 6068 C CA . LYS A 1 783 ? 7.700 1.042 -42.181 1.00 75.81 783 LYS A CA 1
ATOM 6069 C C . LYS A 1 783 ? 8.367 2.393 -41.967 1.00 75.81 783 LYS A C 1
ATOM 6071 O O . LYS A 1 783 ? 8.887 2.660 -40.891 1.00 75.81 783 LYS A O 1
ATOM 6076 N N . SER A 1 784 ? 8.323 3.261 -42.969 1.00 73.94 784 SER A N 1
ATOM 6077 C CA . SER A 1 784 ? 8.707 4.662 -42.788 1.00 73.94 784 SER A CA 1
ATOM 6078 C C . SER A 1 784 ? 7.539 5.451 -42.207 1.00 73.94 784 SER A C 1
ATOM 6080 O O . SER A 1 784 ? 6.405 5.282 -42.651 1.00 73.94 784 SER A O 1
ATOM 6082 N N . GLN A 1 785 ? 7.822 6.343 -41.255 1.00 71.62 785 GLN A N 1
ATOM 6083 C CA . GLN A 1 785 ? 6.838 7.318 -40.767 1.00 71.62 785 GLN A CA 1
ATOM 6084 C C . GLN A 1 785 ? 6.477 8.378 -41.821 1.00 71.62 785 GLN A C 1
ATOM 6086 O O . GLN A 1 785 ? 5.445 9.034 -41.719 1.00 71.62 785 GLN A O 1
ATOM 6091 N N . LYS A 1 786 ? 7.318 8.560 -42.847 1.00 65.94 786 LYS A N 1
ATOM 6092 C CA . LYS A 1 786 ? 7.020 9.400 -44.016 1.00 65.94 786 LYS A CA 1
ATOM 6093 C C . LYS A 1 786 ? 6.542 8.525 -45.175 1.00 65.94 786 LYS A C 1
ATOM 6095 O O . LYS A 1 786 ? 7.119 7.463 -45.404 1.00 65.94 786 LYS A O 1
ATOM 6100 N N . ASN A 1 787 ? 5.548 9.006 -45.930 1.00 46.12 787 ASN A N 1
ATOM 6101 C CA . ASN A 1 787 ? 4.961 8.301 -47.083 1.00 46.12 787 ASN A CA 1
ATOM 6102 C C . ASN A 1 787 ? 5.974 7.939 -48.187 1.00 46.12 787 ASN A C 1
ATOM 6104 O O . ASN A 1 787 ? 5.692 7.044 -48.975 1.00 46.12 787 ASN A O 1
ATOM 6108 N N . ASP A 1 788 ? 7.155 8.563 -48.190 1.00 46.41 788 ASP A N 1
ATOM 6109 C CA . ASP A 1 788 ? 8.269 8.230 -49.072 1.00 46.41 788 ASP A CA 1
ATOM 6110 C C . ASP A 1 788 ? 9.508 7.888 -48.231 1.00 46.41 788 ASP A C 1
ATOM 6112 O O . ASP A 1 788 ? 9.961 8.697 -47.415 1.00 46.41 788 ASP A O 1
ATOM 6116 N N . ILE A 1 789 ? 10.061 6.686 -48.428 1.00 49.38 789 ILE A N 1
ATOM 6117 C CA . ILE A 1 789 ? 11.418 6.346 -47.981 1.00 49.38 789 ILE A CA 1
ATOM 6118 C C . ILE A 1 789 ? 12.371 7.106 -48.915 1.00 49.38 789 ILE A C 1
ATOM 6120 O O . ILE A 1 789 ? 12.342 6.834 -50.117 1.00 49.38 789 ILE A O 1
ATOM 6124 N N . PRO A 1 790 ? 13.197 8.051 -48.431 1.00 46.69 790 PRO A N 1
ATOM 6125 C CA . PRO A 1 790 ? 14.146 8.743 -49.296 1.00 46.69 790 PRO A CA 1
ATOM 6126 C C . PRO A 1 790 ? 15.096 7.744 -49.964 1.00 46.69 790 PRO A C 1
ATOM 6128 O O . PRO A 1 790 ? 15.568 6.810 -49.307 1.00 46.69 790 PRO A O 1
ATOM 6131 N N . ASP A 1 791 ? 15.403 7.951 -51.247 1.00 40.41 791 ASP A N 1
ATOM 6132 C CA . ASP A 1 791 ? 16.420 7.171 -51.961 1.00 40.41 791 ASP A CA 1
ATOM 6133 C C . ASP A 1 791 ? 17.717 7.129 -51.129 1.00 40.41 791 ASP A C 1
ATOM 6135 O O . ASP A 1 791 ? 18.301 8.166 -50.807 1.00 40.41 791 ASP A O 1
ATOM 6139 N N . GLY A 1 792 ? 18.146 5.922 -50.739 1.00 48.06 792 GLY A N 1
ATOM 6140 C CA . GLY A 1 792 ? 19.345 5.698 -49.920 1.00 48.06 792 GLY A CA 1
ATOM 6141 C C . GLY A 1 792 ? 19.127 5.482 -48.414 1.00 48.06 792 GLY A C 1
ATOM 6142 O O . GLY A 1 792 ? 20.121 5.353 -47.700 1.00 48.06 792 GLY A O 1
ATOM 6143 N N . ALA A 1 793 ? 17.887 5.404 -47.914 1.00 50.81 793 ALA A N 1
ATOM 6144 C CA . ALA A 1 793 ? 17.633 5.006 -46.525 1.00 50.81 793 ALA A CA 1
ATOM 6145 C C . ALA A 1 793 ? 18.184 3.598 -46.216 1.00 50.81 793 ALA A C 1
ATOM 6147 O O . ALA A 1 793 ? 17.958 2.642 -46.963 1.00 50.81 793 ALA A O 1
ATOM 6148 N N . LYS A 1 794 ? 18.897 3.473 -45.095 1.00 58.09 794 LYS A N 1
ATOM 6149 C CA . LYS A 1 794 ? 19.523 2.245 -44.603 1.00 58.09 794 LYS A CA 1
ATOM 6150 C C . LYS A 1 794 ? 18.805 1.759 -43.347 1.00 58.09 794 LYS A C 1
ATOM 6152 O O . LYS A 1 794 ? 18.769 2.431 -42.319 1.00 58.09 794 LYS A O 1
ATOM 6157 N N . VAL A 1 795 ? 18.272 0.546 -43.430 1.00 60.72 795 VAL A N 1
ATOM 6158 C CA . VAL A 1 795 ? 17.845 -0.219 -42.259 1.00 60.72 795 VAL A CA 1
ATOM 6159 C C . VAL A 1 795 ? 19.017 -1.095 -41.837 1.00 60.72 795 VAL A C 1
ATOM 6161 O O . VAL A 1 795 ? 19.447 -1.965 -42.593 1.00 60.72 795 VAL A O 1
ATOM 6164 N N . ASN A 1 796 ? 19.539 -0.863 -40.638 1.00 64.94 796 ASN A N 1
ATOM 6165 C CA . ASN A 1 796 ? 20.601 -1.668 -40.050 1.00 64.94 796 ASN A CA 1
ATOM 6166 C C . ASN A 1 796 ? 19.966 -2.686 -39.101 1.00 64.94 796 ASN A C 1
ATOM 6168 O O . ASN A 1 796 ? 19.231 -2.318 -38.191 1.00 64.94 796 ASN A O 1
ATOM 6172 N N . PHE A 1 797 ? 20.241 -3.975 -39.276 1.00 62.62 797 PHE A N 1
ATOM 6173 C CA . PHE A 1 797 ? 19.787 -4.968 -38.297 1.00 62.62 797 PHE A CA 1
ATOM 6174 C C . PHE A 1 797 ? 20.625 -4.890 -37.021 1.00 62.62 797 PHE A C 1
ATOM 6176 O O . PHE A 1 797 ? 20.073 -4.846 -35.926 1.00 62.62 797 PHE A O 1
ATOM 6183 N N . ILE A 1 798 ? 21.944 -4.781 -37.176 1.00 64.56 798 ILE A N 1
ATOM 6184 C CA . ILE A 1 798 ? 22.884 -4.521 -36.088 1.00 64.56 798 ILE A CA 1
ATOM 6185 C C . ILE A 1 798 ? 23.770 -3.356 -36.504 1.00 64.56 798 ILE A C 1
ATOM 6187 O O . ILE A 1 798 ? 24.388 -3.382 -37.567 1.00 64.56 798 ILE A O 1
ATOM 6191 N N . TYR A 1 799 ? 23.832 -2.336 -35.658 1.00 59.12 799 TYR A N 1
ATOM 6192 C CA . TYR A 1 799 ? 24.758 -1.226 -35.805 1.00 59.12 799 TYR A CA 1
ATOM 6193 C C . TYR A 1 799 ? 25.876 -1.341 -34.753 1.00 59.12 799 TYR A C 1
ATOM 6195 O O . TYR A 1 799 ? 25.562 -1.366 -33.563 1.00 59.12 799 TYR A O 1
ATOM 6203 N N . SER A 1 800 ? 27.149 -1.367 -35.189 1.00 60.44 800 SER A N 1
ATOM 6204 C CA . SER A 1 800 ? 28.349 -1.421 -34.329 1.00 60.44 800 SER A CA 1
ATOM 6205 C C . SER A 1 800 ? 29.387 -0.363 -34.719 1.00 60.44 800 SER A C 1
ATOM 6207 O O . SER A 1 800 ? 29.677 -0.193 -35.902 1.00 60.44 800 SER A O 1
ATOM 6209 N N . GLY A 1 801 ? 29.942 0.357 -33.735 1.00 46.72 801 GLY A N 1
ATOM 6210 C CA . GLY A 1 801 ? 30.999 1.365 -33.940 1.00 46.72 801 GLY A CA 1
ATOM 6211 C C . GLY A 1 801 ? 32.438 0.855 -33.776 1.00 46.72 801 GLY A C 1
ATOM 6212 O O . GLY A 1 801 ? 33.356 1.523 -34.229 1.00 46.72 801 GLY A O 1
ATOM 6213 N N . CYS A 1 802 ? 32.632 -0.323 -33.173 1.00 35.34 802 CYS A N 1
ATOM 6214 C CA . CYS A 1 802 ? 33.93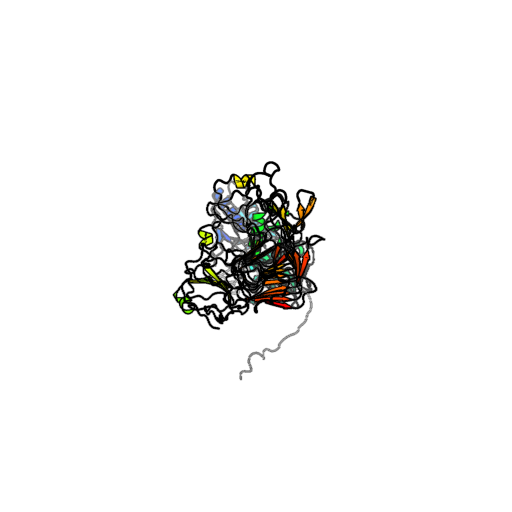6 -0.950 -32.953 1.00 35.34 802 CYS A CA 1
ATOM 6215 C C . CYS A 1 802 ? 33.729 -2.461 -32.784 1.00 35.34 802 CYS A C 1
ATOM 6217 O O . CYS A 1 802 ? 33.354 -2.929 -31.709 1.00 35.34 802 CYS A O 1
ATOM 6219 N N . ALA A 1 803 ? 33.947 -3.229 -33.849 1.00 30.44 803 ALA A N 1
ATOM 6220 C CA . ALA A 1 803 ? 34.039 -4.681 -33.770 1.00 30.44 803 ALA A CA 1
ATOM 6221 C C . ALA A 1 803 ? 35.271 -5.145 -34.554 1.00 30.44 803 ALA A C 1
ATOM 6223 O O . ALA A 1 803 ? 35.272 -5.165 -35.785 1.00 30.44 803 ALA A O 1
ATOM 6224 N N . ILE A 1 804 ? 36.320 -5.557 -33.838 1.00 27.92 804 ILE A N 1
ATOM 6225 C CA . ILE A 1 804 ? 37.265 -6.527 -34.390 1.00 27.92 804 ILE A CA 1
ATOM 6226 C C . ILE A 1 804 ? 36.522 -7.860 -34.400 1.00 27.92 804 ILE A C 1
ATOM 6228 O O . ILE A 1 804 ? 36.375 -8.515 -33.374 1.00 27.92 804 ILE A O 1
ATOM 6232 N N . ILE A 1 805 ? 36.023 -8.243 -35.572 1.00 30.06 805 ILE A N 1
ATOM 6233 C CA . ILE A 1 805 ? 35.574 -9.608 -35.834 1.00 30.06 805 ILE A CA 1
ATOM 6234 C C . ILE A 1 805 ? 36.843 -10.439 -36.086 1.00 30.06 805 ILE A C 1
ATOM 6236 O O . ILE A 1 805 ? 37.497 -10.279 -37.127 1.00 30.06 805 ILE A O 1
ATOM 6240 N N . GLN A 1 806 ? 37.221 -11.275 -35.116 1.00 26.64 806 GLN A N 1
ATOM 6241 C CA . GLN A 1 806 ? 38.180 -12.367 -35.304 1.00 26.64 806 GLN A CA 1
ATOM 6242 C C . GLN A 1 806 ? 37.411 -13.598 -35.798 1.00 26.64 806 GLN A C 1
ATOM 6244 O O . GLN A 1 806 ? 36.702 -14.228 -35.021 1.00 26.64 806 GLN A O 1
ATOM 6249 N N . ASN A 1 807 ? 37.487 -13.862 -37.106 1.00 27.27 807 ASN A N 1
ATOM 6250 C CA . ASN A 1 807 ? 37.854 -15.161 -37.683 1.00 27.27 807 ASN A CA 1
ATOM 6251 C C . ASN A 1 807 ? 37.964 -15.075 -39.217 1.00 27.27 807 ASN A C 1
ATOM 6253 O O . ASN A 1 807 ? 37.450 -14.146 -39.845 1.00 27.27 807 ASN A O 1
ATOM 6257 N N . ASP A 1 808 ? 38.731 -16.019 -39.763 1.00 26.80 808 ASP A N 1
ATOM 6258 C CA . ASP A 1 808 ? 39.287 -16.086 -41.115 1.00 26.80 808 ASP A CA 1
ATOM 6259 C C . ASP A 1 808 ? 38.258 -16.011 -42.249 1.00 26.80 808 ASP A C 1
ATOM 6261 O O . ASP A 1 808 ? 37.344 -16.827 -42.345 1.00 26.80 808 ASP A O 1
ATOM 6265 N N . ILE A 1 809 ? 38.488 -15.097 -43.196 1.00 28.73 809 ILE A N 1
ATOM 6266 C CA . ILE A 1 809 ? 37.940 -15.200 -44.551 1.00 28.73 809 ILE A CA 1
ATOM 6267 C C . ILE A 1 809 ? 39.092 -14.960 -45.522 1.00 28.73 809 ILE A C 1
ATOM 6269 O O . ILE A 1 809 ? 39.540 -13.830 -45.718 1.00 28.73 809 ILE A O 1
ATOM 6273 N N . HIS A 1 810 ? 39.570 -16.037 -46.139 1.00 24.06 810 HIS A N 1
ATOM 6274 C CA . HIS A 1 810 ? 40.334 -15.938 -47.375 1.00 24.06 810 HIS A CA 1
ATOM 6275 C C . HIS A 1 810 ? 39.363 -15.778 -48.543 1.00 24.06 810 HIS A C 1
ATOM 6277 O O . HIS A 1 810 ? 38.571 -16.678 -48.812 1.00 24.06 810 HIS A O 1
ATOM 6283 N N . LEU A 1 811 ? 39.482 -14.672 -49.275 1.00 26.09 811 LEU A N 1
ATOM 6284 C CA . LEU A 1 811 ? 39.015 -14.565 -50.654 1.00 26.09 811 LEU A CA 1
ATOM 6285 C C . LEU A 1 811 ? 40.103 -13.861 -51.472 1.00 26.09 811 LEU A C 1
ATOM 6287 O O . LEU A 1 811 ? 40.427 -12.701 -51.221 1.00 26.09 811 LEU A O 1
ATOM 6291 N N . GLU A 1 812 ? 40.692 -14.597 -52.414 1.00 24.14 812 GLU A N 1
ATOM 6292 C CA . GLU A 1 812 ? 41.477 -14.019 -53.505 1.00 24.14 812 GLU A CA 1
ATOM 6293 C C . GLU A 1 812 ? 40.533 -13.330 -54.497 1.00 24.14 812 GLU A C 1
ATOM 6295 O O . GLU A 1 812 ? 39.491 -13.880 -54.848 1.00 24.14 812 GLU A O 1
ATOM 6300 N N . ASP A 1 813 ? 40.957 -12.132 -54.909 1.00 26.17 813 ASP A N 1
ATOM 6301 C CA . ASP A 1 813 ? 40.536 -11.308 -56.044 1.00 26.17 813 ASP A CA 1
ATOM 6302 C C . ASP A 1 813 ? 39.028 -11.207 -56.353 1.00 26.17 813 ASP A C 1
ATOM 6304 O O . ASP A 1 813 ? 38.426 -12.134 -56.882 1.00 26.17 813 ASP A O 1
ATOM 6308 N N . TYR A 1 814 ? 38.441 -10.006 -56.213 1.00 25.05 814 TYR A N 1
ATOM 6309 C CA . TYR A 1 814 ? 38.194 -9.133 -57.378 1.00 25.05 814 TYR A CA 1
ATOM 6310 C C . TYR A 1 814 ? 37.448 -7.821 -57.041 1.00 25.05 814 TYR A C 1
ATOM 6312 O O . TYR A 1 814 ? 36.650 -7.727 -56.112 1.00 25.05 814 TYR A O 1
ATOM 6320 N N . ASN A 1 815 ? 37.719 -6.816 -57.880 1.00 28.67 815 ASN A N 1
ATOM 6321 C CA . ASN A 1 815 ? 37.123 -5.484 -57.955 1.00 28.67 815 ASN A CA 1
ATOM 6322 C C . ASN A 1 815 ? 35.613 -5.486 -58.251 1.00 28.67 815 ASN A C 1
ATOM 6324 O O . ASN A 1 815 ? 35.174 -6.124 -59.198 1.00 28.67 815 ASN A O 1
ATOM 6328 N N . GLY A 1 816 ? 34.892 -4.585 -57.581 1.00 28.75 816 GLY A N 1
ATOM 6329 C CA . GLY A 1 816 ? 33.963 -3.670 -58.251 1.00 28.75 816 GLY A CA 1
ATOM 6330 C C . GLY A 1 816 ? 32.632 -4.221 -58.783 1.00 28.75 816 GLY A C 1
ATOM 6331 O O . GLY A 1 816 ? 32.572 -4.887 -59.807 1.00 28.75 816 GLY A O 1
ATOM 6332 N N . GLU A 1 817 ? 31.575 -3.705 -58.154 1.00 31.83 817 GLU A N 1
ATOM 6333 C CA . GLU A 1 817 ? 30.178 -3.581 -58.596 1.00 31.83 817 GLU A CA 1
ATOM 6334 C C . GLU A 1 817 ? 29.186 -4.729 -58.318 1.00 31.83 817 GLU A C 1
ATOM 6336 O O . GLU A 1 817 ? 29.182 -5.788 -58.932 1.00 31.83 817 GLU A O 1
ATOM 6341 N N . ASN A 1 818 ? 28.211 -4.349 -57.480 1.00 30.12 818 ASN A N 1
ATOM 6342 C CA . ASN A 1 818 ? 26.869 -4.893 -57.268 1.00 30.12 818 ASN A CA 1
ATOM 6343 C C . ASN A 1 818 ? 26.690 -6.193 -56.467 1.00 30.12 818 ASN A C 1
ATOM 6345 O O . ASN A 1 818 ? 26.988 -7.287 -56.919 1.00 30.12 818 ASN A O 1
ATOM 6349 N N . ASN A 1 819 ? 25.993 -6.003 -55.336 1.00 38.78 819 ASN A N 1
ATOM 6350 C CA . ASN A 1 819 ? 25.046 -6.902 -54.670 1.00 38.78 819 ASN A CA 1
ATOM 6351 C C . ASN A 1 819 ? 25.438 -8.380 -54.589 1.00 38.78 819 ASN A C 1
ATOM 6353 O O . ASN A 1 819 ? 25.182 -9.131 -55.524 1.00 38.78 819 ASN A O 1
ATOM 6357 N N . ASN A 1 820 ? 25.805 -8.830 -53.389 1.00 28.06 820 ASN A N 1
ATOM 6358 C CA . ASN A 1 820 ? 25.288 -10.104 -52.904 1.00 28.06 820 ASN A CA 1
ATOM 6359 C C . ASN A 1 820 ? 25.048 -10.081 -51.384 1.00 28.06 820 ASN A C 1
ATOM 6361 O O . ASN A 1 820 ? 25.736 -9.348 -50.674 1.00 28.06 820 ASN A O 1
ATOM 6365 N N . PRO A 1 821 ? 24.030 -10.819 -50.901 1.00 32.78 821 PRO A N 1
ATOM 6366 C CA . PRO A 1 821 ? 23.710 -10.925 -49.485 1.00 32.78 821 PRO A CA 1
ATOM 6367 C C . PRO A 1 821 ? 24.842 -11.638 -48.743 1.00 32.78 821 PRO A C 1
ATOM 6369 O O . PRO A 1 821 ? 25.385 -12.620 -49.241 1.00 32.78 821 PRO A O 1
ATOM 6372 N N . VAL A 1 822 ? 25.167 -11.148 -47.550 1.00 34.09 822 VAL A N 1
ATOM 6373 C CA . VAL A 1 822 ? 25.973 -11.886 -46.575 1.00 34.09 822 VAL A CA 1
ATOM 6374 C C . VAL A 1 822 ? 24.980 -12.641 -45.698 1.00 34.09 822 VAL A C 1
ATOM 6376 O O . VAL A 1 822 ? 24.037 -12.022 -45.197 1.00 34.09 822 VAL A O 1
ATOM 6379 N N . ASP A 1 823 ? 25.148 -13.955 -45.549 1.00 31.78 823 ASP A N 1
ATOM 6380 C CA . ASP A 1 823 ? 24.358 -14.713 -44.580 1.00 31.78 823 ASP A CA 1
ATOM 6381 C C . ASP A 1 823 ? 24.570 -14.117 -43.177 1.00 31.78 823 ASP A C 1
ATOM 6383 O O . ASP A 1 823 ? 25.688 -13.704 -42.842 1.00 31.78 823 ASP A O 1
ATOM 6387 N N . PRO A 1 824 ? 23.511 -14.005 -42.356 1.00 35.69 824 PRO A N 1
ATOM 6388 C CA . PRO A 1 824 ? 23.662 -13.549 -40.986 1.00 35.69 824 PRO A CA 1
ATOM 6389 C C . PRO A 1 824 ? 24.666 -14.446 -40.235 1.00 35.69 824 PRO A C 1
ATOM 6391 O O . PRO A 1 824 ? 24.717 -15.651 -40.486 1.00 35.69 824 PRO A O 1
ATOM 6394 N N . PRO A 1 825 ? 25.450 -13.889 -39.295 1.00 37.53 825 PRO A N 1
ATOM 6395 C CA . PRO A 1 825 ? 26.255 -14.689 -38.375 1.00 37.53 825 PRO A CA 1
ATOM 6396 C C . PRO A 1 825 ? 25.410 -15.771 -37.682 1.00 37.53 825 PRO A C 1
ATOM 6398 O O . PRO A 1 825 ? 24.224 -15.546 -37.440 1.00 37.53 825 PRO A O 1
ATOM 6401 N N . GLU A 1 826 ? 26.015 -16.892 -37.270 1.00 36.00 826 GLU A N 1
ATOM 6402 C CA . GLU A 1 826 ? 25.322 -18.047 -36.650 1.00 36.00 826 GLU A CA 1
ATOM 6403 C C . GLU A 1 826 ? 24.428 -17.705 -35.432 1.00 36.00 826 GLU A C 1
ATOM 6405 O O . GLU A 1 826 ? 23.551 -18.483 -35.067 1.00 36.00 826 GLU A O 1
ATOM 6410 N N . PHE A 1 827 ? 24.604 -16.533 -34.814 1.00 39.47 827 PHE A N 1
ATOM 6411 C CA . PHE A 1 827 ? 23.835 -16.046 -33.661 1.00 39.47 827 PHE A CA 1
ATOM 6412 C C . PHE A 1 827 ? 22.596 -15.189 -34.006 1.00 39.47 827 PHE A C 1
ATOM 6414 O O . PHE A 1 827 ? 21.907 -14.724 -33.093 1.00 39.47 827 PHE A O 1
ATOM 6421 N N . ILE A 1 828 ? 22.286 -14.968 -35.291 1.00 41.09 828 ILE A N 1
ATOM 6422 C CA . ILE A 1 828 ? 21.079 -14.249 -35.737 1.00 41.09 828 ILE A CA 1
ATOM 6423 C C . ILE A 1 828 ? 20.226 -15.173 -36.605 1.00 41.09 828 ILE A C 1
ATOM 6425 O O . ILE A 1 828 ? 20.622 -15.555 -37.703 1.00 41.09 828 ILE A O 1
ATOM 6429 N N . THR A 1 829 ? 19.006 -15.468 -36.155 1.00 38.91 829 THR A N 1
ATOM 6430 C CA . THR A 1 829 ? 18.020 -16.211 -36.956 1.00 38.91 829 THR A CA 1
ATOM 6431 C C . THR A 1 829 ? 16.884 -15.281 -37.386 1.00 38.91 829 THR A C 1
ATOM 6433 O O . THR A 1 829 ? 16.193 -14.716 -36.537 1.00 38.91 829 THR A O 1
ATOM 6436 N N . VAL A 1 830 ? 16.681 -15.124 -38.702 1.00 48.53 830 VAL A N 1
ATOM 6437 C CA . VAL A 1 830 ? 15.570 -14.352 -39.294 1.00 48.53 830 VAL A CA 1
ATOM 6438 C C . VAL A 1 830 ? 14.614 -15.306 -40.001 1.00 48.53 830 VAL A C 1
ATOM 6440 O O . VAL A 1 830 ? 15.004 -15.984 -40.951 1.00 48.53 830 VAL A O 1
ATOM 6443 N N . ILE A 1 831 ? 13.354 -15.339 -39.570 1.00 39.50 831 ILE A N 1
ATOM 6444 C CA . ILE A 1 831 ? 12.324 -16.220 -40.134 1.00 39.50 831 ILE A CA 1
ATOM 6445 C C . ILE A 1 831 ? 11.266 -15.343 -40.823 1.00 39.50 831 ILE A C 1
ATOM 6447 O O . ILE A 1 831 ? 10.618 -14.528 -40.177 1.00 39.50 831 ILE A O 1
ATOM 6451 N N . ASN A 1 832 ? 11.120 -15.506 -42.147 1.00 38.84 832 ASN A N 1
ATOM 6452 C CA . ASN A 1 832 ? 10.153 -14.825 -43.030 1.00 38.84 832 ASN A CA 1
ATOM 6453 C C . ASN A 1 832 ? 10.230 -13.281 -43.077 1.00 38.84 832 ASN A C 1
ATOM 6455 O O . ASN A 1 832 ? 9.659 -12.584 -42.244 1.00 38.84 832 ASN A O 1
ATOM 6459 N N . ASN A 1 833 ? 10.844 -12.731 -44.135 1.00 40.97 833 ASN A N 1
ATOM 6460 C CA . ASN A 1 833 ? 10.813 -11.294 -44.441 1.00 40.97 833 ASN A CA 1
ATOM 6461 C C . ASN A 1 833 ? 9.996 -11.031 -45.725 1.00 40.97 833 ASN A C 1
ATOM 6463 O O . ASN A 1 833 ? 10.352 -11.514 -46.804 1.00 40.97 833 ASN A O 1
ATOM 6467 N N . GLU A 1 834 ? 8.898 -10.275 -45.639 1.00 35.62 834 GLU A N 1
ATOM 6468 C CA . GLU A 1 834 ? 8.115 -9.874 -46.816 1.00 35.62 834 GLU A CA 1
ATOM 6469 C C . GLU A 1 834 ? 8.805 -8.706 -47.553 1.00 35.62 834 GLU A C 1
ATOM 6471 O O . GLU A 1 834 ? 8.638 -7.546 -47.204 1.00 35.62 834 GLU A O 1
ATOM 6476 N N . LYS A 1 835 ? 9.537 -9.042 -48.628 1.00 32.59 835 LYS A N 1
ATOM 6477 C CA . LYS A 1 835 ? 10.053 -8.171 -49.712 1.00 32.59 835 LYS A CA 1
ATOM 6478 C C . LYS A 1 835 ? 11.006 -7.012 -49.335 1.00 32.59 835 LYS A C 1
ATOM 6480 O O . LYS A 1 835 ? 10.594 -5.948 -48.899 1.00 32.59 835 LYS A O 1
ATOM 6485 N N . GLY A 1 836 ? 12.257 -7.133 -49.805 1.00 35.44 836 GLY A N 1
ATOM 6486 C CA . GLY A 1 836 ? 12.958 -6.026 -50.485 1.00 35.44 836 GLY A CA 1
ATOM 6487 C C . GLY A 1 836 ? 14.125 -5.329 -49.776 1.00 35.44 836 GLY A C 1
ATOM 6488 O O . GLY A 1 836 ? 14.792 -4.523 -50.421 1.00 35.44 836 GLY A O 1
ATOM 6489 N N . TYR A 1 837 ? 14.431 -5.631 -48.514 1.00 35.75 837 TYR A N 1
ATOM 6490 C CA . TYR A 1 837 ? 15.536 -4.971 -47.805 1.00 35.75 837 TYR A CA 1
ATOM 6491 C C . TYR A 1 837 ? 16.854 -5.738 -47.968 1.00 35.75 837 TYR A C 1
ATOM 6493 O O . TYR A 1 837 ? 16.921 -6.939 -47.716 1.00 35.75 837 TYR A O 1
ATOM 6501 N N . LYS A 1 838 ? 17.903 -5.040 -48.421 1.00 33.88 838 LYS A N 1
ATOM 6502 C CA . LYS A 1 838 ? 19.264 -5.582 -48.544 1.00 33.88 838 LYS A CA 1
ATOM 6503 C C . LYS A 1 838 ? 19.991 -5.492 -47.203 1.00 33.88 838 LYS A C 1
ATOM 6505 O O . LYS A 1 838 ? 19.897 -4.478 -46.517 1.00 33.88 838 LYS A O 1
ATOM 6510 N N . TYR A 1 839 ? 20.739 -6.539 -46.872 1.00 37.38 839 TYR A N 1
ATOM 6511 C CA . TYR A 1 839 ? 21.591 -6.617 -45.688 1.00 37.38 839 TYR A CA 1
ATOM 6512 C C . TYR A 1 839 ? 22.833 -5.737 -45.868 1.00 37.38 839 TYR A C 1
ATOM 6514 O O . TYR A 1 839 ? 23.483 -5.794 -46.912 1.00 37.38 839 TYR A O 1
ATOM 6522 N N . TYR A 1 840 ? 23.168 -4.934 -44.859 1.00 33.47 840 TYR A N 1
ATOM 6523 C CA . TYR A 1 840 ? 24.433 -4.206 -44.797 1.00 33.47 840 TYR A CA 1
ATOM 6524 C C . TYR A 1 840 ? 25.113 -4.506 -43.463 1.00 33.47 840 TYR A C 1
ATOM 6526 O O . TYR A 1 840 ? 24.627 -4.103 -42.408 1.00 33.47 840 TYR A O 1
ATOM 6534 N N . ILE A 1 841 ? 26.230 -5.226 -43.531 1.00 38.81 841 ILE A N 1
ATOM 6535 C CA . ILE A 1 841 ? 27.222 -5.308 -42.460 1.00 38.81 841 ILE A CA 1
ATOM 6536 C C . ILE A 1 841 ? 28.334 -4.339 -42.890 1.00 38.81 841 ILE A C 1
ATOM 6538 O O . ILE A 1 841 ? 28.840 -4.495 -44.002 1.00 38.81 841 ILE A O 1
ATOM 6542 N N . PRO A 1 842 ? 28.675 -3.300 -42.106 1.00 33.00 842 PRO A N 1
ATOM 6543 C CA . PRO A 1 842 ? 29.722 -2.361 -42.492 1.00 33.00 842 PRO A CA 1
ATOM 6544 C C . PRO A 1 842 ? 31.064 -3.070 -42.699 1.00 33.00 842 PRO A C 1
ATOM 6546 O O . PRO A 1 842 ? 31.477 -3.880 -41.872 1.00 33.00 842 PRO A O 1
ATOM 6549 N N . ASP A 1 843 ? 31.747 -2.732 -43.791 1.00 32.28 843 ASP A N 1
ATOM 6550 C CA . ASP A 1 843 ? 33.093 -3.217 -44.095 1.00 32.28 843 ASP A CA 1
ATOM 6551 C C . ASP A 1 843 ? 34.107 -2.743 -43.038 1.00 32.28 843 ASP A C 1
ATOM 6553 O O . ASP A 1 843 ? 34.045 -1.585 -42.596 1.00 32.28 843 ASP A O 1
ATOM 6557 N N . LYS A 1 844 ? 35.079 -3.612 -42.698 1.00 34.06 844 LYS A N 1
ATOM 6558 C CA . LYS A 1 844 ? 36.139 -3.381 -41.686 1.00 34.06 844 LYS A CA 1
ATOM 6559 C C . LYS A 1 844 ? 36.777 -1.990 -41.799 1.00 34.06 844 LYS A C 1
ATOM 6561 O O . LYS A 1 844 ? 37.048 -1.358 -40.792 1.00 34.06 844 LYS A O 1
ATOM 6566 N N . ASN A 1 845 ? 36.971 -1.475 -43.009 1.00 31.78 845 ASN A N 1
ATOM 6567 C CA . ASN A 1 845 ? 37.811 -0.299 -43.251 1.00 31.78 845 ASN A CA 1
ATOM 6568 C C . ASN A 1 845 ? 37.118 1.064 -43.102 1.00 31.78 845 ASN A C 1
ATOM 6570 O O . ASN A 1 845 ? 37.725 2.083 -43.419 1.00 31.78 845 ASN A O 1
ATOM 6574 N N . SER A 1 846 ? 35.863 1.125 -42.653 1.00 33.22 846 SER A N 1
ATOM 6575 C CA . SER A 1 846 ? 35.121 2.395 -42.656 1.00 33.22 846 SER A CA 1
ATOM 6576 C C . SER A 1 846 ? 35.333 3.295 -41.425 1.00 33.22 846 SER A C 1
ATOM 6578 O O . SER A 1 846 ? 34.839 4.421 -41.445 1.00 33.22 846 SER A O 1
ATOM 6580 N N . PHE A 1 847 ? 36.078 2.864 -40.391 1.00 36.25 847 PHE A N 1
ATOM 6581 C CA . PHE A 1 847 ? 36.126 3.596 -39.109 1.00 36.25 847 PHE A CA 1
ATOM 6582 C C . PHE A 1 847 ? 37.459 3.586 -38.318 1.00 36.25 847 PHE A C 1
ATOM 6584 O O . PHE A 1 847 ? 37.446 3.943 -37.144 1.00 36.25 847 PHE A O 1
ATOM 6591 N N . PHE A 1 848 ? 38.611 3.228 -38.898 1.00 29.16 848 PHE A N 1
ATOM 6592 C CA . PHE A 1 848 ? 39.871 3.172 -38.128 1.00 29.16 848 PHE A CA 1
ATOM 6593 C C . PHE A 1 848 ? 40.607 4.526 -38.023 1.00 29.16 848 PHE A C 1
ATOM 6595 O O . PHE A 1 848 ? 41.022 5.085 -39.036 1.00 29.16 848 PHE A O 1
ATOM 6602 N N . ASP A 1 849 ? 40.828 4.996 -36.789 1.00 31.25 849 ASP A N 1
ATOM 6603 C CA . ASP A 1 849 ? 41.953 5.862 -36.395 1.00 31.25 849 ASP A CA 1
ATOM 6604 C C . ASP A 1 849 ? 42.950 4.968 -35.626 1.00 31.25 849 ASP A C 1
ATOM 6606 O O . ASP A 1 849 ? 42.584 4.310 -34.652 1.00 31.25 849 ASP A O 1
ATOM 6610 N N . GLU A 1 850 ? 44.184 4.843 -36.120 1.00 28.27 850 GLU A N 1
ATOM 6611 C CA . GLU A 1 850 ? 45.171 3.808 -35.746 1.00 28.27 850 GLU A CA 1
ATOM 6612 C C . GLU A 1 850 ? 45.832 4.007 -34.364 1.00 28.27 850 GLU A C 1
ATOM 6614 O O . GLU A 1 850 ? 46.822 3.350 -34.041 1.00 28.27 850 GLU A O 1
ATOM 6619 N N . THR A 1 851 ? 45.328 4.904 -33.520 1.00 31.19 851 THR A N 1
ATOM 6620 C CA . THR A 1 851 ? 46.064 5.366 -32.332 1.00 31.19 851 THR A CA 1
ATOM 6621 C C . THR A 1 851 ? 45.795 4.598 -31.027 1.00 31.19 851 THR A C 1
ATOM 6623 O O . THR A 1 851 ? 46.523 4.821 -30.061 1.00 31.19 851 THR A O 1
ATOM 6626 N N . ASP A 1 852 ? 44.858 3.639 -30.990 1.00 31.05 852 ASP A N 1
ATOM 6627 C CA . ASP A 1 852 ? 44.331 3.079 -29.723 1.00 31.05 852 ASP A CA 1
ATOM 6628 C C . ASP A 1 852 ? 44.714 1.619 -29.366 1.00 31.05 852 ASP A C 1
ATOM 6630 O O . ASP A 1 852 ? 44.224 1.074 -28.374 1.00 31.05 852 ASP A O 1
ATOM 6634 N N . PHE A 1 853 ? 45.615 0.954 -30.100 1.00 28.92 853 PHE A N 1
ATOM 6635 C CA . PHE A 1 853 ? 45.963 -0.457 -29.831 1.00 28.92 853 PHE A CA 1
ATOM 6636 C C . PHE A 1 853 ? 47.373 -0.654 -29.258 1.00 28.92 853 PHE A C 1
ATOM 6638 O O . PHE A 1 853 ? 48.321 -0.931 -29.990 1.00 28.92 853 PHE A O 1
ATOM 6645 N N . SER A 1 854 ? 47.513 -0.606 -27.928 1.00 27.92 854 SER A N 1
ATOM 6646 C CA . SER A 1 854 ? 48.746 -1.058 -27.255 1.00 27.92 854 SER A CA 1
ATOM 6647 C C . SER A 1 854 ? 48.549 -1.934 -26.008 1.00 27.92 854 SER A C 1
ATOM 6649 O O . SER A 1 854 ? 49.505 -2.094 -25.254 1.00 27.92 854 SER A O 1
ATOM 6651 N N . ALA A 1 855 ? 47.361 -2.493 -25.733 1.00 33.72 855 ALA A N 1
ATOM 6652 C CA . ALA A 1 855 ? 47.124 -3.128 -24.424 1.00 33.72 855 ALA A CA 1
ATOM 6653 C C . ALA A 1 855 ? 46.146 -4.322 -24.394 1.00 33.72 855 ALA A C 1
ATOM 6655 O O . ALA A 1 855 ? 45.243 -4.362 -23.562 1.00 33.72 855 ALA A O 1
ATOM 6656 N N . CYS A 1 856 ? 46.335 -5.337 -25.239 1.00 26.33 856 CYS A N 1
ATOM 6657 C CA . CYS A 1 856 ? 45.742 -6.659 -24.989 1.00 26.33 856 CYS A CA 1
ATOM 6658 C C . CYS A 1 856 ? 46.860 -7.705 -24.924 1.00 26.33 856 CYS A C 1
ATOM 6660 O O . CYS A 1 856 ? 47.409 -8.089 -25.954 1.00 26.33 856 CYS A O 1
ATOM 6662 N N . GLU A 1 857 ? 47.231 -8.113 -23.706 1.00 27.36 857 GLU A N 1
ATOM 6663 C CA . GLU A 1 857 ? 48.156 -9.227 -23.475 1.00 27.36 857 GLU A CA 1
ATOM 6664 C C . GLU A 1 857 ? 47.511 -10.566 -23.865 1.00 27.36 857 GLU A C 1
ATOM 6666 O O . GLU A 1 857 ? 46.336 -10.830 -23.599 1.00 27.36 857 GLU A O 1
ATOM 6671 N N . GLU A 1 858 ? 48.321 -11.406 -24.510 1.00 28.48 858 GLU A N 1
ATOM 6672 C CA . GLU A 1 858 ? 48.016 -12.767 -24.944 1.00 28.48 858 GLU A CA 1
ATOM 6673 C C . GLU A 1 858 ? 47.618 -13.659 -23.759 1.00 28.48 858 GLU A C 1
ATOM 6675 O O . GLU A 1 858 ? 48.417 -13.875 -22.848 1.00 28.48 858 GLU A O 1
ATOM 6680 N N . GLY A 1 859 ? 46.418 -14.256 -23.782 1.00 27.84 859 GLY A N 1
ATOM 6681 C CA . GLY A 1 859 ? 46.119 -15.307 -22.803 1.00 27.84 859 GLY A CA 1
ATOM 6682 C C . GLY A 1 859 ? 44.665 -15.635 -22.484 1.00 27.84 859 GLY A C 1
ATOM 6683 O O . GLY A 1 859 ? 44.367 -15.900 -21.324 1.00 27.84 859 GLY A O 1
ATOM 6684 N N . SER A 1 860 ? 43.739 -15.680 -23.447 1.00 25.05 860 SER A N 1
ATOM 6685 C CA . SER A 1 860 ? 42.444 -16.340 -23.193 1.00 25.05 860 SER A CA 1
ATOM 6686 C C . SER A 1 860 ? 41.883 -17.073 -24.417 1.00 25.05 860 SER A C 1
ATOM 6688 O O . SER A 1 860 ? 41.130 -16.538 -25.215 1.00 25.05 860 SER A O 1
ATOM 6690 N N . LEU A 1 861 ? 42.293 -18.345 -24.505 1.00 24.56 861 LEU A N 1
ATOM 6691 C CA . LEU A 1 861 ? 41.576 -19.508 -25.051 1.00 24.56 861 LEU A CA 1
ATOM 6692 C C . LEU A 1 861 ? 40.863 -19.342 -26.402 1.00 24.56 861 LEU A C 1
ATOM 6694 O O . LEU A 1 861 ? 39.642 -19.266 -26.498 1.00 24.56 861 LEU A O 1
ATOM 6698 N N . VAL A 1 862 ? 41.685 -19.462 -27.442 1.00 26.22 862 VAL A N 1
ATOM 6699 C CA . VAL A 1 862 ? 41.325 -19.932 -28.782 1.00 26.22 862 VAL A CA 1
ATOM 6700 C C . VAL A 1 862 ? 40.985 -21.428 -28.716 1.00 26.22 862 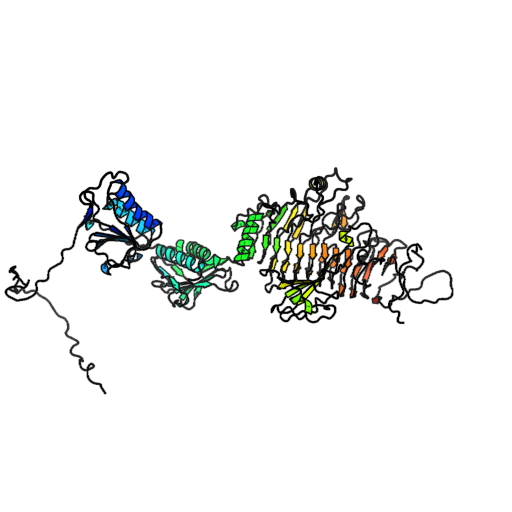VAL A C 1
ATOM 6702 O O . VAL A 1 862 ? 41.809 -22.218 -28.243 1.00 26.22 862 VAL A O 1
ATOM 6705 N N . ARG A 1 863 ? 39.818 -21.842 -29.220 1.00 21.27 863 ARG A N 1
ATOM 6706 C CA . ARG A 1 863 ? 39.615 -23.203 -29.741 1.00 21.27 863 ARG A CA 1
ATOM 6707 C C . ARG A 1 863 ? 38.624 -23.196 -30.907 1.00 21.27 863 ARG A C 1
ATOM 6709 O O . ARG A 1 863 ? 37.461 -22.886 -30.687 1.00 21.27 863 ARG A O 1
ATOM 6716 N N . GLU A 1 864 ? 39.215 -23.534 -32.058 1.00 27.41 864 GLU A N 1
ATOM 6717 C CA . GLU A 1 864 ? 38.727 -23.894 -33.408 1.00 27.41 864 GLU A CA 1
ATOM 6718 C C . GLU A 1 864 ? 37.340 -23.432 -33.852 1.00 27.41 864 GLU A C 1
ATOM 6720 O O . GLU A 1 864 ? 36.331 -23.982 -33.359 1.00 27.41 864 GLU A O 1
#

Sequence (864 aa):
MKNLKKILFILLTLTLAISLFACGGGDDPCKTHSDENEDGKCDKCGETVKQETPSASEIILIENGEANFQIAYAQAPSKVLNAINGIKISLSKIGIDIVSSIEKADNEQECEILIGNITKRADKYKTDGHDYGAEGYVIKIIDSKIIINAGSDDALIEAVEKFSKDILGLTKDTDDLTDVVMTADQQVEVIQDDYKVTSLSVDGKDMKGYTLAVDKNNKYHSAAAKVLQETFYERTGYWFEIVDTDKATDSSIVIKAVAKDAVEGGLKISTNSKKQLVIECGYDNMIEAAADDFLADVVIATRGALDFKETVYTDDISVVYYKDFGAKGDGIADDFFALKEAHDFANISGQTVKATSGKTYRINHTNKNGGTAQYISIKTNVDWTGAKFTIDDSNIDYFDGTGQAGTHIFIVESEYDQLRITDTSKLSHLSGIGKGTAKVDLGLGYPAMLIVYNRNHRVYRRSGSGYSESQQAGTYQQEVILIDKDGNVDESTPFLFDYDVVTDVTVIRTDIEHLTIKGGEFTTLGCRIDAYDNATDKAAGYYMRGIQVKRSYTTVDGVKHYTTGDFTTSEHKNSKLEGPHYYGFFSADESNQVIFKNCVLTGRRYYGVSGTYDFAAKLVNIIRLEGCEQSNFWMEDEEGNTVNSMAISPISGTRYCWGIGGTNMCKNMEYINSTLSRFDAHQGLMNGKIIGCTINFMALVGGGEMIIEDTTWISVGTGKVNNSMVYLRDDYGSPWNGTITIKNCTAEAAGNDFAVFFHHYTNWDYGYKCYFPNVIIDNLKIKSQKNDIPDGAKVNFIYSGCAIIQNDIHLEDYNGENNNPVDPPEFITVINNEKGYKYYIPDKNSFFDETDFSACEEGSLVRE